Protein AF-0000000080437660 (afdb_homodimer)

Nearest PDB structures (foldseek):
  7qcd-assembly1_A  TM=1.091E-01  e=3.210E-01  Saccharomyces cerevisiae S288C
  8i4x-assembly1_A  TM=1.256E-01  e=1.198E+00  Saccharomyces cerevisiae S288C
  7qcd-assembly1_A  TM=1.373E-01  e=2.715E-01  Saccharomyces cerevisiae S288C
  8i4x-assembly1_A  TM=1.259E-01  e=1.337E+00  Saccharomyces cerevisiae S288C

pLDDT: mean 79.2, std 18.72, range [26.02, 98.19]

Foldseek 3Di:
DQCVLQQEAELPDPVVCVVDDPVVSVVVQVVVLPPFAFFDDDDPVLVVLLVVQLVVCVVVVANVVSLVSLVVVLVVVVVDLLSNLLSVLSSLLRVLQRPVLLLLCCLVDNDPVSLVVDDQVCLCPSHPCSQLVSLCVSVVFKDKDFDQDADVLQQVLVCLQVVPDDDTTGHGFGIFIFGDDPPDTQTQETEHTEAADCPDPVNVVNVSSQVQVQQSSQLLLCLQLDLDPPQPTWGWYWYYHRQKIWIWIWHLDFQSHIYIHTDAIFGRQSHSNRSVSVVRVSRVSSRNSVVSSVSSVSSNVSNVVCVVPDVDPVCVSSVSDPLLPPPPPDDDPGVNQRHDRGFDQDDPVCRPDGGRRPQSPTDPDDPDDPPPPPPPPPPDPPPQDQDPQQWGDDPCWIAGNSGRPDTHNDDPPDDD/DQCVLQQEAELPDPVVPVVDDPVVSVVVQVVVLPPFADFDDDDPVLVVLLVVQLVVCVVVVANVVSLVSLVVVLVVVVVDLLSNLLSVLSSLLRVLQRPVLLLLCCLVDNDPVSLVVDDQVCQCPSHPCSQLVSLCVSVVFKDKDFDQDADVLQQVLVCLQVVPDDDTTGHGFGIFIFGDDPPDTQTQETEHTEAADCPDPVNVVNVSSRVQVQQSSQLLLCLQLDLPPPQPTWGWYWYYHRQKIWIWIWHLDFQSHIYIHTDAIFGRQSHSNRSVSVVRVSRVSSRNSVVSSVSSVSSNVSNVVVVVPDVDDVVVSSPSDQPLPPPPPDDDPGPNQRHDRGFDQDDPVCRPDGGRRPQSPTDPDDPDDPPPPPPPPPPDPPPQDQDPQQWGDDPCWIAGNSGRPDTHNDDPPDDD

Structure (mmCIF, N/CA/C/O backbone):
data_AF-0000000080437660-model_v1
#
loop_
_entity.id
_entity.type
_entity.pdbx_description
1 polymer 'Uncharacterized protein'
#
loop_
_atom_site.group_PDB
_atom_site.id
_atom_site.type_symbol
_atom_site.label_atom_id
_atom_site.label_alt_id
_atom_site.label_comp_id
_atom_site.label_asym_id
_atom_site.label_entity_id
_atom_site.label_seq_id
_atom_site.pdbx_PDB_ins_code
_atom_site.Cartn_x
_atom_site.Cartn_y
_atom_site.Cartn_z
_atom_site.occupancy
_atom_site.B_iso_or_equiv
_atom_site.auth_seq_id
_atom_site.auth_comp_id
_atom_site.auth_asym_id
_atom_site.auth_atom_id
_atom_site.pdbx_PDB_model_num
ATOM 1 N N . MET A 1 1 ? -11.328 -9.641 -28.578 1 69.69 1 MET A N 1
ATOM 2 C CA . MET A 1 1 ? -10.375 -9.617 -29.672 1 69.69 1 MET A CA 1
ATOM 3 C C . MET A 1 1 ? -8.969 -9.969 -29.203 1 69.69 1 MET A C 1
ATOM 5 O O . MET A 1 1 ? -8.383 -10.953 -29.641 1 69.69 1 MET A O 1
ATOM 9 N N . ALA A 1 2 ? -8.508 -9.359 -28.094 1 75.25 2 ALA A N 1
ATOM 10 C CA . ALA A 1 2 ? -7.125 -9.539 -27.656 1 75.25 2 ALA A CA 1
ATOM 11 C C . ALA A 1 2 ? -6.875 -10.977 -27.203 1 75.25 2 ALA A C 1
ATOM 13 O O . ALA A 1 2 ? -5.832 -11.555 -27.516 1 75.25 2 ALA A O 1
ATOM 14 N N . CYS A 1 3 ? -7.848 -11.578 -26.594 1 84.62 3 CYS A N 1
ATOM 15 C CA . CYS A 1 3 ? -7.707 -12.961 -26.141 1 84.62 3 CYS A CA 1
ATOM 16 C C . CYS A 1 3 ? -7.707 -13.922 -27.328 1 84.62 3 CYS A C 1
ATOM 18 O O . CYS A 1 3 ? -6.934 -14.883 -27.344 1 84.62 3 CYS A O 1
ATOM 20 N N . GLY A 1 4 ? -8.531 -13.555 -28.281 1 79.62 4 GLY A N 1
ATOM 21 C CA . GLY A 1 4 ? -8.562 -14.367 -29.484 1 79.62 4 GLY A CA 1
ATOM 22 C C . GLY A 1 4 ? -7.262 -14.344 -30.25 1 79.62 4 GLY A C 1
ATOM 23 O O . GLY A 1 4 ? -6.758 -15.391 -30.672 1 79.62 4 GLY A O 1
ATOM 24 N N . LEU A 1 5 ? -6.742 -13.234 -30.312 1 79.5 5 LEU A N 1
ATOM 25 C CA . LEU A 1 5 ? -5.48 -13.07 -31.031 1 79.5 5 LEU A CA 1
ATOM 26 C C . LEU A 1 5 ? -4.328 -13.695 -30.25 1 79.5 5 LEU A C 1
ATOM 28 O O . LEU A 1 5 ? -3.215 -13.812 -30.766 1 79.5 5 LEU A O 1
ATOM 32 N N . SER A 1 6 ? -4.602 -14.156 -29.109 1 88 6 SER A N 1
ATOM 33 C CA . SER A 1 6 ? -3.586 -14.766 -28.266 1 88 6 SER A CA 1
ATOM 34 C C . SER A 1 6 ? -3.92 -16.219 -27.953 1 88 6 SER A C 1
ATOM 36 O O . SER A 1 6 ? -3.354 -16.812 -27.031 1 88 6 SER A O 1
ATOM 38 N N . SER A 1 7 ? -4.895 -16.766 -28.672 1 88.5 7 SER A N 1
ATOM 39 C CA . SER A 1 7 ? -5.281 -18.172 -28.578 1 88.5 7 SER A CA 1
ATOM 40 C C . SER A 1 7 ? -5.797 -18.516 -27.172 1 88.5 7 SER A C 1
ATOM 42 O O . SER A 1 7 ? -5.484 -19.578 -26.641 1 88.5 7 SER A O 1
ATOM 44 N N . ILE A 1 8 ? -6.531 -17.562 -26.594 1 91.56 8 ILE A N 1
ATOM 45 C CA . ILE A 1 8 ? -7 -17.766 -25.234 1 91.56 8 ILE A CA 1
ATOM 46 C C . ILE A 1 8 ? -8.523 -17.828 -25.219 1 91.56 8 ILE A C 1
ATOM 48 O O . ILE A 1 8 ? -9.195 -16.906 -25.703 1 91.56 8 ILE A O 1
ATOM 52 N N . LEU A 1 9 ? -9.023 -18.891 -24.703 1 90.12 9 LEU A N 1
ATOM 53 C CA . LEU A 1 9 ? -10.43 -18.938 -24.312 1 90.12 9 LEU A CA 1
ATOM 54 C C . LEU A 1 9 ? -10.609 -18.5 -22.859 1 90.12 9 LEU A C 1
ATOM 56 O O . LEU A 1 9 ? -10.133 -19.172 -21.938 1 90.12 9 LEU A O 1
ATOM 60 N N . ASN A 1 10 ? -11.195 -17.422 -22.688 1 90.94 10 ASN A N 1
ATOM 61 C CA . ASN A 1 10 ? -11.492 -16.891 -21.359 1 90.94 10 ASN A CA 1
ATOM 62 C C . ASN A 1 10 ? -12.93 -17.188 -20.953 1 90.94 10 ASN A C 1
ATOM 64 O O . ASN A 1 10 ? -13.867 -16.562 -21.453 1 90.94 10 ASN A O 1
ATOM 68 N N . LEU A 1 11 ? -13.062 -17.969 -20 1 88.94 11 LEU A N 1
ATOM 69 C CA . LEU A 1 11 ? -14.383 -18.469 -19.641 1 88.94 11 LEU A CA 1
ATOM 70 C C . LEU A 1 11 ? -15.203 -17.406 -18.922 1 88.94 11 LEU A C 1
ATOM 72 O O . LEU A 1 11 ? -16.406 -17.562 -18.734 1 88.94 11 LEU A O 1
ATOM 76 N N . THR A 1 12 ? -14.586 -16.281 -18.578 1 80.88 12 THR A N 1
ATOM 77 C CA . THR A 1 12 ? -15.32 -15.195 -17.938 1 80.88 12 THR A CA 1
ATOM 78 C C . THR A 1 12 ? -15.648 -14.094 -18.922 1 80.88 12 THR A C 1
ATOM 80 O O . THR A 1 12 ? -16.312 -13.109 -18.578 1 80.88 12 THR A O 1
ATOM 83 N N . CYS A 1 13 ? -15.195 -14.25 -20.078 1 80.56 13 CYS A N 1
ATOM 84 C CA . CYS A 1 13 ? -15.344 -13.195 -21.078 1 80.56 13 CYS A CA 1
ATOM 85 C C . CYS A 1 13 ? -16.703 -13.281 -21.766 1 80.56 13 CYS A C 1
ATOM 87 O O . CYS A 1 13 ? -17 -14.258 -22.438 1 80.56 13 CYS A O 1
ATOM 89 N N . THR A 1 14 ? -17.391 -12.203 -21.734 1 75.19 14 THR A N 1
ATOM 90 C CA . THR A 1 14 ? -18.719 -12.172 -22.312 1 75.19 14 THR A CA 1
ATOM 91 C C . THR A 1 14 ? -18.656 -12.094 -23.844 1 75.19 14 THR A C 1
ATOM 93 O O . THR A 1 14 ? -19.5 -12.664 -24.531 1 75.19 14 THR A O 1
ATOM 96 N N . SER A 1 15 ? -17.703 -11.398 -24.312 1 76.62 15 SER A N 1
ATOM 97 C CA . SER A 1 15 ? -17.594 -11.234 -25.766 1 76.62 15 SER A CA 1
ATOM 98 C C . SER A 1 15 ? -17.297 -12.57 -26.438 1 76.62 15 SER A C 1
ATOM 100 O O . SER A 1 15 ? -17.812 -12.844 -27.531 1 76.62 15 SER A O 1
ATOM 102 N N . GLN A 1 16 ? -16.531 -13.398 -25.828 1 84.88 16 GLN A N 1
ATOM 103 C CA . GLN A 1 16 ? -16.234 -14.703 -26.406 1 84.88 16 GLN A CA 1
ATOM 104 C C . GLN A 1 16 ? -17.422 -15.648 -26.297 1 84.88 16 GLN A C 1
ATOM 106 O O . GLN A 1 16 ? -17.656 -16.469 -27.188 1 84.88 16 GLN A O 1
ATOM 111 N N . LYS A 1 17 ? -18.141 -15.445 -25.25 1 84.88 17 LYS A N 1
ATOM 112 C CA . LYS A 1 17 ? -19.328 -16.266 -25.062 1 84.88 17 LYS A CA 1
ATOM 113 C C . LYS A 1 17 ? -20.312 -16.109 -26.219 1 84.88 17 LYS A C 1
ATOM 115 O O . LYS A 1 17 ? -20.969 -17.078 -26.609 1 84.88 17 LYS A O 1
ATOM 120 N N . GLN A 1 18 ? -20.328 -14.961 -26.75 1 85.06 18 GLN A N 1
ATOM 121 C CA . GLN A 1 18 ? -21.297 -14.641 -27.797 1 85.06 18 GLN A CA 1
ATOM 122 C C . GLN A 1 18 ? -20.969 -15.375 -29.094 1 85.06 18 GLN A C 1
ATOM 124 O O . GLN A 1 18 ? -21.812 -15.469 -29.984 1 85.06 18 GLN A O 1
ATOM 129 N N . LEU A 1 19 ? -19.812 -15.898 -29.219 1 87.19 19 LEU A N 1
ATOM 130 C CA . LEU A 1 19 ? -19.406 -16.625 -30.406 1 87.19 19 LEU A CA 1
ATOM 131 C C . LEU A 1 19 ? -19.953 -18.047 -30.391 1 87.19 19 LEU A C 1
ATOM 133 O O . LEU A 1 19 ? -19.906 -18.75 -31.406 1 87.19 19 LEU A O 1
ATOM 137 N N . PHE A 1 20 ? -20.484 -18.422 -29.219 1 89 20 PHE A N 1
ATOM 138 C CA . PHE A 1 20 ? -21 -19.766 -29.016 1 89 20 PHE A CA 1
ATOM 139 C C . PHE A 1 20 ? -22.484 -19.734 -28.656 1 89 20 PHE A C 1
ATOM 141 O O . PHE A 1 20 ? -22.984 -18.703 -28.188 1 89 20 PHE A O 1
ATOM 148 N N . THR A 1 21 ? -23.141 -20.859 -28.938 1 89.62 21 THR A N 1
ATOM 149 C CA . THR A 1 21 ? -24.469 -21.016 -28.359 1 89.62 21 THR A CA 1
ATOM 150 C C . THR A 1 21 ? -24.375 -21.234 -26.859 1 89.62 21 THR A C 1
ATOM 152 O O . THR A 1 21 ? -23.312 -21.578 -26.328 1 89.62 21 THR A O 1
ATOM 155 N N . ASP A 1 22 ? -25.5 -21.016 -26.234 1 90.56 22 ASP A N 1
ATOM 156 C CA . ASP A 1 22 ? -25.531 -21.219 -24.797 1 90.56 22 ASP A CA 1
ATOM 157 C C . ASP A 1 22 ? -25.156 -22.656 -24.438 1 90.56 22 ASP A C 1
ATOM 159 O O . ASP A 1 22 ? -24.438 -22.891 -23.469 1 90.56 22 ASP A O 1
ATOM 163 N N . GLU A 1 23 ? -25.625 -23.5 -25.266 1 90.06 23 GLU A N 1
ATOM 164 C CA . GLU A 1 23 ? -25.344 -24.922 -25.031 1 90.06 23 GLU A CA 1
ATOM 165 C C . GLU A 1 23 ? -23.859 -25.219 -25.219 1 90.06 23 GLU A C 1
ATOM 167 O O . GLU A 1 23 ? -23.25 -25.906 -24.391 1 90.06 23 GLU A O 1
ATOM 172 N N . GLU A 1 24 ? -23.297 -24.719 -26.203 1 89.56 24 GLU A N 1
ATOM 173 C CA . GLU A 1 24 ? -21.875 -24.922 -26.5 1 89.56 24 GLU A CA 1
ATOM 174 C C . GLU A 1 24 ? -21 -24.297 -25.406 1 89.56 24 GLU A C 1
ATOM 176 O O . GLU A 1 24 ? -20.031 -24.906 -24.969 1 89.56 24 GLU A O 1
ATOM 181 N N . TRP A 1 25 ? -21.391 -23.203 -25 1 90.69 25 TRP A N 1
ATOM 182 C CA . TRP A 1 25 ? -20.625 -22.484 -23.969 1 90.69 25 TRP A CA 1
ATOM 183 C C . TRP A 1 25 ? -20.672 -23.234 -22.641 1 90.69 25 TRP A C 1
ATOM 185 O O . TRP A 1 25 ? -19.656 -23.359 -21.953 1 90.69 25 TRP A O 1
ATOM 195 N N . ASN A 1 26 ? -21.797 -23.719 -22.406 1 90.25 26 ASN A N 1
ATOM 196 C CA . ASN A 1 26 ? -21.953 -24.469 -21.172 1 90.25 26 ASN A CA 1
ATOM 197 C C . ASN A 1 26 ? -21.125 -25.75 -21.188 1 90.25 26 ASN A C 1
ATOM 199 O O . ASN A 1 26 ? -20.578 -26.156 -20.156 1 90.25 26 ASN A O 1
ATOM 203 N N . GLN A 1 27 ? -21.016 -26.359 -22.297 1 89.69 27 GLN A N 1
ATOM 204 C CA . GLN A 1 27 ? -20.188 -27.562 -22.438 1 89.69 27 GLN A CA 1
ATOM 205 C C . GLN A 1 27 ? -18.719 -27.234 -22.25 1 89.69 27 GLN A C 1
ATOM 207 O O . GLN A 1 27 ? -18 -27.969 -21.562 1 89.69 27 GLN A O 1
ATOM 212 N N . LEU A 1 28 ? -18.328 -26.156 -22.812 1 88.38 28 LEU A N 1
ATOM 213 C CA . LEU A 1 28 ? -16.938 -25.719 -22.656 1 88.38 28 LEU A CA 1
ATOM 214 C C . LEU A 1 28 ? -16.641 -25.375 -21.203 1 88.38 28 LEU A C 1
ATOM 216 O O . LEU A 1 28 ? -15.617 -25.812 -20.672 1 88.38 28 LEU A O 1
ATOM 220 N N . ALA A 1 29 ? -17.547 -24.641 -20.625 1 88.88 29 ALA A N 1
ATOM 221 C CA . ALA A 1 29 ? -17.375 -24.219 -19.25 1 88.88 29 ALA A CA 1
ATOM 222 C C . ALA A 1 29 ? -17.281 -25.422 -18.312 1 88.88 29 ALA A C 1
ATOM 224 O O . ALA A 1 29 ? -16.406 -25.469 -17.438 1 88.88 29 ALA A O 1
ATOM 225 N N . THR A 1 30 ? -18.125 -26.344 -18.547 1 88.88 30 THR A N 1
ATOM 226 C CA . THR A 1 30 ? -18.141 -27.531 -17.719 1 88.88 30 THR A CA 1
ATOM 227 C C . THR A 1 30 ? -16.859 -28.344 -17.906 1 88.88 30 THR A C 1
ATOM 229 O O . THR A 1 30 ? -16.266 -28.812 -16.938 1 88.88 30 THR A O 1
ATOM 232 N N . ARG A 1 31 ? -16.438 -28.453 -19.078 1 88.94 31 ARG A N 1
ATOM 233 C CA . ARG A 1 31 ? -15.25 -29.234 -19.406 1 88.94 31 ARG A CA 1
ATOM 234 C C . ARG A 1 31 ? -14.008 -28.656 -18.734 1 88.94 31 ARG A C 1
ATOM 236 O O . ARG A 1 31 ? -13.227 -29.391 -18.125 1 88.94 31 ARG A O 1
ATOM 243 N N . PHE A 1 32 ? -13.883 -27.422 -18.797 1 89 32 PHE A N 1
ATOM 244 C CA . PHE A 1 32 ? -12.609 -26.844 -18.391 1 89 32 PHE A CA 1
ATOM 245 C C . PHE A 1 32 ? -12.641 -26.469 -16.922 1 89 32 PHE A C 1
ATOM 247 O O . PHE A 1 32 ? -11.594 -26.438 -16.266 1 89 32 PHE A O 1
ATOM 254 N N . THR A 1 33 ? -13.773 -26.188 -16.391 1 88.25 33 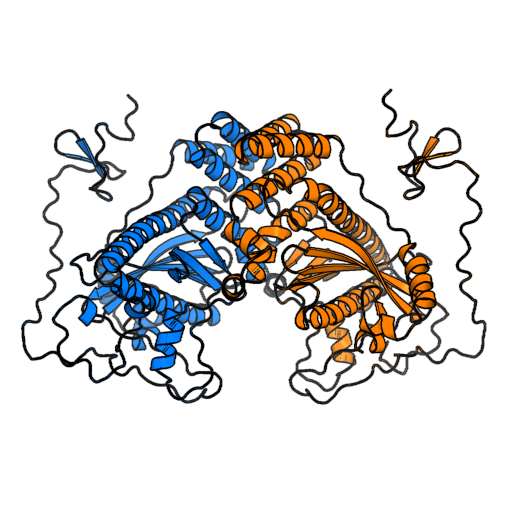THR A N 1
ATOM 255 C CA . THR A 1 33 ? -13.852 -25.906 -14.953 1 88.25 33 THR A CA 1
ATOM 256 C C . THR A 1 33 ? -13.617 -27.188 -14.148 1 88.25 33 THR A C 1
ATOM 258 O O . THR A 1 33 ? -13.359 -27.125 -12.938 1 88.25 33 THR A O 1
ATOM 261 N N . SER A 1 34 ? -13.664 -28.281 -14.852 1 85.75 34 SER A N 1
ATOM 262 C CA . SER A 1 34 ? -13.469 -29.578 -14.188 1 85.75 34 SER A CA 1
ATOM 263 C C . SER A 1 34 ? -11.992 -29.891 -14.031 1 85.75 34 SER A C 1
ATOM 265 O O . SER A 1 34 ? -11.625 -30.859 -13.352 1 85.75 34 SER A O 1
ATOM 267 N N . ILE A 1 35 ? -11.18 -29.062 -14.648 1 85.75 35 ILE A N 1
ATOM 268 C CA . ILE A 1 35 ? -9.75 -29.266 -14.438 1 85.75 35 ILE A CA 1
ATOM 269 C C . ILE A 1 35 ? -9.422 -29.156 -12.953 1 85.75 35 ILE A C 1
ATOM 271 O O . ILE A 1 35 ? -9.727 -28.141 -12.312 1 85.75 35 ILE A O 1
ATOM 275 N N . ALA A 1 36 ? -8.852 -30.156 -12.461 1 84.88 36 ALA A N 1
ATOM 276 C CA . ALA A 1 36 ? -8.648 -30.266 -11.016 1 84.88 36 ALA A CA 1
ATOM 277 C C . ALA A 1 36 ? -7.477 -29.391 -10.562 1 84.88 36 ALA A C 1
ATOM 279 O O . ALA A 1 36 ? -6.465 -29.281 -11.258 1 84.88 36 ALA A O 1
ATOM 280 N N . ILE A 1 37 ? -7.715 -28.719 -9.438 1 86.38 37 ILE A N 1
ATOM 281 C CA . ILE A 1 37 ? -6.625 -28.062 -8.711 1 86.38 37 ILE A CA 1
ATOM 282 C C . ILE A 1 37 ? -6.57 -28.594 -7.281 1 86.38 37 ILE A C 1
ATOM 284 O O . ILE A 1 37 ? -7.543 -29.172 -6.785 1 86.38 37 ILE A O 1
ATOM 288 N N . ARG A 1 38 ? -5.453 -28.484 -6.695 1 85.88 38 ARG A N 1
ATOM 289 C CA . ARG A 1 38 ? -5.305 -28.891 -5.305 1 85.88 38 ARG A CA 1
ATOM 290 C C . ARG A 1 38 ? -5.684 -27.766 -4.355 1 85.88 38 ARG A C 1
ATOM 292 O O . ARG A 1 38 ? -5.043 -26.719 -4.352 1 85.88 38 ARG A O 1
ATOM 299 N N . TYR A 1 39 ? -6.613 -28.094 -3.547 1 90.94 39 TYR A N 1
ATOM 300 C CA . TYR A 1 39 ? -7.066 -27.094 -2.582 1 90.94 39 TYR A CA 1
ATOM 301 C C . TYR A 1 39 ? -6.234 -27.156 -1.306 1 90.94 39 TYR A C 1
ATOM 303 O O . TYR A 1 39 ? -5.871 -28.25 -0.848 1 90.94 39 TYR A O 1
ATOM 311 N N . ALA A 1 40 ? -5.988 -26.031 -0.744 1 91.44 40 ALA A N 1
ATOM 312 C CA . ALA A 1 40 ? -5.25 -25.969 0.514 1 91.44 40 ALA A CA 1
ATOM 313 C C . ALA A 1 40 ? -6.117 -26.422 1.684 1 91.44 40 ALA A C 1
ATOM 315 O O . ALA A 1 40 ? -7.305 -26.094 1.751 1 91.44 40 ALA A O 1
ATOM 316 N N . PRO A 1 41 ? -5.461 -27.219 2.518 1 89 41 PRO A N 1
ATOM 317 C CA . PRO A 1 41 ? -6.195 -27.547 3.738 1 89 41 PRO A CA 1
ATOM 318 C C . PRO A 1 41 ? -6.379 -26.344 4.664 1 89 41 PRO A C 1
ATOM 320 O O . PRO A 1 41 ? -5.438 -25.578 4.867 1 89 41 PRO A O 1
ATOM 323 N N . VAL A 1 42 ? -7.555 -26.203 5.152 1 87.19 42 VAL A N 1
ATOM 324 C CA . VAL A 1 42 ? -7.809 -25.094 6.074 1 87.19 42 VAL A CA 1
ATOM 325 C C . VAL A 1 42 ? -7.703 -25.594 7.516 1 87.19 42 VAL A C 1
ATOM 327 O O . VAL A 1 42 ? -8.242 -26.656 7.855 1 87.19 42 VAL A O 1
ATOM 330 N N . ASP A 1 43 ? -6.977 -24.891 8.281 1 88.5 43 ASP A N 1
ATOM 331 C CA . ASP A 1 43 ? -6.793 -25.234 9.688 1 88.5 43 ASP A CA 1
ATOM 332 C C . ASP A 1 43 ? -8.102 -25.094 10.469 1 88.5 43 ASP A C 1
ATOM 334 O O . ASP A 1 43 ? -8.664 -24 10.547 1 88.5 43 ASP A O 1
ATOM 338 N N . LYS A 1 44 ? -8.531 -26.156 11.047 1 87.62 44 LYS A N 1
ATOM 339 C CA . LYS A 1 44 ? -9.812 -26.188 11.758 1 87.62 44 LYS A CA 1
ATOM 340 C C . LYS A 1 44 ? -9.789 -25.234 12.953 1 87.62 44 LYS A C 1
ATOM 342 O O . LYS A 1 44 ? -10.781 -24.562 13.234 1 87.62 44 LYS A O 1
ATOM 347 N N . LYS A 1 45 ? -8.688 -25.281 13.609 1 89.31 45 LYS A N 1
ATOM 348 C CA . LYS A 1 45 ? -8.562 -24.406 14.773 1 89.31 45 LYS A CA 1
ATOM 349 C C . LYS A 1 45 ? -8.664 -22.938 14.367 1 89.31 45 LYS A C 1
ATOM 351 O O . LYS A 1 45 ? -9.312 -22.141 15.055 1 89.31 45 LYS A O 1
ATOM 356 N N . LEU A 1 46 ? -8.055 -22.625 13.305 1 93.44 46 LEU A N 1
ATOM 357 C CA . LEU A 1 46 ? -8.117 -21.25 12.797 1 93.44 46 LEU A CA 1
ATOM 358 C C . LEU A 1 46 ? -9.547 -20.859 12.469 1 93.44 46 LEU A C 1
ATOM 360 O O . LEU A 1 46 ? -10.016 -19.797 12.898 1 93.44 46 LEU A O 1
ATOM 364 N N . MET A 1 47 ? -10.25 -21.719 11.805 1 90.5 47 MET A N 1
ATOM 365 C CA . MET A 1 47 ? -11.594 -21.391 11.328 1 90.5 47 MET A CA 1
ATOM 366 C C . MET A 1 47 ? -12.586 -21.344 12.484 1 90.5 47 MET A C 1
ATOM 368 O O . MET A 1 47 ? -13.508 -20.531 12.484 1 90.5 47 MET A O 1
ATOM 372 N N . THR A 1 48 ? -12.383 -22.172 13.438 1 89.88 48 THR A N 1
ATOM 373 C CA . THR A 1 48 ? -13.242 -22.156 14.609 1 89.88 48 THR A CA 1
ATOM 374 C C . THR A 1 48 ? -13.086 -20.859 15.398 1 89.88 48 THR A C 1
ATOM 376 O O . THR A 1 48 ? -14.078 -20.25 15.797 1 89.88 48 THR A O 1
ATOM 379 N N . ASN A 1 49 ? -11.883 -20.5 15.625 1 91.06 49 ASN A N 1
ATOM 380 C CA . ASN A 1 49 ? -11.633 -19.281 16.375 1 91.06 49 ASN A CA 1
ATOM 381 C C . ASN A 1 49 ? -12.078 -18.047 15.594 1 91.06 49 ASN A C 1
ATOM 383 O O . ASN A 1 49 ? -12.523 -17.062 16.188 1 91.06 49 ASN A O 1
ATOM 387 N N . TRP A 1 50 ? -11.969 -18.109 14.273 1 93.31 50 TRP A N 1
ATOM 388 C CA . TRP A 1 50 ? -12.477 -17.016 13.453 1 93.31 50 TRP A CA 1
ATOM 389 C C . TRP A 1 50 ? -13.992 -16.891 13.578 1 93.31 50 TRP A C 1
ATOM 391 O O . TRP A 1 50 ? -14.523 -15.789 13.734 1 93.31 50 TRP A O 1
ATOM 401 N N . ALA A 1 51 ? -14.648 -18.047 13.547 1 91.25 51 ALA A N 1
ATOM 402 C CA . ALA A 1 51 ? -16.109 -18.047 13.695 1 91.25 51 ALA A CA 1
ATOM 403 C C . ALA A 1 51 ? -16.516 -17.438 15.023 1 91.25 51 ALA A C 1
ATOM 405 O O . ALA A 1 51 ? -17.484 -16.656 15.086 1 91.25 51 ALA A O 1
ATOM 406 N N . LEU A 1 52 ? -15.852 -17.734 16.016 1 91.31 52 LEU A N 1
ATOM 407 C CA . LEU A 1 52 ? -16.125 -17.156 17.328 1 91.31 52 LEU A CA 1
ATOM 408 C C . LEU A 1 52 ? -15.891 -15.656 17.328 1 91.31 52 LEU A C 1
ATOM 410 O O . LEU A 1 52 ? -16.703 -14.891 17.859 1 91.31 52 LEU A O 1
ATOM 414 N N . ALA A 1 53 ? -14.758 -15.266 16.781 1 93.12 53 ALA A N 1
ATOM 415 C CA . ALA A 1 53 ? -14.438 -13.844 16.688 1 93.12 53 ALA A CA 1
ATOM 416 C C . ALA A 1 53 ? -15.539 -13.078 15.961 1 93.12 53 ALA A C 1
ATOM 418 O O . ALA A 1 53 ? -15.922 -11.984 16.375 1 93.12 53 ALA A O 1
ATOM 419 N N . CYS A 1 54 ? -16.031 -13.672 14.859 1 91.88 54 CYS A N 1
ATOM 420 C CA . CYS A 1 54 ? -17.125 -13.062 14.125 1 91.88 54 CYS A CA 1
ATOM 421 C C . CYS A 1 54 ? -18.359 -12.898 15.008 1 91.88 54 CYS A C 1
ATOM 423 O O . CYS A 1 54 ? -19.016 -11.852 14.977 1 91.88 54 CYS A O 1
ATOM 425 N N . GLY A 1 55 ? -18.641 -13.875 15.75 1 89.62 55 GLY A N 1
ATOM 426 C CA . GLY A 1 55 ? -19.75 -13.82 16.672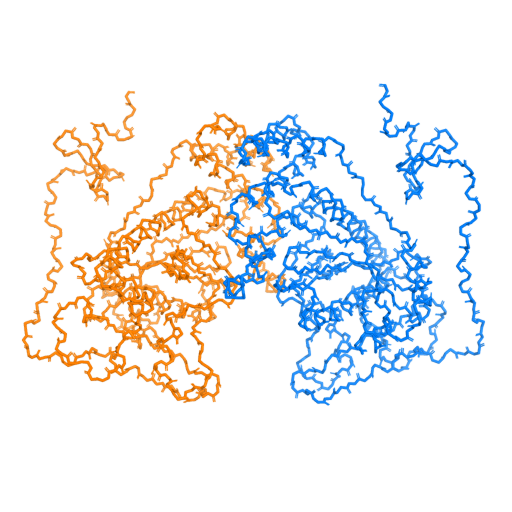 1 89.62 55 GLY A CA 1
ATOM 427 C C . GLY A 1 55 ? -19.625 -12.703 17.703 1 89.62 55 GLY A C 1
ATOM 428 O O . GLY A 1 55 ? -20.578 -11.969 17.953 1 89.62 55 GLY A O 1
ATOM 429 N N . PHE A 1 56 ? -18.422 -12.539 18.297 1 90.94 56 PHE A N 1
ATOM 430 C CA . PHE A 1 56 ? -18.172 -11.484 19.281 1 90.94 56 PHE A CA 1
ATOM 431 C C . PHE A 1 56 ? -18.344 -10.109 18.656 1 90.94 56 PHE A C 1
ATOM 433 O O . PHE A 1 56 ? -18.938 -9.219 19.266 1 90.94 56 PHE A O 1
ATOM 440 N N . SER A 1 57 ? -17.797 -9.984 17.438 1 91.62 57 SER A N 1
ATOM 441 C CA . SER A 1 57 ? -17.875 -8.703 16.75 1 91.62 57 SER A CA 1
ATOM 442 C C . SER A 1 57 ? -19.328 -8.305 16.484 1 91.62 57 SER A C 1
ATOM 444 O O . SER A 1 57 ? -19.688 -7.145 16.656 1 91.62 57 SER A O 1
ATOM 446 N N . ARG A 1 58 ? -20.094 -9.203 16.094 1 88.75 58 ARG A N 1
ATOM 447 C CA . ARG A 1 58 ? -21.516 -8.945 15.82 1 88.75 58 ARG A CA 1
ATOM 448 C C . ARG A 1 58 ? -22.266 -8.586 17.094 1 88.75 58 ARG A C 1
ATOM 450 O O . ARG A 1 58 ? -23.078 -7.664 17.109 1 88.75 58 ARG A O 1
ATOM 457 N N . SER A 1 59 ? -21.969 -9.234 18.109 1 89.88 59 SER A N 1
ATOM 458 C CA . SER A 1 59 ? -22.656 -9.008 19.375 1 89.88 59 SER A CA 1
ATOM 459 C C . SER A 1 59 ? -22.312 -7.641 19.953 1 89.88 59 SER A C 1
ATOM 461 O O . SER A 1 59 ? -23.188 -6.938 20.469 1 89.88 59 SER A O 1
ATOM 463 N N . ASP A 1 60 ? -21.047 -7.238 19.844 1 90.62 60 ASP A N 1
ATOM 464 C CA . ASP A 1 60 ? -20.578 -6.016 20.484 1 90.62 60 ASP A CA 1
ATOM 465 C C . ASP A 1 60 ? -20.719 -4.812 19.547 1 90.62 60 ASP A C 1
ATOM 467 O O . ASP A 1 60 ? -20.656 -3.664 20 1 90.62 60 ASP A O 1
ATOM 471 N N . GLY A 1 61 ? -20.797 -5.086 18.281 1 89.81 61 GLY A N 1
ATOM 472 C CA . GLY A 1 61 ? -20.859 -4.012 17.312 1 89.81 61 GLY A CA 1
ATOM 473 C C . GLY A 1 61 ? -19.516 -3.367 17.047 1 89.81 61 GLY A C 1
ATOM 474 O O . GLY A 1 61 ? -19.438 -2.262 16.5 1 89.81 61 GLY A O 1
ATOM 475 N N . ASN A 1 62 ? -18.453 -3.99 17.578 1 89.94 62 ASN A N 1
ATOM 476 C CA . ASN A 1 62 ? -17.078 -3.559 17.328 1 89.94 62 ASN A CA 1
ATOM 477 C C . ASN A 1 62 ? -16.109 -4.738 17.328 1 89.94 62 ASN A C 1
ATOM 479 O O . ASN A 1 62 ? -16.5 -5.855 17.688 1 89.94 62 ASN A O 1
ATOM 483 N N . ALA A 1 63 ? -14.867 -4.48 16.984 1 90.88 63 ALA A N 1
ATOM 484 C CA . ALA A 1 63 ? -13.945 -5.582 16.688 1 90.88 63 ALA A CA 1
ATOM 485 C C . ALA A 1 63 ? -13.055 -5.883 17.891 1 90.88 63 ALA A C 1
ATOM 487 O O . ALA A 1 63 ? -12.297 -6.855 17.875 1 90.88 63 ALA A O 1
ATOM 488 N N . PHE A 1 64 ? -13.125 -5.156 18.969 1 87.62 64 PHE A N 1
ATOM 489 C CA . PHE A 1 64 ? -12.07 -5.176 19.969 1 87.62 64 PHE A CA 1
ATOM 490 C C . PHE A 1 64 ? -12.062 -6.5 20.719 1 87.62 64 PHE A C 1
ATOM 492 O O . PHE A 1 64 ? -11.008 -7.109 20.922 1 87.62 64 PHE A O 1
ATOM 499 N N . ARG A 1 65 ? -13.289 -6.926 21.234 1 88.44 65 ARG A N 1
ATOM 500 C CA . ARG A 1 65 ? -13.352 -8.203 21.938 1 88.44 65 ARG A CA 1
ATOM 501 C C . ARG A 1 65 ? -12.945 -9.352 21.016 1 88.44 65 ARG A C 1
ATOM 503 O O . ARG A 1 65 ? -12.281 -10.297 21.453 1 88.44 65 ARG A O 1
ATOM 510 N N . ALA A 1 66 ? -13.328 -9.344 19.766 1 92.31 66 ALA A N 1
ATOM 511 C CA . ALA A 1 66 ? -12.961 -10.352 18.781 1 92.31 66 ALA A CA 1
ATOM 512 C C . ALA A 1 66 ? -11.445 -10.391 18.578 1 92.31 66 ALA A C 1
ATOM 514 O O . ALA A 1 66 ? -10.844 -11.469 18.562 1 92.31 66 ALA A O 1
ATOM 515 N N . MET A 1 67 ? -10.836 -9.266 18.453 1 92.38 67 MET A N 1
ATOM 516 C CA . MET A 1 67 ? -9.383 -9.172 18.297 1 92.38 67 MET A CA 1
ATOM 517 C C . MET A 1 67 ? -8.656 -9.734 19.5 1 92.38 67 MET A C 1
ATOM 519 O O . MET A 1 67 ? -7.664 -10.453 19.359 1 92.38 67 MET A O 1
ATOM 523 N N . ASN A 1 68 ? -9.164 -9.352 20.641 1 90.38 68 ASN A N 1
ATOM 524 C CA . ASN A 1 68 ? -8.547 -9.859 21.859 1 90.38 68 ASN A CA 1
ATOM 525 C C . ASN A 1 68 ? -8.625 -11.383 21.938 1 90.38 68 ASN A C 1
ATOM 527 O O . ASN A 1 68 ? -7.684 -12.039 22.391 1 90.38 68 ASN A O 1
ATOM 531 N N . HIS A 1 69 ? -9.711 -11.961 21.547 1 90.81 69 HIS A N 1
ATOM 532 C CA . HIS A 1 69 ? -9.875 -13.406 21.5 1 90.81 69 HIS A CA 1
ATOM 533 C C . HIS A 1 69 ? -8.82 -14.047 20.609 1 90.81 69 HIS A C 1
ATOM 535 O O . HIS A 1 69 ? -8.18 -15.031 20.984 1 90.81 69 HIS A O 1
ATOM 541 N N . LEU A 1 70 ? -8.641 -13.516 19.438 1 93.31 70 LEU A N 1
ATOM 542 C CA . LEU A 1 70 ? -7.66 -14.047 18.5 1 93.31 70 LEU A CA 1
ATOM 543 C C . LEU A 1 70 ? -6.246 -13.883 19.047 1 93.31 70 LEU A C 1
ATOM 545 O O . LEU A 1 70 ? -5.402 -14.766 18.859 1 93.31 70 LEU A O 1
ATOM 549 N N . THR A 1 71 ? -6.062 -12.75 19.703 1 91.44 71 THR A N 1
ATOM 550 C CA . THR A 1 71 ? -4.758 -12.484 20.297 1 91.44 71 THR A CA 1
ATOM 551 C C . THR A 1 71 ? -4.434 -13.508 21.375 1 91.44 71 THR A C 1
ATOM 553 O O . THR A 1 71 ? -3.318 -14.023 21.438 1 91.44 71 THR A O 1
ATOM 556 N N . LEU A 1 72 ? -5.367 -13.773 22.188 1 89.31 72 LEU A N 1
ATOM 557 C CA . LEU A 1 72 ? -5.188 -14.766 23.25 1 89.31 72 LEU A CA 1
ATOM 558 C C . LEU A 1 72 ? -4.934 -16.141 22.656 1 89.31 72 LEU A C 1
ATOM 560 O O . LEU A 1 72 ? -4.074 -16.891 23.141 1 89.31 72 LEU A O 1
ATOM 564 N N . THR A 1 73 ? -5.66 -16.469 21.594 1 90.44 73 THR A N 1
ATOM 565 C CA . THR A 1 73 ? -5.465 -17.75 20.922 1 90.44 73 THR A CA 1
ATOM 566 C C . THR A 1 73 ? -4.066 -17.828 20.312 1 90.44 73 THR A C 1
ATOM 568 O O . THR A 1 73 ? -3.43 -18.891 20.359 1 90.44 73 THR A O 1
ATOM 571 N N . ARG A 1 74 ? -3.633 -16.766 19.766 1 91.31 74 ARG A N 1
ATOM 572 C CA . ARG A 1 74 ? -2.305 -16.688 19.172 1 91.31 74 ARG A CA 1
ATOM 573 C C . ARG A 1 74 ? -1.219 -16.953 20.203 1 91.31 74 ARG A C 1
ATOM 575 O O . ARG A 1 74 ? -0.313 -17.766 19.969 1 91.31 74 ARG A O 1
ATOM 582 N N . THR A 1 75 ? -1.335 -16.312 21.391 1 88.38 75 THR A N 1
ATOM 583 C CA . THR A 1 75 ? -0.334 -16.469 22.438 1 88.38 75 THR A CA 1
ATOM 584 C C . THR A 1 75 ? -0.341 -17.906 22.969 1 88.38 75 THR A C 1
ATOM 586 O O . THR A 1 75 ? 0.71 -18.438 23.312 1 88.38 75 THR A O 1
ATOM 589 N N . ALA A 1 76 ? -1.479 -18.516 23 1 87.44 76 ALA A N 1
ATOM 590 C CA . ALA A 1 76 ? -1.608 -19.891 23.484 1 87.44 76 ALA A CA 1
ATOM 591 C C . ALA A 1 76 ? -0.959 -20.875 22.5 1 87.44 76 ALA A C 1
ATOM 593 O O . ALA A 1 76 ? -0.587 -21.984 22.891 1 87.44 76 ALA A O 1
ATOM 594 N N . ASN A 1 77 ? -0.796 -20.484 21.281 1 86.12 77 ASN A N 1
ATOM 595 C CA . ASN A 1 77 ? -0.224 -21.344 20.25 1 86.12 77 ASN A CA 1
ATOM 596 C C . ASN A 1 77 ? 1.126 -20.828 19.766 1 86.12 77 ASN A C 1
ATOM 598 O O . ASN A 1 77 ? 1.453 -20.938 18.578 1 86.12 77 ASN A O 1
ATOM 602 N N . PHE A 1 78 ? 1.843 -20.234 20.609 1 86.06 78 PHE A N 1
ATOM 603 C CA . PHE A 1 78 ? 3.115 -19.578 20.312 1 86.06 78 PHE A CA 1
ATOM 604 C C . PHE A 1 78 ? 4.086 -20.578 19.672 1 86.06 78 PHE A C 1
ATOM 606 O O . PHE A 1 78 ? 4.898 -20.203 18.828 1 86.06 78 PHE A O 1
ATOM 613 N N . GLY A 1 79 ? 3.969 -21.844 19.891 1 84.31 79 GLY A N 1
ATOM 614 C CA . GLY A 1 79 ? 4.852 -22.859 19.344 1 84.31 79 GLY A CA 1
ATOM 615 C C . GLY A 1 79 ? 4.566 -23.172 17.891 1 84.31 79 GLY A C 1
ATOM 616 O O . GLY A 1 79 ? 5.422 -23.703 17.172 1 84.31 79 GLY A O 1
ATOM 617 N N . ASN A 1 80 ? 3.422 -22.875 17.438 1 89.25 80 ASN A N 1
ATOM 618 C CA . ASN A 1 80 ? 3.025 -23.047 16.047 1 89.25 80 ASN A CA 1
ATOM 619 C C . ASN A 1 80 ? 3.082 -21.734 15.273 1 89.25 80 ASN A C 1
ATOM 621 O O . ASN A 1 80 ? 2.07 -21.047 15.141 1 89.25 80 ASN A O 1
ATOM 625 N N . THR A 1 81 ? 4.172 -21.516 14.625 1 86.44 81 THR A N 1
ATOM 626 C CA . THR A 1 81 ? 4.457 -20.234 13.992 1 86.44 81 THR A CA 1
ATOM 627 C C . THR A 1 81 ? 3.48 -19.969 12.852 1 86.44 81 THR A C 1
ATOM 629 O O . THR A 1 81 ? 3.059 -18.828 12.648 1 86.44 81 THR A O 1
ATOM 632 N N . SER A 1 82 ? 3.152 -21 12.117 1 89.69 82 SER A N 1
ATOM 633 C CA . SER A 1 82 ? 2.225 -20.859 11 1 89.69 82 SER A CA 1
ATOM 634 C C . SER A 1 82 ? 0.853 -20.391 11.484 1 89.69 82 SER A C 1
ATOM 636 O O . SER A 1 82 ? 0.306 -19.406 10.961 1 89.69 82 SER A O 1
ATOM 638 N N . LEU A 1 83 ? 0.398 -21.094 12.492 1 91.25 83 LEU A N 1
ATOM 639 C CA . LEU A 1 83 ? -0.906 -20.719 13.031 1 91.25 83 LEU A CA 1
ATOM 640 C C . LEU A 1 83 ? -0.862 -19.344 13.664 1 91.25 83 LEU A C 1
ATOM 642 O O . LEU A 1 83 ? -1.806 -18.562 13.523 1 91.25 83 LEU A O 1
ATOM 646 N N . TYR A 1 84 ? 0.214 -19.062 14.352 1 90.19 84 TYR A N 1
ATOM 647 C CA . TYR A 1 84 ? 0.418 -17.766 14.984 1 90.19 84 TYR A CA 1
ATOM 648 C C . TYR A 1 84 ? 0.284 -16.641 13.961 1 90.19 84 TYR A C 1
ATOM 650 O O . TYR A 1 84 ? -0.459 -15.68 14.18 1 90.19 84 TYR A O 1
ATOM 658 N N . GLN A 1 85 ? 0.906 -16.75 12.852 1 90.5 85 GLN A N 1
ATOM 659 C CA . GLN A 1 85 ? 0.898 -15.719 11.812 1 90.5 85 GLN A CA 1
ATOM 660 C C . GLN A 1 85 ? -0.472 -15.625 11.141 1 90.5 85 GLN A C 1
ATOM 662 O O . GLN A 1 85 ? -0.944 -14.523 10.844 1 90.5 85 GLN A O 1
ATOM 667 N N . LYS A 1 86 ? -1.066 -16.734 10.93 1 93.56 86 LYS A N 1
ATOM 668 C CA . LYS A 1 86 ? -2.373 -16.734 10.281 1 93.56 86 LYS A CA 1
ATOM 669 C C . LYS A 1 86 ? -3.428 -16.078 11.164 1 93.56 86 LYS A C 1
ATOM 671 O O . LYS A 1 86 ? -4.301 -15.359 10.664 1 93.56 86 LYS A O 1
ATOM 676 N N . LEU A 1 87 ? -3.336 -16.359 12.445 1 93.06 87 LEU A N 1
ATOM 677 C CA . LEU A 1 87 ? -4.242 -15.688 13.375 1 93.06 87 LEU A CA 1
ATOM 678 C C . LEU A 1 87 ? -4 -14.18 13.391 1 93.06 87 LEU A C 1
ATOM 680 O O . LEU A 1 87 ? -4.945 -13.398 13.516 1 93.06 87 LEU A O 1
ATOM 684 N N . MET A 1 88 ? -2.775 -13.82 13.258 1 92.19 88 MET A N 1
ATOM 685 C CA . MET A 1 88 ? -2.447 -12.406 13.18 1 92.19 88 MET A CA 1
ATOM 686 C C . MET A 1 88 ? -3.072 -11.773 11.938 1 92.19 88 MET A C 1
ATOM 688 O O . MET A 1 88 ? -3.533 -10.633 11.984 1 92.19 88 MET A O 1
ATOM 692 N N . ILE A 1 89 ? -3.066 -12.438 10.844 1 93.06 89 ILE A N 1
ATOM 693 C CA . ILE A 1 89 ? -3.691 -11.953 9.617 1 93.06 89 ILE A CA 1
ATOM 694 C C . ILE A 1 89 ? -5.184 -11.727 9.852 1 93.06 89 ILE A C 1
ATOM 696 O O . ILE A 1 89 ? -5.727 -10.688 9.461 1 93.06 89 ILE A O 1
ATOM 700 N N . MET A 1 90 ? -5.801 -12.672 10.547 1 93.5 90 MET A N 1
ATOM 701 C CA . MET A 1 90 ? -7.227 -12.562 10.836 1 93.5 90 MET A CA 1
ATOM 702 C C . MET A 1 90 ? -7.512 -11.352 11.727 1 93.5 90 MET A C 1
ATOM 704 O O . MET A 1 90 ? -8.5 -10.641 11.516 1 93.5 90 MET A O 1
ATOM 708 N N . GLU A 1 91 ? -6.688 -11.18 12.68 1 92.38 91 GLU A N 1
ATOM 709 C CA . GLU A 1 91 ? -6.812 -10.016 13.555 1 92.38 91 GLU A CA 1
ATOM 710 C C . GLU A 1 91 ? -6.727 -8.719 12.758 1 92.38 91 GLU A C 1
ATOM 712 O O . GLU A 1 91 ? -7.5 -7.785 13 1 92.38 91 GLU A O 1
ATOM 717 N N . ASN A 1 92 ? -5.816 -8.68 11.883 1 89.19 92 ASN A N 1
ATOM 718 C CA . ASN A 1 92 ? -5.617 -7.492 11.062 1 89.19 92 ASN A CA 1
ATOM 719 C C . ASN A 1 92 ? -6.824 -7.227 10.164 1 89.19 92 ASN A C 1
ATOM 721 O O . ASN A 1 92 ? -7.148 -6.07 9.875 1 89.19 92 ASN A O 1
ATOM 725 N N . ILE A 1 93 ? -7.426 -8.242 9.711 1 92 93 ILE A N 1
ATOM 726 C CA . ILE A 1 93 ? -8.625 -8.078 8.891 1 92 93 ILE A CA 1
ATOM 727 C C . ILE A 1 93 ? -9.727 -7.41 9.711 1 92 93 ILE A C 1
ATOM 729 O O . ILE A 1 93 ? -10.391 -6.492 9.234 1 92 93 ILE A O 1
ATOM 733 N N . LEU A 1 94 ? -9.898 -7.863 10.938 1 92.88 94 LEU A N 1
ATOM 734 C CA . LEU A 1 94 ? -10.891 -7.258 11.828 1 92.88 94 LEU A CA 1
ATOM 735 C C . LEU A 1 94 ? -10.609 -5.77 12.016 1 92.88 94 LEU A C 1
ATOM 737 O O . LEU A 1 94 ? -11.523 -4.945 11.922 1 92.88 94 LEU A O 1
ATOM 741 N N . LEU A 1 95 ? -9.375 -5.551 12.266 1 90.12 95 LEU A N 1
ATOM 742 C CA . LEU A 1 95 ? -8.969 -4.164 12.469 1 90.12 95 LEU A CA 1
ATOM 743 C C . LEU A 1 95 ? -9.234 -3.328 11.219 1 90.12 95 LEU A C 1
ATOM 745 O O . LEU A 1 95 ? -9.695 -2.188 11.32 1 90.12 95 LEU A O 1
ATOM 749 N N . THR A 1 96 ? -8.945 -3.844 10.07 1 91.75 96 THR A N 1
ATOM 750 C CA . THR A 1 96 ? -9.156 -3.152 8.805 1 91.75 96 THR A CA 1
ATOM 751 C C . THR A 1 96 ? -10.641 -2.854 8.586 1 91.75 96 THR A C 1
ATOM 753 O O . THR A 1 96 ? -11 -1.737 8.219 1 91.75 96 THR A O 1
ATOM 756 N N . VAL A 1 97 ? -11.453 -3.803 8.844 1 93.06 97 VAL A N 1
ATOM 757 C CA . VAL A 1 97 ? -12.891 -3.635 8.641 1 93.06 97 VAL A CA 1
ATOM 758 C C . VAL A 1 97 ? -13.422 -2.561 9.586 1 93.06 97 VAL A C 1
ATOM 760 O O . VAL A 1 97 ? -14.297 -1.775 9.211 1 93.06 97 VAL A O 1
ATOM 763 N N . GLN A 1 98 ? -12.898 -2.527 10.711 1 90.56 98 GLN A N 1
ATOM 764 C CA . GLN A 1 98 ? -13.328 -1.543 11.703 1 90.56 98 GLN A CA 1
ATOM 765 C C . GLN A 1 98 ? -12.828 -0.147 11.336 1 90.56 98 GLN A C 1
ATOM 767 O O . GLN A 1 98 ? -13.562 0.834 11.477 1 90.56 98 GLN A O 1
ATOM 772 N N . ASN A 1 99 ? -11.586 -0.057 10.883 1 89.25 99 ASN A N 1
ATOM 773 C CA . ASN A 1 99 ? -10.922 1.233 10.734 1 89.25 99 ASN A CA 1
ATOM 774 C C . ASN A 1 99 ? -11.18 1.843 9.359 1 89.25 99 ASN A C 1
ATOM 776 O O . ASN A 1 99 ? -11.141 3.064 9.195 1 89.25 99 ASN A O 1
ATOM 780 N N . GLU A 1 100 ? -11.297 1.033 8.336 1 92.75 100 GLU A N 1
ATOM 781 C CA . GLU A 1 100 ? -11.422 1.532 6.969 1 92.75 100 GLU A CA 1
ATOM 782 C C . GLU A 1 100 ? -12.883 1.616 6.539 1 92.75 100 GLU A C 1
ATOM 784 O O . GLU A 1 100 ? -13.227 1.202 5.43 1 92.75 100 GLU A O 1
ATOM 789 N N . SER A 1 101 ? -13.703 2.127 7.445 1 89.12 101 SER A N 1
ATOM 790 C CA . SER A 1 101 ? -15.133 2.18 7.191 1 89.12 101 SER A CA 1
ATOM 791 C C . SER A 1 101 ? -15.453 3.082 6.004 1 89.12 101 SER A C 1
ATOM 793 O O . SER A 1 101 ? -16.344 2.783 5.211 1 89.12 101 SER A O 1
ATOM 795 N N . PHE A 1 102 ? -14.758 4.223 5.844 1 89.12 102 PHE A N 1
ATOM 796 C CA . PHE A 1 102 ? -14.984 5.125 4.719 1 89.12 102 PHE A CA 1
ATOM 797 C C . PHE A 1 102 ? -14.703 4.418 3.398 1 89.12 102 PHE A C 1
ATOM 799 O O . PHE A 1 102 ? -15.5 4.512 2.459 1 89.12 102 PHE A O 1
ATOM 806 N N . LEU A 1 103 ? -13.578 3.764 3.361 1 92.75 103 LEU A N 1
ATOM 807 C CA . LEU A 1 103 ? -13.18 3.049 2.152 1 92.75 103 LEU A CA 1
ATOM 808 C C . LEU A 1 103 ? -14.195 1.961 1.81 1 92.75 103 LEU A C 1
ATOM 810 O O . LEU A 1 103 ? -14.648 1.868 0.667 1 92.75 103 LEU A O 1
ATOM 814 N N . LEU A 1 104 ? -14.57 1.211 2.805 1 94.12 104 LEU A N 1
ATOM 815 C CA . LEU A 1 104 ? -15.453 0.068 2.611 1 94.12 104 LEU A CA 1
ATOM 816 C C . LEU A 1 104 ? -16.859 0.525 2.213 1 94.12 104 LEU A C 1
ATOM 818 O O . LEU A 1 104 ? -17.453 -0.02 1.279 1 94.12 104 LEU A O 1
ATOM 822 N N . SER A 1 105 ? -17.312 1.546 2.855 1 93.12 105 SER A N 1
ATOM 823 C CA . SER A 1 105 ? -18.656 2.045 2.535 1 93.12 105 SER A CA 1
ATOM 824 C C . SER A 1 105 ? -18.688 2.686 1.15 1 93.12 105 SER A C 1
ATOM 826 O O . SER A 1 105 ? -19.656 2.535 0.414 1 93.12 105 SER A O 1
ATOM 828 N N . THR A 1 106 ? -17.641 3.365 0.854 1 91.38 106 THR A N 1
ATOM 829 C CA . THR A 1 106 ? -17.547 4.016 -0.449 1 91.38 106 THR A CA 1
ATOM 830 C C . THR A 1 106 ? -17.516 2.979 -1.569 1 91.38 106 THR A C 1
ATOM 832 O O . THR A 1 106 ? -18.188 3.15 -2.594 1 91.38 106 THR A O 1
ATOM 835 N N . LEU A 1 107 ? -16.828 1.935 -1.392 1 92.25 107 LEU A N 1
ATOM 836 C CA . LEU A 1 107 ? -16.703 0.899 -2.412 1 92.25 107 LEU A CA 1
ATOM 837 C C . LEU A 1 107 ? -18 0.099 -2.533 1 92.25 107 LEU A C 1
ATOM 839 O O . LEU A 1 107 ? -18.297 -0.427 -3.605 1 92.25 107 LEU A O 1
ATOM 843 N N . ASN A 1 108 ? -18.688 0.028 -1.483 1 89.31 108 ASN A N 1
ATOM 844 C CA . ASN A 1 108 ? -19.906 -0.771 -1.459 1 89.31 108 ASN A CA 1
ATOM 845 C C . ASN A 1 108 ? -21.094 -0.002 -2.033 1 89.31 108 ASN A C 1
ATOM 847 O O . ASN A 1 108 ? -21.844 -0.539 -2.842 1 89.31 108 ASN A O 1
ATOM 851 N N . GLU A 1 109 ? -21.266 1.283 -1.638 1 87.69 109 GLU A N 1
ATOM 852 C CA . GLU A 1 109 ? -22.484 2.01 -2.002 1 87.69 109 GLU A CA 1
ATOM 853 C C . GLU A 1 109 ? -22.188 3.479 -2.281 1 87.69 109 GLU A C 1
ATOM 855 O O . GLU A 1 109 ? -23.094 4.312 -2.295 1 87.69 109 GLU A O 1
ATOM 860 N N . GLY A 1 110 ? -20.984 3.752 -2.451 1 83.94 110 GLY A N 1
ATOM 861 C CA . GLY A 1 110 ? -20.641 5.16 -2.588 1 83.94 110 GLY A CA 1
ATOM 862 C C . GLY A 1 110 ? -21.031 5.738 -3.934 1 83.94 110 GLY A C 1
ATOM 863 O O . GLY A 1 110 ? -21.125 5.016 -4.926 1 83.94 110 GLY A O 1
ATOM 864 N N . THR A 1 111 ? -21.281 6.996 -3.891 1 83.5 111 THR A N 1
ATOM 865 C CA . THR A 1 111 ? -21.547 7.73 -5.121 1 83.5 111 THR A CA 1
ATOM 866 C C . THR A 1 111 ? -20.297 7.828 -5.98 1 83.5 111 THR A C 1
ATOM 868 O O . THR A 1 111 ? -19.188 7.547 -5.512 1 83.5 111 THR A O 1
ATOM 871 N N . LEU A 1 112 ? -20.484 8.242 -7.168 1 81.75 112 LEU A N 1
ATOM 872 C CA . LEU A 1 112 ? -19.344 8.438 -8.07 1 81.75 112 LEU A CA 1
ATOM 873 C C . LEU A 1 112 ? -18.391 9.484 -7.516 1 81.75 112 LEU A C 1
ATOM 875 O O . LEU A 1 112 ? -17.172 9.344 -7.656 1 81.75 112 LEU A O 1
ATOM 879 N N . SER A 1 113 ? -18.922 10.477 -6.926 1 80.88 113 SER A N 1
ATOM 880 C CA . SER A 1 113 ? -18.109 11.539 -6.348 1 80.88 113 SER A CA 1
ATOM 881 C C . SER A 1 113 ? -17.266 11.016 -5.191 1 80.88 113 SER A C 1
ATOM 883 O O . SER A 1 113 ? -16.109 11.422 -5.023 1 80.88 113 SER A O 1
ATOM 885 N N . GLN A 1 114 ? -17.797 10.086 -4.496 1 84.44 114 GLN A N 1
ATOM 886 C CA . GLN A 1 114 ? -17.078 9.484 -3.383 1 84.44 114 GLN A CA 1
ATOM 887 C C . GLN A 1 114 ? -15.992 8.531 -3.885 1 84.44 114 GLN A C 1
ATOM 889 O O . GLN A 1 114 ? -14.891 8.484 -3.326 1 84.44 114 GLN A O 1
ATOM 894 N N . LEU A 1 115 ? -16.312 7.832 -4.902 1 85.38 115 LEU A N 1
ATOM 895 C CA . LEU A 1 115 ? -15.375 6.871 -5.465 1 85.38 115 LEU A CA 1
ATOM 896 C C . LEU A 1 115 ? -14.125 7.574 -5.984 1 85.38 115 LEU A C 1
ATOM 898 O O . LEU A 1 115 ? -13.039 7 -5.977 1 85.38 115 LEU A O 1
ATOM 902 N N . LYS A 1 116 ? -14.297 8.789 -6.352 1 79.38 116 LYS A N 1
ATOM 903 C CA . LYS A 1 116 ? -13.164 9.57 -6.848 1 79.38 116 LYS A CA 1
ATOM 904 C C . LYS A 1 116 ? -12.172 9.875 -5.727 1 79.38 116 LYS A C 1
ATOM 906 O O . LYS A 1 116 ? -11.008 10.18 -5.988 1 79.38 116 LYS A O 1
ATOM 911 N N . LYS A 1 117 ? -12.641 9.711 -4.535 1 83.25 117 LYS A N 1
ATOM 912 C CA . LYS A 1 117 ? -11.797 10.039 -3.387 1 83.25 117 LYS A CA 1
ATOM 913 C C . LYS A 1 117 ? -10.906 8.859 -3.004 1 83.25 117 LYS A C 1
ATOM 915 O O . LYS A 1 117 ? -10 9 -2.182 1 83.25 117 LYS A O 1
ATOM 920 N N . ILE A 1 118 ? -11.211 7.746 -3.648 1 87.5 118 ILE A N 1
ATOM 921 C CA . ILE A 1 118 ? -10.477 6.523 -3.342 1 87.5 118 ILE A CA 1
ATOM 922 C C . ILE A 1 118 ? -9.523 6.188 -4.488 1 87.5 118 ILE A C 1
ATOM 924 O O . ILE A 1 118 ? -9.883 6.336 -5.66 1 87.5 118 ILE A O 1
ATOM 928 N N . SER A 1 119 ? -8.344 5.789 -4.113 1 86.31 119 SER A N 1
ATOM 929 C CA . SER A 1 119 ? -7.391 5.363 -5.133 1 86.31 119 SER A CA 1
ATOM 930 C C . SER A 1 119 ? -7.32 3.844 -5.223 1 86.31 119 SER A C 1
ATOM 932 O O . SER A 1 119 ? -7.598 3.145 -4.25 1 86.31 119 SER A O 1
ATOM 934 N N . GLU A 1 120 ? -6.852 3.32 -6.379 1 87.75 120 GLU A N 1
ATOM 935 C CA . GLU A 1 120 ? -6.645 1.888 -6.57 1 87.75 120 GLU A CA 1
ATOM 936 C C . GLU A 1 120 ? -5.59 1.348 -5.613 1 87.75 120 GLU A C 1
ATOM 938 O O . GLU A 1 120 ? -5.707 0.225 -5.117 1 87.75 120 GLU A O 1
ATOM 943 N N . VAL A 1 121 ? -4.699 2.168 -5.363 1 87.19 121 VAL A N 1
ATOM 944 C CA . VAL A 1 121 ? -3.604 1.777 -4.484 1 87.19 121 VAL A CA 1
ATOM 945 C C . VAL A 1 121 ? -4.121 1.603 -3.057 1 87.19 121 VAL A C 1
ATOM 947 O O . VAL A 1 121 ? -3.703 0.687 -2.346 1 87.19 121 VAL A O 1
ATOM 950 N N . ASP A 1 122 ? -5.055 2.461 -2.66 1 89.62 122 ASP A N 1
ATOM 951 C CA . ASP A 1 122 ? -5.648 2.334 -1.334 1 89.62 122 ASP A CA 1
ATOM 952 C C . ASP A 1 122 ? -6.414 1.018 -1.199 1 89.62 122 ASP A C 1
ATOM 954 O O . ASP A 1 122 ? -6.34 0.355 -0.162 1 89.62 122 ASP A O 1
ATOM 958 N N . ILE A 1 123 ? -7.059 0.685 -2.287 1 92.69 123 ILE A N 1
ATOM 959 C CA . ILE A 1 123 ? -7.844 -0.543 -2.275 1 92.69 123 ILE A CA 1
ATOM 960 C C . ILE A 1 123 ? -6.926 -1.743 -2.061 1 92.69 123 ILE A C 1
ATOM 962 O O . ILE A 1 123 ? -7.172 -2.572 -1.18 1 92.69 123 ILE A O 1
ATOM 966 N N . PHE A 1 124 ? -5.949 -1.795 -2.771 1 94.25 124 PHE A N 1
ATOM 967 C CA . PHE A 1 124 ? -5.074 -2.963 -2.725 1 94.25 124 PHE A CA 1
ATOM 968 C C . PHE A 1 124 ? -4.309 -3.012 -1.408 1 94.25 124 PHE A C 1
ATOM 970 O O . PHE A 1 124 ? -4.273 -4.051 -0.742 1 94.25 124 PHE A O 1
ATOM 977 N N . PHE A 1 125 ? -3.777 -1.97 -0.961 1 92.62 125 PHE A N 1
ATOM 978 C CA . PHE A 1 125 ? -2.807 -2.018 0.125 1 92.62 125 PHE A CA 1
ATOM 979 C C . PHE A 1 125 ? -3.502 -1.938 1.478 1 92.62 125 PHE A C 1
ATOM 981 O O . PHE A 1 125 ? -2.971 -2.41 2.484 1 92.62 125 PHE A O 1
ATOM 988 N N . LYS A 1 126 ? -4.637 -1.363 1.489 1 92.56 126 LYS A N 1
ATOM 989 C CA . LYS A 1 126 ? -5.34 -1.316 2.768 1 92.56 126 LYS A CA 1
ATOM 990 C C . LYS A 1 126 ? -6.156 -2.586 2.99 1 92.56 126 LYS A C 1
ATOM 992 O O . LYS A 1 126 ? -6.285 -3.055 4.125 1 92.56 126 LYS A O 1
ATOM 997 N N . LEU A 1 127 ? -6.633 -3.123 1.89 1 94.12 127 LEU A N 1
ATOM 998 C CA . LEU A 1 127 ? -7.578 -4.219 2.061 1 94.12 127 LEU A CA 1
ATOM 999 C C . LEU A 1 127 ? -6.934 -5.555 1.708 1 94.12 127 LEU A C 1
ATOM 1001 O O . LEU A 1 127 ? -6.953 -6.492 2.512 1 94.12 127 LEU A O 1
ATOM 1005 N N . TRP A 1 128 ? -6.336 -5.668 0.592 1 95.75 128 TRP A N 1
ATOM 1006 C CA . TRP A 1 128 ? -6.027 -6.977 0.022 1 95.75 128 TRP A CA 1
ATOM 1007 C C . TRP A 1 128 ? -4.582 -7.367 0.305 1 95.75 128 TRP A C 1
ATOM 1009 O O . TRP A 1 128 ? -4.301 -8.508 0.679 1 95.75 128 TRP A O 1
ATOM 1019 N N . SER A 1 129 ? -3.65 -6.484 0.152 1 94.12 129 SER A N 1
ATOM 1020 C CA . SER A 1 129 ? -2.225 -6.77 0.262 1 94.12 129 SER A CA 1
ATOM 1021 C C . SER A 1 129 ? -1.876 -7.328 1.639 1 94.12 129 SER A C 1
ATOM 1023 O O . SER A 1 129 ? -1.072 -8.258 1.753 1 94.12 129 SER A O 1
ATOM 1025 N N . PRO A 1 130 ? -2.467 -6.777 2.705 1 92.25 130 PRO A N 1
ATOM 1026 C CA . PRO A 1 130 ? -2.117 -7.336 4.012 1 92.25 130 PRO A CA 1
ATOM 1027 C C . PRO A 1 130 ? -2.445 -8.82 4.129 1 92.25 130 PRO A C 1
ATOM 1029 O O . PRO A 1 130 ? -1.751 -9.555 4.836 1 92.25 130 PRO A O 1
ATOM 1032 N N . ILE A 1 131 ? -3.438 -9.25 3.451 1 94.06 131 ILE A N 1
ATOM 1033 C CA . ILE A 1 131 ? -3.838 -10.648 3.51 1 94.06 131 ILE A CA 1
ATOM 1034 C C . ILE A 1 131 ? -2.934 -11.484 2.604 1 94.06 131 ILE A C 1
ATOM 1036 O O . ILE A 1 131 ? -2.342 -12.469 3.045 1 94.06 131 ILE A O 1
ATOM 1040 N N . ILE A 1 132 ? -2.799 -11.062 1.382 1 96.19 132 ILE A N 1
ATOM 1041 C CA . ILE A 1 132 ? -2.014 -11.797 0.393 1 96.19 132 ILE A CA 1
ATOM 1042 C C . ILE A 1 132 ? -0.556 -11.867 0.84 1 96.19 132 ILE A C 1
ATOM 1044 O O . ILE A 1 132 ? 0.036 -12.945 0.885 1 96.19 132 ILE A O 1
ATOM 1048 N N . ASN A 1 133 ? -0.034 -10.719 1.192 1 95.06 133 ASN A N 1
ATOM 1049 C CA . ASN A 1 133 ? 1.353 -10.664 1.642 1 95.06 133 ASN A CA 1
ATOM 1050 C C . ASN A 1 133 ? 1.548 -11.43 2.949 1 95.06 133 ASN A C 1
ATOM 1052 O O . ASN A 1 133 ? 2.602 -12.031 3.172 1 95.06 133 ASN A O 1
ATOM 1056 N N . GLY A 1 134 ? 0.587 -11.305 3.84 1 94.12 134 GLY A N 1
ATOM 1057 C CA . GLY A 1 134 ? 0.647 -12.086 5.066 1 94.12 134 GLY A CA 1
ATOM 1058 C C . GLY A 1 134 ? 0.761 -13.578 4.816 1 94.12 134 GLY A C 1
ATOM 1059 O O . GLY A 1 134 ? 1.572 -14.258 5.453 1 94.12 134 GLY A O 1
ATOM 1060 N N . LEU A 1 135 ? -0.017 -14.062 3.898 1 95.5 135 LEU A N 1
ATOM 1061 C CA . LEU A 1 135 ? -0.009 -15.484 3.584 1 95.5 135 LEU A CA 1
ATOM 1062 C C . LEU A 1 135 ? 1.304 -15.891 2.92 1 95.5 135 LEU A C 1
ATOM 1064 O O . LEU A 1 135 ? 1.849 -16.953 3.209 1 95.5 135 LEU A O 1
ATOM 1068 N N . ILE A 1 136 ? 1.781 -15.062 2.053 1 96 136 ILE A N 1
ATOM 1069 C CA . ILE A 1 136 ? 3.049 -15.305 1.371 1 96 136 ILE A CA 1
ATOM 1070 C C . ILE A 1 136 ? 4.176 -15.398 2.396 1 96 136 ILE A C 1
ATOM 1072 O O . ILE A 1 136 ? 5.07 -16.234 2.273 1 96 136 ILE A O 1
ATOM 1076 N N . ASN A 1 137 ? 4.062 -14.586 3.422 1 93.12 137 ASN A N 1
ATOM 1077 C CA . ASN A 1 137 ? 5.152 -14.453 4.383 1 93.12 137 ASN A CA 1
ATOM 1078 C C . ASN A 1 137 ? 5.145 -15.594 5.402 1 93.12 137 ASN A C 1
ATOM 1080 O O . ASN A 1 137 ? 6.102 -15.758 6.156 1 93.12 137 ASN A O 1
ATOM 1084 N N . VAL A 1 138 ? 4.09 -16.328 5.41 1 91.25 138 VAL A N 1
ATOM 1085 C CA . VAL A 1 138 ? 4.035 -17.453 6.336 1 91.25 138 VAL A CA 1
ATOM 1086 C C . VAL A 1 138 ? 5.188 -18.422 6.051 1 91.25 138 VAL A C 1
ATOM 1088 O O . VAL A 1 138 ? 5.883 -18.844 6.973 1 91.25 138 VAL A O 1
ATOM 1091 N N . ASN A 1 139 ? 5.422 -18.703 4.754 1 90.56 139 ASN A N 1
ATOM 1092 C CA . ASN A 1 139 ? 6.488 -19.625 4.391 1 90.56 139 ASN A CA 1
ATOM 1093 C C . ASN A 1 139 ? 7.68 -18.891 3.777 1 90.56 139 ASN A C 1
ATOM 1095 O O . ASN A 1 139 ? 8.734 -19.484 3.559 1 90.56 139 ASN A O 1
ATOM 1099 N N . LYS A 1 140 ? 7.574 -17.656 3.467 1 90.25 140 LYS A N 1
ATOM 1100 C CA . LYS A 1 140 ? 8.633 -16.781 2.977 1 90.25 140 LYS A CA 1
ATOM 1101 C C . LYS A 1 140 ? 9.273 -17.344 1.714 1 90.25 140 LYS A C 1
ATOM 1103 O O . LYS A 1 140 ? 10.5 -17.328 1.576 1 90.25 140 LYS A O 1
ATOM 1108 N N . ARG A 1 141 ? 8.453 -17.953 0.898 1 93.31 141 ARG A N 1
ATOM 1109 C CA . ARG A 1 141 ? 8.961 -18.562 -0.328 1 93.31 141 ARG A CA 1
ATOM 1110 C C . ARG A 1 141 ? 8.75 -17.641 -1.523 1 93.31 141 ARG A C 1
ATOM 1112 O O . ARG A 1 141 ? 9.5 -17.703 -2.5 1 93.31 141 ARG A O 1
ATOM 1119 N N . LEU A 1 142 ? 7.746 -16.938 -1.444 1 97 142 LEU A N 1
ATOM 1120 C CA . LEU A 1 142 ? 7.336 -16.047 -2.535 1 97 142 LEU A CA 1
ATOM 1121 C C . LEU A 1 142 ? 7.469 -14.586 -2.131 1 97 142 LEU A C 1
ATOM 1123 O O . LEU A 1 142 ? 7.652 -14.281 -0.952 1 97 142 LEU A O 1
ATOM 1127 N N . ARG A 1 143 ? 7.465 -13.75 -3.105 1 94.81 143 ARG A N 1
ATOM 1128 C CA . ARG A 1 143 ? 7.504 -12.312 -2.873 1 94.81 143 ARG A CA 1
ATOM 1129 C C . ARG A 1 143 ? 6.406 -11.602 -3.66 1 94.81 143 ARG A C 1
ATOM 1131 O O . ARG A 1 143 ? 6.184 -11.898 -4.836 1 94.81 143 ARG A O 1
ATOM 1138 N N . LEU A 1 144 ? 5.727 -10.727 -2.977 1 95.75 144 LEU A N 1
ATOM 1139 C CA . LEU A 1 144 ? 4.711 -9.891 -3.609 1 95.75 144 LEU A CA 1
ATOM 1140 C C . LEU A 1 144 ? 5.324 -8.586 -4.113 1 95.75 144 LEU A C 1
ATOM 1142 O O . LEU A 1 144 ? 5.961 -7.859 -3.352 1 95.75 144 LEU A O 1
ATOM 1146 N N . LYS A 1 145 ? 5.156 -8.375 -5.363 1 92.38 145 LYS A N 1
ATOM 1147 C CA . LYS A 1 145 ? 5.566 -7.121 -5.988 1 92.38 145 LYS A CA 1
ATOM 1148 C C . LYS A 1 145 ? 4.355 -6.336 -6.496 1 92.38 145 LYS A C 1
ATOM 1150 O O . LYS A 1 145 ? 3.445 -6.91 -7.098 1 92.38 145 LYS A O 1
ATOM 1155 N N . SER A 1 146 ? 4.352 -5.117 -6.09 1 88.75 146 SER A N 1
ATOM 1156 C CA . SER A 1 146 ? 3.219 -4.305 -6.52 1 88.75 146 SER A CA 1
ATOM 1157 C C . SER A 1 146 ? 3.686 -2.988 -7.133 1 88.75 146 SER A C 1
ATOM 1159 O O . SER A 1 146 ? 4.863 -2.637 -7.039 1 88.75 146 SER A O 1
ATOM 1161 N N . GLY A 1 147 ? 2.744 -2.416 -7.73 1 79.31 147 GLY A N 1
ATOM 1162 C CA . GLY A 1 147 ? 3.023 -1.195 -8.469 1 79.31 147 GLY A CA 1
ATOM 1163 C C . GLY A 1 147 ? 3.16 -1.422 -9.961 1 79.31 147 GLY A C 1
ATOM 1164 O O . GLY A 1 147 ? 2.887 -2.518 -10.461 1 79.31 147 GLY A O 1
ATOM 1165 N N . ASP A 1 148 ? 3.361 -0.473 -10.859 1 81.5 148 ASP A N 1
ATOM 1166 C CA . ASP A 1 148 ? 3.514 -0.566 -12.312 1 81.5 148 ASP A CA 1
ATOM 1167 C C . ASP A 1 148 ? 4.773 -1.344 -12.68 1 81.5 148 ASP A C 1
ATOM 1169 O O . ASP A 1 148 ? 5.734 -0.769 -13.195 1 81.5 148 ASP A O 1
ATOM 1173 N N . THR A 1 149 ? 4.594 -2.748 -12.461 1 85.62 149 THR A N 1
ATOM 1174 C CA . THR A 1 149 ? 5.762 -3.598 -12.672 1 85.62 149 THR A CA 1
ATOM 1175 C C . THR A 1 149 ? 5.629 -4.387 -13.977 1 85.62 149 THR A C 1
ATOM 1177 O O . THR A 1 149 ? 4.531 -4.512 -14.523 1 85.62 149 THR A O 1
ATOM 1180 N N . VAL A 1 150 ? 6.805 -4.836 -14.398 1 89.12 150 VAL A N 1
ATOM 1181 C CA . VAL A 1 150 ? 6.828 -5.512 -15.695 1 89.12 150 VAL A CA 1
ATOM 1182 C C . VAL A 1 150 ? 7.52 -6.867 -15.555 1 89.12 150 VAL A C 1
ATOM 1184 O O . VAL A 1 150 ? 8.508 -6.996 -14.828 1 89.12 150 VAL A O 1
ATOM 1187 N N . ASN A 1 151 ? 6.887 -7.777 -16.172 1 88.88 151 ASN A N 1
ATOM 1188 C CA . ASN A 1 151 ? 7.5 -9.094 -16.312 1 88.88 151 ASN A CA 1
ATOM 1189 C C . ASN A 1 151 ? 8.508 -9.125 -17.453 1 88.88 151 ASN A C 1
ATOM 1191 O O . ASN A 1 151 ? 8.188 -8.75 -18.578 1 88.88 151 ASN A O 1
ATOM 1195 N N . LEU A 1 152 ? 9.664 -9.578 -17.188 1 83.5 152 LEU A N 1
ATOM 1196 C CA . LEU A 1 152 ? 10.734 -9.539 -18.172 1 83.5 152 LEU A CA 1
ATOM 1197 C C . LEU A 1 152 ? 10.422 -10.461 -19.344 1 83.5 152 LEU A C 1
ATOM 1199 O O . LEU A 1 152 ? 10.82 -10.18 -20.484 1 83.5 152 LEU A O 1
ATOM 1203 N N . VAL A 1 153 ? 9.727 -11.5 -19.094 1 84.25 153 VAL A N 1
ATOM 1204 C CA . VAL A 1 153 ? 9.383 -12.461 -20.141 1 84.25 153 VAL A CA 1
ATOM 1205 C C . VAL A 1 153 ? 8.406 -11.812 -21.125 1 84.25 153 VAL A C 1
ATOM 1207 O O . VAL A 1 153 ? 8.562 -11.945 -22.344 1 84.25 153 VAL A O 1
ATOM 1210 N N . SER A 1 154 ? 7.453 -11.203 -20.594 1 87.38 154 SER A N 1
ATOM 1211 C CA . SER A 1 154 ? 6.508 -10.508 -21.469 1 87.38 154 SER A CA 1
ATOM 1212 C C . SER A 1 154 ? 7.199 -9.406 -22.25 1 87.38 154 SER A C 1
ATOM 1214 O O . SER A 1 154 ? 6.836 -9.141 -23.406 1 87.38 154 SER A O 1
ATOM 1216 N N . THR A 1 155 ? 8.109 -8.742 -21.672 1 87.62 155 THR A N 1
ATOM 1217 C CA . THR A 1 155 ? 8.867 -7.699 -22.359 1 87.62 155 THR A CA 1
ATOM 1218 C C . THR A 1 155 ? 9.688 -8.289 -23.5 1 87.62 155 THR A C 1
ATOM 1220 O O . THR A 1 155 ? 9.727 -7.723 -24.609 1 87.62 155 THR A O 1
ATOM 1223 N N . ALA A 1 156 ? 10.336 -9.344 -23.234 1 85.31 156 ALA A N 1
ATOM 1224 C CA . ALA A 1 156 ? 11.125 -10.008 -24.266 1 85.31 156 ALA A CA 1
ATOM 1225 C C . ALA A 1 156 ? 10.25 -10.469 -25.422 1 85.31 156 ALA A C 1
ATOM 1227 O O . ALA A 1 156 ? 10.617 -10.32 -26.594 1 85.31 156 ALA A O 1
ATOM 1228 N N . ALA A 1 157 ? 9.141 -11.07 -25.109 1 84.81 157 ALA A N 1
ATOM 1229 C CA . ALA A 1 157 ? 8.211 -11.531 -26.125 1 84.81 157 ALA A CA 1
ATOM 1230 C C . ALA A 1 157 ? 7.707 -10.375 -26.984 1 84.81 157 ALA A C 1
ATOM 1232 O O . ALA A 1 157 ? 7.598 -10.5 -28.203 1 84.81 157 ALA A O 1
ATOM 1233 N N . LYS A 1 158 ? 7.383 -9.352 -26.328 1 86.94 158 LYS A N 1
ATOM 1234 C CA . LYS A 1 158 ? 6.914 -8.172 -27.062 1 86.94 158 LYS A CA 1
ATOM 1235 C C . LYS A 1 158 ? 8.023 -7.594 -27.938 1 86.94 158 LYS A C 1
ATOM 1237 O O . LYS A 1 158 ? 7.758 -7.125 -29.047 1 86.94 158 LYS A O 1
ATOM 1242 N N . LYS A 1 159 ? 9.188 -7.555 -27.453 1 86.06 159 LYS A N 1
ATOM 1243 C CA . LYS A 1 159 ? 10.328 -7.059 -28.219 1 86.06 159 LYS A CA 1
ATOM 1244 C C . LYS A 1 159 ? 10.539 -7.883 -29.484 1 86.06 159 LYS A C 1
ATOM 1246 O O . LYS A 1 159 ? 10.93 -7.348 -30.516 1 86.06 159 LYS A O 1
ATOM 1251 N N . GLN A 1 160 ? 10.336 -9.125 -29.375 1 82.81 160 GLN A N 1
ATOM 1252 C CA . GLN A 1 160 ? 10.445 -10.008 -30.531 1 82.81 160 GLN A CA 1
ATOM 1253 C C . GLN A 1 160 ? 9.398 -9.656 -31.594 1 82.81 160 GLN A C 1
ATOM 1255 O O . GLN A 1 160 ? 9.664 -9.719 -32.781 1 82.81 160 GLN A O 1
ATOM 1260 N N . LEU A 1 161 ? 8.273 -9.367 -31.062 1 83 161 LEU A N 1
ATOM 1261 C CA . LEU A 1 161 ? 7.18 -9.008 -31.953 1 83 161 LEU A CA 1
ATOM 1262 C C . LEU A 1 161 ? 7.43 -7.656 -32.625 1 83 161 LEU A C 1
ATOM 1264 O O . LEU A 1 161 ? 7.07 -7.445 -33.781 1 83 161 LEU A O 1
ATOM 1268 N N . TYR A 1 162 ? 7.996 -6.809 -31.859 1 85.12 162 TYR A N 1
ATOM 1269 C CA . TYR A 1 162 ? 8.305 -5.465 -32.344 1 85.12 162 TYR A CA 1
ATOM 1270 C C . TYR A 1 162 ? 9.805 -5.207 -32.312 1 85.12 162 TYR A C 1
ATOM 1272 O O . TYR A 1 162 ? 10.281 -4.316 -31.609 1 85.12 162 TYR A O 1
ATOM 1280 N N . SER A 1 163 ? 10.523 -5.793 -33.219 1 82.62 163 SER A N 1
ATOM 1281 C CA . SER A 1 163 ? 11.984 -5.836 -33.156 1 82.62 163 SER A CA 1
ATOM 1282 C C . SER A 1 163 ? 12.586 -4.5 -33.594 1 82.62 163 SER A C 1
ATOM 1284 O O . SER A 1 163 ? 13.703 -4.164 -33.188 1 82.62 163 SER A O 1
ATOM 1286 N N . GLU A 1 164 ? 11.898 -3.701 -34.25 1 79.94 164 GLU A N 1
ATOM 1287 C CA . GLU A 1 164 ? 12.438 -2.447 -34.75 1 79.94 164 GLU A CA 1
ATOM 1288 C C . GLU A 1 164 ? 12.211 -1.299 -33.781 1 79.94 164 GLU A C 1
ATOM 1290 O O . GLU A 1 164 ? 12.805 -0.228 -33.938 1 79.94 164 GLU A O 1
ATOM 1295 N N . ALA A 1 165 ? 11.406 -1.62 -32.844 1 82.44 165 ALA A N 1
ATOM 1296 C CA . ALA A 1 165 ? 11.094 -0.554 -31.875 1 82.44 165 ALA A CA 1
ATOM 1297 C C . ALA A 1 165 ? 12.211 -0.381 -30.859 1 82.44 165 ALA A C 1
ATOM 1299 O O . ALA A 1 165 ? 12.836 -1.359 -30.438 1 82.44 165 ALA A O 1
ATOM 1300 N N . GLN A 1 166 ? 12.531 0.859 -30.469 1 79.25 166 GLN A N 1
ATOM 1301 C CA . GLN A 1 166 ? 13.648 1.161 -29.578 1 79.25 166 GLN A CA 1
ATOM 1302 C C . GLN A 1 166 ? 13.273 0.938 -28.109 1 79.25 166 GLN A C 1
ATOM 1304 O O . GLN A 1 166 ? 14.078 0.431 -27.328 1 79.25 166 GLN A O 1
ATOM 1309 N N . GLN A 1 167 ? 12.117 1.406 -27.688 1 82.31 167 GLN A N 1
ATOM 1310 C CA . GLN A 1 167 ? 11.703 1.282 -26.297 1 82.31 167 GLN A CA 1
ATOM 1311 C C . GLN A 1 167 ? 10.445 0.436 -26.172 1 82.31 167 GLN A C 1
ATOM 1313 O O . GLN A 1 167 ? 9.328 0.943 -26.344 1 82.31 167 GLN A O 1
ATOM 1318 N N . VAL A 1 168 ? 10.742 -0.921 -25.938 1 84.94 168 VAL A N 1
ATOM 1319 C CA . VAL A 1 168 ? 9.617 -1.839 -25.812 1 84.94 168 VAL A CA 1
ATOM 1320 C C . VAL A 1 168 ? 9.523 -2.344 -24.375 1 84.94 168 VAL A C 1
ATOM 1322 O O . VAL A 1 168 ? 10.516 -2.781 -23.797 1 84.94 168 VAL A O 1
ATOM 1325 N N . ILE A 1 169 ? 8.352 -2.123 -23.844 1 86 169 ILE A N 1
ATOM 1326 C CA . ILE A 1 169 ? 8.07 -2.621 -22.5 1 86 169 ILE A CA 1
ATOM 1327 C C . ILE A 1 169 ? 6.824 -3.504 -22.531 1 86 169 ILE A C 1
ATOM 1329 O O . ILE A 1 169 ? 5.848 -3.189 -23.219 1 86 169 ILE A O 1
ATOM 1333 N N . GLY A 1 170 ? 7.004 -4.656 -21.859 1 86.56 170 GLY A N 1
ATOM 1334 C CA . GLY A 1 170 ? 5.844 -5.531 -21.75 1 86.56 170 GLY A CA 1
ATOM 1335 C C . GLY A 1 170 ? 4.676 -4.891 -21.031 1 86.56 170 GLY A C 1
ATOM 1336 O O . GLY A 1 170 ? 4.637 -3.67 -20.859 1 86.56 170 GLY A O 1
ATOM 1337 N N . PHE A 1 171 ? 3.666 -5.66 -20.719 1 86.44 171 PHE A N 1
ATOM 1338 C CA . PHE A 1 171 ? 2.506 -5.168 -19.984 1 86.44 171 PHE A CA 1
ATOM 1339 C C . PHE A 1 171 ? 2.908 -4.699 -18.594 1 86.44 171 PHE A C 1
ATOM 1341 O O . PHE A 1 171 ? 3.58 -5.422 -17.859 1 86.44 171 PHE A O 1
ATOM 1348 N N . LYS A 1 172 ? 2.525 -3.461 -18.297 1 87.62 172 LYS A N 1
ATOM 1349 C CA . LYS A 1 172 ? 2.617 -3.043 -16.891 1 87.62 172 LYS A CA 1
ATOM 1350 C C . LYS A 1 172 ? 1.464 -3.613 -16.078 1 87.62 172 LYS A C 1
ATOM 1352 O O . LYS A 1 172 ? 0.296 -3.414 -16.422 1 87.62 172 LYS A O 1
ATOM 1357 N N . ILE A 1 173 ? 1.845 -4.344 -15.094 1 91.38 173 ILE A N 1
ATOM 1358 C CA . ILE A 1 173 ? 0.833 -5.012 -14.281 1 91.38 173 ILE A CA 1
ATOM 1359 C C . ILE A 1 173 ? 0.921 -4.52 -12.836 1 91.38 173 ILE A C 1
ATOM 1361 O O . ILE A 1 173 ? 1.993 -4.125 -12.375 1 91.38 173 ILE A O 1
ATOM 1365 N N . ASP A 1 174 ? -0.15 -4.629 -12.086 1 91.94 174 ASP A N 1
ATOM 1366 C CA . ASP A 1 174 ? -0.256 -4.012 -10.766 1 91.94 174 ASP A CA 1
ATOM 1367 C C . ASP A 1 174 ? 0.308 -4.93 -9.688 1 91.94 174 ASP A C 1
ATOM 1369 O O . ASP A 1 174 ? 0.785 -4.457 -8.648 1 91.94 174 ASP A O 1
ATOM 1373 N N . ILE A 1 175 ? 0.162 -6.227 -9.922 1 95.25 175 ILE A N 1
ATOM 1374 C CA . ILE A 1 175 ? 0.587 -7.203 -8.93 1 95.25 175 ILE A CA 1
ATOM 1375 C C . ILE A 1 175 ? 1.393 -8.312 -9.609 1 95.25 175 ILE A C 1
ATOM 1377 O O . ILE A 1 175 ? 1.008 -8.805 -10.672 1 95.25 175 ILE A O 1
ATOM 1381 N N . ARG A 1 176 ? 2.504 -8.609 -9.047 1 96.31 176 ARG A N 1
ATOM 1382 C CA . ARG A 1 176 ? 3.268 -9.797 -9.398 1 96.31 176 ARG A CA 1
ATOM 1383 C C . ARG A 1 176 ? 3.641 -10.602 -8.164 1 96.31 176 ARG A C 1
ATOM 1385 O O . ARG A 1 176 ? 4.094 -10.039 -7.16 1 96.31 176 ARG A O 1
ATOM 1392 N N . ILE A 1 177 ? 3.334 -11.836 -8.18 1 97.44 177 ILE A N 1
ATOM 1393 C CA . ILE A 1 177 ? 3.879 -12.742 -7.172 1 97.44 177 ILE A CA 1
ATOM 1394 C C . ILE A 1 177 ? 5 -13.578 -7.785 1 97.44 177 ILE A C 1
ATOM 1396 O O . ILE A 1 177 ? 4.781 -14.297 -8.758 1 97.44 177 ILE A O 1
ATOM 1400 N N . VAL A 1 178 ? 6.184 -13.477 -7.203 1 96.69 178 VAL A N 1
ATOM 1401 C CA . VAL A 1 178 ? 7.363 -14.023 -7.871 1 96.69 178 VAL A CA 1
ATOM 1402 C C . VAL A 1 178 ? 8.117 -14.945 -6.918 1 96.69 178 VAL A C 1
ATOM 1404 O O . VAL A 1 178 ? 7.973 -14.844 -5.699 1 96.69 178 VAL A O 1
ATOM 1407 N N . TYR A 1 179 ? 8.781 -15.898 -7.473 1 96 179 TYR A N 1
ATOM 1408 C CA . TYR A 1 179 ? 9.805 -16.703 -6.812 1 96 179 TYR A CA 1
ATOM 1409 C C . TYR A 1 179 ? 11.203 -16.234 -7.207 1 96 179 TYR A C 1
ATOM 1411 O O . TYR A 1 179 ? 11.523 -16.156 -8.398 1 96 179 TYR A O 1
ATOM 1419 N N . ASP A 1 180 ? 11.922 -15.828 -6.137 1 91.88 180 ASP A N 1
ATOM 1420 C CA . ASP A 1 180 ? 13.289 -15.391 -6.395 1 91.88 180 ASP A CA 1
ATOM 1421 C C . ASP A 1 180 ? 14.25 -16.578 -6.469 1 91.88 180 ASP A C 1
ATOM 1423 O O . ASP A 1 180 ? 14.398 -17.312 -5.5 1 91.88 180 ASP A O 1
ATOM 1427 N N . PHE A 1 181 ? 14.812 -16.781 -7.582 1 90.62 181 PHE A N 1
ATOM 1428 C CA . PHE A 1 181 ? 15.867 -17.766 -7.762 1 90.62 181 PHE A CA 1
ATOM 1429 C C . PHE A 1 181 ? 17.156 -17.125 -8.234 1 90.62 181 PHE A C 1
ATOM 1431 O O . PHE A 1 181 ? 17.234 -16.641 -9.367 1 90.62 181 PHE A O 1
ATOM 1438 N N . GLU A 1 182 ? 18.141 -17.078 -7.312 1 83.44 182 GLU A N 1
ATOM 1439 C CA . GLU A 1 182 ? 19.375 -16.344 -7.574 1 83.44 182 GLU A CA 1
ATOM 1440 C C . GLU A 1 182 ? 19.094 -14.898 -7.953 1 83.44 182 GLU A C 1
ATOM 1442 O O . GLU A 1 182 ? 18.406 -14.18 -7.223 1 83.44 182 GLU A O 1
ATOM 1447 N N . ASP A 1 183 ? 19.375 -14.484 -9.148 1 80 183 ASP A N 1
ATOM 1448 C CA . ASP A 1 183 ? 19.172 -13.086 -9.523 1 80 183 ASP A CA 1
ATOM 1449 C C . ASP A 1 183 ? 17.969 -12.938 -10.461 1 80 183 ASP A C 1
ATOM 1451 O O . ASP A 1 183 ? 17.734 -11.859 -11 1 80 183 ASP A O 1
ATOM 1455 N N . GLU A 1 184 ? 17.25 -14 -10.516 1 85.44 184 GLU A N 1
ATOM 1456 C CA . GLU A 1 184 ? 16.125 -13.953 -11.438 1 85.44 184 GLU A CA 1
ATOM 1457 C C . GLU A 1 184 ? 14.789 -14 -10.688 1 85.44 184 GLU A C 1
ATOM 1459 O O . GLU A 1 184 ? 14.672 -14.672 -9.656 1 85.44 184 GLU A O 1
ATOM 1464 N N . GLU A 1 185 ? 13.859 -13.258 -11.227 1 91.75 185 GLU A N 1
ATOM 1465 C CA . GLU A 1 185 ? 12.484 -13.297 -10.742 1 91.75 185 GLU A CA 1
ATOM 1466 C C . GLU A 1 185 ? 11.609 -14.172 -11.641 1 91.75 185 GLU A C 1
ATOM 1468 O O . GLU A 1 185 ? 11.445 -13.883 -12.828 1 91.75 185 GLU A O 1
ATOM 1473 N N . ILE A 1 186 ? 11.078 -15.164 -11.062 1 94 186 ILE A N 1
ATOM 1474 C CA . ILE A 1 186 ? 10.172 -16.031 -11.805 1 94 186 ILE A CA 1
ATOM 1475 C C . ILE A 1 186 ? 8.727 -15.727 -11.414 1 94 186 ILE A C 1
ATOM 1477 O O . ILE A 1 186 ? 8.32 -15.961 -10.273 1 94 186 ILE A O 1
ATOM 1481 N N . ASP A 1 187 ? 7.992 -15.32 -12.328 1 96.62 187 ASP A N 1
ATOM 1482 C CA . ASP A 1 187 ? 6.602 -14.961 -12.07 1 96.62 187 ASP A CA 1
ATOM 1483 C C . ASP A 1 187 ? 5.723 -16.203 -11.969 1 96.62 187 ASP A C 1
ATOM 1485 O O . ASP A 1 187 ? 5.836 -17.125 -12.789 1 96.62 187 ASP A O 1
ATOM 1489 N N . LEU A 1 188 ? 4.836 -16.172 -11 1 97.38 188 LEU A N 1
ATOM 1490 C CA . LEU A 1 188 ? 3.885 -17.266 -10.828 1 97.38 188 LEU A CA 1
ATOM 1491 C C . LEU A 1 188 ? 2.449 -16.766 -10.922 1 97.38 188 LEU A C 1
ATOM 1493 O O . LEU A 1 188 ? 1.521 -17.547 -11.133 1 97.38 188 LEU A O 1
ATOM 1497 N N . CYS A 1 189 ? 2.289 -15.484 -10.703 1 98.19 189 CYS A N 1
ATOM 1498 C CA . CYS A 1 189 ? 0.96 -14.883 -10.688 1 98.19 189 CYS A CA 1
ATOM 1499 C C . CYS A 1 189 ? 1.019 -13.422 -11.133 1 98.19 189 CYS A C 1
ATOM 1501 O O . CYS A 1 189 ? 1.959 -12.703 -10.797 1 98.19 189 CYS A O 1
ATOM 1503 N N . ALA A 1 190 ? 0.09 -13.039 -11.93 1 97.38 190 ALA A N 1
ATOM 1504 C CA . ALA A 1 190 ? -0.133 -11.641 -12.281 1 97.38 190 ALA A CA 1
ATOM 1505 C C . ALA A 1 190 ? -1.473 -11.148 -11.734 1 97.38 190 ALA A C 1
ATOM 1507 O O . ALA A 1 190 ? -2.418 -11.93 -11.602 1 97.38 190 ALA A O 1
ATOM 1508 N N . GLY A 1 191 ? -1.527 -9.875 -11.414 1 96.12 191 GLY A N 1
ATOM 1509 C CA . GLY A 1 191 ? -2.775 -9.32 -10.914 1 96.12 191 GLY A CA 1
ATOM 1510 C C . GLY A 1 191 ? -3.025 -7.895 -11.383 1 96.12 191 GLY A C 1
ATOM 1511 O O . GLY A 1 191 ? -2.082 -7.152 -11.656 1 96.12 191 GLY A O 1
ATOM 1512 N N . GLU A 1 192 ? -4.277 -7.535 -11.477 1 94.44 192 GLU A N 1
ATOM 1513 C CA . GLU A 1 192 ? -4.742 -6.191 -11.82 1 94.44 192 GLU A CA 1
ATOM 1514 C C . GLU A 1 192 ? -5.75 -5.684 -10.797 1 94.44 192 GLU A C 1
ATOM 1516 O O . GLU A 1 192 ? -6.488 -6.469 -10.195 1 94.44 192 GLU A O 1
ATOM 1521 N N . ILE A 1 193 ? -5.73 -4.383 -10.609 1 92.31 193 ILE A N 1
ATOM 1522 C CA . ILE A 1 193 ? -6.605 -3.742 -9.633 1 92.31 193 ILE A CA 1
ATOM 1523 C C . ILE A 1 193 ? -7.438 -2.658 -10.312 1 92.31 193 ILE A C 1
ATOM 1525 O O . ILE A 1 193 ? -6.922 -1.899 -11.141 1 92.31 193 ILE A O 1
ATOM 1529 N N . SER A 1 194 ? -8.695 -2.586 -10.031 1 89.06 194 SER A N 1
ATOM 1530 C CA . SER A 1 194 ? -9.578 -1.517 -10.5 1 89.06 194 SER A CA 1
ATOM 1531 C C . SER A 1 194 ? -10.523 -1.063 -9.391 1 89.06 194 SER A C 1
ATOM 1533 O O . SER A 1 194 ? -10.766 -1.802 -8.43 1 89.06 194 SER A O 1
ATOM 1535 N N . LYS A 1 195 ? -11 0.24 -9.484 1 81.5 195 LYS A N 1
ATOM 1536 C CA . LYS A 1 195 ? -11.938 0.789 -8.508 1 81.5 195 LYS A CA 1
ATOM 1537 C C . LYS A 1 195 ? -13.352 0.276 -8.758 1 81.5 195 LYS A C 1
ATOM 1539 O O . LYS A 1 195 ? -14.164 0.201 -7.832 1 81.5 195 LYS A O 1
ATOM 1544 N N . GLY A 1 196 ? -13.672 0.222 -10.078 1 68.56 196 GLY A N 1
ATOM 1545 C CA . GLY A 1 196 ? -15.055 0.022 -10.477 1 68.56 196 GLY A CA 1
ATOM 1546 C C . GLY A 1 196 ? -15.492 -1.427 -10.391 1 68.56 196 GLY A C 1
ATOM 1547 O O . GLY A 1 196 ? -14.766 -2.275 -9.875 1 68.56 196 GLY A O 1
ATOM 1548 N N . THR A 1 197 ? -16.734 -1.434 -10.648 1 60.5 197 THR A N 1
ATOM 1549 C CA . THR A 1 197 ? -17.359 -2.748 -10.742 1 60.5 197 THR A CA 1
ATOM 1550 C C . THR A 1 197 ? -16.859 -3.492 -11.977 1 60.5 197 THR A C 1
ATOM 1552 O O . THR A 1 197 ? -16.406 -2.873 -12.945 1 60.5 197 THR A O 1
ATOM 1555 N N . LEU A 1 198 ? -16.75 -4.676 -11.898 1 52.47 198 LEU A N 1
ATOM 1556 C CA . LEU A 1 198 ? -16.281 -5.605 -12.922 1 52.47 198 LEU A CA 1
ATOM 1557 C C . LEU A 1 198 ? -16.859 -5.242 -14.281 1 52.47 198 LEU A C 1
ATOM 1559 O O . LEU A 1 198 ? -16.266 -5.562 -15.32 1 52.47 198 LEU A O 1
ATOM 1563 N N . ASN A 1 199 ? -17.75 -4.355 -14.273 1 49.84 199 ASN A N 1
ATOM 1564 C CA . ASN A 1 199 ? -18.422 -4.152 -15.547 1 49.84 199 ASN A CA 1
ATOM 1565 C C . ASN A 1 199 ? -17.922 -2.9 -16.266 1 49.84 199 ASN A C 1
ATOM 1567 O O . ASN A 1 199 ? -18.484 -2.49 -17.281 1 49.84 199 ASN A O 1
ATOM 1571 N N . ASN A 1 200 ? -16.891 -2.361 -15.906 1 59.19 200 ASN A N 1
ATOM 1572 C CA . ASN A 1 200 ? -16.391 -1.141 -16.547 1 59.19 200 ASN A CA 1
ATOM 1573 C C . ASN A 1 200 ? -15.359 -1.445 -17.625 1 59.19 200 ASN A C 1
ATOM 1575 O O . ASN A 1 200 ? -14.625 -2.428 -17.531 1 59.19 200 ASN A O 1
ATOM 1579 N N . ALA A 1 201 ? -15.453 -0.714 -18.766 1 59.69 201 ALA A N 1
ATOM 1580 C CA . ALA A 1 201 ? -14.578 -0.866 -19.922 1 59.69 201 ALA A CA 1
ATOM 1581 C C . ALA A 1 201 ? -13.117 -0.967 -19.484 1 59.69 201 ALA A C 1
ATOM 1583 O O . ALA A 1 201 ? -12.344 -1.745 -20.062 1 59.69 201 ALA A O 1
ATOM 1584 N N . LYS A 1 202 ? -12.773 -0.278 -18.547 1 66.62 202 LYS A N 1
ATOM 1585 C CA . LYS A 1 202 ? -11.398 -0.332 -18.047 1 66.62 202 LYS A CA 1
ATOM 1586 C C . LYS A 1 202 ? -11.07 -1.709 -17.484 1 66.62 202 LYS A C 1
ATOM 1588 O O . LYS A 1 202 ? -9.984 -2.244 -17.719 1 66.62 202 LYS A O 1
ATOM 1593 N N . VAL A 1 203 ? -12.039 -2.26 -16.875 1 68.56 203 VAL A N 1
ATOM 1594 C CA . VAL A 1 203 ? -11.844 -3.57 -16.266 1 68.56 203 VAL A CA 1
ATOM 1595 C C . VAL A 1 203 ? -11.617 -4.621 -17.344 1 68.56 203 VAL A C 1
ATOM 1597 O O . VAL A 1 203 ? -10.75 -5.484 -17.219 1 68.56 203 VAL A O 1
ATOM 1600 N N . TRP A 1 204 ? -12.297 -4.43 -18.359 1 68 204 TRP A N 1
ATOM 1601 C CA . TRP A 1 204 ? -12.188 -5.383 -19.469 1 68 204 TRP A CA 1
ATOM 1602 C C . TRP A 1 204 ? -10.812 -5.285 -20.125 1 68 204 TRP A C 1
ATOM 1604 O O . TRP A 1 204 ? -10.219 -6.305 -20.484 1 68 204 TRP A O 1
ATOM 1614 N N . HIS A 1 205 ? -10.438 -4.105 -20.344 1 73 205 HIS A N 1
ATOM 1615 C CA . HIS A 1 205 ? -9.109 -3.914 -20.938 1 73 205 HIS A CA 1
ATOM 1616 C C . HIS A 1 205 ? -8.023 -4.465 -20.016 1 73 205 HIS A C 1
ATOM 1618 O O . HIS A 1 205 ? -7.086 -5.117 -20.484 1 73 205 HIS A O 1
ATOM 1624 N N . ASP A 1 206 ? -8.242 -4.262 -18.797 1 82.06 206 ASP A N 1
ATOM 1625 C CA . ASP A 1 206 ? -7.266 -4.742 -17.828 1 82.06 206 ASP A CA 1
ATOM 1626 C C . ASP A 1 206 ? -7.309 -6.262 -17.719 1 82.06 206 ASP A C 1
ATOM 1628 O O . ASP A 1 206 ? -6.27 -6.906 -17.531 1 82.06 206 ASP A O 1
ATOM 1632 N N . ASP A 1 207 ? -8.477 -6.715 -17.938 1 82.81 207 ASP A N 1
ATOM 1633 C CA . ASP A 1 207 ? -8.633 -8.164 -17.875 1 82.81 207 ASP A CA 1
ATOM 1634 C C . ASP A 1 207 ? -7.918 -8.852 -19.031 1 82.81 207 ASP A C 1
ATOM 1636 O O . ASP A 1 207 ? -7.258 -9.875 -18.844 1 82.81 207 ASP A O 1
ATOM 1640 N N . SER A 1 208 ? -8.094 -8.25 -20.172 1 84.69 208 SER A N 1
ATOM 1641 C CA . SER A 1 208 ? -7.438 -8.828 -21.344 1 84.69 208 SER A CA 1
ATOM 1642 C C . SER A 1 208 ? -5.918 -8.797 -21.188 1 84.69 208 SER A C 1
ATOM 1644 O O . SER A 1 208 ? -5.23 -9.734 -21.594 1 84.69 208 SER A O 1
ATOM 1646 N N . LYS A 1 209 ? -5.48 -7.766 -20.656 1 88.62 209 LYS A N 1
ATOM 1647 C CA . LYS A 1 209 ? -4.059 -7.641 -20.359 1 88.62 209 LYS A CA 1
ATOM 1648 C C . LYS A 1 209 ? -3.619 -8.68 -19.344 1 88.62 209 LYS A C 1
ATOM 1650 O O . LYS A 1 209 ? -2.594 -9.344 -19.516 1 88.62 209 LYS A O 1
ATOM 1655 N N . LEU A 1 210 ? -4.414 -8.82 -18.375 1 93.19 210 LEU A N 1
ATOM 1656 C CA . LEU A 1 210 ? -4.125 -9.742 -17.281 1 93.19 210 LEU A CA 1
ATOM 1657 C C . LEU A 1 210 ? -4.059 -11.18 -17.766 1 93.19 210 LEU A C 1
ATOM 1659 O O . LEU A 1 210 ? -3.131 -11.914 -17.438 1 93.19 210 LEU A O 1
ATOM 1663 N N . ILE A 1 211 ? -4.949 -11.539 -18.578 1 93 211 ILE A N 1
ATOM 1664 C CA . ILE A 1 211 ? -5.055 -12.914 -19.062 1 93 211 ILE A CA 1
ATOM 1665 C C . ILE A 1 211 ? -3.871 -13.227 -19.969 1 93 211 ILE A C 1
ATOM 1667 O O . ILE A 1 211 ? -3.326 -14.336 -19.938 1 93 211 ILE A O 1
ATOM 1671 N N . ARG A 1 212 ? -3.48 -12.297 -20.734 1 92.75 212 ARG A N 1
ATOM 1672 C CA . ARG A 1 212 ? -2.326 -12.5 -21.609 1 92.75 212 ARG A CA 1
ATOM 1673 C C . ARG A 1 212 ? -1.04 -12.602 -20.797 1 92.75 212 ARG A C 1
ATOM 1675 O O . ARG A 1 212 ? -0.147 -13.383 -21.125 1 92.75 212 ARG A O 1
ATOM 1682 N N . GLU A 1 213 ? -1.018 -11.781 -19.766 1 95.19 213 GLU A N 1
ATOM 1683 C CA . GLU A 1 213 ? 0.125 -11.906 -18.859 1 95.19 213 GLU A CA 1
ATOM 1684 C C . GLU A 1 213 ? 0.161 -13.281 -18.203 1 95.19 213 GLU A C 1
ATOM 1686 O O . GLU A 1 213 ? 1.232 -13.867 -18.047 1 95.19 213 GLU A O 1
ATOM 1691 N N . GLY A 1 214 ? -1.024 -13.719 -17.766 1 95 214 GLY A N 1
ATOM 1692 C CA . GLY A 1 214 ? -1.114 -15.07 -17.234 1 95 214 GLY A CA 1
ATOM 1693 C C . GLY A 1 214 ? -0.603 -16.125 -18.188 1 95 214 GLY A C 1
ATOM 1694 O O . GLY A 1 214 ? 0.078 -17.062 -17.766 1 95 214 GLY A O 1
ATOM 1695 N N . LYS A 1 215 ? -0.884 -15.992 -19.406 1 92.81 215 LYS A N 1
ATOM 1696 C CA . LYS A 1 215 ? -0.404 -16.906 -20.438 1 92.81 215 LYS A CA 1
ATOM 1697 C C . LYS A 1 215 ? 1.117 -16.844 -20.547 1 92.81 215 LYS A C 1
ATOM 1699 O O . LYS A 1 215 ? 1.771 -17.891 -20.672 1 92.81 215 LYS A O 1
ATOM 1704 N N . ASP A 1 216 ? 1.683 -15.688 -20.609 1 93.62 216 ASP A N 1
ATOM 1705 C CA . ASP A 1 216 ? 3.131 -15.531 -20.719 1 93.62 216 ASP A CA 1
ATOM 1706 C C . ASP A 1 216 ? 3.848 -16.188 -19.547 1 93.62 216 ASP A C 1
ATOM 1708 O O . ASP A 1 216 ? 4.918 -16.781 -19.719 1 93.62 216 ASP A O 1
ATOM 1712 N N . ILE A 1 217 ? 3.248 -16.062 -18.391 1 94.88 217 ILE A N 1
ATOM 1713 C CA . ILE A 1 217 ? 3.805 -16.719 -17.219 1 94.88 217 ILE A CA 1
ATOM 1714 C C . ILE A 1 217 ? 3.77 -18.234 -17.422 1 94.88 217 ILE A C 1
ATOM 1716 O O . ILE A 1 217 ? 4.75 -18.938 -17.125 1 94.88 217 ILE A O 1
ATOM 1720 N N . LEU A 1 218 ? 2.643 -18.719 -17.891 1 92.81 218 LEU A N 1
ATOM 1721 C CA . LEU A 1 218 ? 2.496 -20.141 -18.156 1 92.81 218 LEU A CA 1
ATOM 1722 C C . LEU A 1 218 ? 3.545 -20.625 -19.156 1 92.81 218 LEU A C 1
ATOM 1724 O O . LEU A 1 218 ? 4.176 -21.656 -18.938 1 92.81 218 LEU A O 1
ATOM 1728 N N . ASN A 1 219 ? 3.717 -19.906 -20.203 1 89.81 219 ASN A N 1
ATOM 1729 C CA . ASN A 1 219 ? 4.723 -20.266 -21.203 1 89.81 219 ASN A CA 1
ATOM 1730 C C . ASN A 1 219 ? 6.121 -20.312 -20.594 1 89.81 219 ASN A C 1
ATOM 1732 O O . ASN A 1 219 ? 6.906 -21.219 -20.906 1 89.81 219 ASN A O 1
ATOM 1736 N N . GLN A 1 220 ? 6.375 -19.375 -19.766 1 90.06 220 GLN A N 1
ATOM 1737 C CA . GLN A 1 220 ? 7.664 -19.375 -19.094 1 90.06 220 GLN A CA 1
ATOM 1738 C C . GLN A 1 220 ? 7.836 -20.609 -18.219 1 90.06 220 GLN A C 1
ATOM 1740 O O . GLN A 1 220 ? 8.922 -21.188 -18.172 1 90.06 220 GLN A O 1
ATOM 1745 N N . LEU A 1 221 ? 6.832 -20.938 -17.5 1 90 221 LEU A N 1
ATOM 1746 C CA . LEU A 1 221 ? 6.891 -22.125 -16.641 1 90 221 LEU A CA 1
ATOM 1747 C C . LEU A 1 221 ? 7.172 -23.375 -17.469 1 90 221 LEU A C 1
ATOM 1749 O O . LEU A 1 221 ? 7.949 -24.234 -17.047 1 90 221 LEU A O 1
ATOM 1753 N N . TYR A 1 222 ? 6.555 -23.469 -18.562 1 86.56 222 TYR A N 1
ATOM 1754 C CA . TYR A 1 222 ? 6.82 -24.594 -19.453 1 86.56 222 TYR A CA 1
ATOM 1755 C C . TYR A 1 222 ? 8.266 -24.578 -19.938 1 86.56 222 TYR A C 1
ATOM 1757 O O . TYR A 1 222 ? 8.898 -25.625 -20.062 1 86.56 222 TYR A O 1
ATOM 1765 N N . ASP A 1 223 ? 8.742 -23.422 -20.234 1 83.75 223 ASP A N 1
ATOM 1766 C CA . ASP A 1 223 ? 10.109 -23.281 -20.719 1 83.75 223 ASP A CA 1
ATOM 1767 C C . ASP A 1 223 ? 11.109 -23.719 -19.641 1 83.75 223 ASP A C 1
ATOM 1769 O O . ASP A 1 223 ? 12.148 -24.297 -19.953 1 83.75 223 ASP A O 1
ATOM 1773 N N . LEU A 1 224 ? 10.828 -23.359 -18.5 1 83.62 224 LEU A N 1
ATOM 1774 C CA . LEU A 1 224 ? 11.734 -23.641 -17.391 1 83.62 224 LEU A CA 1
ATOM 1775 C C . LEU A 1 224 ? 11.672 -25.109 -16.984 1 83.62 224 LEU A C 1
ATOM 1777 O O . LEU A 1 224 ? 12.695 -25.703 -16.625 1 83.62 224 LEU A O 1
ATOM 1781 N N . CYS A 1 225 ? 10.539 -25.578 -16.891 1 80.44 225 CYS A N 1
ATOM 1782 C CA . CYS A 1 225 ? 10.352 -26.922 -16.328 1 80.44 225 CYS A CA 1
ATOM 1783 C C . CYS A 1 225 ? 10.43 -27.984 -17.406 1 80.44 225 CYS A C 1
ATOM 1785 O O . CYS A 1 225 ? 10.594 -29.172 -17.109 1 80.44 225 CYS A O 1
ATOM 1787 N N . GLY A 1 226 ? 10.828 -27.609 -18.625 1 63 226 GLY A N 1
ATOM 1788 C CA . GLY A 1 226 ? 10.969 -28.562 -19.719 1 63 226 GLY A CA 1
ATOM 1789 C C . GLY A 1 226 ? 9.727 -29.406 -19.953 1 63 226 GLY A C 1
ATOM 1790 O O . GLY A 1 226 ? 8.797 -29.375 -19.141 1 63 226 GLY A O 1
ATOM 1791 N N . ASN A 1 227 ? 9.531 -29.891 -21.234 1 53.69 227 ASN A N 1
ATOM 1792 C CA . ASN A 1 227 ? 8.461 -30.672 -21.828 1 53.69 227 ASN A CA 1
ATOM 1793 C C . ASN A 1 227 ? 8.125 -31.891 -20.969 1 53.69 227 ASN A C 1
ATOM 1795 O O . ASN A 1 227 ? 7.805 -32.969 -21.5 1 53.69 227 ASN A O 1
ATOM 1799 N N . ARG A 1 228 ? 8.562 -31.812 -19.828 1 50.88 228 ARG A N 1
ATOM 1800 C CA . ARG A 1 228 ? 8.305 -33.156 -19.344 1 50.88 228 ARG A CA 1
ATOM 1801 C C . ARG A 1 228 ? 6.801 -33.438 -19.234 1 50.88 228 ARG A C 1
ATOM 1803 O O . ARG A 1 228 ? 6.008 -32.469 -19.141 1 50.88 228 ARG A O 1
ATOM 1810 N N . GLU A 1 229 ? 6.359 -34.531 -19.547 1 46.47 229 GLU A N 1
ATOM 1811 C CA . GLU A 1 229 ? 5.047 -35.125 -19.391 1 46.47 229 GLU A CA 1
ATOM 1812 C C . GLU A 1 229 ? 4.238 -34.438 -18.297 1 46.47 229 GLU A C 1
ATOM 1814 O O . GLU A 1 229 ? 3.105 -34.844 -18.016 1 46.47 229 GLU A O 1
ATOM 1819 N N . ASN A 1 230 ? 4.816 -33.375 -17.734 1 48.53 230 ASN A N 1
ATOM 1820 C CA . ASN A 1 230 ? 4.199 -32.969 -16.484 1 48.53 230 ASN A CA 1
ATOM 1821 C C . ASN A 1 230 ? 3.059 -31.969 -16.734 1 48.53 230 ASN A C 1
ATOM 1823 O O . ASN A 1 230 ? 3.291 -30.781 -16.922 1 48.53 230 ASN A O 1
ATOM 1827 N N . ASN A 1 231 ? 1.862 -32.406 -17.359 1 52.47 231 ASN A N 1
ATOM 1828 C CA . ASN A 1 231 ? 0.535 -31.875 -17.641 1 52.47 231 ASN A CA 1
ATOM 1829 C C . ASN A 1 231 ? 0.034 -30.953 -16.531 1 52.47 231 ASN A C 1
ATOM 1831 O O . ASN A 1 231 ? -1.102 -30.484 -16.578 1 52.47 231 ASN A O 1
ATOM 1835 N N . GLU A 1 232 ? 0.772 -30.562 -15.539 1 69.44 232 GLU A N 1
ATOM 1836 C CA . GLU A 1 232 ? 0.073 -29.984 -14.391 1 69.44 232 GLU A CA 1
ATOM 1837 C C . GLU A 1 232 ? 0.517 -28.547 -14.141 1 69.44 232 GLU A C 1
ATOM 1839 O O . GLU A 1 232 ? 0.307 -28.016 -13.047 1 69.44 232 GLU A O 1
ATOM 1844 N N . LEU A 1 233 ? 1.009 -27.953 -15.336 1 85.75 233 LEU A N 1
ATOM 1845 C CA . LEU A 1 233 ? 1.461 -26.578 -15.078 1 85.75 233 LEU A CA 1
ATOM 1846 C C . LEU A 1 233 ? 0.359 -25.578 -15.391 1 85.75 233 LEU A C 1
ATOM 1848 O O . LEU A 1 233 ? -0.362 -25.719 -16.375 1 85.75 233 LEU A O 1
ATOM 1852 N N . TYR A 1 234 ? 0.167 -24.734 -14.57 1 92.12 234 TYR A N 1
ATOM 1853 C CA . TYR A 1 234 ? -0.723 -23.609 -14.812 1 92.12 234 TYR A CA 1
ATOM 1854 C C . TYR A 1 234 ? -0.253 -22.375 -14.047 1 92.12 234 TYR A C 1
ATOM 1856 O O . TYR A 1 234 ? 0.555 -22.484 -13.117 1 92.12 234 TYR A O 1
ATOM 1864 N N . SER A 1 235 ? -0.591 -21.25 -14.508 1 95.38 235 SER A N 1
ATOM 1865 C CA . SER A 1 235 ? -0.303 -19.984 -13.844 1 95.38 235 SER A CA 1
ATOM 1866 C C . SER A 1 235 ? -1.548 -19.422 -13.172 1 95.38 235 SER A C 1
ATOM 1868 O O . SER A 1 235 ? -2.662 -19.891 -13.414 1 95.38 235 SER A O 1
ATOM 1870 N N . TRP A 1 236 ? -1.316 -18.484 -12.273 1 97.5 236 TRP A N 1
ATOM 1871 C CA . TRP A 1 236 ? -2.412 -17.859 -11.547 1 97.5 236 TRP A CA 1
ATOM 1872 C C . TRP A 1 236 ? -2.59 -16.406 -11.984 1 97.5 236 TRP A C 1
ATOM 1874 O O . TRP A 1 236 ? -1.631 -15.75 -12.398 1 97.5 236 TRP A O 1
ATOM 1884 N N . SER A 1 237 ? -3.779 -15.93 -11.938 1 96.62 237 SER A N 1
ATOM 1885 C CA . SER A 1 237 ? -4.113 -14.516 -12.117 1 96.62 237 SER A CA 1
ATOM 1886 C C . SER A 1 237 ? -5.098 -14.047 -11.055 1 96.62 237 SER A C 1
ATOM 1888 O O . SER A 1 237 ? -5.977 -14.797 -10.633 1 96.62 237 SER A O 1
ATOM 1890 N N . ILE A 1 238 ? -4.941 -12.789 -10.641 1 96.44 238 ILE A N 1
ATOM 1891 C CA . ILE A 1 238 ? -5.809 -12.172 -9.641 1 96.44 238 ILE A CA 1
ATOM 1892 C C . ILE A 1 238 ? -6.387 -10.875 -10.195 1 96.44 238 ILE A C 1
ATOM 1894 O O . ILE A 1 238 ? -5.645 -9.977 -10.609 1 96.44 238 ILE A O 1
ATOM 1898 N N . GLN A 1 239 ? -7.648 -10.797 -10.227 1 93.69 239 GLN A N 1
ATOM 1899 C CA . GLN A 1 239 ? -8.336 -9.57 -10.609 1 93.69 239 GLN A CA 1
ATOM 1900 C C . GLN A 1 239 ? -9.125 -8.984 -9.445 1 93.69 239 GLN A C 1
ATOM 1902 O O . GLN A 1 239 ? -10.055 -9.625 -8.938 1 93.69 239 GLN A O 1
ATOM 1907 N N . ILE A 1 240 ? -8.719 -7.812 -9.031 1 94 240 ILE A N 1
ATOM 1908 C CA . ILE A 1 240 ? -9.406 -7.121 -7.945 1 94 240 ILE A CA 1
ATOM 1909 C C . ILE A 1 240 ? -10.211 -5.949 -8.5 1 94 240 ILE A C 1
ATOM 1911 O O . ILE A 1 240 ? -9.672 -5.105 -9.219 1 94 240 ILE A O 1
ATOM 1915 N N . SER A 1 241 ? -11.469 -5.938 -8.234 1 91.38 241 SER A N 1
ATOM 1916 C CA . SER A 1 241 ? -12.367 -4.832 -8.547 1 91.38 241 SER A CA 1
ATOM 1917 C C . SER A 1 241 ? -13.094 -4.34 -7.305 1 91.38 241 SER A C 1
ATOM 1919 O O . SER A 1 241 ? -14.188 -4.812 -6.992 1 91.38 241 SER A O 1
ATOM 1921 N N . GLY A 1 242 ? -12.508 -3.303 -6.699 1 92.38 242 GLY A N 1
ATOM 1922 C CA . GLY A 1 242 ? -13.062 -2.863 -5.43 1 92.38 242 GLY A CA 1
ATOM 1923 C C . GLY A 1 242 ? -13.008 -3.932 -4.355 1 92.38 242 GLY A C 1
ATOM 1924 O O . GLY A 1 242 ? -11.93 -4.395 -3.986 1 92.38 242 GLY A O 1
ATOM 1925 N N . LEU A 1 243 ? -14.234 -4.375 -3.998 1 93.56 243 LEU A N 1
ATOM 1926 C CA . LEU A 1 243 ? -14.312 -5.367 -2.936 1 93.56 243 LEU A CA 1
ATOM 1927 C C . LEU A 1 243 ? -14.328 -6.781 -3.512 1 93.56 243 LEU A C 1
ATOM 1929 O O . LEU A 1 243 ? -14.172 -7.758 -2.777 1 93.56 243 LEU A O 1
ATOM 1933 N N . GLN A 1 244 ? -14.367 -6.871 -4.785 1 92.5 244 GLN A N 1
ATOM 1934 C CA . GLN A 1 244 ? -14.445 -8.172 -5.434 1 92.5 244 GLN A CA 1
ATOM 1935 C C . GLN A 1 244 ? -13.07 -8.633 -5.902 1 92.5 244 GLN A C 1
ATOM 1937 O O . GLN A 1 244 ? -12.266 -7.828 -6.387 1 92.5 244 GLN A O 1
ATOM 1942 N N . CYS A 1 245 ? -12.82 -9.906 -5.762 1 94.31 245 CYS A N 1
ATOM 1943 C CA . CYS A 1 245 ? -11.562 -10.5 -6.207 1 94.31 245 CYS A CA 1
ATOM 1944 C C . CYS A 1 245 ? -11.812 -11.828 -6.914 1 94.31 245 CYS A C 1
ATOM 1946 O O . CYS A 1 245 ? -12.461 -12.727 -6.359 1 94.31 245 CYS A O 1
ATOM 1948 N N . VAL A 1 246 ? -11.352 -11.906 -8.117 1 93.38 246 VAL A N 1
ATOM 1949 C CA . VAL A 1 246 ? -11.438 -13.148 -8.875 1 93.38 246 VAL A CA 1
ATOM 1950 C C . VAL A 1 246 ? -10.047 -13.75 -9.055 1 93.38 246 VAL A C 1
ATOM 1952 O O . VAL A 1 246 ? -9.117 -13.062 -9.484 1 93.38 246 VAL A O 1
ATOM 1955 N N . VAL A 1 247 ? -9.945 -14.984 -8.68 1 95.94 247 VAL A N 1
ATOM 1956 C CA . VAL A 1 247 ? -8.695 -15.719 -8.844 1 95.94 247 VAL A CA 1
ATOM 1957 C C . VAL A 1 247 ? -8.875 -16.812 -9.898 1 95.94 247 VAL A C 1
ATOM 1959 O O . VAL A 1 247 ? -9.797 -17.625 -9.812 1 95.94 247 VAL A O 1
ATOM 1962 N N . SER A 1 248 ? -7.98 -16.766 -10.883 1 95.62 248 SER A N 1
ATOM 1963 C CA . SER A 1 248 ? -8.117 -17.703 -12 1 95.62 248 SER A CA 1
ATOM 1964 C C . SER A 1 248 ? -6.805 -18.422 -12.281 1 95.62 248 SER A C 1
ATOM 1966 O O . SER A 1 248 ? -5.746 -18 -11.812 1 95.62 248 SER A O 1
ATOM 1968 N N . THR A 1 249 ? -6.949 -19.484 -12.961 1 96.06 249 THR A N 1
ATOM 1969 C CA . THR A 1 249 ? -5.793 -20.219 -13.461 1 96.06 249 THR A CA 1
ATOM 1970 C C . THR A 1 249 ? -5.781 -20.25 -14.984 1 96.06 249 THR A C 1
ATOM 1972 O O . THR A 1 249 ? -6.836 -20.172 -15.617 1 96.06 249 THR A O 1
ATOM 1975 N N . GLN A 1 250 ? -4.609 -20.281 -15.523 1 94.75 250 GLN A N 1
ATOM 1976 C CA . GLN A 1 250 ? -4.441 -20.438 -16.969 1 94.75 250 GLN A CA 1
ATOM 1977 C C . GLN A 1 250 ? -3.848 -21.797 -17.312 1 94.75 250 GLN A C 1
ATOM 1979 O O . GLN A 1 250 ? -2.875 -22.234 -16.688 1 94.75 250 GLN A O 1
ATOM 1984 N N . HIS A 1 251 ? -4.426 -22.391 -18.328 1 91.44 251 HIS A N 1
ATOM 1985 C CA . HIS A 1 251 ? -4.035 -23.75 -18.719 1 91.44 251 HIS A CA 1
ATOM 1986 C C . HIS A 1 251 ? -3.744 -23.812 -20.203 1 91.44 251 HIS A C 1
ATOM 1988 O O . HIS A 1 251 ? -4.414 -23.156 -21.016 1 91.44 251 HIS A O 1
ATOM 1994 N N . LEU A 1 252 ? -2.752 -24.516 -20.5 1 89.75 252 LEU A N 1
ATOM 1995 C CA . LEU A 1 252 ? -2.557 -24.969 -21.875 1 89.75 252 LEU A CA 1
ATOM 1996 C C . LEU A 1 252 ? -3.188 -26.344 -22.094 1 89.75 252 LEU A C 1
ATOM 1998 O O . LEU A 1 252 ? -2.568 -27.375 -21.797 1 89.75 252 LEU A O 1
ATOM 2002 N N . CYS A 1 253 ? -4.371 -26.344 -22.656 1 86 253 CYS A N 1
ATOM 2003 C CA . CYS A 1 253 ? -5.223 -27.531 -22.625 1 86 253 CYS A CA 1
ATOM 2004 C C . CYS A 1 253 ? -5.031 -28.391 -23.875 1 86 253 CYS A C 1
ATOM 2006 O O . CYS A 1 253 ? -5.312 -29.594 -23.859 1 86 253 CYS A O 1
ATOM 2008 N N . SER A 1 254 ? -4.723 -27.766 -24.938 1 83.19 254 SER A N 1
ATOM 2009 C CA . SER A 1 254 ? -4.465 -28.422 -26.203 1 83.19 254 SER A CA 1
ATOM 2010 C C . SER A 1 254 ? -3.484 -27.625 -27.062 1 83.19 254 SER A C 1
ATOM 2012 O O . SER A 1 254 ? -2.906 -26.641 -26.578 1 83.19 254 SER A O 1
ATOM 2014 N N . ASN A 1 255 ? -3.381 -28.188 -28.281 1 82.44 255 ASN A N 1
ATOM 2015 C CA . ASN A 1 255 ? -2.48 -27.484 -29.203 1 82.44 255 ASN A CA 1
ATOM 2016 C C . ASN A 1 255 ? -2.949 -26.062 -29.484 1 82.44 255 ASN A C 1
ATOM 2018 O O . ASN A 1 255 ? -3.908 -25.859 -30.234 1 82.44 255 ASN A O 1
ATOM 2022 N N . GLY A 1 256 ? -2.254 -25.172 -28.812 1 83.06 256 GLY A N 1
ATOM 2023 C CA . GLY A 1 256 ? -2.508 -23.75 -29.047 1 83.06 256 GLY A CA 1
ATOM 2024 C C . GLY A 1 256 ? -3.719 -23.234 -28.297 1 83.06 256 GLY A C 1
ATOM 2025 O O . GLY A 1 256 ? -4.098 -22.078 -28.438 1 83.06 256 GLY A O 1
ATOM 2026 N N . LEU A 1 257 ? -4.332 -24.062 -27.5 1 87.19 257 LEU A N 1
ATOM 2027 C CA . LEU A 1 257 ? -5.535 -23.625 -26.797 1 87.19 257 LEU A CA 1
ATOM 2028 C C . LEU A 1 257 ? -5.23 -23.328 -25.328 1 87.19 257 LEU A C 1
ATOM 2030 O O . LEU A 1 257 ? -5.086 -24.234 -24.516 1 87.19 257 LEU A O 1
ATOM 2034 N N . TYR A 1 258 ? -5.18 -22.094 -25.094 1 91.88 258 TYR A N 1
ATOM 2035 C CA . TYR A 1 258 ? -5.078 -21.641 -23.719 1 91.88 258 TYR A CA 1
ATOM 2036 C C . TYR A 1 258 ? -6.457 -21.344 -23.141 1 91.88 258 TYR A C 1
ATOM 2038 O O . TYR A 1 258 ? -7.32 -20.781 -23.812 1 91.88 258 TYR A O 1
ATOM 2046 N N . VAL A 1 259 ? -6.684 -21.766 -21.891 1 92.56 259 VAL A N 1
ATOM 2047 C CA . VAL A 1 259 ? -7.977 -21.547 -21.25 1 92.56 259 VAL A CA 1
ATOM 2048 C C . VAL A 1 259 ? -7.77 -20.875 -19.906 1 92.56 259 VAL A C 1
ATOM 2050 O O . VAL A 1 259 ? -6.969 -21.328 -19.078 1 92.56 259 VAL A O 1
ATOM 2053 N N . SER A 1 260 ? -8.391 -19.781 -19.734 1 94.75 260 SER A N 1
ATOM 2054 C CA . SER A 1 260 ? -8.469 -19.141 -18.422 1 94.75 260 SER A CA 1
ATOM 2055 C C . SER A 1 260 ? -9.688 -19.609 -17.641 1 94.75 260 SER A C 1
ATOM 2057 O O . SER A 1 260 ? -10.828 -19.391 -18.078 1 94.75 260 SER A O 1
ATOM 2059 N N . VAL A 1 261 ? -9.453 -20.188 -16.5 1 94.44 261 VAL A N 1
ATOM 2060 C CA . VAL A 1 261 ? -10.523 -20.797 -15.703 1 94.44 261 VAL A CA 1
ATOM 2061 C C . VAL A 1 261 ? -10.695 -20.031 -14.391 1 94.44 261 VAL A C 1
ATOM 2063 O O . VAL A 1 261 ? -9.789 -20.016 -13.555 1 94.44 261 VAL A O 1
ATOM 2066 N N . PRO A 1 262 ? -11.82 -19.422 -14.188 1 93.31 262 PRO A N 1
ATOM 2067 C CA . PRO A 1 262 ? -12.062 -18.828 -12.867 1 93.31 262 PRO A CA 1
ATOM 2068 C C . PRO A 1 262 ? -12.164 -19.891 -11.766 1 93.31 262 PRO A C 1
ATOM 2070 O O . PRO A 1 262 ? -12.898 -20.859 -11.906 1 93.31 262 PRO A O 1
ATOM 2073 N N . ARG A 1 263 ? -11.453 -19.734 -10.711 1 94.69 263 ARG A N 1
ATOM 2074 C CA . ARG A 1 263 ? -11.43 -20.703 -9.633 1 94.69 263 ARG A CA 1
ATOM 2075 C C . ARG A 1 263 ? -12.203 -20.203 -8.422 1 94.69 263 ARG A C 1
ATOM 2077 O O . ARG A 1 263 ? -12.938 -20.969 -7.785 1 94.69 263 ARG A O 1
ATOM 2084 N N . PHE A 1 264 ? -11.961 -18.984 -8.078 1 93.69 264 PHE A N 1
ATOM 2085 C CA . PHE A 1 264 ? -12.578 -18.391 -6.902 1 93.69 264 PHE A CA 1
ATOM 2086 C C . PHE A 1 264 ? -13.094 -16.984 -7.219 1 93.69 264 PHE A C 1
ATOM 2088 O O . PHE A 1 264 ? -12.477 -16.25 -7.988 1 93.69 264 PHE A O 1
ATOM 2095 N N . ASP A 1 265 ? -14.18 -16.719 -6.691 1 92.56 265 ASP A N 1
ATOM 2096 C CA . ASP A 1 265 ? -14.797 -15.391 -6.715 1 92.56 265 ASP A CA 1
ATOM 2097 C C . ASP A 1 265 ? -15.32 -15.008 -5.332 1 92.56 265 ASP A C 1
ATOM 2099 O O . ASP A 1 265 ? -16.281 -15.602 -4.836 1 92.56 265 ASP A O 1
ATOM 2103 N N . PHE A 1 266 ? -14.648 -14.039 -4.77 1 92.44 266 PHE A N 1
ATOM 2104 C CA . PHE A 1 266 ? -15.062 -13.695 -3.414 1 92.44 266 PHE A CA 1
ATOM 2105 C C . PHE A 1 266 ? -15.07 -12.188 -3.215 1 92.44 266 PHE A C 1
ATOM 2107 O O . PHE A 1 266 ? -14.57 -11.438 -4.062 1 92.44 266 PHE A O 1
ATOM 2114 N N . VAL A 1 267 ? -15.75 -11.82 -2.121 1 93.12 267 VAL A N 1
ATOM 2115 C CA . VAL A 1 267 ? -15.945 -10.414 -1.798 1 93.12 267 VAL A CA 1
ATOM 2116 C C . VAL A 1 267 ? -15.344 -10.109 -0.428 1 93.12 267 VAL A C 1
ATOM 2118 O O . VAL A 1 267 ? -15.531 -10.875 0.522 1 93.12 267 VAL A O 1
ATOM 2121 N N . PHE A 1 268 ? -14.555 -9.07 -0.369 1 95.25 268 PHE A N 1
ATOM 2122 C CA . PHE A 1 268 ? -14.039 -8.586 0.909 1 95.25 268 PHE A CA 1
ATOM 2123 C C . PHE A 1 268 ? -15.18 -8.172 1.827 1 95.25 268 PHE A C 1
ATOM 2125 O O . PHE A 1 268 ? -16.156 -7.559 1.379 1 95.25 268 PHE A O 1
ATOM 2132 N N . PRO A 1 269 ? -15.117 -8.492 3.117 1 93.81 269 PRO A N 1
ATOM 2133 C CA . PRO A 1 269 ? -16.188 -8.086 4.027 1 93.81 269 PRO A CA 1
ATOM 2134 C C . PRO A 1 269 ? -16.438 -6.582 4.027 1 93.81 269 PRO A C 1
ATOM 2136 O O . PRO A 1 269 ? -15.492 -5.801 4.223 1 93.81 269 PRO A O 1
ATOM 2139 N N . LYS A 1 270 ? -17.641 -6.172 3.912 1 92.06 270 LYS A N 1
ATOM 2140 C CA . LYS A 1 270 ? -18 -4.758 3.805 1 92.06 270 LYS A CA 1
ATOM 2141 C C . LYS A 1 270 ? -18.094 -4.109 5.184 1 92.06 270 LYS A C 1
ATOM 2143 O O . LYS A 1 270 ? -17.969 -2.887 5.309 1 92.06 270 LYS A O 1
ATOM 2148 N N . ASN A 1 271 ? -18.422 -4.879 6.094 1 92.31 271 ASN A N 1
ATOM 2149 C CA . ASN A 1 271 ? -18.562 -4.449 7.48 1 92.31 271 ASN A CA 1
ATOM 2150 C C . ASN A 1 271 ? -18.453 -5.629 8.445 1 92.31 271 ASN A C 1
ATOM 2152 O O . ASN A 1 271 ? -18.188 -6.758 8.023 1 92.31 271 ASN A O 1
ATOM 2156 N N . LEU A 1 272 ? -18.672 -5.359 9.688 1 90.81 272 LEU A N 1
ATOM 2157 C CA . LEU A 1 272 ? -18.5 -6.375 10.719 1 90.81 272 LEU A CA 1
ATOM 2158 C C . LEU A 1 272 ? -19.578 -7.457 10.602 1 90.81 272 LEU A C 1
ATOM 2160 O O . LEU A 1 272 ? -19.344 -8.602 10.984 1 90.81 272 LEU A O 1
ATOM 2164 N N . SER A 1 273 ? -20.672 -7.152 9.977 1 90.06 273 SER A N 1
ATOM 2165 C CA . SER A 1 273 ? -21.766 -8.109 9.844 1 90.06 273 SER A CA 1
ATOM 2166 C C . SER A 1 273 ? -21.516 -9.078 8.695 1 90.06 273 SER A C 1
ATOM 2168 O O . SER A 1 273 ? -22.125 -10.148 8.625 1 90.06 273 SER A O 1
ATOM 2170 N N . SER A 1 274 ? -20.594 -8.773 7.828 1 91.69 274 SER A N 1
ATOM 2171 C CA . SER A 1 274 ? -20.344 -9.602 6.652 1 91.69 274 SER A CA 1
ATOM 2172 C C . SER A 1 274 ? -19.016 -10.344 6.773 1 91.69 274 SER A C 1
ATOM 2174 O O . SER A 1 274 ? -18.438 -10.766 5.77 1 91.69 274 SER A O 1
ATOM 2176 N N . LEU A 1 275 ? -18.5 -10.523 7.941 1 91.88 275 LEU A N 1
ATOM 2177 C CA . LEU A 1 275 ? -17.188 -11.117 8.172 1 91.88 275 LEU A CA 1
ATOM 2178 C C . LEU A 1 275 ? -17.188 -12.586 7.762 1 91.88 275 LEU A C 1
ATOM 2180 O O . LEU A 1 275 ? -16.125 -13.148 7.453 1 91.88 275 LEU A O 1
ATOM 2184 N N . ASP A 1 276 ? -18.312 -13.172 7.719 1 82.38 276 ASP A N 1
ATOM 2185 C CA . ASP A 1 276 ? -18.406 -14.586 7.367 1 82.38 276 ASP A CA 1
ATOM 2186 C C . ASP A 1 276 ? -18 -14.82 5.918 1 82.38 276 ASP A C 1
ATOM 2188 O O . ASP A 1 276 ? -17.625 -15.938 5.547 1 82.38 276 ASP A O 1
ATOM 2192 N N . GLU A 1 277 ? -18 -13.812 5.094 1 81.62 277 GLU A N 1
ATOM 2193 C CA . GLU A 1 277 ? -17.562 -13.898 3.699 1 81.62 277 GLU A CA 1
ATOM 2194 C C . GLU A 1 277 ? -16.078 -14.227 3.602 1 81.62 277 GLU A C 1
ATOM 2196 O O . GLU A 1 277 ? -15.602 -14.672 2.557 1 81.62 277 GLU A O 1
ATOM 2201 N N . LEU A 1 278 ? -15.422 -14.062 4.664 1 85.25 278 LEU A N 1
ATOM 2202 C CA . LEU A 1 278 ? -13.969 -14.203 4.664 1 85.25 278 LEU A CA 1
ATOM 2203 C C . LEU A 1 278 ? -13.562 -15.664 4.516 1 85.25 278 LEU A C 1
ATOM 2205 O O . LEU A 1 278 ? -12.461 -15.961 4.055 1 85.25 278 LEU A O 1
ATOM 2209 N N . ASP A 1 279 ? -14.43 -16.547 4.871 1 83.81 279 ASP A N 1
ATOM 2210 C CA . ASP A 1 279 ? -14.078 -17.969 4.824 1 83.81 279 ASP A CA 1
ATOM 2211 C C . ASP A 1 279 ? -13.688 -18.391 3.408 1 83.81 279 ASP A C 1
ATOM 2213 O O . ASP A 1 279 ? -12.617 -18.953 3.197 1 83.81 279 ASP A O 1
ATOM 2217 N N . ASN A 1 280 ? -14.555 -18 2.553 1 85.94 280 ASN A N 1
ATOM 2218 C CA . ASN A 1 280 ? -14.297 -18.344 1.158 1 85.94 280 ASN A CA 1
ATOM 2219 C C . ASN A 1 280 ? -13.086 -17.609 0.613 1 85.94 280 ASN A C 1
ATOM 2221 O O . ASN A 1 280 ? -12.289 -18.172 -0.14 1 85.94 280 ASN A O 1
ATOM 2225 N N . MET A 1 281 ? -12.953 -16.422 1.045 1 89.81 281 MET A N 1
ATOM 2226 C CA . MET A 1 281 ? -11.852 -15.578 0.585 1 89.81 281 MET A CA 1
ATOM 2227 C C . MET A 1 281 ? -10.516 -16.125 1.074 1 89.81 281 MET A C 1
ATOM 2229 O O . MET A 1 281 ? -9.578 -16.281 0.288 1 89.81 281 MET A O 1
ATOM 2233 N N . TYR A 1 282 ? -10.516 -16.438 2.322 1 91 282 TYR A N 1
ATOM 2234 C CA . TYR A 1 282 ? -9.289 -16.953 2.918 1 91 282 TYR A CA 1
ATOM 2235 C C . TYR A 1 282 ? -8.883 -18.281 2.281 1 91 282 TYR A C 1
ATOM 2237 O O . TYR A 1 282 ? -7.723 -18.469 1.917 1 91 282 TYR A O 1
ATOM 2245 N N . LYS A 1 283 ? -9.797 -19.141 2.07 1 90.88 283 LYS A N 1
ATOM 2246 C CA . LYS A 1 283 ? -9.531 -20.453 1.479 1 90.88 283 LYS A CA 1
ATOM 2247 C C . LYS A 1 283 ? -9.023 -20.312 0.048 1 90.88 283 LYS A C 1
ATOM 2249 O O . LYS A 1 283 ? -8.086 -21.016 -0.353 1 90.88 283 LYS A O 1
ATOM 2254 N N . GLY A 1 284 ? -9.695 -19.5 -0.667 1 94.75 284 GLY A N 1
ATOM 2255 C CA . GLY A 1 284 ? -9.289 -19.297 -2.049 1 94.75 284 GLY A CA 1
ATOM 2256 C C . GLY A 1 284 ? -7.883 -18.734 -2.18 1 94.75 284 GLY A C 1
ATOM 2257 O O . GLY A 1 284 ? -7.074 -19.25 -2.951 1 94.75 284 GLY A O 1
ATOM 2258 N N . LEU A 1 285 ? -7.574 -17.75 -1.382 1 96.5 285 LEU A N 1
ATOM 2259 C CA . LEU A 1 285 ? -6.258 -17.109 -1.439 1 96.5 285 LEU A CA 1
ATOM 2260 C C . LEU A 1 285 ? -5.18 -18.062 -0.921 1 96.5 285 LEU A C 1
ATOM 2262 O O . LEU A 1 285 ? -4.094 -18.156 -1.497 1 96.5 285 LEU A O 1
ATOM 2266 N N . LEU A 1 286 ? -5.492 -18.766 0.134 1 96.06 286 LEU A N 1
ATOM 2267 C CA . LEU A 1 286 ? -4.559 -19.734 0.676 1 96.06 286 LEU A CA 1
ATOM 2268 C C . LEU A 1 286 ? -4.234 -20.812 -0.357 1 96.06 286 LEU A C 1
ATOM 2270 O O . LEU A 1 286 ? -3.07 -21.188 -0.531 1 96.06 286 LEU A O 1
ATOM 2274 N N . THR A 1 287 ? -5.242 -21.266 -1.023 1 96.56 287 THR A N 1
ATOM 2275 C CA . THR A 1 287 ? -5.078 -22.281 -2.049 1 96.56 287 THR A CA 1
ATOM 2276 C C . THR A 1 287 ? -4.152 -21.797 -3.16 1 96.56 287 THR A C 1
ATOM 2278 O O . THR A 1 287 ? -3.223 -22.5 -3.555 1 96.56 287 THR A O 1
ATOM 2281 N N . ALA A 1 288 ? -4.422 -20.672 -3.609 1 97.69 288 ALA A N 1
ATOM 2282 C CA . ALA A 1 288 ? -3.611 -20.109 -4.691 1 97.69 288 ALA A CA 1
ATOM 2283 C C . ALA A 1 288 ? -2.156 -19.953 -4.262 1 97.69 288 ALA A C 1
ATOM 2285 O O . ALA A 1 288 ? -1.243 -20.375 -4.973 1 97.69 288 ALA A O 1
ATOM 2286 N N . ILE A 1 289 ? -1.947 -19.406 -3.088 1 97.31 289 ILE A N 1
ATOM 2287 C CA . ILE A 1 289 ? -0.603 -19.094 -2.617 1 97.31 289 ILE A CA 1
ATOM 2288 C C . ILE A 1 289 ? 0.167 -20.375 -2.344 1 97.31 289 ILE A C 1
ATOM 2290 O O . ILE A 1 289 ? 1.327 -20.516 -2.738 1 97.31 289 ILE A O 1
ATOM 2294 N N . GLU A 1 290 ? -0.443 -21.328 -1.72 1 95.56 290 GLU A N 1
ATOM 2295 C CA . GLU A 1 290 ? 0.234 -22.594 -1.435 1 95.56 290 GLU A CA 1
ATOM 2296 C C . GLU A 1 290 ? 0.566 -23.344 -2.721 1 95.56 290 GLU A C 1
ATOM 2298 O O . GLU A 1 290 ? 1.602 -24 -2.807 1 95.56 290 GLU A O 1
ATOM 2303 N N . ASP A 1 291 ? -0.344 -23.266 -3.602 1 95.88 291 ASP A N 1
ATOM 2304 C CA . ASP A 1 291 ? -0.061 -23.906 -4.883 1 95.88 291 ASP A CA 1
ATOM 2305 C C . ASP A 1 291 ? 1.128 -23.234 -5.574 1 95.88 291 ASP A C 1
ATOM 2307 O O . ASP A 1 291 ? 1.968 -23.922 -6.168 1 95.88 291 ASP A O 1
ATOM 2311 N N . MET A 1 292 ? 1.186 -21.953 -5.559 1 96.75 292 MET A N 1
ATOM 2312 C CA . MET A 1 292 ? 2.311 -21.234 -6.141 1 96.75 292 MET A CA 1
ATOM 2313 C C . MET A 1 292 ? 3.615 -21.594 -5.441 1 96.75 292 MET A C 1
ATOM 2315 O O . MET A 1 292 ? 4.66 -21.703 -6.086 1 96.75 292 MET A O 1
ATOM 2319 N N . GLU A 1 293 ? 3.525 -21.766 -4.16 1 95.69 293 GLU A N 1
ATOM 2320 C CA . GLU A 1 293 ? 4.707 -22.203 -3.426 1 95.69 293 GLU A CA 1
ATOM 2321 C C . GLU A 1 293 ? 5.164 -23.578 -3.896 1 95.69 293 GLU A C 1
ATOM 2323 O O . GLU A 1 293 ? 6.359 -23.812 -4.105 1 95.69 293 GLU A O 1
ATOM 2328 N N . ARG A 1 294 ? 4.246 -24.438 -4.059 1 92.44 294 ARG A N 1
ATOM 2329 C CA . ARG A 1 294 ? 4.574 -25.766 -4.555 1 92.44 294 ARG A CA 1
ATOM 2330 C C . ARG A 1 294 ? 5.223 -25.688 -5.934 1 92.44 294 ARG A C 1
ATOM 2332 O O . ARG A 1 294 ? 6.199 -26.391 -6.207 1 92.44 294 ARG A O 1
ATOM 2339 N N . ARG A 1 295 ? 4.73 -24.906 -6.695 1 91.38 295 ARG A N 1
ATOM 2340 C CA . ARG A 1 295 ? 5.258 -24.734 -8.047 1 91.38 295 ARG A CA 1
ATOM 2341 C C . ARG A 1 295 ? 6.66 -24.141 -8.016 1 91.38 295 ARG A C 1
ATOM 2343 O O . ARG A 1 295 ? 7.5 -24.469 -8.852 1 91.38 295 ARG A O 1
ATOM 2350 N N . SER A 1 296 ? 6.828 -23.203 -7.094 1 93.31 296 SER A N 1
ATOM 2351 C CA . SER A 1 296 ? 8.164 -22.625 -6.973 1 93.31 296 SER A CA 1
ATOM 2352 C C . SER A 1 296 ? 9.203 -23.703 -6.656 1 93.31 296 SER A C 1
ATOM 2354 O O . SER A 1 296 ? 10.336 -23.625 -7.125 1 93.31 296 SER A O 1
ATOM 2356 N N . TYR A 1 297 ? 8.828 -24.719 -5.906 1 90.81 297 TYR A N 1
ATOM 2357 C CA . TYR A 1 297 ? 9.734 -25.828 -5.629 1 90.81 297 TYR A CA 1
ATOM 2358 C C . TYR A 1 297 ? 10.008 -26.641 -6.891 1 90.81 297 TYR A C 1
ATOM 2360 O O . TYR A 1 297 ? 11.141 -27.062 -7.129 1 90.81 297 TYR A O 1
ATOM 2368 N N . LEU A 1 298 ? 8.977 -26.828 -7.605 1 86.56 298 LEU A N 1
ATOM 2369 C CA . LEU A 1 298 ? 9.125 -27.562 -8.859 1 86.56 298 LEU A CA 1
ATOM 2370 C C . LEU A 1 298 ? 10.086 -26.844 -9.805 1 86.56 298 LEU A C 1
ATOM 2372 O O . LEU A 1 298 ? 10.984 -27.469 -10.367 1 86.56 298 LEU A O 1
ATOM 2376 N N . VAL A 1 299 ? 9.883 -25.594 -9.961 1 88.25 299 VAL A N 1
ATOM 2377 C CA . VAL A 1 299 ? 10.727 -24.766 -10.828 1 88.25 299 VAL A CA 1
ATOM 2378 C C . VAL A 1 299 ? 12.172 -24.797 -10.328 1 88.25 299 VAL A C 1
ATOM 2380 O O . VAL A 1 299 ? 13.102 -24.938 -11.117 1 88.25 299 VAL A O 1
ATOM 2383 N N . GLU A 1 300 ? 12.32 -24.656 -9.062 1 89.12 300 GLU A N 1
ATOM 2384 C CA . GLU A 1 300 ? 13.648 -24.656 -8.461 1 89.12 300 GLU A CA 1
ATOM 2385 C C . GLU A 1 300 ? 14.391 -25.969 -8.75 1 89.12 300 GLU A C 1
ATOM 2387 O O . GLU A 1 300 ? 15.57 -25.953 -9.086 1 89.12 300 GLU A O 1
ATOM 2392 N N . ASN A 1 301 ? 13.703 -27.047 -8.57 1 85.62 301 ASN A N 1
ATOM 2393 C CA . ASN A 1 301 ? 14.289 -28.359 -8.812 1 85.62 301 ASN A CA 1
ATOM 2394 C C . ASN A 1 301 ? 14.758 -28.5 -10.258 1 85.62 301 ASN A C 1
ATOM 2396 O O . ASN A 1 301 ? 15.844 -29.031 -10.523 1 85.62 301 ASN A O 1
ATOM 2400 N N . PHE A 1 302 ? 14.016 -28.031 -11.117 1 83.25 302 PHE A N 1
ATOM 2401 C CA . PHE A 1 302 ? 14.359 -28.125 -12.531 1 83.25 302 PHE A CA 1
ATOM 2402 C C . PHE A 1 302 ? 15.539 -27.219 -12.859 1 83.25 302 PHE A C 1
ATOM 2404 O O . PHE A 1 302 ? 16.422 -27.594 -13.633 1 83.25 302 PHE A O 1
ATOM 2411 N N . LEU A 1 303 ? 15.5 -26.078 -12.32 1 83.81 303 LEU A N 1
ATOM 2412 C CA . LEU A 1 303 ? 16.594 -25.141 -12.562 1 83.81 303 LEU A CA 1
ATOM 2413 C C . LEU A 1 303 ? 17.906 -25.672 -12.008 1 83.81 303 LEU A C 1
ATOM 2415 O O . LEU A 1 303 ? 18.953 -25.547 -12.648 1 83.81 303 LEU A O 1
ATOM 2419 N N . LYS A 1 304 ? 17.859 -26.25 -10.906 1 85.12 304 LYS A N 1
ATOM 2420 C CA . LYS A 1 304 ? 19.062 -26.812 -10.297 1 85.12 304 LYS A CA 1
ATOM 2421 C C . LYS A 1 304 ? 19.578 -28 -11.086 1 85.12 304 LYS A C 1
ATOM 2423 O O . LYS A 1 304 ? 20.797 -28.172 -11.25 1 85.12 304 LYS A O 1
ATOM 2428 N N . GLN A 1 305 ? 18.75 -28.828 -11.531 1 81.12 305 GLN A N 1
ATOM 2429 C CA . GLN A 1 305 ? 19.125 -29.969 -12.344 1 81.12 305 GLN A CA 1
ATOM 2430 C C . GLN A 1 305 ? 19.797 -29.516 -13.641 1 81.12 305 GLN A C 1
ATOM 2432 O O . GLN A 1 305 ? 20.766 -30.125 -14.094 1 81.12 305 GLN A O 1
ATOM 2437 N N . ASN A 1 306 ? 19.25 -28.562 -14.234 1 76.69 306 ASN A N 1
ATOM 2438 C CA . ASN A 1 306 ? 19.797 -28.031 -15.477 1 76.69 306 ASN A CA 1
ATOM 2439 C C . ASN A 1 306 ? 21.156 -27.375 -15.242 1 76.69 306 ASN A C 1
ATOM 2441 O O . ASN A 1 306 ? 22.016 -27.391 -16.125 1 76.69 306 ASN A O 1
ATOM 2445 N N . GLN A 1 307 ? 21.312 -26.656 -14.18 1 73.69 307 GLN A N 1
ATOM 2446 C CA . GLN A 1 307 ? 22.609 -26.062 -13.844 1 73.69 307 GLN A CA 1
ATOM 2447 C C . GLN A 1 307 ? 23.672 -27.125 -13.68 1 73.69 307 GLN A C 1
ATOM 2449 O O . GLN A 1 307 ? 24.828 -26.922 -14.055 1 73.69 307 GLN A O 1
ATOM 2454 N N . GLU A 1 308 ? 23.344 -28.188 -13.125 1 67.38 308 GLU A N 1
ATOM 2455 C CA . GLU A 1 308 ? 24.297 -29.281 -12.93 1 67.38 308 GLU A CA 1
ATOM 2456 C C . GLU A 1 308 ? 24.688 -29.922 -14.266 1 67.38 308 GLU A C 1
ATOM 2458 O O . GLU A 1 308 ? 25.812 -30.375 -14.43 1 67.38 308 GLU A O 1
ATOM 2463 N N . GLN A 1 309 ? 23.703 -30.031 -15.062 1 61.09 309 GLN A N 1
ATOM 2464 C CA . GLN A 1 309 ? 24.016 -30.641 -16.344 1 61.09 309 GLN A CA 1
ATOM 2465 C C . GLN A 1 309 ? 24.766 -29.672 -17.25 1 61.09 309 GLN A C 1
ATOM 2467 O O . GLN A 1 309 ? 25.672 -30.062 -17.969 1 61.09 309 GLN A O 1
ATOM 2472 N N . GLU A 1 310 ? 24.016 -28.641 -17.781 1 53.81 310 GLU A N 1
ATOM 2473 C CA . GLU A 1 310 ? 24.625 -27.719 -18.75 1 53.81 310 GLU A CA 1
ATOM 2474 C C . GLU A 1 310 ? 25.188 -26.484 -18.062 1 53.81 310 GLU A C 1
ATOM 2476 O O . GLU A 1 310 ? 24.578 -25.969 -17.125 1 53.81 310 GLU A O 1
ATOM 2481 N N . GLN A 1 311 ? 26.516 -26.172 -17.969 1 44.69 311 GLN A N 1
ATOM 2482 C CA . GLN A 1 311 ? 27.094 -24.875 -17.688 1 44.69 311 GLN A CA 1
ATOM 2483 C C . GLN A 1 311 ? 26.203 -23.75 -18.219 1 44.69 311 GLN A C 1
ATOM 2485 O O . GLN A 1 311 ? 26.703 -22.688 -18.594 1 44.69 311 GLN A O 1
ATOM 2490 N N . SER A 1 312 ? 25.125 -23.938 -18.797 1 40.84 312 SER A N 1
ATOM 2491 C CA . SER A 1 312 ? 24.438 -22.938 -19.578 1 40.84 312 SER A CA 1
ATOM 2492 C C . SER A 1 312 ? 23.719 -21.922 -18.688 1 40.84 312 SER A C 1
ATOM 2494 O O . SER A 1 312 ? 23.188 -22.281 -17.641 1 40.84 312 SER A O 1
ATOM 2496 N N . ASN A 1 313 ? 24.047 -20.719 -18.703 1 43.28 313 ASN A N 1
ATOM 2497 C CA . ASN A 1 313 ? 23.562 -19.5 -18.078 1 43.28 313 ASN A CA 1
ATOM 2498 C C . ASN A 1 313 ? 22.031 -19.438 -18.078 1 43.28 313 ASN A C 1
ATOM 2500 O O . ASN A 1 313 ? 21.406 -19.656 -19.109 1 43.28 313 ASN A O 1
ATOM 2504 N N . LEU A 1 314 ? 21.438 -19.594 -16.969 1 45.41 314 LEU A N 1
ATOM 2505 C CA . LEU A 1 314 ? 20.031 -19.359 -16.719 1 45.41 314 LEU A CA 1
ATOM 2506 C C . LEU A 1 314 ? 19.453 -18.375 -17.75 1 45.41 314 LEU A C 1
ATOM 2508 O O . LEU A 1 314 ? 18.297 -18.5 -18.141 1 45.41 314 LEU A O 1
ATOM 2512 N N . THR A 1 315 ? 20.281 -17.469 -18.016 1 45.03 315 THR A N 1
ATOM 2513 C CA . THR A 1 315 ? 19.828 -16.5 -19.016 1 45.03 315 THR A CA 1
ATOM 2514 C C . THR A 1 315 ? 19.453 -17.188 -20.312 1 45.03 315 THR A C 1
ATOM 2516 O O . THR A 1 315 ? 18.516 -16.766 -21.016 1 45.03 315 THR A O 1
ATOM 2519 N N . ASN A 1 316 ? 20.266 -18.172 -20.656 1 43.56 316 ASN A N 1
ATOM 2520 C CA . ASN A 1 316 ? 19.984 -18.922 -21.875 1 43.56 316 ASN A CA 1
ATOM 2521 C C . ASN A 1 316 ? 18.719 -19.766 -21.75 1 43.56 316 ASN A C 1
ATOM 2523 O O . ASN A 1 316 ? 17.984 -19.938 -22.719 1 43.56 316 ASN A O 1
ATOM 2527 N N . VAL A 1 317 ? 18.641 -20.406 -20.703 1 41.28 317 VAL A N 1
ATOM 2528 C CA . VAL A 1 317 ? 17.453 -21.219 -20.438 1 41.28 317 VAL A CA 1
ATOM 2529 C C . VAL A 1 317 ? 16.219 -20.328 -20.344 1 41.28 317 VAL A C 1
ATOM 2531 O O . VAL A 1 317 ? 15.125 -20.719 -20.75 1 41.28 317 VAL A O 1
ATOM 2534 N N . LEU A 1 318 ? 16.5 -19.297 -19.609 1 41.03 318 LEU A N 1
ATOM 2535 C CA . LEU A 1 318 ? 15.461 -18.266 -19.609 1 41.03 318 LEU A CA 1
ATOM 2536 C C . LEU A 1 318 ? 15.32 -17.641 -21 1 41.03 318 LEU A C 1
ATOM 2538 O O . LEU A 1 318 ? 14.508 -16.734 -21.188 1 41.03 318 LEU A O 1
ATOM 2542 N N . GLY A 1 319 ? 16.453 -17.812 -21.797 1 36.47 319 GLY A N 1
ATOM 2543 C CA . GLY A 1 319 ? 16.438 -17.344 -23.172 1 36.47 319 GLY A CA 1
ATOM 2544 C C . GLY A 1 319 ? 15.117 -17.625 -23.875 1 36.47 319 GLY A C 1
ATOM 2545 O O . GLY A 1 319 ? 14.586 -18.734 -23.797 1 36.47 319 GLY A O 1
ATOM 2546 N N . PHE A 1 320 ? 14.367 -16.656 -23.953 1 36.72 320 PHE A N 1
ATOM 2547 C CA . PHE A 1 320 ? 13.148 -16.375 -24.703 1 36.72 320 PHE A CA 1
ATOM 2548 C C . PHE A 1 320 ? 13.164 -17.078 -26.062 1 36.72 320 PHE A C 1
ATOM 2550 O O . PHE A 1 320 ? 13.82 -16.625 -27 1 36.72 320 PHE A O 1
ATOM 2557 N N . ASN A 1 321 ? 13.523 -18.219 -26.141 1 35.69 321 ASN A N 1
ATOM 2558 C CA . ASN A 1 321 ? 13.5 -18.922 -27.422 1 35.69 321 ASN A CA 1
ATOM 2559 C C . ASN A 1 321 ? 12.445 -18.328 -28.359 1 35.69 321 ASN A C 1
ATOM 2561 O O . ASN A 1 321 ? 11.508 -17.672 -27.906 1 35.69 321 ASN A O 1
ATOM 2565 N N . GLN A 1 322 ? 12.469 -18.703 -29.75 1 36.75 322 GLN A N 1
ATOM 2566 C CA . GLN A 1 322 ? 12.188 -18.422 -31.156 1 36.75 322 GLN A CA 1
ATOM 2567 C C . GLN A 1 322 ? 10.688 -18.531 -31.438 1 36.75 322 GLN A C 1
ATOM 2569 O O . GLN A 1 322 ? 10.242 -19.453 -32.125 1 36.75 322 GLN A O 1
ATOM 2574 N N . PHE A 1 323 ? 9.969 -18.453 -30.391 1 36.22 323 PHE A N 1
ATOM 2575 C CA . PHE A 1 323 ? 8.648 -18.719 -30.953 1 36.22 323 PHE A CA 1
ATOM 2576 C C . PHE A 1 323 ? 8.422 -17.891 -32.219 1 36.22 323 PHE A C 1
ATOM 2578 O O . PHE A 1 323 ? 7.688 -18.328 -33.125 1 36.22 323 PHE A O 1
ATOM 2585 N N . ASN A 1 324 ? 8.82 -16.516 -32.062 1 35.41 324 ASN A N 1
ATOM 2586 C CA . ASN A 1 324 ? 8.578 -15.766 -33.281 1 35.41 324 ASN A CA 1
ATOM 2587 C C . ASN A 1 324 ? 9.734 -15.914 -34.25 1 35.41 324 ASN A C 1
ATOM 2589 O O . ASN A 1 324 ? 9.906 -15.086 -35.156 1 35.41 324 ASN A O 1
ATOM 2593 N N . ASP A 1 325 ? 10.672 -16.766 -33.875 1 33.75 325 ASP A N 1
ATOM 2594 C CA . ASP A 1 325 ? 11.68 -17 -34.906 1 33.75 325 ASP A CA 1
ATOM 2595 C C . ASP A 1 325 ? 11.188 -18.016 -35.938 1 33.75 325 ASP A C 1
ATOM 2597 O O . ASP A 1 325 ? 10.594 -19.031 -35.562 1 33.75 325 ASP A O 1
ATOM 2601 N N . GLU A 1 326 ? 11.039 -17.625 -37.125 1 35.38 326 GLU A N 1
ATOM 2602 C CA . GLU A 1 326 ? 10.625 -18.422 -38.281 1 35.38 326 GLU A CA 1
ATOM 2603 C C . GLU A 1 326 ? 11.367 -19.766 -38.312 1 35.38 326 GLU A C 1
ATOM 2605 O O . GLU A 1 326 ? 10.852 -20.75 -38.844 1 35.38 326 GLU A O 1
ATOM 2610 N N . ASP A 1 327 ? 12.602 -19.781 -38.062 1 34.03 327 ASP A N 1
ATOM 2611 C CA . ASP A 1 327 ? 13.438 -20.875 -38.562 1 34.03 327 ASP A CA 1
ATOM 2612 C C . ASP A 1 327 ? 13.344 -22.094 -37.625 1 34.03 327 ASP A C 1
ATOM 2614 O O . ASP A 1 327 ? 14.234 -22.953 -37.625 1 34.03 327 ASP A O 1
ATOM 2618 N N . THR A 1 328 ? 12.703 -21.984 -36.562 1 37.72 328 THR A N 1
ATOM 2619 C CA . THR A 1 328 ? 12.945 -23.156 -35.719 1 37.72 328 THR A CA 1
ATOM 2620 C C . THR A 1 328 ? 12.203 -24.375 -36.281 1 37.72 328 THR A C 1
ATOM 2622 O O . THR A 1 328 ? 10.977 -24.453 -36.219 1 37.72 328 THR A O 1
ATOM 2625 N N . SER A 1 329 ? 12.68 -25.109 -37.25 1 34.56 329 SER A N 1
ATOM 2626 C CA . SER A 1 329 ? 12.211 -26.312 -37.938 1 34.56 329 SER A CA 1
ATOM 2627 C C . SER A 1 329 ? 11.672 -27.344 -36.969 1 34.56 329 SER A C 1
ATOM 2629 O O . SER A 1 329 ? 10.586 -27.891 -37.156 1 34.56 329 SER A O 1
ATOM 2631 N N . LYS A 1 330 ? 12.555 -28.406 -36.375 1 39 330 LYS A N 1
ATOM 2632 C CA . LYS A 1 330 ? 12.305 -29.797 -36.031 1 39 330 LYS A CA 1
ATOM 2633 C C . LYS A 1 330 ? 11.734 -29.953 -34.625 1 39 330 LYS A C 1
ATOM 2635 O O . LYS A 1 330 ? 12.359 -30.562 -33.781 1 39 330 LYS A O 1
ATOM 2640 N N . VAL A 1 331 ? 11.102 -28.969 -34.062 1 40.03 331 VAL A N 1
ATOM 2641 C CA . VAL A 1 331 ? 10.875 -29.406 -32.688 1 40.03 331 VAL A CA 1
ATOM 2642 C C . VAL A 1 331 ? 9.859 -30.547 -32.688 1 40.03 331 VAL A C 1
ATOM 2644 O O . VAL A 1 331 ? 8.789 -30.438 -33.281 1 40.03 331 VAL A O 1
ATOM 2647 N N . GLU A 1 332 ? 10.18 -31.719 -32.344 1 41.31 332 GLU A N 1
ATOM 2648 C CA . GLU A 1 332 ? 9.398 -32.875 -31.953 1 41.31 332 GLU A CA 1
ATOM 2649 C C . GLU A 1 332 ? 8.188 -32.469 -31.125 1 41.31 332 GLU A C 1
ATOM 2651 O O . GLU A 1 332 ? 8.18 -31.422 -30.5 1 41.31 332 GLU A O 1
ATOM 2656 N N . GLU A 1 333 ? 6.934 -33.156 -31.219 1 46.12 333 GLU A N 1
ATOM 2657 C CA . GLU A 1 333 ? 5.57 -33.125 -30.703 1 46.12 333 GLU A CA 1
ATOM 2658 C C . GLU A 1 333 ? 5.562 -32.875 -29.203 1 46.12 333 GLU A C 1
ATOM 2660 O O . GLU A 1 333 ? 4.906 -33.594 -28.453 1 46.12 333 GLU A O 1
ATOM 2665 N N . ASP A 1 334 ? 6.492 -32.156 -28.594 1 53.62 334 ASP A N 1
ATOM 2666 C CA . ASP A 1 334 ? 6.516 -31.906 -27.156 1 53.62 334 ASP A CA 1
ATOM 2667 C C . ASP A 1 334 ? 5.648 -30.703 -26.797 1 53.62 334 ASP A C 1
ATOM 2669 O O . ASP A 1 334 ? 5.223 -29.953 -27.688 1 53.62 334 ASP A O 1
ATOM 2673 N N . VAL A 1 335 ? 4.941 -30.719 -25.609 1 59.53 335 VAL A N 1
ATOM 2674 C CA . VAL A 1 335 ? 4.102 -29.656 -25.047 1 59.53 335 VAL A CA 1
ATOM 2675 C C . VAL A 1 335 ? 4.625 -28.297 -25.484 1 59.53 335 VAL A C 1
ATOM 2677 O O . VAL A 1 335 ? 3.857 -27.344 -25.609 1 59.53 335 VAL A O 1
ATOM 2680 N N . TYR A 1 336 ? 5.758 -28.25 -25.984 1 65.12 336 TYR A N 1
ATOM 2681 C CA . TYR A 1 336 ? 6.375 -27.016 -26.438 1 65.12 336 TYR A CA 1
ATOM 2682 C C . TYR A 1 336 ? 5.789 -26.578 -27.781 1 65.12 336 TYR A C 1
ATOM 2684 O O . TYR A 1 336 ? 5.668 -25.375 -28.047 1 65.12 336 TYR A O 1
ATOM 2692 N N . SER A 1 337 ? 5.457 -27.656 -28.375 1 71.12 337 SER A N 1
ATOM 2693 C CA . SER A 1 337 ? 4.934 -27.359 -29.703 1 71.12 337 SER A CA 1
ATOM 2694 C C . SER A 1 337 ? 3.516 -26.797 -29.625 1 71.12 337 SER A C 1
ATOM 2696 O O . SER A 1 337 ? 3.014 -26.234 -30.594 1 71.12 337 SER A O 1
ATOM 2698 N N . TYR A 1 338 ? 2.98 -26.938 -28.375 1 77.19 338 TYR A N 1
ATOM 2699 C CA . TYR A 1 338 ? 1.612 -26.453 -28.203 1 77.19 338 TYR A CA 1
ATOM 2700 C C . TYR A 1 338 ? 1.587 -24.953 -27.938 1 77.19 338 TYR A C 1
ATOM 2702 O O . TYR A 1 338 ? 0.562 -24.297 -28.141 1 77.19 338 TYR A O 1
ATOM 2710 N N . LYS A 1 339 ? 2.664 -24.422 -27.578 1 84.62 339 LYS A N 1
ATOM 2711 C CA . LYS A 1 339 ? 2.693 -23.031 -27.156 1 84.62 339 LYS A CA 1
ATOM 2712 C C . LYS A 1 339 ? 2.496 -22.078 -28.328 1 84.62 339 LYS A C 1
ATOM 2714 O O . LYS A 1 339 ? 2.904 -22.391 -29.453 1 84.62 339 LYS A O 1
ATOM 2719 N N . ARG A 1 340 ? 1.787 -21.031 -28.031 1 84.31 340 ARG A N 1
ATOM 2720 C CA . ARG A 1 340 ? 1.576 -19.938 -28.969 1 84.31 340 ARG A CA 1
ATOM 2721 C C . ARG A 1 340 ? 1.996 -18.594 -28.359 1 84.31 340 ARG A C 1
ATOM 2723 O O . ARG A 1 340 ? 1.941 -18.422 -27.141 1 84.31 340 ARG A O 1
ATOM 2730 N N . PRO A 1 341 ? 2.408 -17.703 -29.219 1 83.69 341 PRO A N 1
ATOM 2731 C CA . PRO A 1 341 ? 2.758 -16.375 -28.703 1 83.69 341 PRO A CA 1
ATOM 2732 C C . PRO A 1 341 ? 1.533 -15.539 -28.328 1 83.69 341 PRO A C 1
ATOM 2734 O O . PRO A 1 341 ? 0.417 -15.859 -28.75 1 83.69 341 PRO A O 1
ATOM 2737 N N . SER A 1 342 ? 1.733 -14.586 -27.516 1 88.31 342 SER A N 1
ATOM 2738 C CA . SER A 1 342 ? 0.697 -13.633 -27.156 1 88.31 342 SER A CA 1
ATOM 2739 C C . SER A 1 342 ? 0.733 -12.398 -28.062 1 88.31 342 SER A C 1
ATOM 2741 O O . SER A 1 342 ? 1.805 -11.984 -28.5 1 88.31 342 SER A O 1
ATOM 2743 N N . TRP A 1 343 ? -0.418 -11.914 -28.297 1 85.88 343 TRP A N 1
ATOM 2744 C CA . TRP A 1 343 ? -0.523 -10.641 -29 1 85.88 343 TRP A CA 1
ATOM 2745 C C . TRP A 1 343 ? -0.302 -9.477 -28.031 1 85.88 343 TRP A C 1
ATOM 2747 O O . TRP A 1 343 ? -0.82 -9.484 -26.922 1 85.88 343 TRP A O 1
ATOM 2757 N N . TYR A 1 344 ? 0.521 -8.453 -28.531 1 84.56 344 TYR A N 1
ATOM 2758 C CA . TYR A 1 344 ? 0.795 -7.266 -27.719 1 84.56 344 TYR A CA 1
ATOM 2759 C C . TYR A 1 344 ? 0.339 -6.004 -28.438 1 84.56 344 TYR A C 1
ATOM 2761 O O . TYR A 1 344 ? 0.413 -5.918 -29.672 1 84.56 344 TYR A O 1
ATOM 2769 N N . THR A 1 345 ? -0.119 -5.102 -27.609 1 80.94 345 THR A N 1
ATOM 2770 C CA . THR A 1 345 ? -0.383 -3.777 -28.156 1 80.94 345 THR A CA 1
ATOM 2771 C C . THR A 1 345 ? 0.907 -3.133 -28.656 1 80.94 345 THR A C 1
ATOM 2773 O O . THR A 1 345 ? 1.974 -3.334 -28.078 1 80.94 345 THR A O 1
ATOM 2776 N N . PRO A 1 346 ? 0.762 -2.32 -29.688 1 81.81 346 PRO A N 1
ATOM 2777 C CA . PRO A 1 346 ? 1.962 -1.675 -30.219 1 81.81 346 PRO A CA 1
ATOM 2778 C C . PRO A 1 346 ? 2.66 -0.783 -29.188 1 81.81 346 PRO A C 1
ATOM 2780 O O . PRO A 1 346 ? 2.014 -0.269 -28.281 1 81.81 346 PRO A O 1
ATOM 2783 N N . PRO A 1 347 ? 4 -0.632 -29.375 1 78.94 347 PRO A N 1
ATOM 2784 C CA . PRO A 1 347 ? 4.703 0.326 -28.531 1 78.94 347 PRO A CA 1
ATOM 2785 C C . PRO A 1 347 ? 4.219 1.76 -28.719 1 78.94 347 PRO A C 1
ATOM 2787 O O . PRO A 1 347 ? 3.578 2.066 -29.734 1 78.94 347 PRO A O 1
ATOM 2790 N N . ARG A 1 348 ? 4.598 2.605 -27.781 1 75.81 348 ARG A N 1
ATOM 2791 C CA . ARG A 1 348 ? 4.09 3.975 -27.734 1 75.81 348 ARG A CA 1
ATOM 2792 C C . ARG A 1 348 ? 4.555 4.766 -28.953 1 75.81 348 ARG A C 1
ATOM 2794 O O . ARG A 1 348 ? 3.811 5.586 -29.5 1 75.81 348 ARG A O 1
ATOM 2801 N N . GLU A 1 349 ? 5.734 4.535 -29.375 1 73.5 349 GLU A N 1
ATOM 2802 C CA . GLU A 1 349 ? 6.336 5.273 -30.469 1 73.5 349 GLU A CA 1
ATOM 2803 C C . GLU A 1 349 ? 5.738 4.852 -31.812 1 73.5 349 GLU A C 1
ATOM 2805 O O . GLU A 1 349 ? 5.816 5.594 -32.781 1 73.5 349 GLU A O 1
ATOM 2810 N N . GLU A 1 350 ? 5.223 3.613 -31.891 1 74.12 350 GLU A N 1
ATOM 2811 C CA . GLU A 1 350 ? 4.633 3.088 -33.125 1 74.12 350 GLU A CA 1
ATOM 2812 C C . GLU A 1 350 ? 3.178 2.676 -32.906 1 74.12 350 GLU A C 1
ATOM 2814 O O . GLU A 1 350 ? 2.787 1.557 -33.219 1 74.12 350 GLU A O 1
ATOM 2819 N N . ARG A 1 351 ? 2.377 3.531 -32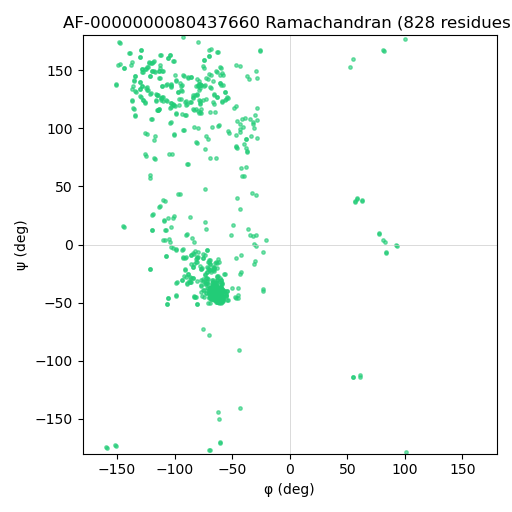.531 1 75.31 351 ARG A N 1
ATOM 2820 C CA . ARG A 1 351 ? 1.035 3.26 -32 1 75.31 351 ARG A CA 1
ATOM 2821 C C . ARG A 1 351 ? 0.148 2.664 -33.094 1 75.31 351 ARG A C 1
ATOM 2823 O O . ARG A 1 351 ? -0.83 1.975 -32.812 1 75.31 351 ARG A O 1
ATOM 2830 N N . TYR A 1 352 ? 0.488 2.82 -34.25 1 73 352 TYR A N 1
ATOM 2831 C CA . TYR A 1 352 ? -0.405 2.391 -35.344 1 73 352 TYR A CA 1
ATOM 2832 C C . TYR A 1 352 ? 0.094 1.102 -35.969 1 73 352 TYR A C 1
ATOM 2834 O O . TYR A 1 352 ? -0.549 0.562 -36.875 1 73 352 TYR A O 1
ATOM 2842 N N . LYS A 1 353 ? 1.127 0.525 -35.5 1 76.75 353 LYS A N 1
ATOM 2843 C CA . LYS A 1 353 ? 1.695 -0.689 -36.062 1 76.75 353 LYS A CA 1
ATOM 2844 C C . LYS A 1 353 ? 1.343 -1.915 -35.25 1 76.75 353 LYS A C 1
ATOM 2846 O O . LYS A 1 353 ? 2.17 -2.404 -34.469 1 76.75 353 LYS A O 1
ATOM 2851 N N . SER A 1 354 ? 0.151 -2.361 -35.438 1 81.12 354 SER A N 1
ATOM 2852 C CA . SER A 1 354 ? -0.205 -3.611 -34.75 1 81.12 354 SER A CA 1
ATOM 2853 C C . SER A 1 354 ? 0.264 -4.816 -35.562 1 81.12 354 SER A C 1
ATOM 2855 O O . SER A 1 354 ? 0.037 -4.887 -36.781 1 81.12 354 SER A O 1
ATOM 2857 N N . VAL A 1 355 ? 1.004 -5.742 -34.906 1 77.25 355 VAL A N 1
ATOM 2858 C CA . VAL A 1 355 ? 1.578 -6.902 -35.594 1 77.25 355 VAL A CA 1
ATOM 2859 C C . VAL A 1 355 ? 0.953 -8.18 -35.031 1 77.25 355 VAL A C 1
ATOM 2861 O O . VAL A 1 355 ? 0.824 -8.352 -33.812 1 77.25 355 VAL A O 1
ATOM 2864 N N . ILE A 1 356 ? 0.494 -9.008 -35.906 1 76.44 356 ILE A N 1
ATOM 2865 C CA . ILE A 1 356 ? 0.011 -10.328 -35.531 1 76.44 356 ILE A CA 1
ATOM 2866 C C . ILE A 1 356 ? 1.195 -11.266 -35.312 1 76.44 356 ILE A C 1
ATOM 2868 O O . ILE A 1 356 ? 2.131 -11.297 -36.125 1 76.44 356 ILE A O 1
ATOM 2872 N N . PRO A 1 357 ? 1.13 -11.977 -34.219 1 78.06 357 PRO A N 1
ATOM 2873 C CA . PRO A 1 357 ? 2.24 -12.898 -34 1 78.06 357 PRO A CA 1
ATOM 2874 C C . PRO A 1 357 ? 2.426 -13.914 -35.125 1 78.06 357 PRO A C 1
ATOM 2876 O O . PRO A 1 357 ? 1.446 -14.461 -35.625 1 78.06 357 PRO A O 1
ATOM 2879 N N . VAL A 1 358 ? 3.67 -14.18 -35.562 1 69.62 358 VAL A N 1
ATOM 2880 C CA . VAL A 1 358 ? 4.023 -14.992 -36.719 1 69.62 358 VAL A CA 1
ATOM 2881 C C . VAL A 1 358 ? 3.535 -16.422 -36.5 1 69.62 358 VAL A C 1
ATOM 2883 O O . VAL A 1 358 ? 3.031 -17.062 -37.438 1 69.62 358 VAL A O 1
ATOM 2886 N N . HIS A 1 359 ? 3.576 -17 -35.344 1 69.06 359 HIS A N 1
ATOM 2887 C CA . HIS A 1 359 ? 3.211 -18.391 -35.062 1 69.06 359 HIS A CA 1
ATOM 2888 C C . HIS A 1 359 ? 1.902 -18.484 -34.281 1 69.06 359 HIS A C 1
ATOM 2890 O O . HIS A 1 359 ? 1.76 -19.328 -33.406 1 69.06 359 HIS A O 1
ATOM 2896 N N . LEU A 1 360 ? 1.013 -17.578 -34.656 1 73.25 360 LEU A N 1
ATOM 2897 C CA . LEU A 1 360 ? -0.289 -17.562 -34 1 73.25 360 LEU A CA 1
ATOM 2898 C C . LEU A 1 360 ? -1.001 -18.906 -34.156 1 73.25 360 LEU A C 1
ATOM 2900 O O . LEU A 1 360 ? -1.666 -19.375 -33.219 1 73.25 360 LEU A O 1
ATOM 2904 N N . PHE A 1 361 ? -0.86 -19.484 -35.406 1 66.12 361 PHE A N 1
ATOM 2905 C CA . PHE A 1 361 ? -1.593 -20.703 -35.719 1 66.12 361 PHE A CA 1
ATOM 2906 C C . PHE A 1 361 ? -0.689 -21.922 -35.594 1 66.12 361 PHE A C 1
ATOM 2908 O O . PHE A 1 361 ? -1.022 -23 -36.094 1 66.12 361 PHE A O 1
ATOM 2915 N N . GLY A 1 362 ? 0.232 -21.859 -34.906 1 64.81 362 GLY A N 1
ATOM 2916 C CA . GLY A 1 362 ? 1.14 -22.984 -34.688 1 64.81 362 GLY A CA 1
ATOM 2917 C C . GLY A 1 362 ? 2.156 -23.125 -35.812 1 64.81 362 GLY A C 1
ATOM 2918 O O . GLY A 1 362 ? 2.129 -22.375 -36.781 1 64.81 362 GLY A O 1
ATOM 2919 N N . ARG A 1 363 ? 3.205 -23.969 -35.562 1 55 363 ARG A N 1
ATOM 2920 C CA . ARG A 1 363 ? 4.211 -24.297 -36.562 1 55 363 ARG A CA 1
ATOM 2921 C C . ARG A 1 363 ? 3.689 -25.344 -37.531 1 55 363 ARG A C 1
ATOM 2923 O O . ARG A 1 363 ? 2.848 -26.172 -37.188 1 55 363 ARG A O 1
ATOM 2930 N N . LYS A 1 364 ? 3.676 -25.125 -38.938 1 47.94 364 LYS A N 1
ATOM 2931 C CA . LYS A 1 364 ? 3.252 -26.078 -39.969 1 47.94 364 LYS A CA 1
ATOM 2932 C C . LYS A 1 364 ? 3.689 -27.5 -39.594 1 47.94 364 LYS A C 1
ATOM 2934 O O . LYS A 1 364 ? 4.875 -27.75 -39.375 1 47.94 364 LYS A O 1
ATOM 2939 N N . ARG A 1 365 ? 2.803 -28.312 -38.844 1 46.16 365 ARG A N 1
ATOM 2940 C CA . ARG A 1 365 ? 3.037 -29.734 -38.594 1 46.16 365 ARG A CA 1
ATOM 2941 C C . ARG A 1 365 ? 3.199 -30.5 -39.906 1 46.16 365 ARG A C 1
ATOM 2943 O O . ARG A 1 365 ? 2.631 -30.109 -40.938 1 46.16 365 ARG A O 1
ATOM 2950 N N . SER A 1 366 ? 4.27 -31.234 -40.156 1 34.78 366 SER A N 1
ATOM 2951 C CA . SER A 1 366 ? 4.102 -32.344 -41.094 1 34.78 366 SER A CA 1
ATOM 2952 C C . SER A 1 366 ? 2.812 -33.094 -40.812 1 34.78 366 SER A C 1
ATOM 2954 O O . SER A 1 366 ? 2.289 -33.094 -39.719 1 34.78 366 SER A O 1
ATOM 2956 N N . ALA A 1 367 ? 2.105 -33.844 -41.844 1 33.06 367 ALA A N 1
ATOM 2957 C CA . ALA A 1 367 ? 0.839 -34.594 -41.938 1 33.06 367 ALA A CA 1
ATOM 2958 C C . ALA A 1 367 ? 0.625 -35.438 -40.688 1 33.06 367 ALA A C 1
ATOM 2960 O O . ALA A 1 367 ? -0.305 -36.25 -40.656 1 33.06 367 ALA A O 1
ATOM 2961 N N . THR A 1 368 ? 1.661 -35.812 -39.938 1 30.84 368 THR A N 1
ATOM 2962 C CA . THR A 1 368 ? 1.29 -37.062 -39.219 1 30.84 368 THR A CA 1
ATOM 2963 C C . THR A 1 368 ? 0.101 -36.812 -38.312 1 30.84 368 THR A C 1
ATOM 2965 O O . THR A 1 368 ? -0.281 -35.656 -38.062 1 30.84 368 THR A O 1
ATOM 2968 N N . THR A 1 369 ? 0.085 -37.719 -37.031 1 29.22 369 THR A N 1
ATOM 2969 C CA . THR A 1 369 ? -0.946 -38.312 -36.188 1 29.22 369 THR A CA 1
ATOM 2970 C C . THR A 1 369 ? -1.504 -37.281 -35.188 1 29.22 369 THR A C 1
ATOM 2972 O O . THR A 1 369 ? -0.754 -36.656 -34.438 1 29.22 369 THR A O 1
ATOM 2975 N N . ILE A 1 370 ? -2.475 -36.531 -35.531 1 31.61 370 ILE A N 1
ATOM 2976 C CA . ILE A 1 370 ? -3.309 -35.812 -34.594 1 31.61 370 ILE A CA 1
ATOM 2977 C C . ILE A 1 370 ? -3.605 -36.688 -33.375 1 31.61 370 ILE A C 1
ATOM 2979 O O . ILE A 1 370 ? -4.359 -37.656 -33.469 1 31.61 370 ILE A O 1
ATOM 2983 N N . SER A 1 371 ? -2.619 -37.188 -32.594 1 29.42 371 SER A N 1
ATOM 2984 C CA . SER A 1 371 ? -3.098 -37.938 -31.438 1 29.42 371 SER A CA 1
ATOM 2985 C C . SER A 1 371 ? -4.09 -37.125 -30.625 1 29.42 371 SER A C 1
ATOM 2987 O O . SER A 1 371 ? -3.814 -36 -30.266 1 29.42 371 SER A O 1
ATOM 2989 N N . SER A 1 372 ? -5.371 -37.312 -30.844 1 28.11 372 SER A N 1
ATOM 2990 C CA . SER A 1 372 ? -6.453 -36.844 -29.984 1 28.11 372 SER A CA 1
ATOM 2991 C C . SER A 1 372 ? -6.094 -37 -28.5 1 28.11 372 SER A C 1
ATOM 2993 O O . SER A 1 372 ? -5.672 -38.062 -28.078 1 28.11 372 SER A O 1
ATOM 2995 N N . ILE A 1 373 ? -5.457 -36.094 -27.938 1 31.14 373 ILE A N 1
ATOM 2996 C CA . ILE A 1 373 ? -5.363 -36.188 -26.484 1 31.14 373 ILE A CA 1
ATOM 2997 C C . ILE A 1 373 ? -6.676 -36.719 -25.922 1 31.14 373 ILE A C 1
ATOM 2999 O O . ILE A 1 373 ? -7.727 -36.094 -26.078 1 31.14 373 ILE A O 1
ATOM 3003 N N . SER A 1 374 ? -6.855 -38.094 -25.984 1 28.31 374 SER A N 1
ATOM 3004 C CA . SER A 1 374 ? -7.977 -38.688 -25.266 1 28.31 374 SER A CA 1
ATOM 3005 C C . SER A 1 374 ? -8.086 -38.156 -23.844 1 28.31 374 SER A C 1
ATOM 3007 O O . SER A 1 374 ? -7.141 -38.281 -23.062 1 28.31 374 SER A O 1
ATOM 3009 N N . LEU A 1 375 ? -8.688 -37.125 -23.719 1 30.36 375 LEU A N 1
ATOM 3010 C CA . LEU A 1 375 ? -9.102 -36.75 -22.359 1 30.36 375 LEU A CA 1
ATOM 3011 C C . LEU A 1 375 ? -9.641 -37.969 -21.625 1 30.36 375 LEU A C 1
ATOM 3013 O O . LEU A 1 375 ? -10.664 -38.531 -22 1 30.36 375 LEU A O 1
ATOM 3017 N N . SER A 1 376 ? -8.773 -39.031 -21.328 1 28.03 376 SER A N 1
ATOM 3018 C CA . SER A 1 376 ? -9.242 -40.188 -20.594 1 28.03 376 SER A CA 1
ATOM 3019 C C . SER A 1 376 ? -10.297 -39.781 -19.562 1 28.03 376 SER A C 1
ATOM 3021 O O . SER A 1 376 ? -10.125 -38.812 -18.844 1 28.03 376 SER A O 1
ATOM 3023 N N . ASN A 1 377 ? -11.531 -40.156 -19.859 1 26.02 377 ASN A N 1
ATOM 3024 C CA . ASN A 1 377 ? -12.602 -40.125 -18.859 1 26.02 377 ASN A CA 1
ATOM 3025 C C . ASN A 1 377 ? -12.141 -40.719 -17.531 1 26.02 377 ASN A C 1
ATOM 3027 O O . ASN A 1 377 ? -11.539 -41.812 -17.516 1 26.02 377 ASN A O 1
ATOM 3031 N N . PRO A 1 378 ? -11.891 -39.906 -16.484 1 30.11 378 PRO A N 1
ATOM 3032 C CA . PRO A 1 378 ? -11.516 -40.594 -15.234 1 30.11 378 PRO A CA 1
ATOM 3033 C C . PRO A 1 378 ? -12.188 -41.969 -15.086 1 30.11 378 PRO A C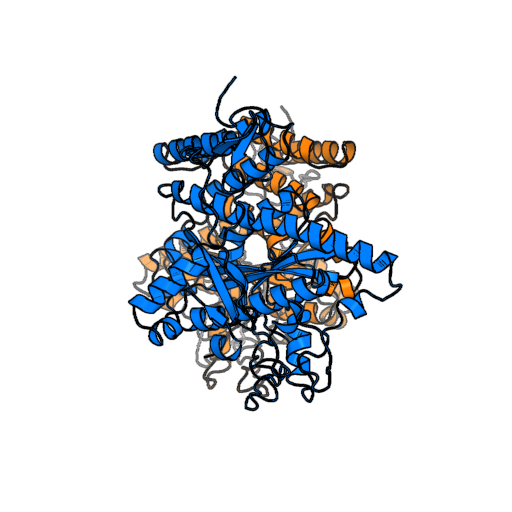 1
ATOM 3035 O O . PRO A 1 378 ? -13.336 -42.125 -15.492 1 30.11 378 PRO A O 1
ATOM 3038 N N . THR A 1 379 ? -11.523 -43.094 -15.305 1 29.09 379 THR A N 1
ATOM 3039 C CA . THR A 1 379 ? -12.023 -44.406 -14.93 1 29.09 379 THR A CA 1
ATOM 3040 C C . THR A 1 379 ? -12.93 -44.312 -13.711 1 29.09 379 THR A C 1
ATOM 3042 O O . THR A 1 379 ? -12.781 -43.406 -12.891 1 29.09 379 THR A O 1
ATOM 3045 N N . THR A 1 380 ? -13.914 -45.281 -13.703 1 29.27 380 THR A N 1
ATOM 3046 C CA . THR A 1 380 ? -14.914 -45.531 -12.68 1 29.27 380 THR A CA 1
ATOM 3047 C C . THR A 1 380 ? -14.281 -45.531 -11.289 1 29.27 380 THR A C 1
ATOM 3049 O O . THR A 1 380 ? -13.328 -46.281 -11.047 1 29.27 380 THR A O 1
ATOM 3052 N N . ALA A 1 381 ? -14.312 -44.438 -10.641 1 32.34 381 ALA A N 1
ATOM 3053 C CA . ALA A 1 381 ? -14.039 -44.344 -9.211 1 32.34 381 ALA A CA 1
ATOM 3054 C C . ALA A 1 381 ? -14.414 -45.656 -8.5 1 32.34 381 ALA A C 1
ATOM 3056 O O . ALA A 1 381 ? -15.484 -46.188 -8.734 1 32.34 381 ALA A O 1
ATOM 3057 N N . ASN A 1 382 ? -13.547 -46.531 -8.367 1 33.94 382 ASN A N 1
ATOM 3058 C CA . ASN A 1 382 ? -13.93 -47.406 -7.273 1 33.94 382 ASN A CA 1
ATOM 3059 C C . ASN A 1 382 ? -14.75 -46.656 -6.219 1 33.94 382 ASN A C 1
ATOM 3061 O O . ASN A 1 382 ? -14.469 -45.5 -5.902 1 33.94 382 ASN A O 1
ATOM 3065 N N . ASN A 1 383 ? -16.094 -47 -6.105 1 39.28 383 ASN A N 1
ATOM 3066 C CA . ASN A 1 383 ? -17.25 -46.562 -5.34 1 39.28 383 ASN A CA 1
ATOM 3067 C C . ASN A 1 383 ? -16.875 -46.156 -3.928 1 39.28 383 ASN A C 1
ATOM 3069 O O . ASN A 1 383 ? -17.609 -46.406 -2.973 1 39.28 383 ASN A O 1
ATOM 3073 N N . THR A 1 384 ? -15.57 -45.969 -3.635 1 46.5 384 THR A N 1
ATOM 3074 C CA . THR A 1 384 ? -15.5 -45.562 -2.24 1 46.5 384 THR A CA 1
ATOM 3075 C C . THR A 1 384 ? -15.992 -44.125 -2.086 1 46.5 384 THR A C 1
ATOM 3077 O O . THR A 1 384 ? -15.531 -43.219 -2.795 1 46.5 384 THR A O 1
ATOM 3080 N N . VAL A 1 385 ? -17.156 -43.875 -1.81 1 51.12 385 VAL A N 1
ATOM 3081 C CA . VAL A 1 385 ? -17.922 -42.656 -1.553 1 51.12 385 VAL A CA 1
ATOM 3082 C C . VAL A 1 385 ? -17.109 -41.719 -0.651 1 51.12 385 VAL A C 1
ATOM 3084 O O . VAL A 1 385 ? -16.797 -42.094 0.486 1 51.12 385 VAL A O 1
ATOM 3087 N N . PRO A 1 386 ? -16.469 -40.812 -1.379 1 52.94 386 PRO A N 1
ATOM 3088 C CA . PRO A 1 386 ? -15.836 -39.875 -0.46 1 52.94 386 PRO A CA 1
ATOM 3089 C C . PRO A 1 386 ? -16.828 -39.188 0.465 1 52.94 386 PRO A C 1
ATOM 3091 O O . PRO A 1 386 ? -18.031 -39.125 0.156 1 52.94 386 PRO A O 1
ATOM 3094 N N . ASP A 1 387 ? -16.328 -38.938 1.597 1 57.97 387 ASP A N 1
ATOM 3095 C CA . ASP A 1 387 ? -17.25 -38.219 2.461 1 57.97 387 ASP A CA 1
ATOM 3096 C C . ASP A 1 387 ? -17.453 -36.781 1.954 1 57.97 387 ASP A C 1
ATOM 3098 O O . ASP A 1 387 ? -16.953 -36.438 0.886 1 57.97 387 ASP A O 1
ATOM 3102 N N . GLU A 1 388 ? -18.156 -35.969 2.574 1 56.34 388 GLU A N 1
ATOM 3103 C CA . GLU A 1 388 ? -18.547 -34.625 2.152 1 56.34 388 GLU A CA 1
ATOM 3104 C C . GLU A 1 388 ? -17.328 -33.75 1.96 1 56.34 388 GLU A C 1
ATOM 3106 O O . GLU A 1 388 ? -17.391 -32.719 1.245 1 56.34 388 GLU A O 1
ATOM 3111 N N . TYR A 1 389 ? -16.297 -34.25 2.479 1 54.12 389 TYR A N 1
ATOM 3112 C CA . TYR A 1 389 ? -15.086 -33.438 2.414 1 54.12 389 TYR A CA 1
ATOM 3113 C C . TYR A 1 389 ? -14.078 -34.031 1.425 1 54.12 389 TYR A C 1
ATOM 3115 O O . TYR A 1 389 ? -12.93 -33.594 1.374 1 54.12 389 TYR A O 1
ATOM 3123 N N . GLY A 1 390 ? -14.492 -35.031 0.807 1 60.44 390 GLY A N 1
ATOM 3124 C CA . GLY A 1 390 ? -13.727 -35.594 -0.29 1 60.44 390 GLY A CA 1
ATOM 3125 C C . GLY A 1 390 ? -12.797 -36.719 0.151 1 60.44 390 GLY A C 1
ATOM 3126 O O . GLY A 1 390 ? -12.016 -37.219 -0.65 1 60.44 390 GLY A O 1
ATOM 3127 N N . PHE A 1 391 ? -12.812 -36.969 1.377 1 64.69 391 PHE A N 1
ATOM 3128 C CA . PHE A 1 391 ? -11.922 -38.031 1.819 1 64.69 391 PHE A CA 1
ATOM 3129 C C . PHE A 1 391 ? -12.531 -39.406 1.54 1 64.69 391 PHE A C 1
ATOM 3131 O O . PHE A 1 391 ? -13.742 -39.594 1.689 1 64.69 391 PHE A O 1
ATOM 3138 N N . TYR A 1 392 ? -11.766 -40.344 1.052 1 69.75 392 TYR A N 1
ATOM 3139 C CA . TYR A 1 392 ? -12.18 -41.719 0.835 1 69.75 392 TYR A CA 1
ATOM 3140 C C . TYR A 1 392 ? -11.102 -42.688 1.288 1 69.75 392 TYR A C 1
ATOM 3142 O O . TYR A 1 392 ? -9.914 -42.344 1.301 1 69.75 392 TYR A O 1
ATOM 3150 N N . GLU A 1 393 ? -11.5 -43.719 2.014 1 70.88 393 GLU A N 1
ATOM 3151 C CA . GLU A 1 393 ? -10.578 -44.75 2.471 1 70.88 393 GLU A CA 1
ATOM 3152 C C . GLU A 1 393 ? -10.148 -45.656 1.322 1 70.88 393 GLU A C 1
ATOM 3154 O O . GLU A 1 393 ? -10.984 -46.094 0.537 1 70.88 393 GLU A O 1
ATOM 3159 N N . CYS A 1 394 ? -8.797 -45.781 1.136 1 71.25 394 CYS A N 1
ATOM 3160 C CA . CYS A 1 394 ? -8.195 -46.688 0.162 1 71.25 394 CYS A CA 1
ATOM 3161 C C . CYS A 1 394 ? -7 -47.438 0.761 1 71.25 394 CYS A C 1
ATOM 3163 O O . CYS A 1 394 ? -6.02 -46.812 1.161 1 71.25 394 CYS A O 1
ATOM 3165 N N . ASP A 1 395 ? -7.043 -48.781 0.87 1 71.88 395 ASP A N 1
ATOM 3166 C CA . ASP A 1 395 ? -6.023 -49.688 1.387 1 71.88 395 ASP A CA 1
ATOM 3167 C C . ASP A 1 395 ? -5.652 -49.344 2.824 1 71.88 395 ASP A C 1
ATOM 3169 O O . ASP A 1 395 ? -4.469 -49.312 3.18 1 71.88 395 ASP A O 1
ATOM 3173 N N . GLY A 1 396 ? -6.777 -48.938 3.678 1 73.31 396 GLY A N 1
ATOM 3174 C CA . GLY A 1 396 ? -6.582 -48.719 5.098 1 73.31 396 GLY A CA 1
ATOM 3175 C C . GLY A 1 396 ? -6.059 -47.312 5.398 1 73.31 396 GLY A C 1
ATOM 3176 O O . GLY A 1 396 ? -5.703 -47 6.543 1 73.31 396 GLY A O 1
ATOM 3177 N N . LYS A 1 397 ? -5.789 -46.719 4.371 1 74.81 397 LYS A N 1
ATOM 3178 C CA . LYS A 1 397 ? -5.371 -45.344 4.527 1 74.81 397 LYS A CA 1
ATOM 3179 C C . LYS A 1 397 ? -6.398 -44.375 3.932 1 74.81 397 LYS A C 1
ATOM 3181 O O . LYS A 1 397 ? -7.246 -44.781 3.135 1 74.81 397 LYS A O 1
ATOM 3186 N N . TYR A 1 398 ? -6.477 -43.156 4.453 1 68.75 398 TYR A N 1
ATOM 3187 C CA . TYR A 1 398 ? -7.418 -42.156 3.949 1 68.75 398 TYR A CA 1
ATOM 3188 C C . TYR A 1 398 ? -6.754 -41.25 2.918 1 68.75 398 TYR A C 1
ATOM 3190 O O . TYR A 1 398 ? -5.645 -40.75 3.139 1 68.75 398 TYR A O 1
ATOM 3198 N N . LYS A 1 399 ? -7.406 -41.25 1.86 1 67.75 399 LYS A N 1
ATOM 3199 C CA . LYS A 1 399 ? -6.996 -40.406 0.736 1 67.75 399 LYS A CA 1
ATOM 3200 C C . LYS A 1 399 ? -8.078 -39.406 0.375 1 67.75 399 LYS A C 1
ATOM 3202 O O . LYS A 1 399 ? -9.234 -39.562 0.778 1 67.75 399 LYS A O 1
ATOM 3207 N N . ASN A 1 400 ? -7.781 -38.25 -0.125 1 63.38 400 ASN A N 1
ATOM 3208 C CA . ASN A 1 400 ? -8.75 -37.25 -0.56 1 63.38 400 ASN A CA 1
ATOM 3209 C C . ASN A 1 400 ? -8.867 -37.219 -2.08 1 63.38 400 ASN A C 1
ATOM 3211 O O . ASN A 1 400 ? -7.867 -37.312 -2.789 1 63.38 400 ASN A O 1
ATOM 3215 N N . ILE A 1 401 ? -9.953 -37.156 -2.57 1 63.91 401 ILE A N 1
ATOM 3216 C CA . ILE A 1 401 ? -10.234 -37.281 -3.998 1 63.91 401 ILE A CA 1
ATOM 3217 C C . ILE A 1 401 ? -9.555 -36.125 -4.75 1 63.91 401 ILE A C 1
ATOM 3219 O O . ILE A 1 401 ? -9.117 -36.281 -5.891 1 63.91 401 ILE A O 1
ATOM 3223 N N . GLU A 1 402 ? -9.484 -35.125 -4.035 1 54.16 402 GLU A N 1
ATOM 3224 C CA . GLU A 1 402 ? -8.922 -33.938 -4.668 1 54.16 402 GLU A CA 1
ATOM 3225 C C . GLU A 1 402 ? -7.395 -33.906 -4.562 1 54.16 402 GLU A C 1
ATOM 3227 O O . GLU A 1 402 ? -6.711 -33.375 -5.434 1 54.16 402 GLU A O 1
ATOM 3232 N N . PHE A 1 403 ? -6.871 -34.531 -3.523 1 52.66 403 PHE A N 1
ATOM 3233 C CA . PHE A 1 403 ? -5.449 -34.656 -3.234 1 52.66 403 PHE A CA 1
ATOM 3234 C C . PHE A 1 403 ? -5.051 -36.125 -3.051 1 52.66 403 PHE A C 1
ATOM 3236 O O . PHE A 1 403 ? -4.789 -36.562 -1.93 1 52.66 403 PHE A O 1
ATOM 3243 N N . PRO A 1 404 ? -4.91 -36.844 -4.031 1 59.12 404 PRO A N 1
ATOM 3244 C CA . PRO A 1 404 ? -4.738 -38.281 -3.896 1 59.12 404 PRO A CA 1
ATOM 3245 C C . PRO A 1 404 ? -3.371 -38.656 -3.33 1 59.12 404 PRO A C 1
ATOM 3247 O O . PRO A 1 404 ? -3.211 -39.75 -2.775 1 59.12 404 PRO A O 1
ATOM 3250 N N . ASP A 1 405 ? -2.473 -37.812 -3.398 1 62.59 405 ASP A N 1
ATOM 3251 C CA . ASP A 1 405 ? -1.129 -38.125 -2.92 1 62.59 405 ASP A CA 1
ATOM 3252 C C . ASP A 1 405 ? -1.015 -37.906 -1.414 1 62.59 405 ASP A C 1
ATOM 3254 O O . ASP A 1 405 ? -0.028 -38.281 -0.793 1 62.59 405 ASP A O 1
ATOM 3258 N N . LEU A 1 406 ? -1.874 -37.188 -0.937 1 59.25 406 LEU A N 1
ATOM 3259 C CA . LEU A 1 406 ? -1.918 -37.094 0.518 1 59.25 406 LEU A CA 1
ATOM 3260 C C . LEU A 1 406 ? -2.57 -38.312 1.135 1 59.25 406 LEU A C 1
ATOM 3262 O O . LEU A 1 406 ? -3.732 -38.625 0.85 1 59.25 406 LEU A O 1
ATOM 3266 N N . ILE A 1 407 ? -1.748 -39.062 1.866 1 66.5 407 ILE A N 1
ATOM 3267 C CA . ILE A 1 407 ? -2.193 -40.312 2.482 1 66.5 407 ILE A CA 1
ATOM 3268 C C . ILE A 1 407 ? -2.17 -40.156 4.004 1 66.5 407 ILE A C 1
ATOM 3270 O O . ILE A 1 407 ? -1.182 -39.688 4.574 1 66.5 407 ILE A O 1
ATOM 3274 N N . PHE A 1 408 ? -3.342 -40.25 4.555 1 63.06 408 PHE A N 1
ATOM 3275 C CA . PHE A 1 408 ? -3.496 -40.219 6.004 1 63.06 408 PHE A CA 1
ATOM 3276 C C . PHE A 1 408 ? -3.734 -41.625 6.555 1 63.06 408 PHE A C 1
ATOM 3278 O O . PHE A 1 408 ? -4.406 -42.438 5.922 1 63.06 408 PHE A O 1
ATOM 3285 N N . ASP A 1 409 ? -3.084 -41.938 7.656 1 73.38 409 ASP A N 1
ATOM 3286 C CA . ASP A 1 409 ? -3.262 -43.219 8.305 1 73.38 409 ASP A CA 1
ATOM 3287 C C . ASP A 1 409 ? -4.633 -43.344 8.969 1 73.38 409 ASP A C 1
ATOM 3289 O O . ASP A 1 409 ? -5.199 -44.406 9.078 1 73.38 409 ASP A O 1
ATOM 3293 N N . THR A 1 410 ? -5.195 -42.125 9.531 1 65.75 410 THR A N 1
ATOM 3294 C CA . THR A 1 410 ? -6.527 -42.031 10.125 1 65.75 410 THR A CA 1
ATOM 3295 C C . THR A 1 410 ? -7.344 -40.938 9.422 1 65.75 410 THR A C 1
ATOM 3297 O O . THR A 1 410 ? -6.789 -40.062 8.742 1 65.75 410 THR A O 1
ATOM 3300 N N . HIS A 1 411 ? -8.734 -41.031 9.383 1 61.81 411 HIS A N 1
ATOM 3301 C CA . HIS A 1 411 ? -9.562 -40 8.797 1 61.81 411 HIS A CA 1
ATOM 3302 C C . HIS A 1 411 ? -9.25 -38.625 9.406 1 61.81 411 HIS A C 1
ATOM 3304 O O . HIS A 1 411 ? -9.281 -38.469 10.633 1 61.81 411 HIS A O 1
ATOM 3310 N N . PRO A 1 412 ? -8.969 -37.719 8.617 1 55.5 412 PRO A N 1
ATOM 3311 C CA . PRO A 1 412 ? -8.445 -36.469 9.18 1 55.5 412 PRO A CA 1
ATOM 3312 C C . PRO A 1 412 ? -9.438 -35.812 10.125 1 55.5 412 PRO A C 1
ATOM 3314 O O . PRO A 1 412 ? -9.047 -34.969 10.945 1 55.5 412 PRO A O 1
ATOM 3317 N N . HIS A 1 413 ? -10.648 -35.969 9.969 1 46.56 413 HIS A N 1
ATOM 3318 C CA . HIS A 1 413 ? -11.656 -35.406 10.852 1 46.56 413 HIS A CA 1
ATOM 3319 C C . HIS A 1 413 ? -12 -36.344 11.992 1 46.56 413 HIS A C 1
ATOM 3321 O O . HIS A 1 413 ? -12.859 -36.062 12.828 1 46.56 413 HIS A O 1
ATOM 3327 N N . GLN A 1 414 ? -11.609 -37.469 11.969 1 43.72 414 GLN A N 1
ATOM 3328 C CA . GLN A 1 414 ? -11.938 -38.375 13.078 1 43.72 414 GLN A CA 1
ATOM 3329 C C . GLN A 1 414 ? -10.969 -38.188 14.242 1 43.72 414 GLN A C 1
ATOM 3331 O O . GLN A 1 414 ? -9.75 -38.188 14.055 1 43.72 414 GLN A O 1
ATOM 3336 N N . HIS A 1 415 ? -11.414 -37.469 15.266 1 38.69 415 HIS A N 1
ATOM 3337 C CA . HIS A 1 415 ? -10.773 -37.438 16.578 1 38.69 415 HIS A CA 1
ATOM 3338 C C . HIS A 1 415 ? -10.469 -38.844 17.078 1 38.69 415 HIS A C 1
ATOM 3340 O O . HIS A 1 415 ? -11.234 -39.781 16.828 1 38.69 415 HIS A O 1
ATOM 3346 N N . GLU A 1 416 ? -9.234 -39.188 17.281 1 37.16 416 GLU A N 1
ATOM 3347 C CA . GLU A 1 416 ? -9.086 -40.375 18.125 1 37.16 416 GLU A CA 1
ATOM 3348 C C . GLU A 1 416 ? -9.977 -40.281 19.359 1 37.16 416 GLU A C 1
ATOM 3350 O O . GLU A 1 416 ? -10.156 -39.188 19.922 1 37.16 416 GLU A O 1
ATOM 3355 N N . MET B 1 1 ? 15.414 26.906 -7.793 1 69.69 1 MET B N 1
ATOM 3356 C CA . MET B 1 1 ? 14.664 27.828 -8.625 1 69.69 1 MET B CA 1
ATOM 3357 C C . MET B 1 1 ? 13.172 27.781 -8.281 1 69.69 1 MET B C 1
ATOM 3359 O O . MET B 1 1 ? 12.594 28.797 -7.867 1 69.69 1 MET B O 1
ATOM 3363 N N . ALA B 1 2 ? 12.586 26.594 -8.18 1 75.69 2 ALA B N 1
ATOM 3364 C CA . ALA B 1 2 ? 11.141 26.484 -8 1 75.69 2 ALA B CA 1
ATOM 3365 C C . ALA B 1 2 ? 10.711 27.016 -6.637 1 75.69 2 ALA B C 1
ATOM 3367 O O . ALA B 1 2 ? 9.688 27.703 -6.527 1 75.69 2 ALA B O 1
ATOM 3368 N N . CYS B 1 3 ? 11.508 26.812 -5.652 1 84.69 3 CYS B N 1
ATOM 3369 C CA . CYS B 1 3 ? 11.188 27.312 -4.32 1 84.69 3 CYS B CA 1
ATOM 3370 C C . CYS B 1 3 ? 11.305 28.828 -4.266 1 84.69 3 CYS B C 1
ATOM 3372 O O . CYS B 1 3 ? 10.469 29.5 -3.65 1 84.69 3 CYS B O 1
ATOM 3374 N N . GLY B 1 4 ? 12.305 29.297 -4.988 1 79.19 4 GLY B N 1
ATOM 3375 C CA . GLY B 1 4 ? 12.477 30.734 -5.051 1 79.19 4 GLY B CA 1
ATOM 3376 C C . GLY B 1 4 ? 11.32 31.438 -5.738 1 79.19 4 GLY B C 1
ATOM 3377 O O . GLY B 1 4 ? 10.812 32.438 -5.238 1 79.19 4 GLY B O 1
ATOM 3378 N N . LEU B 1 5 ? 10.906 30.859 -6.734 1 79.25 5 LEU B N 1
ATOM 3379 C CA . LEU B 1 5 ? 9.797 31.422 -7.492 1 79.25 5 LEU B CA 1
ATOM 3380 C C . LEU B 1 5 ? 8.484 31.281 -6.719 1 79.25 5 LEU B C 1
ATOM 3382 O O . LEU B 1 5 ? 7.465 31.859 -7.113 1 79.25 5 LEU B O 1
ATOM 3386 N N . SER B 1 6 ? 8.539 30.641 -5.633 1 87.56 6 SER B N 1
ATOM 3387 C CA . SER B 1 6 ? 7.355 30.422 -4.812 1 87.56 6 SER B CA 1
ATOM 3388 C C . SER B 1 6 ? 7.516 31.031 -3.428 1 87.56 6 SER B C 1
ATOM 3390 O O . SER B 1 6 ? 6.766 30.719 -2.506 1 87.56 6 SER B O 1
ATOM 3392 N N . SER B 1 7 ? 8.547 31.859 -3.254 1 88 7 SER B N 1
ATOM 3393 C CA . SER B 1 7 ? 8.789 32.594 -2.029 1 88 7 SER B CA 1
ATOM 3394 C C . SER B 1 7 ? 9.047 31.672 -0.85 1 88 7 SER B C 1
ATOM 3396 O O . SER B 1 7 ? 8.562 31.922 0.258 1 88 7 SER B O 1
ATOM 3398 N N . ILE B 1 8 ? 9.75 30.578 -1.133 1 91.25 8 ILE B N 1
ATOM 3399 C CA . ILE B 1 8 ? 9.977 29.594 -0.085 1 91.25 8 ILE B CA 1
ATOM 3400 C C . ILE B 1 8 ? 11.469 29.5 0.214 1 91.25 8 ILE B C 1
ATOM 3402 O O . ILE B 1 8 ? 12.281 29.281 -0.693 1 91.25 8 ILE B O 1
ATOM 3406 N N . LEU B 1 9 ? 11.789 29.703 1.431 1 90.25 9 LEU B N 1
ATOM 3407 C CA . LEU B 1 9 ? 13.102 29.312 1.935 1 90.25 9 LEU B CA 1
ATOM 3408 C C . LEU B 1 9 ? 13.078 27.891 2.471 1 90.25 9 LEU B C 1
ATOM 3410 O O . LEU B 1 9 ? 12.406 27.594 3.463 1 90.25 9 LEU B O 1
ATOM 3414 N N . ASN B 1 10 ? 13.719 27.047 1.808 1 91 10 ASN B N 1
ATOM 3415 C CA . ASN B 1 10 ? 13.844 25.656 2.225 1 91 10 ASN B CA 1
ATOM 3416 C C . ASN B 1 10 ? 15.172 25.391 2.928 1 91 10 ASN B C 1
ATOM 3418 O O . ASN B 1 10 ? 16.219 25.328 2.283 1 91 10 ASN B O 1
ATOM 3422 N N . LEU B 1 11 ? 15.102 25.125 4.125 1 89.19 11 LEU B N 1
ATOM 3423 C CA . LEU B 1 11 ? 16.297 25.047 4.953 1 89.19 11 LEU B CA 1
ATOM 3424 C C . LEU B 1 11 ? 17.078 23.781 4.664 1 89.19 11 LEU B C 1
ATOM 3426 O O . LEU B 1 11 ? 18.234 23.641 5.102 1 89.19 11 LEU B O 1
ATOM 3430 N N . THR B 1 12 ? 16.516 22.875 3.881 1 80.69 12 THR B N 1
ATOM 3431 C CA . THR B 1 12 ? 17.234 21.641 3.539 1 80.69 12 THR B CA 1
ATOM 3432 C C . THR B 1 12 ? 17.797 21.719 2.125 1 80.69 12 THR B C 1
ATOM 3434 O O . THR B 1 12 ? 18.469 20.797 1.665 1 80.69 12 THR B O 1
ATOM 3437 N N . CYS B 1 13 ? 17.516 22.781 1.503 1 80.5 13 CYS B N 1
ATOM 3438 C CA . CYS B 1 13 ? 17.906 22.906 0.102 1 80.5 13 CYS B CA 1
ATOM 3439 C C . CYS B 1 13 ? 19.344 23.375 -0.023 1 80.5 13 CYS B C 1
ATOM 3441 O O . CYS B 1 13 ? 19.672 24.5 0.394 1 80.5 13 CYS B O 1
ATOM 3443 N N . THR B 1 14 ? 20.094 22.641 -0.758 1 75.25 14 THR B N 1
ATOM 3444 C CA . THR B 1 14 ? 21.5 22.969 -0.923 1 75.25 14 THR B CA 1
ATOM 3445 C C . THR B 1 14 ? 21.672 24.125 -1.903 1 75.25 14 THR B C 1
ATOM 3447 O O . THR B 1 14 ? 22.578 24.953 -1.745 1 75.25 14 THR B O 1
ATOM 3450 N N . SER B 1 15 ? 20.859 24.172 -2.867 1 76.75 15 SER B N 1
ATOM 3451 C CA . SER B 1 15 ? 20.984 25.219 -3.875 1 76.75 15 SER B CA 1
ATOM 3452 C C . SER B 1 15 ? 20.688 26.594 -3.283 1 76.75 15 SER B C 1
ATOM 3454 O O . SER B 1 15 ? 21.344 27.578 -3.641 1 76.75 15 SER B O 1
ATOM 3456 N N . GLN B 1 16 ? 19.781 26.672 -2.389 1 85 16 GLN B N 1
ATOM 3457 C CA . GLN B 1 16 ? 19.469 27.953 -1.758 1 85 16 GLN B CA 1
ATOM 3458 C C . GLN B 1 16 ? 20.547 28.344 -0.757 1 85 16 GLN B C 1
ATOM 3460 O O . GLN B 1 16 ? 20.859 29.531 -0.603 1 85 16 GLN B O 1
ATOM 3465 N N . LYS B 1 17 ? 21.109 27.359 -0.186 1 84.88 17 LYS B N 1
ATOM 3466 C CA . LYS B 1 17 ? 22.188 27.609 0.767 1 84.88 17 LYS B CA 1
ATOM 3467 C C . LYS B 1 17 ? 23.344 28.359 0.103 1 84.88 17 LYS B C 1
ATOM 3469 O O . LYS B 1 17 ? 23.984 29.203 0.724 1 84.88 17 LYS B O 1
ATOM 3474 N N . GLN B 1 18 ? 23.547 28.078 -1.112 1 84.88 18 GLN B N 1
ATOM 3475 C CA . GLN B 1 18 ? 24.688 28.625 -1.839 1 84.88 18 GLN B CA 1
ATOM 3476 C C . GLN B 1 18 ? 24.5 30.125 -2.086 1 84.88 18 GLN B C 1
ATOM 3478 O O . GLN B 1 18 ? 25.469 30.828 -2.408 1 84.88 18 GLN B O 1
ATOM 3483 N N . LEU B 1 19 ? 23.328 30.625 -1.921 1 86.88 19 LEU B N 1
ATOM 3484 C CA . LEU B 1 19 ? 23.062 32.031 -2.125 1 86.88 19 LEU B CA 1
ATOM 3485 C C . LEU B 1 19 ? 23.484 32.844 -0.905 1 86.88 19 LEU B C 1
ATOM 3487 O O . LEU B 1 19 ? 23.547 34.094 -0.965 1 86.88 19 LEU B O 1
ATOM 3491 N N . PHE B 1 20 ? 23.797 32.125 0.167 1 88.88 20 PHE B N 1
ATOM 3492 C CA . PHE B 1 20 ? 24.156 32.75 1.435 1 88.88 20 PHE B CA 1
ATOM 3493 C C . PHE B 1 20 ? 25.562 32.344 1.858 1 88.88 20 PHE B C 1
ATOM 3495 O O . PHE B 1 20 ? 26.062 31.297 1.416 1 88.88 20 PHE B O 1
ATOM 3502 N N . THR B 1 21 ? 26.172 33.188 2.688 1 90 21 THR B N 1
ATOM 3503 C CA . THR B 1 21 ? 27.375 32.75 3.369 1 90 21 THR B CA 1
ATOM 3504 C C . THR B 1 21 ? 27.031 31.688 4.418 1 90 21 THR B C 1
ATOM 3506 O O . THR B 1 21 ? 25.875 31.562 4.828 1 90 21 THR B O 1
ATOM 3509 N N . ASP B 1 22 ? 28.078 30.984 4.801 1 90.62 22 ASP B N 1
ATOM 3510 C CA . ASP B 1 22 ? 27.859 29.969 5.824 1 90.62 22 ASP B CA 1
ATOM 3511 C C . ASP B 1 22 ? 27.312 30.594 7.105 1 90.62 22 ASP B C 1
ATOM 3513 O O . ASP B 1 22 ? 26.422 30.031 7.75 1 90.62 22 ASP B O 1
ATOM 3517 N N . GLU B 1 23 ? 27.812 31.734 7.348 1 90 23 GLU B N 1
ATOM 3518 C CA . GLU B 1 23 ? 27.391 32.438 8.555 1 90 23 GLU B CA 1
ATOM 3519 C C . GLU B 1 23 ? 25.922 32.875 8.438 1 90 23 GLU B C 1
ATOM 3521 O O . GLU B 1 23 ? 25.141 32.688 9.367 1 90 23 GLU B O 1
ATOM 3526 N N . GLU B 1 24 ? 25.562 33.375 7.367 1 89.44 24 GLU B N 1
ATOM 3527 C CA . GLU B 1 24 ? 24.188 33.844 7.125 1 89.44 24 GLU B CA 1
ATOM 3528 C C . GLU B 1 24 ? 23.219 32.656 7.145 1 89.44 24 GLU B C 1
ATOM 3530 O O . GLU B 1 24 ? 22.141 32.75 7.738 1 89.44 24 GLU B O 1
ATOM 3535 N N . TRP B 1 25 ? 23.625 31.625 6.594 1 90.69 25 TRP B N 1
ATOM 3536 C CA . TRP B 1 25 ? 22.766 30.438 6.523 1 90.69 25 TRP B CA 1
ATOM 3537 C C . TRP B 1 25 ? 22.547 29.844 7.91 1 90.69 25 TRP B C 1
ATOM 3539 O O . TRP B 1 25 ? 21.438 29.453 8.25 1 90.69 25 TRP B O 1
ATOM 3549 N N . ASN B 1 26 ? 23.594 29.875 8.609 1 90.12 26 ASN B N 1
ATOM 3550 C CA . ASN B 1 26 ? 23.484 29.359 9.969 1 90.12 26 ASN B CA 1
ATOM 3551 C C . ASN B 1 26 ? 22.562 30.203 10.836 1 90.12 26 ASN B C 1
ATOM 3553 O O . ASN B 1 26 ? 21.844 29.672 11.68 1 90.12 26 ASN B O 1
ATOM 3557 N N . GLN B 1 27 ? 22.578 31.469 10.617 1 89.44 27 GLN B N 1
ATOM 3558 C CA . GLN B 1 27 ? 21.703 32.375 11.344 1 89.44 27 GLN B CA 1
ATOM 3559 C C . GLN B 1 27 ? 20.234 32.125 10.969 1 89.44 27 GLN B C 1
ATOM 3561 O O . GLN B 1 27 ? 19.359 32.094 11.844 1 89.44 27 GLN B O 1
ATOM 3566 N N . LEU B 1 28 ? 20.031 31.953 9.719 1 88.12 28 LEU B N 1
ATOM 3567 C CA . LEU B 1 28 ? 18.688 31.656 9.242 1 88.12 28 LEU B CA 1
ATOM 3568 C C . LEU B 1 28 ? 18.188 30.328 9.789 1 88.12 28 LEU B C 1
ATOM 3570 O O . LEU B 1 28 ? 17.062 30.234 10.281 1 88.12 28 LEU B O 1
ATOM 3574 N N . ALA B 1 29 ? 19.047 29.344 9.695 1 88.75 29 ALA B N 1
ATOM 3575 C CA . ALA B 1 29 ? 18.703 28.016 10.164 1 88.75 29 ALA B CA 1
ATOM 3576 C C . ALA B 1 29 ? 18.359 28.016 11.648 1 88.75 29 ALA B C 1
ATOM 3578 O O . ALA B 1 29 ? 17.375 27.406 12.07 1 88.75 29 ALA B O 1
ATOM 3579 N N . THR B 1 30 ? 19.172 28.703 12.367 1 88.69 30 THR B N 1
ATOM 3580 C CA . THR B 1 30 ? 18.953 28.766 13.805 1 88.69 30 THR B CA 1
ATOM 3581 C C . THR B 1 30 ? 17.656 29.516 14.133 1 88.69 30 THR B C 1
ATOM 3583 O O . THR B 1 30 ? 16.891 29.062 14.992 1 88.69 30 THR B O 1
ATOM 3586 N N . ARG B 1 31 ? 17.422 30.516 13.461 1 88.81 31 ARG B N 1
ATOM 3587 C CA . ARG B 1 31 ? 16.234 31.344 13.703 1 88.81 31 ARG B CA 1
ATOM 3588 C C . ARG B 1 31 ? 14.961 30.562 13.445 1 88.81 31 ARG B C 1
ATOM 3590 O O . ARG B 1 31 ? 14.039 30.578 14.273 1 88.81 31 ARG B O 1
ATOM 3597 N N . PHE B 1 32 ? 14.945 29.891 12.406 1 88.94 32 PHE B N 1
ATOM 3598 C CA . PHE B 1 32 ? 13.68 29.297 11.992 1 88.94 32 PHE B CA 1
ATOM 3599 C C . PHE B 1 32 ? 13.5 27.906 12.578 1 88.94 32 PHE B C 1
ATOM 3601 O O . PHE B 1 32 ? 12.375 27.453 12.773 1 88.94 32 PHE B O 1
ATOM 3608 N N . THR B 1 33 ? 14.539 27.219 12.852 1 88.06 33 THR B N 1
ATOM 3609 C CA . THR B 1 33 ? 14.422 25.922 13.492 1 88.06 33 THR B CA 1
ATOM 3610 C C . THR B 1 33 ? 13.953 26.078 14.945 1 88.06 33 THR B C 1
ATOM 3612 O O . THR B 1 33 ? 13.531 25.109 15.57 1 88.06 33 THR B O 1
ATOM 3615 N N . SER B 1 34 ? 14.023 27.297 15.391 1 85.56 34 SER B N 1
ATOM 3616 C CA . SER B 1 34 ? 13.617 27.562 16.766 1 85.56 34 SER B CA 1
ATOM 3617 C C . SER B 1 34 ? 12.109 27.75 16.875 1 85.56 34 SER B C 1
ATOM 3619 O O . SER B 1 34 ? 11.57 27.828 17.984 1 85.56 34 SER B O 1
ATOM 3621 N N . ILE B 1 35 ? 11.492 27.797 15.734 1 85.5 35 ILE B N 1
ATOM 3622 C CA . ILE B 1 35 ? 10.031 27.859 15.773 1 85.5 35 ILE B CA 1
ATOM 3623 C C . ILE B 1 35 ? 9.484 26.641 16.516 1 85.5 35 ILE B C 1
ATOM 3625 O O . ILE B 1 35 ? 9.773 25.5 16.141 1 85.5 35 ILE B O 1
ATOM 3629 N N . ALA B 1 36 ? 8.758 26.891 17.516 1 84.5 36 ALA B N 1
ATOM 3630 C CA . ALA B 1 36 ? 8.32 25.844 18.422 1 84.5 36 ALA B CA 1
ATOM 3631 C C . ALA B 1 36 ? 7.172 25.047 17.812 1 84.5 36 ALA B C 1
ATOM 3633 O O . ALA B 1 36 ? 6.297 25.609 17.141 1 84.5 36 ALA B O 1
ATOM 3634 N N . ILE B 1 37 ? 7.277 23.719 17.984 1 86.25 37 ILE B N 1
ATOM 3635 C CA . ILE B 1 37 ? 6.145 22.844 17.734 1 86.25 37 ILE B CA 1
ATOM 3636 C C . ILE B 1 37 ? 5.816 22.047 19 1 86.25 37 ILE B C 1
ATOM 3638 O O . ILE B 1 37 ? 6.645 21.938 19.891 1 86.25 37 ILE B O 1
ATOM 3642 N N . ARG B 1 38 ? 4.633 21.625 19.078 1 85.94 38 ARG B N 1
ATOM 3643 C CA . ARG B 1 38 ? 4.23 20.781 20.203 1 85.94 38 ARG B CA 1
ATOM 3644 C C . ARG B 1 38 ? 4.539 19.312 19.938 1 85.94 38 ARG B C 1
ATOM 3646 O O . ARG B 1 38 ? 3.992 18.719 19 1 85.94 38 ARG B O 1
ATOM 3653 N N . TYR B 1 39 ? 5.297 18.812 20.828 1 91.06 39 TYR B N 1
ATOM 3654 C CA . TYR B 1 39 ? 5.664 17.406 20.672 1 91.06 39 TYR B CA 1
ATOM 3655 C C . TYR B 1 39 ? 4.641 16.5 21.344 1 91.06 39 TYR B C 1
ATOM 3657 O O . TYR B 1 39 ? 4.121 16.828 22.422 1 91.06 39 TYR B O 1
ATOM 3665 N N . ALA B 1 40 ? 4.406 15.398 20.75 1 91.5 40 ALA B N 1
ATOM 3666 C CA . ALA B 1 40 ? 3.492 14.414 21.328 1 91.5 40 ALA B CA 1
ATOM 3667 C C . ALA B 1 40 ? 4.129 13.711 22.516 1 91.5 40 ALA B C 1
ATOM 3669 O O . ALA B 1 40 ? 5.312 13.367 22.484 1 91.5 40 ALA B O 1
ATOM 3670 N N . PRO B 1 41 ? 3.297 13.57 23.547 1 89.12 41 PRO B N 1
ATOM 3671 C CA . PRO B 1 41 ? 3.811 12.758 24.641 1 89.12 41 PRO B CA 1
ATOM 3672 C C . PRO B 1 41 ? 3.932 11.281 24.281 1 89.12 41 PRO B C 1
ATOM 3674 O O . PRO B 1 41 ? 3.025 10.719 23.656 1 89.12 41 PRO B O 1
ATOM 3677 N N . VAL B 1 42 ? 5.02 10.711 24.641 1 87.19 42 VAL B N 1
ATOM 3678 C CA . VAL B 1 42 ? 5.207 9.289 24.359 1 87.19 42 VAL B CA 1
ATOM 3679 C C . VAL B 1 42 ? 4.84 8.477 25.594 1 87.19 42 VAL B C 1
ATOM 3681 O O . VAL B 1 42 ? 5.238 8.812 26.719 1 87.19 42 VAL B O 1
ATOM 3684 N N . ASP B 1 43 ? 4.066 7.5 25.375 1 88.56 43 ASP B N 1
ATOM 3685 C CA . ASP B 1 43 ? 3.643 6.621 26.469 1 88.56 43 ASP B CA 1
ATOM 3686 C C . ASP B 1 43 ? 4.82 5.824 27.016 1 88.56 43 ASP B C 1
ATOM 3688 O O . ASP B 1 43 ? 5.449 5.051 26.297 1 88.56 43 ASP B O 1
ATOM 3692 N N . LYS B 1 44 ? 5.07 5.965 28.281 1 87.5 44 LYS B N 1
ATOM 3693 C CA . LYS B 1 44 ? 6.215 5.316 28.906 1 87.5 44 LYS B CA 1
ATOM 3694 C C . LYS B 1 44 ? 6.078 3.797 28.875 1 87.5 44 LYS B C 1
ATOM 3696 O O . LYS B 1 44 ? 7.059 3.082 28.672 1 87.5 44 LYS B O 1
ATOM 3701 N N . LYS B 1 45 ? 4.898 3.387 29.141 1 89.19 45 LYS B N 1
ATOM 3702 C CA . LYS B 1 45 ? 4.656 1.946 29.125 1 89.19 45 LYS B CA 1
ATOM 3703 C C . LYS B 1 45 ? 4.934 1.36 27.734 1 89.19 45 LYS B C 1
ATOM 3705 O O . LYS B 1 45 ? 5.516 0.28 27.625 1 89.19 45 LYS B O 1
ATOM 3710 N N . LEU B 1 46 ? 4.523 2.062 26.766 1 93.5 46 LEU B N 1
ATOM 3711 C CA . LEU B 1 46 ? 4.758 1.626 25.391 1 93.5 46 LEU B CA 1
ATOM 3712 C C . LEU B 1 46 ? 6.254 1.522 25.094 1 93.5 46 LEU B C 1
ATOM 3714 O O . LEU B 1 46 ? 6.723 0.498 24.594 1 93.5 46 LEU B O 1
ATOM 3718 N N . MET B 1 47 ? 6.98 2.516 25.5 1 90.75 47 MET B N 1
ATOM 3719 C CA . MET B 1 47 ? 8.398 2.586 25.156 1 90.75 47 MET B CA 1
ATOM 3720 C C . MET B 1 47 ? 9.203 1.572 25.969 1 90.75 47 MET B C 1
ATOM 3722 O O . MET B 1 47 ? 10.172 1.005 25.469 1 90.75 47 MET B O 1
ATOM 3726 N N . THR B 1 48 ? 8.789 1.341 27.156 1 90.06 48 THR B N 1
ATOM 3727 C CA . THR B 1 48 ? 9.461 0.344 27.984 1 90.06 48 THR B CA 1
ATOM 3728 C C . THR B 1 48 ? 9.273 -1.055 27.406 1 90.06 48 THR B C 1
ATOM 3730 O O . THR B 1 48 ? 10.234 -1.822 27.312 1 90.06 48 THR B O 1
ATOM 3733 N N . ASN B 1 49 ? 8.086 -1.352 27.047 1 91.44 49 ASN B N 1
ATOM 3734 C CA . ASN B 1 49 ? 7.816 -2.67 26.484 1 91.44 49 ASN B CA 1
ATOM 3735 C C . ASN B 1 49 ? 8.477 -2.842 25.125 1 91.44 49 ASN B C 1
ATOM 3737 O O . ASN B 1 49 ? 8.891 -3.943 24.766 1 91.44 49 ASN B O 1
ATOM 3741 N N . TRP B 1 50 ? 8.562 -1.755 24.375 1 93.38 50 TRP B N 1
ATOM 3742 C CA . TRP B 1 50 ? 9.281 -1.802 23.109 1 93.38 50 TRP B CA 1
ATOM 3743 C C . TRP B 1 50 ? 10.766 -2.1 23.328 1 93.38 50 TRP B C 1
ATOM 3745 O O . TRP B 1 50 ? 11.344 -2.934 22.641 1 93.38 50 TRP B O 1
ATOM 3755 N N . ALA B 1 51 ? 11.32 -1.426 24.328 1 91.38 51 ALA B N 1
ATOM 3756 C CA . ALA B 1 51 ? 12.727 -1.657 24.641 1 91.38 51 ALA B CA 1
ATOM 3757 C C . ALA B 1 51 ? 12.969 -3.117 25.016 1 91.38 51 ALA B C 1
ATOM 3759 O O . ALA B 1 51 ? 13.969 -3.711 24.594 1 91.38 51 ALA B O 1
ATOM 3760 N N . LEU B 1 52 ? 12.125 -3.668 25.734 1 91.19 52 LEU B N 1
ATOM 3761 C CA . LEU B 1 52 ? 12.227 -5.074 26.109 1 91.19 52 LEU B CA 1
ATOM 3762 C C . LEU B 1 52 ? 12.109 -5.973 24.875 1 91.19 52 LEU B C 1
ATOM 3764 O O . LEU B 1 52 ? 12.883 -6.914 24.719 1 91.19 52 LEU B O 1
ATOM 3768 N N . ALA B 1 53 ? 11.102 -5.676 24.062 1 93.31 53 ALA B N 1
ATOM 3769 C CA . ALA B 1 53 ? 10.914 -6.441 22.828 1 93.31 53 ALA B CA 1
ATOM 3770 C C . ALA B 1 53 ? 12.172 -6.422 21.969 1 93.31 53 ALA B C 1
ATOM 3772 O O . ALA B 1 53 ? 12.57 -7.449 21.422 1 93.31 53 ALA B O 1
ATOM 3773 N N . CYS B 1 54 ? 12.789 -5.23 21.875 1 91.94 54 CYS B N 1
ATOM 3774 C CA . CYS B 1 54 ? 14.031 -5.109 21.125 1 91.94 54 CYS B CA 1
ATOM 3775 C C . CYS B 1 54 ? 15.109 -6.008 21.703 1 91.94 54 CYS B C 1
ATOM 3777 O O . CYS B 1 54 ? 15.836 -6.676 20.969 1 91.94 54 CYS B O 1
ATOM 3779 N N . GLY B 1 55 ? 15.195 -6.02 22.969 1 89.75 55 GLY B N 1
ATOM 3780 C CA . GLY B 1 55 ? 16.156 -6.879 23.656 1 89.75 55 GLY B CA 1
ATOM 3781 C C . GLY B 1 55 ? 15.938 -8.352 23.359 1 89.75 55 GLY B C 1
ATOM 3782 O O . GLY B 1 55 ? 16.891 -9.078 23.094 1 89.75 55 GLY B O 1
ATOM 3783 N N . PHE B 1 56 ? 14.688 -8.82 23.406 1 91 56 PHE B N 1
ATOM 3784 C CA . PHE B 1 56 ? 14.359 -10.211 23.109 1 91 56 PHE B CA 1
ATOM 3785 C C . PHE B 1 56 ? 14.75 -10.57 21.688 1 91 56 PHE B C 1
ATOM 3787 O O . PHE B 1 56 ? 15.297 -11.648 21.438 1 91 56 PHE B O 1
ATOM 3794 N N . SER B 1 57 ? 14.406 -9.648 20.766 1 91.62 57 SER B N 1
ATOM 3795 C CA . SER B 1 57 ? 14.695 -9.898 19.359 1 91.62 57 SER B CA 1
ATOM 3796 C C . SER B 1 57 ? 16.188 -10.047 19.125 1 91.62 57 SER B C 1
ATOM 3798 O O . SER B 1 57 ? 16.625 -10.922 18.359 1 91.62 57 SER B O 1
ATOM 3800 N N . ARG B 1 58 ? 16.953 -9.25 19.719 1 88.75 58 ARG B N 1
ATOM 3801 C CA . ARG B 1 58 ? 18.406 -9.305 19.578 1 88.75 58 ARG B CA 1
ATOM 3802 C C . ARG B 1 58 ? 18.969 -10.594 20.172 1 88.75 58 ARG B C 1
ATOM 3804 O O . ARG B 1 58 ? 19.844 -11.227 19.578 1 88.75 58 ARG B O 1
ATOM 3811 N N . SER B 1 59 ? 18.469 -10.961 21.25 1 89.81 59 SER B N 1
ATOM 3812 C CA . SER B 1 59 ? 18.953 -12.148 21.938 1 89.81 59 SER B CA 1
ATOM 3813 C C . SER B 1 59 ? 18.625 -13.414 21.156 1 89.81 59 SER B C 1
ATOM 3815 O O . SER B 1 59 ? 19.453 -14.32 21.047 1 89.81 59 SER B O 1
ATOM 3817 N N . ASP B 1 60 ? 17.453 -13.484 20.562 1 90.44 60 ASP B N 1
ATOM 3818 C CA . ASP B 1 60 ? 16.969 -14.703 19.906 1 90.44 60 ASP B CA 1
ATOM 3819 C C . ASP B 1 60 ? 17.359 -14.719 18.422 1 90.44 60 ASP B C 1
ATOM 3821 O O . ASP B 1 60 ? 17.328 -15.766 17.781 1 90.44 60 ASP B O 1
ATOM 3825 N N . GLY B 1 61 ? 17.609 -13.555 17.906 1 89.75 61 GLY B N 1
ATOM 3826 C CA . GLY B 1 61 ? 17.906 -13.445 16.484 1 89.75 61 GLY B CA 1
ATOM 3827 C C . GLY B 1 61 ? 16.672 -13.523 15.617 1 89.75 61 GLY B C 1
ATOM 3828 O O . GLY B 1 61 ? 16.781 -13.758 14.406 1 89.75 61 GLY B O 1
ATOM 3829 N N . ASN B 1 62 ? 15.508 -13.477 16.266 1 89.88 62 ASN B N 1
ATOM 3830 C CA . ASN B 1 62 ? 14.234 -13.422 15.547 1 89.88 62 ASN B CA 1
ATOM 3831 C C . ASN B 1 62 ? 13.188 -12.633 16.328 1 89.88 62 ASN B C 1
ATOM 3833 O O . ASN B 1 62 ? 13.422 -12.258 17.484 1 89.88 62 ASN B O 1
ATOM 3837 N N . ALA B 1 63 ? 12.031 -12.422 15.727 1 90.81 63 ALA B N 1
ATOM 3838 C CA . ALA B 1 63 ? 11.094 -11.453 16.266 1 90.81 63 ALA B CA 1
ATOM 3839 C C . ALA B 1 63 ? 10 -12.148 17.094 1 90.81 63 ALA B C 1
ATOM 3841 O O . ALA B 1 63 ? 9.18 -11.484 17.734 1 90.81 63 ALA B O 1
ATOM 3842 N N . PHE B 1 64 ? 9.953 -13.453 17.156 1 87.56 64 PHE B N 1
ATOM 3843 C CA . PHE B 1 64 ? 8.758 -14.148 17.609 1 87.56 64 PHE B CA 1
ATOM 3844 C C . PHE B 1 64 ? 8.523 -13.93 19.094 1 87.56 64 PHE B C 1
ATOM 3846 O O . PHE B 1 64 ? 7.406 -13.625 19.516 1 87.56 64 PHE B O 1
ATOM 3853 N N . ARG B 1 65 ? 9.609 -14.164 19.922 1 88.56 65 ARG B N 1
ATOM 3854 C CA . ARG B 1 65 ? 9.461 -13.938 21.359 1 88.56 65 ARG B CA 1
ATOM 3855 C C . ARG B 1 65 ? 9.117 -12.477 21.656 1 88.56 65 ARG B C 1
ATOM 3857 O O . ARG B 1 65 ? 8.312 -12.188 22.547 1 88.56 65 ARG B O 1
ATOM 3864 N N . ALA B 1 66 ? 9.695 -11.539 20.969 1 92.31 66 ALA B N 1
ATOM 3865 C CA . ALA B 1 66 ? 9.406 -10.109 21.109 1 92.31 66 ALA B CA 1
ATOM 3866 C C . ALA B 1 66 ? 7.945 -9.812 20.781 1 92.31 66 ALA B C 1
ATOM 3868 O O . ALA B 1 66 ? 7.273 -9.094 21.516 1 92.31 66 ALA B O 1
ATOM 3869 N N . MET B 1 67 ? 7.461 -10.359 19.734 1 92.44 67 MET B N 1
ATOM 3870 C CA . MET B 1 67 ? 6.07 -10.172 19.312 1 92.44 67 MET B CA 1
ATOM 3871 C C . MET B 1 67 ? 5.113 -10.727 20.375 1 92.44 67 MET B C 1
ATOM 3873 O O . MET B 1 67 ? 4.105 -10.094 20.688 1 92.44 67 MET B O 1
ATOM 3877 N N . ASN B 1 68 ? 5.469 -11.891 20.828 1 90.44 68 ASN B N 1
ATOM 3878 C CA . ASN B 1 68 ? 4.625 -12.484 21.844 1 90.44 68 ASN B CA 1
ATOM 3879 C C . ASN B 1 68 ? 4.57 -11.625 23.109 1 90.44 68 ASN B C 1
ATOM 3881 O O . ASN B 1 68 ? 3.521 -11.508 23.734 1 90.44 68 ASN B O 1
ATOM 3885 N N . HIS B 1 69 ? 5.652 -11.055 23.516 1 91.06 69 HIS B N 1
ATOM 3886 C CA . HIS B 1 69 ? 5.707 -10.148 24.656 1 91.06 69 HIS B CA 1
ATOM 3887 C C . HIS B 1 69 ? 4.77 -8.961 24.453 1 91.06 69 HIS B C 1
ATOM 3889 O O . HIS B 1 69 ? 4.004 -8.617 25.359 1 91.06 69 HIS B O 1
ATOM 3895 N N . LEU B 1 70 ? 4.824 -8.367 23.312 1 93.31 70 LEU B N 1
ATOM 3896 C CA . LEU B 1 70 ? 3.971 -7.223 23.016 1 93.31 70 LEU B CA 1
ATOM 3897 C C . LEU B 1 70 ? 2.502 -7.629 22.984 1 93.31 70 LEU B C 1
ATOM 3899 O O . LEU B 1 70 ? 1.636 -6.879 23.453 1 93.31 70 LEU B O 1
ATOM 3903 N N . THR B 1 71 ? 2.299 -8.828 22.469 1 91.56 71 THR B N 1
ATOM 3904 C CA . THR B 1 71 ? 0.939 -9.344 22.391 1 91.56 71 THR B CA 1
ATOM 3905 C C . THR B 1 71 ? 0.372 -9.555 23.797 1 91.56 71 THR B C 1
ATOM 3907 O O . THR B 1 71 ? -0.778 -9.203 24.062 1 91.56 71 THR B O 1
ATOM 3910 N N . LEU B 1 72 ? 1.144 -10.102 24.641 1 89.31 72 LEU B N 1
ATOM 3911 C CA . LEU B 1 72 ? 0.725 -10.312 26.016 1 89.31 72 LEU B CA 1
ATOM 3912 C C . LEU B 1 72 ? 0.455 -8.984 26.719 1 89.31 72 LEU B C 1
ATOM 3914 O O . LEU B 1 72 ? -0.529 -8.852 27.438 1 89.31 72 LEU B O 1
ATOM 3918 N N . THR B 1 73 ? 1.309 -8.031 26.469 1 90.56 73 THR B N 1
ATOM 3919 C CA . THR B 1 73 ? 1.123 -6.699 27.047 1 90.56 73 THR B CA 1
ATOM 3920 C C . THR B 1 73 ? -0.164 -6.062 26.516 1 90.56 73 THR B C 1
ATOM 3922 O O . THR B 1 73 ? -0.883 -5.402 27.281 1 90.56 73 THR B O 1
ATOM 3925 N N . ARG B 1 74 ? -0.407 -6.242 25.281 1 91.31 74 ARG B N 1
ATOM 3926 C CA . ARG B 1 74 ? -1.611 -5.719 24.641 1 91.31 74 ARG B CA 1
ATOM 3927 C C . ARG B 1 74 ? -2.867 -6.285 25.297 1 91.31 74 ARG B C 1
ATOM 3929 O O . ARG B 1 74 ? -3.783 -5.535 25.641 1 91.31 74 ARG B O 1
ATOM 3936 N N . THR B 1 75 ? -2.902 -7.617 25.516 1 88.38 75 THR B N 1
ATOM 3937 C CA . THR B 1 75 ? -4.07 -8.258 26.094 1 88.38 75 THR B CA 1
ATOM 3938 C C . THR B 1 75 ? -4.266 -7.812 27.547 1 88.38 75 THR B C 1
ATOM 3940 O O . THR B 1 75 ? -5.398 -7.668 28.016 1 88.38 75 THR B O 1
ATOM 3943 N N . ALA B 1 76 ? -3.205 -7.547 28.234 1 87.69 76 ALA B N 1
ATOM 3944 C CA . ALA B 1 76 ? -3.264 -7.09 29.609 1 87.69 76 ALA B CA 1
ATOM 3945 C C . ALA B 1 76 ? -3.824 -5.676 29.703 1 87.69 76 ALA B C 1
ATOM 3947 O O . ALA B 1 76 ? -4.336 -5.266 30.75 1 87.69 76 ALA B O 1
ATOM 3948 N N . ASN B 1 77 ? -3.75 -4.945 28.656 1 86.25 77 ASN B N 1
ATOM 3949 C CA . ASN B 1 77 ? -4.215 -3.561 28.625 1 86.25 77 ASN B CA 1
ATOM 3950 C C . ASN B 1 77 ? -5.422 -3.393 27.719 1 86.25 77 ASN B C 1
ATOM 3952 O O . ASN B 1 77 ? -5.559 -2.367 27.047 1 86.25 77 ASN B O 1
ATOM 3956 N N . PHE B 1 78 ? -6.23 -4.355 27.641 1 85.75 78 PHE B N 1
ATOM 3957 C CA . PHE B 1 78 ? -7.383 -4.41 26.75 1 85.75 78 PHE B CA 1
ATOM 3958 C C . PHE B 1 78 ? -8.312 -3.229 27 1 85.75 78 PHE B C 1
ATOM 3960 O O . PHE B 1 78 ? -8.945 -2.725 26.062 1 85.75 78 PHE B O 1
ATOM 3967 N N . GLY B 1 79 ? -8.336 -2.629 28.156 1 84.25 79 GLY B N 1
ATOM 3968 C CA . GLY B 1 79 ? -9.195 -1.504 28.484 1 84.25 79 GLY B CA 1
ATOM 3969 C C . GLY B 1 79 ? -8.703 -0.189 27.906 1 84.25 79 GLY B C 1
ATOM 3970 O O . GLY B 1 79 ? -9.477 0.758 27.75 1 84.25 79 GLY B O 1
ATOM 3971 N N . ASN B 1 80 ? -7.48 -0.109 27.594 1 89.25 80 ASN B N 1
ATOM 3972 C CA . ASN B 1 80 ? -6.875 1.064 26.969 1 89.25 80 ASN B CA 1
ATOM 3973 C C . ASN B 1 80 ? -6.703 0.873 25.469 1 89.25 80 ASN B C 1
ATOM 3975 O O . ASN B 1 80 ? -5.629 0.482 25 1 89.25 80 ASN B O 1
ATOM 3979 N N . THR B 1 81 ? -7.664 1.334 24.719 1 86.38 81 THR B N 1
ATOM 3980 C CA . THR B 1 81 ? -7.738 1.062 23.297 1 86.38 81 THR B CA 1
ATOM 3981 C C . THR B 1 81 ? -6.578 1.727 22.562 1 86.38 81 THR B C 1
ATOM 3983 O O . THR B 1 81 ? -6.039 1.164 21.609 1 86.38 81 THR B O 1
ATOM 3986 N N . SER B 1 82 ? -6.219 2.912 22.984 1 89.81 82 SER B N 1
ATOM 3987 C CA . SER B 1 82 ? -5.117 3.631 22.359 1 89.81 82 SER B CA 1
ATOM 3988 C C . SER B 1 82 ? -3.807 2.865 22.484 1 89.81 82 SER B C 1
ATOM 3990 O O . SER B 1 82 ? -3.111 2.633 21.5 1 89.81 82 SER B O 1
ATOM 3992 N N . LEU B 1 83 ? -3.566 2.475 23.719 1 91.38 83 LEU B N 1
ATOM 3993 C CA . LEU B 1 83 ? -2.34 1.722 23.953 1 91.38 83 LEU B CA 1
ATOM 3994 C C . LEU B 1 83 ? -2.377 0.379 23.234 1 91.38 83 LEU B C 1
ATOM 3996 O O . LEU B 1 83 ? -1.364 -0.064 22.688 1 91.38 83 LEU B O 1
ATOM 4000 N N . TYR B 1 84 ? -3.523 -0.251 23.266 1 90.19 84 TYR B N 1
ATOM 4001 C CA . TYR B 1 84 ? -3.725 -1.524 22.578 1 90.19 84 TYR B CA 1
ATOM 4002 C C . TYR B 1 84 ? -3.346 -1.42 21.109 1 90.19 84 TYR B C 1
ATOM 4004 O O . TYR B 1 84 ? -2.572 -2.236 20.594 1 90.19 84 TYR B O 1
ATOM 4012 N N . GLN B 1 85 ? -3.791 -0.429 20.438 1 90.5 85 GLN B N 1
ATOM 4013 C CA . GLN B 1 85 ? -3.537 -0.237 19 1 90.5 85 GLN B CA 1
ATOM 4014 C C . GLN B 1 85 ? -2.074 0.119 18.75 1 90.5 85 GLN B C 1
ATOM 4016 O O . GLN B 1 85 ? -1.476 -0.352 17.781 1 90.5 85 GLN B O 1
ATOM 4021 N N . LYS B 1 86 ? -1.54 0.927 19.594 1 93.44 86 LYS B N 1
ATOM 4022 C CA . LYS B 1 86 ? -0.151 1.336 19.422 1 93.44 86 LYS B CA 1
ATOM 4023 C C . LYS B 1 86 ? 0.798 0.153 19.594 1 93.44 86 LYS B C 1
ATOM 4025 O O . LYS B 1 86 ? 1.79 0.037 18.875 1 93.44 86 LYS B O 1
ATOM 4030 N N . LEU B 1 87 ? 0.49 -0.695 20.547 1 93.06 87 LEU B N 1
ATOM 4031 C CA . LEU B 1 87 ? 1.281 -1.908 20.719 1 93.06 87 LEU B CA 1
ATOM 4032 C C . LEU B 1 87 ? 1.161 -2.812 19.5 1 93.06 87 LEU B C 1
ATOM 4034 O O . LEU B 1 87 ? 2.131 -3.465 19.109 1 93.06 87 LEU B O 1
ATOM 4038 N N . MET B 1 88 ? -0.003 -2.832 18.938 1 92.12 88 MET B N 1
ATOM 4039 C CA . MET B 1 88 ? -0.203 -3.605 17.719 1 92.12 88 MET B CA 1
ATOM 4040 C C . MET B 1 88 ? 0.658 -3.061 16.578 1 92.12 88 MET B C 1
ATOM 4042 O O . MET B 1 88 ? 1.193 -3.828 15.781 1 92.12 88 MET B O 1
ATOM 4046 N N . ILE B 1 89 ? 0.775 -1.795 16.469 1 93 89 ILE B N 1
ATOM 4047 C CA . ILE B 1 89 ? 1.622 -1.171 15.453 1 93 89 ILE B CA 1
ATOM 4048 C C . ILE B 1 89 ? 3.068 -1.619 15.648 1 93 89 ILE B C 1
ATOM 4050 O O . ILE B 1 89 ? 3.744 -1.987 14.68 1 93 89 ILE B O 1
ATOM 4054 N N . MET B 1 90 ? 3.5 -1.645 16.922 1 93.31 90 MET B N 1
ATOM 4055 C CA . MET B 1 90 ? 4.867 -2.055 17.219 1 93.31 90 MET B CA 1
ATOM 4056 C C . MET B 1 90 ? 5.098 -3.512 16.844 1 93.31 90 MET B C 1
ATOM 4058 O O . MET B 1 90 ? 6.152 -3.857 16.312 1 93.31 90 MET B O 1
ATOM 4062 N N . GLU B 1 91 ? 4.137 -4.305 17.141 1 92.25 91 GLU B N 1
ATOM 4063 C CA . GLU B 1 91 ? 4.207 -5.711 16.766 1 92.25 91 GLU B CA 1
ATOM 4064 C C . GLU B 1 91 ? 4.348 -5.867 15.25 1 92.25 91 GLU B C 1
ATOM 4066 O O . GLU B 1 91 ? 5.141 -6.684 14.773 1 92.25 91 GLU B O 1
ATOM 4071 N N . ASN B 1 92 ? 3.604 -5.133 14.555 1 89.06 92 ASN B N 1
ATOM 4072 C CA . ASN B 1 92 ? 3.633 -5.184 13.094 1 89.06 92 ASN B CA 1
ATOM 4073 C C . ASN B 1 92 ? 4.984 -4.734 12.547 1 89.06 92 ASN B C 1
ATOM 4075 O O . ASN B 1 92 ? 5.438 -5.238 11.523 1 89.06 92 ASN B O 1
ATOM 4079 N N . ILE B 1 93 ? 5.566 -3.793 13.188 1 91.94 93 ILE B N 1
ATOM 4080 C CA . ILE B 1 93 ? 6.891 -3.342 12.766 1 91.94 93 ILE B CA 1
ATOM 4081 C C . ILE B 1 93 ? 7.891 -4.488 12.898 1 91.94 93 ILE B C 1
ATOM 4083 O O . ILE B 1 93 ? 8.695 -4.723 11.992 1 91.94 93 ILE B O 1
ATOM 4087 N N . LEU B 1 94 ? 7.836 -5.211 14 1 92.88 94 LEU B N 1
ATOM 4088 C CA . LEU B 1 94 ? 8.711 -6.359 14.203 1 92.88 94 LEU B CA 1
ATOM 4089 C C . LEU B 1 94 ? 8.523 -7.387 13.094 1 92.88 94 LEU B C 1
ATOM 4091 O O . LEU B 1 94 ? 9.5 -7.887 12.531 1 92.88 94 LEU B O 1
ATOM 4095 N N . LEU B 1 95 ? 7.281 -7.605 12.867 1 90.19 95 LEU B N 1
ATOM 4096 C CA . LEU B 1 95 ? 6.957 -8.578 11.828 1 90.19 95 LEU B CA 1
ATOM 4097 C C . LEU B 1 95 ? 7.484 -8.117 10.469 1 90.19 95 LEU B C 1
ATOM 4099 O O . LEU B 1 95 ? 8 -8.93 9.703 1 90.19 95 LEU B O 1
ATOM 4103 N N . THR B 1 96 ? 7.336 -6.879 10.156 1 91.88 96 THR B N 1
ATOM 4104 C CA . THR B 1 96 ? 7.797 -6.316 8.891 1 91.88 96 THR B CA 1
ATOM 4105 C C . THR B 1 96 ? 9.312 -6.449 8.766 1 91.88 96 THR B C 1
ATOM 4107 O O . THR B 1 96 ? 9.82 -6.867 7.719 1 91.88 96 THR B O 1
ATOM 4110 N N . VAL B 1 97 ? 10.008 -6.141 9.797 1 93.06 97 VAL B N 1
ATOM 4111 C CA . VAL B 1 97 ? 11.469 -6.199 9.766 1 93.06 97 VAL B CA 1
ATOM 4112 C C . VAL B 1 97 ? 11.922 -7.645 9.562 1 93.06 97 VAL B C 1
ATOM 4114 O O . VAL B 1 97 ? 12.898 -7.902 8.859 1 93.06 97 VAL B O 1
ATOM 4117 N N . GLN B 1 98 ? 11.227 -8.508 10.133 1 90.5 98 GLN B N 1
ATOM 4118 C CA . GLN B 1 98 ? 11.562 -9.922 10.008 1 90.5 98 GLN B CA 1
ATOM 4119 C C . GLN B 1 98 ? 11.234 -10.445 8.609 1 90.5 98 GLN B C 1
ATOM 4121 O O . GLN B 1 98 ? 12.016 -11.211 8.031 1 90.5 98 GLN B O 1
ATOM 4126 N N . ASN B 1 99 ? 10.094 -10.031 8.078 1 89.38 99 ASN B N 1
ATOM 4127 C CA . ASN B 1 99 ? 9.562 -10.648 6.859 1 89.38 99 ASN B CA 1
ATOM 4128 C C . ASN B 1 99 ? 10.094 -9.953 5.609 1 89.38 99 ASN B C 1
ATOM 4130 O O . ASN B 1 99 ? 10.18 -10.57 4.543 1 89.38 99 ASN B O 1
ATOM 4134 N N . GLU B 1 100 ? 10.328 -8.672 5.66 1 92.81 100 GLU B N 1
ATOM 4135 C CA . GLU B 1 100 ? 10.703 -7.91 4.477 1 92.81 100 GLU B CA 1
ATOM 4136 C C . GLU B 1 100 ? 12.219 -7.734 4.391 1 92.81 100 GLU B C 1
ATOM 4138 O O . GLU B 1 100 ? 12.703 -6.633 4.117 1 92.81 100 GLU B O 1
ATOM 4143 N N . SER B 1 101 ? 12.914 -8.828 4.672 1 89.25 101 SER B N 1
ATOM 4144 C CA . SER B 1 101 ? 14.375 -8.773 4.707 1 89.25 101 SER B CA 1
ATOM 4145 C C . SER B 1 101 ? 14.945 -8.414 3.344 1 89.25 101 SER B C 1
ATOM 4147 O O . SER B 1 101 ? 15.93 -7.676 3.254 1 89.25 101 SER B O 1
ATOM 4149 N N . PHE B 1 102 ? 14.391 -8.922 2.232 1 89.44 102 PHE B N 1
ATOM 4150 C CA . PHE B 1 102 ? 14.859 -8.602 0.89 1 89.44 102 PHE B CA 1
ATOM 4151 C C . PHE B 1 102 ? 14.734 -7.105 0.616 1 89.44 102 PHE B C 1
ATOM 4153 O O . PHE B 1 102 ? 15.672 -6.48 0.113 1 89.44 102 PHE B O 1
ATOM 4160 N N . LEU B 1 103 ? 13.578 -6.594 0.927 1 92.94 103 LEU B N 1
ATOM 4161 C CA . LEU B 1 103 ? 13.32 -5.176 0.712 1 92.94 103 LEU B CA 1
ATOM 4162 C C . LEU B 1 103 ? 14.281 -4.316 1.527 1 92.94 103 LEU B C 1
ATOM 4164 O O . LEU B 1 103 ? 14.898 -3.391 0.996 1 92.94 103 LEU B O 1
ATOM 4168 N N . LEU B 1 104 ? 14.445 -4.672 2.76 1 94.31 104 LEU B N 1
ATOM 4169 C CA . LEU B 1 104 ? 15.258 -3.891 3.686 1 94.31 104 LEU B CA 1
ATOM 4170 C C . LEU B 1 104 ? 16.734 -3.963 3.311 1 94.31 104 LEU B C 1
ATOM 4172 O O . LEU B 1 104 ? 17.422 -2.941 3.279 1 94.31 104 LEU B O 1
ATOM 4176 N N . SER B 1 105 ? 17.172 -5.121 2.955 1 93.19 105 SER B N 1
ATOM 4177 C CA . SER B 1 105 ? 18.562 -5.277 2.58 1 93.19 105 SER B CA 1
ATOM 4178 C C . SER B 1 105 ? 18.859 -4.578 1.258 1 93.19 105 SER B C 1
ATOM 4180 O O . SER B 1 105 ? 19.938 -3.98 1.093 1 93.19 105 SER B O 1
ATOM 4182 N N . THR B 1 106 ? 17.938 -4.676 0.391 1 91.56 106 THR B N 1
ATOM 4183 C CA . THR B 1 106 ? 18.109 -4.039 -0.911 1 91.56 106 THR B CA 1
ATOM 4184 C C . THR B 1 106 ? 18.188 -2.521 -0.764 1 91.56 106 THR B C 1
ATOM 4186 O O . THR B 1 106 ? 19.016 -1.87 -1.401 1 91.56 106 THR B O 1
ATOM 4189 N N . LEU B 1 107 ? 17.375 -1.973 0.054 1 92.44 107 LEU B N 1
ATOM 4190 C CA . LEU B 1 107 ? 17.328 -0.527 0.247 1 92.44 107 LEU B CA 1
ATOM 4191 C C . LEU B 1 107 ? 18.562 -0.043 1.013 1 92.44 107 LEU B C 1
ATOM 4193 O O . LEU B 1 107 ? 18.984 1.1 0.844 1 92.44 107 LEU B O 1
ATOM 4197 N N . ASN B 1 108 ? 19.078 -0.882 1.805 1 89.31 108 ASN B N 1
ATOM 4198 C CA . ASN B 1 108 ? 20.203 -0.512 2.646 1 89.31 108 ASN B CA 1
ATOM 4199 C C . ASN B 1 108 ? 21.531 -0.611 1.885 1 89.31 108 ASN B C 1
ATOM 4201 O O . ASN B 1 108 ? 22.359 0.296 1.953 1 89.31 108 ASN B O 1
ATOM 4205 N N . GLU B 1 109 ? 21.75 -1.721 1.126 1 87.56 109 GLU B N 1
ATOM 4206 C CA . GLU B 1 109 ? 23.047 -1.96 0.525 1 87.56 109 GLU B CA 1
ATOM 4207 C C . GLU B 1 109 ? 22.922 -2.623 -0.843 1 87.56 109 GLU B C 1
ATOM 4209 O O . GLU B 1 109 ? 23.875 -3.201 -1.355 1 87.56 109 GLU B O 1
ATOM 4214 N N . GLY B 1 110 ? 21.781 -2.562 -1.36 1 84.19 110 GLY B N 1
ATOM 4215 C CA . GLY B 1 110 ? 21.594 -3.297 -2.6 1 84.19 110 GLY B CA 1
ATOM 4216 C C . GLY B 1 110 ? 22.234 -2.625 -3.801 1 84.19 110 GLY B C 1
ATOM 4217 O O . GLY B 1 110 ? 22.422 -1.407 -3.809 1 84.19 110 GLY B O 1
ATOM 4218 N N . THR B 1 111 ? 22.547 -3.439 -4.734 1 83.81 111 THR B N 1
ATOM 4219 C CA . THR B 1 111 ? 23.062 -2.947 -6.004 1 83.81 111 THR B CA 1
ATOM 4220 C C . THR B 1 111 ? 21.969 -2.232 -6.793 1 83.81 111 THR B C 1
ATOM 4222 O O . THR B 1 111 ? 20.781 -2.338 -6.461 1 83.81 111 THR B O 1
ATOM 4225 N N . LEU B 1 112 ? 22.375 -1.565 -7.785 1 81.94 112 LEU B N 1
ATOM 4226 C CA . LEU B 1 112 ? 21.422 -0.886 -8.656 1 81.94 112 LEU B CA 1
ATOM 4227 C C . LEU B 1 112 ? 20.453 -1.885 -9.297 1 81.94 112 LEU B C 1
ATOM 4229 O O . LEU B 1 112 ? 19.266 -1.591 -9.469 1 81.94 112 LEU B O 1
ATOM 4233 N N . SER B 1 113 ? 20.984 -2.996 -9.648 1 81.31 113 SER B N 1
ATOM 4234 C CA . SER B 1 113 ? 20.172 -4.035 -10.258 1 81.31 113 SER B CA 1
ATOM 4235 C C . SER B 1 113 ? 19.109 -4.555 -9.289 1 81.31 113 SER B C 1
ATOM 4237 O O . SER B 1 113 ? 17.984 -4.836 -9.68 1 81.31 113 SER B O 1
ATOM 4239 N N . GLN B 1 114 ? 19.453 -4.594 -8.062 1 84.75 114 GLN B N 1
ATOM 4240 C CA . GLN B 1 114 ? 18.516 -5.039 -7.039 1 84.75 114 GLN B CA 1
ATOM 4241 C C . GLN B 1 114 ? 17.453 -3.975 -6.762 1 84.75 114 GLN B C 1
ATOM 4243 O O . GLN B 1 114 ? 16.281 -4.293 -6.562 1 84.75 114 GLN B O 1
ATOM 4248 N N . LEU B 1 115 ? 17.891 -2.771 -6.77 1 85.44 115 LEU B N 1
ATOM 4249 C CA . LEU B 1 115 ? 16.984 -1.663 -6.504 1 85.44 115 LEU B CA 1
ATOM 4250 C C . LEU B 1 115 ? 15.891 -1.589 -7.562 1 85.44 115 LEU B C 1
ATOM 4252 O O . LEU B 1 115 ? 14.773 -1.15 -7.281 1 85.44 115 LEU B O 1
ATOM 4256 N N . LYS B 1 116 ? 16.203 -2.055 -8.703 1 80.06 116 LYS B N 1
ATOM 4257 C CA . LYS B 1 116 ? 15.234 -2.055 -9.789 1 80.06 116 LYS B CA 1
ATOM 4258 C C . LYS B 1 116 ? 14.109 -3.049 -9.523 1 80.06 116 LYS B C 1
ATOM 4260 O O . LYS B 1 116 ? 13.023 -2.941 -10.109 1 80.06 116 LYS B O 1
ATOM 4265 N N . LYS B 1 117 ? 14.367 -3.92 -8.625 1 83.94 117 LYS B N 1
ATOM 4266 C CA . LYS B 1 117 ? 13.383 -4.961 -8.336 1 83.94 117 LYS B CA 1
ATOM 4267 C C . LYS B 1 117 ? 12.352 -4.477 -7.316 1 83.94 117 LYS B C 1
ATOM 4269 O O . LYS B 1 117 ? 11.344 -5.145 -7.078 1 83.94 117 LYS B O 1
ATOM 4274 N N . ILE B 1 118 ? 12.656 -3.314 -6.77 1 87.69 118 ILE B N 1
ATOM 4275 C CA . ILE B 1 118 ? 11.797 -2.756 -5.738 1 87.69 118 ILE B CA 1
ATOM 4276 C C . ILE B 1 118 ? 11.008 -1.576 -6.305 1 87.69 118 ILE B C 1
ATOM 4278 O O . ILE B 1 118 ? 11.547 -0.77 -7.066 1 87.69 118 ILE B O 1
ATOM 4282 N N . SER B 1 119 ? 9.758 -1.533 -5.953 1 86.94 119 SER B N 1
ATOM 4283 C CA . SER B 1 119 ? 8.945 -0.396 -6.371 1 86.94 119 SER B CA 1
ATOM 4284 C C . SER B 1 119 ? 8.781 0.614 -5.238 1 86.94 119 SER B C 1
ATOM 4286 O O . SER B 1 119 ? 8.844 0.25 -4.062 1 86.94 119 SER B O 1
ATOM 4288 N N . GLU B 1 120 ? 8.477 1.88 -5.59 1 87.94 120 GLU B N 1
ATOM 4289 C CA . GLU B 1 120 ? 8.211 2.924 -4.605 1 87.94 120 GLU B CA 1
ATOM 4290 C C . GLU B 1 120 ? 6.969 2.598 -3.779 1 87.94 120 GLU B C 1
ATOM 4292 O O . GLU B 1 120 ? 6.918 2.893 -2.584 1 87.94 120 GLU B O 1
ATOM 4297 N N . VAL B 1 121 ? 6.125 1.966 -4.418 1 87.5 121 VAL B N 1
ATOM 4298 C CA . VAL B 1 121 ? 4.875 1.604 -3.764 1 87.5 121 VAL B CA 1
ATOM 4299 C C . VAL B 1 121 ? 5.137 0.549 -2.691 1 87.5 121 VAL B C 1
ATOM 4301 O O . VAL B 1 121 ? 4.539 0.588 -1.612 1 87.5 121 VAL B O 1
ATOM 4304 N N . ASP B 1 122 ? 6.055 -0.364 -2.969 1 89.81 122 ASP B N 1
ATOM 4305 C CA . ASP B 1 122 ? 6.414 -1.379 -1.983 1 89.81 122 ASP B CA 1
ATOM 4306 C C . ASP B 1 122 ? 7.047 -0.745 -0.748 1 89.81 122 ASP B C 1
ATOM 4308 O O . ASP B 1 122 ? 6.762 -1.154 0.381 1 89.81 122 ASP B O 1
ATOM 4312 N N . ILE B 1 123 ? 7.812 0.258 -1.026 1 92.81 123 ILE B N 1
ATOM 4313 C CA . ILE B 1 123 ? 8.5 0.93 0.074 1 92.81 123 ILE B CA 1
ATOM 4314 C C . ILE B 1 123 ? 7.469 1.565 1.008 1 92.81 123 ILE B C 1
ATOM 4316 O O . ILE B 1 123 ? 7.508 1.352 2.223 1 92.81 123 ILE B O 1
ATOM 4320 N N . PHE B 1 124 ? 6.621 2.248 0.468 1 94.38 124 PHE B N 1
ATOM 4321 C CA . PHE B 1 124 ? 5.664 2.988 1.282 1 94.38 124 PHE B CA 1
ATOM 4322 C C . PHE B 1 124 ? 4.695 2.039 1.978 1 94.38 124 PHE B C 1
ATOM 4324 O O . PHE B 1 124 ? 4.48 2.139 3.188 1 94.38 124 PHE B O 1
ATOM 4331 N N . PHE B 1 125 ? 4.176 1.098 1.333 1 92.69 125 PHE B N 1
ATOM 4332 C CA . PHE B 1 125 ? 3.041 0.346 1.856 1 92.69 125 PHE B CA 1
ATOM 4333 C C . PHE B 1 125 ? 3.514 -0.829 2.705 1 92.69 125 PHE B C 1
ATOM 4335 O O . PHE B 1 125 ? 2.793 -1.292 3.592 1 92.69 125 PHE B O 1
ATOM 4342 N N . LYS B 1 126 ? 4.668 -1.276 2.443 1 92.56 126 LYS B N 1
ATOM 4343 C CA . LYS B 1 126 ? 5.16 -2.371 3.275 1 92.56 126 LYS B CA 1
ATOM 4344 C C . LYS B 1 126 ? 5.836 -1.843 4.539 1 92.56 126 LYS B C 1
ATOM 4346 O O . LYS B 1 126 ? 5.758 -2.467 5.598 1 92.56 126 LYS B O 1
ATOM 4351 N N . LEU B 1 127 ? 6.438 -0.678 4.383 1 94.12 127 LEU B N 1
ATOM 4352 C CA . LEU B 1 127 ? 7.258 -0.223 5.5 1 94.12 127 LEU B CA 1
ATOM 4353 C C . LEU B 1 127 ? 6.574 0.919 6.242 1 94.12 127 LEU B C 1
ATOM 4355 O O . LEU B 1 127 ? 6.387 0.848 7.461 1 94.12 127 LEU B O 1
ATOM 4359 N N . TRP B 1 128 ? 6.148 1.918 5.578 1 95.69 128 TRP B N 1
ATOM 4360 C CA . TRP B 1 128 ? 5.836 3.188 6.223 1 95.69 128 TRP B CA 1
ATOM 4361 C C . TRP B 1 128 ? 4.336 3.316 6.469 1 95.69 128 TRP B C 1
ATOM 4363 O O . TRP B 1 128 ? 3.912 3.736 7.551 1 95.69 128 TRP B O 1
ATOM 4373 N N . SER B 1 129 ? 3.518 2.967 5.535 1 94.12 129 SER B N 1
ATOM 4374 C CA . SER B 1 129 ? 2.072 3.164 5.602 1 94.12 129 SER B CA 1
ATOM 4375 C C . SER B 1 129 ? 1.47 2.447 6.805 1 94.12 129 SER B C 1
ATOM 4377 O O . SER B 1 129 ? 0.59 2.988 7.48 1 94.12 129 SER B O 1
ATOM 4379 N N . PRO B 1 130 ? 1.927 1.222 7.102 1 92.19 130 PRO B N 1
ATOM 4380 C CA . PRO B 1 130 ? 1.332 0.556 8.266 1 92.19 130 PRO B CA 1
ATOM 4381 C C . PRO B 1 130 ? 1.52 1.348 9.555 1 92.19 130 PRO B C 1
ATOM 4383 O O . PRO B 1 130 ? 0.669 1.291 10.445 1 92.19 130 PRO B O 1
ATOM 4386 N N . ILE B 1 131 ? 2.57 2.068 9.641 1 94 131 ILE B N 1
ATOM 4387 C CA . ILE B 1 131 ? 2.844 2.846 10.844 1 94 131 ILE B CA 1
ATOM 4388 C C . ILE B 1 131 ? 2.033 4.141 10.82 1 94 131 ILE B C 1
ATOM 4390 O O . ILE B 1 131 ? 1.311 4.445 11.766 1 94 131 ILE B O 1
ATOM 4394 N N . ILE B 1 132 ? 2.125 4.855 9.734 1 96.06 132 ILE B N 1
ATOM 4395 C CA . ILE B 1 132 ? 1.451 6.145 9.602 1 96.06 132 ILE B CA 1
ATOM 4396 C C . ILE B 1 132 ? -0.06 5.945 9.688 1 96.06 132 ILE B C 1
ATOM 4398 O O . ILE B 1 132 ? -0.735 6.613 10.477 1 96.06 132 ILE B O 1
ATOM 4402 N N . ASN B 1 133 ? -0.543 5.012 8.914 1 94.94 133 ASN B N 1
ATOM 4403 C CA . ASN B 1 133 ? -1.976 4.73 8.914 1 94.94 133 ASN B CA 1
ATOM 4404 C C . ASN B 1 133 ? -2.432 4.172 10.266 1 94.94 133 ASN B C 1
ATOM 4406 O O . ASN B 1 133 ? -3.553 4.441 10.703 1 94.94 133 ASN B O 1
ATOM 4410 N N . GLY B 1 134 ? -1.617 3.322 10.844 1 94.06 134 GLY B N 1
ATOM 4411 C CA . GLY B 1 134 ? -1.929 2.836 12.18 1 94.06 134 GLY B CA 1
ATOM 4412 C C . GLY B 1 134 ? -2.123 3.947 13.195 1 94.06 134 GLY B C 1
ATOM 4413 O O . GLY B 1 134 ? -3.074 3.922 13.977 1 94.06 134 GLY B O 1
ATOM 4414 N N . LEU B 1 135 ? -1.249 4.914 13.148 1 95.44 135 LEU B N 1
ATOM 4415 C CA . LEU B 1 135 ? -1.32 6.031 14.086 1 95.44 135 LEU B CA 1
ATOM 4416 C C . LEU B 1 135 ? -2.539 6.902 13.797 1 95.44 135 LEU B C 1
ATOM 4418 O O . LEU B 1 135 ? -3.207 7.363 14.727 1 95.44 135 LEU B O 1
ATOM 4422 N N . ILE B 1 136 ? -2.812 7.121 12.555 1 96 136 ILE B N 1
ATOM 4423 C CA . ILE B 1 136 ? -3.971 7.902 12.133 1 96 136 ILE B CA 1
ATOM 4424 C C . ILE B 1 136 ? -5.25 7.238 12.641 1 96 136 ILE B C 1
ATOM 4426 O O . ILE B 1 136 ? -6.176 7.922 13.086 1 96 136 ILE B O 1
ATOM 4430 N N . ASN B 1 137 ? -5.234 5.93 12.633 1 93.06 137 ASN B N 1
ATOM 4431 C CA . ASN B 1 137 ? -6.449 5.176 12.922 1 93.06 137 ASN B CA 1
ATOM 4432 C C . ASN B 1 137 ? -6.695 5.066 14.43 1 93.06 137 ASN B C 1
ATOM 4434 O O . ASN B 1 137 ? -7.773 4.648 14.859 1 93.06 137 ASN B O 1
ATOM 4438 N N . VAL B 1 138 ? -5.703 5.422 15.172 1 91.19 138 VAL B N 1
ATOM 4439 C CA . VAL B 1 138 ? -5.887 5.371 16.625 1 91.19 138 VAL B CA 1
ATOM 4440 C C . VAL B 1 138 ? -7.055 6.27 17.031 1 91.19 138 VAL B C 1
ATOM 4442 O O . VAL B 1 138 ? -7.918 5.859 17.812 1 91.19 138 VAL B O 1
ATOM 4445 N N . ASN B 1 139 ? -7.113 7.488 16.453 1 90.62 139 ASN B N 1
ATOM 4446 C CA . ASN B 1 139 ? -8.18 8.422 16.797 1 90.62 139 ASN B CA 1
ATOM 4447 C C . ASN B 1 139 ? -9.195 8.555 15.664 1 90.62 139 ASN B C 1
ATOM 4449 O O . ASN B 1 139 ? -10.25 9.164 15.844 1 90.62 139 ASN B O 1
ATOM 4453 N N . LYS B 1 140 ? -8.938 8.039 14.523 1 90.38 140 LYS B N 1
ATOM 4454 C CA . LYS B 1 140 ? -9.828 7.977 13.375 1 90.38 140 LYS B CA 1
ATOM 4455 C C . LYS B 1 140 ? -10.312 9.367 12.969 1 90.38 140 LYS B C 1
ATOM 4457 O O . LYS B 1 140 ? -11.5 9.562 12.688 1 90.38 140 LYS B O 1
ATOM 4462 N N . ARG B 1 141 ? -9.422 10.305 13.086 1 93.31 141 ARG B N 1
ATOM 4463 C CA . ARG B 1 141 ? -9.773 11.68 12.766 1 93.31 141 ARG B CA 1
ATOM 4464 C C . ARG B 1 141 ? -9.312 12.047 11.359 1 93.31 141 ARG B C 1
ATOM 4466 O O . ARG B 1 141 ? -9.898 12.914 10.711 1 93.31 141 ARG B O 1
ATOM 4473 N N . LEU B 1 142 ? -8.273 11.492 11.008 1 97 142 LEU B N 1
ATOM 4474 C CA . LEU B 1 142 ? -7.625 11.781 9.734 1 97 142 LEU B CA 1
ATOM 4475 C C . LEU B 1 142 ? -7.707 10.578 8.797 1 97 142 LEU B C 1
ATOM 4477 O O . LEU B 1 142 ? -8.055 9.477 9.227 1 97 142 LEU B O 1
ATOM 4481 N N . ARG B 1 143 ? -7.473 10.844 7.559 1 94.81 143 ARG B N 1
ATOM 4482 C CA . ARG B 1 143 ? -7.43 9.781 6.559 1 94.81 143 ARG B CA 1
ATOM 4483 C C . ARG B 1 143 ? -6.172 9.883 5.703 1 94.81 143 ARG B C 1
ATOM 4485 O O . ARG B 1 143 ? -5.777 10.977 5.297 1 94.81 143 ARG B O 1
ATOM 4492 N N . LEU B 1 144 ? -5.555 8.758 5.531 1 95.69 144 LEU B N 1
ATOM 4493 C CA . LEU B 1 144 ? -4.395 8.664 4.652 1 95.69 144 LEU B CA 1
ATOM 4494 C C . LEU B 1 144 ? -4.816 8.32 3.229 1 95.69 144 LEU B C 1
ATOM 4496 O O . LEU B 1 144 ? -5.52 7.332 3.008 1 95.69 144 LEU B O 1
ATOM 4500 N N . LYS B 1 145 ? -4.434 9.156 2.334 1 92.69 145 LYS B N 1
ATOM 4501 C CA . LYS B 1 145 ? -4.645 8.914 0.909 1 92.69 145 LYS B CA 1
ATOM 4502 C C . LYS B 1 145 ? -3.314 8.75 0.179 1 92.69 145 LYS B C 1
ATOM 4504 O O . LYS B 1 145 ? -2.375 9.508 0.408 1 92.69 145 LYS B O 1
ATOM 4509 N N . SER B 1 146 ? -3.264 7.68 -0.534 1 88.69 146 SER B N 1
ATOM 4510 C CA . SER B 1 146 ? -2.014 7.438 -1.247 1 88.69 146 SER B CA 1
ATOM 4511 C C . SER B 1 146 ? -2.266 7.152 -2.723 1 88.69 146 SER B C 1
ATOM 4513 O O . SER B 1 146 ? -3.408 6.934 -3.133 1 88.69 146 SER B O 1
ATOM 4515 N N . GLY B 1 147 ? -1.176 7.195 -3.387 1 79.88 147 GLY B N 1
ATOM 4516 C CA . GLY B 1 147 ? -1.226 7.055 -4.836 1 79.88 147 GLY B CA 1
ATOM 4517 C C . GLY B 1 147 ? -1.111 8.383 -5.562 1 79.88 147 GLY B C 1
ATOM 4518 O O . GLY B 1 147 ? -0.786 9.406 -4.957 1 79.88 147 GLY B O 1
ATOM 4519 N N . ASP B 1 148 ? -1.164 8.523 -6.871 1 81.44 148 ASP B N 1
ATOM 4520 C CA . ASP B 1 148 ? -1.078 9.734 -7.676 1 81.44 148 ASP B CA 1
ATOM 4521 C C . ASP B 1 148 ? -2.316 10.609 -7.488 1 81.44 148 ASP B C 1
ATOM 4523 O O . ASP B 1 148 ? -3.129 10.75 -8.406 1 81.44 148 ASP B O 1
ATOM 4527 N N . THR B 1 149 ? -2.27 11.273 -6.215 1 85.38 149 THR B N 1
ATOM 4528 C CA . THR B 1 149 ? -3.451 12.047 -5.855 1 85.38 149 THR B CA 1
ATOM 4529 C C . THR B 1 149 ? -3.18 13.539 -5.984 1 85.38 149 THR B C 1
ATOM 4531 O O . THR B 1 149 ? -2.023 13.969 -6.031 1 85.38 149 THR B O 1
ATOM 4534 N N . VAL B 1 150 ? -4.301 14.258 -6.07 1 88.62 150 VAL B N 1
ATOM 4535 C CA . VAL B 1 150 ? -4.176 15.688 -6.305 1 88.62 150 VAL B CA 1
ATOM 4536 C C . VAL B 1 150 ? -4.988 16.453 -5.262 1 88.62 150 VAL B C 1
ATOM 4538 O O . VAL B 1 150 ? -6.078 16.031 -4.883 1 88.62 150 VAL B O 1
ATOM 4541 N N . ASN B 1 151 ? -4.355 17.453 -4.805 1 88.5 151 ASN B N 1
ATOM 4542 C CA . ASN B 1 151 ? -5.043 18.422 -3.951 1 88.5 151 ASN B CA 1
ATOM 4543 C C . ASN B 1 151 ? -5.863 19.406 -4.77 1 88.5 151 ASN B C 1
ATOM 4545 O O . ASN B 1 151 ? -5.344 20.047 -5.691 1 88.5 151 ASN B O 1
ATOM 4549 N N . LEU B 1 152 ? -7.074 19.578 -4.43 1 83.31 152 LEU B N 1
ATOM 4550 C CA . LEU B 1 152 ? -7.973 20.422 -5.219 1 83.31 152 LEU B CA 1
ATOM 4551 C C . LEU B 1 152 ? -7.551 21.875 -5.148 1 83.31 152 LEU B C 1
ATOM 4553 O O . LEU B 1 152 ? -7.742 22.625 -6.109 1 83.31 152 LEU B O 1
ATOM 4557 N N . VAL B 1 153 ? -6.992 22.25 -4.082 1 84.06 153 VAL B N 1
ATOM 4558 C CA . VAL B 1 153 ? -6.562 23.641 -3.896 1 84.06 153 VAL B CA 1
ATOM 4559 C C . VAL B 1 153 ? -5.395 23.953 -4.832 1 84.06 153 VAL B C 1
ATOM 4561 O O . VAL B 1 153 ? -5.371 25 -5.48 1 84.06 153 VAL B O 1
ATOM 4564 N N . SER B 1 154 ? -4.496 23.078 -4.84 1 86.94 154 SER B N 1
ATOM 4565 C CA . SER B 1 154 ? -3.371 23.281 -5.75 1 86.94 154 SER B CA 1
ATOM 4566 C C . SER B 1 154 ? -3.83 23.281 -7.203 1 86.94 154 SER B C 1
ATOM 4568 O O . SER B 1 154 ? -3.268 23.984 -8.039 1 86.94 154 SER B O 1
ATOM 4570 N N . THR B 1 155 ? -4.77 22.484 -7.52 1 87.44 155 THR B N 1
ATOM 4571 C CA . THR B 1 155 ? -5.324 22.438 -8.867 1 87.44 155 THR B CA 1
ATOM 4572 C C . THR B 1 155 ? -5.996 23.766 -9.219 1 87.44 155 THR B C 1
ATOM 4574 O O . THR B 1 155 ? -5.82 24.281 -10.32 1 87.44 155 THR B O 1
ATOM 4577 N N . ALA B 1 156 ? -6.758 24.25 -8.328 1 84.88 156 ALA B N 1
ATOM 4578 C CA . ALA B 1 156 ? -7.43 25.531 -8.555 1 84.88 156 ALA B CA 1
ATOM 4579 C C . ALA B 1 156 ? -6.418 26.656 -8.742 1 84.88 156 ALA B C 1
ATOM 4581 O O . ALA B 1 156 ? -6.586 27.516 -9.609 1 84.88 156 ALA B O 1
ATOM 4582 N N . ALA B 1 157 ? -5.43 26.672 -7.895 1 84.5 157 ALA B N 1
ATOM 4583 C CA . ALA B 1 157 ? -4.387 27.703 -7.984 1 84.5 157 ALA B CA 1
ATOM 4584 C C . ALA B 1 157 ? -3.66 27.625 -9.32 1 84.5 157 ALA B C 1
ATOM 4586 O O . ALA B 1 157 ? -3.369 28.656 -9.938 1 84.5 157 ALA B O 1
ATOM 4587 N N . LYS B 1 158 ? -3.369 26.453 -9.703 1 86.81 158 LYS B N 1
ATOM 4588 C CA . LYS B 1 158 ? -2.695 26.266 -10.984 1 86.81 158 LYS B CA 1
ATOM 4589 C C . LYS B 1 158 ? -3.594 26.688 -12.141 1 86.81 158 LYS B C 1
ATOM 4591 O O . LYS B 1 158 ? -3.119 27.266 -13.133 1 86.81 158 LYS B O 1
ATOM 4596 N N . LYS B 1 159 ? -4.812 26.391 -12.062 1 85.75 159 LYS B N 1
ATOM 4597 C CA . LYS B 1 159 ? -5.773 26.781 -13.094 1 85.75 159 LYS B CA 1
ATOM 4598 C C . LYS B 1 159 ? -5.848 28.297 -13.227 1 85.75 159 LYS B C 1
ATOM 4600 O O . LYS B 1 159 ? -6.02 28.812 -14.336 1 85.75 159 LYS B O 1
ATOM 4605 N N . GLN B 1 160 ? -5.762 28.953 -12.148 1 82.75 160 GLN B N 1
ATOM 4606 C CA . GLN B 1 160 ? -5.754 30.406 -12.172 1 82.75 160 GLN B CA 1
ATOM 4607 C C . GLN B 1 160 ? -4.523 30.938 -12.898 1 82.75 160 GLN B C 1
ATOM 4609 O O . GLN B 1 160 ? -4.605 31.938 -13.617 1 82.75 160 GLN B O 1
ATOM 4614 N N . LEU B 1 161 ? -3.473 30.266 -12.617 1 82.94 161 LEU B N 1
ATOM 4615 C CA . LEU B 1 161 ? -2.223 30.672 -13.25 1 82.94 161 LEU B CA 1
ATOM 4616 C C . LEU B 1 161 ? -2.252 30.391 -14.75 1 82.94 161 LEU B C 1
ATOM 4618 O O . LEU B 1 161 ? -1.694 31.156 -15.539 1 82.94 161 LEU B O 1
ATOM 4622 N N . TYR B 1 162 ? -2.846 29.328 -15.055 1 85.12 162 TYR B N 1
ATOM 4623 C CA . TYR B 1 162 ? -2.961 28.922 -16.453 1 85.12 162 TYR B CA 1
ATOM 4624 C C . TYR B 1 162 ? -4.418 28.875 -16.891 1 85.12 162 TYR B C 1
ATOM 4626 O O . TYR B 1 162 ? -4.934 27.812 -17.25 1 85.12 162 TYR B O 1
ATOM 4634 N N . SER B 1 163 ? -5.031 29.984 -17.078 1 82.38 163 SER B N 1
ATOM 4635 C CA . SER B 1 163 ? -6.477 30.109 -17.25 1 82.38 163 SER B CA 1
ATOM 4636 C C . SER B 1 163 ? -6.898 29.672 -18.641 1 82.38 163 SER B C 1
ATOM 4638 O O . SER B 1 163 ? -8.039 29.234 -18.859 1 82.38 163 SER B O 1
ATOM 4640 N N . GLU B 1 164 ? -6.066 29.641 -19.547 1 79.81 164 GLU B N 1
ATOM 4641 C CA . GLU B 1 164 ? -6.406 29.344 -20.938 1 79.81 164 GLU B CA 1
ATOM 4642 C C . GLU B 1 164 ? -6.246 27.844 -21.234 1 79.81 164 GLU B C 1
ATOM 4644 O O . GLU B 1 164 ? -6.723 27.359 -22.266 1 79.81 164 GLU B O 1
ATOM 4649 N N . ALA B 1 165 ? -5.633 27.234 -20.297 1 81.88 165 ALA B N 1
ATOM 4650 C CA . ALA B 1 165 ? -5.391 25.812 -20.531 1 81.88 165 ALA B CA 1
ATOM 4651 C C . ALA B 1 165 ? -6.633 24.984 -20.219 1 81.88 165 ALA B C 1
ATOM 4653 O O . ALA B 1 165 ? -7.383 25.297 -19.297 1 81.88 165 ALA B O 1
ATOM 4654 N N . GLN B 1 166 ? -6.922 23.938 -21 1 79.19 166 GLN B N 1
ATOM 4655 C CA . GLN B 1 166 ? -8.141 23.141 -20.875 1 79.19 166 GLN B CA 1
ATOM 4656 C C . GLN B 1 166 ? -8 22.078 -19.797 1 79.19 166 GLN B C 1
ATOM 4658 O O . GLN B 1 166 ? -8.945 21.828 -19.047 1 79.19 166 GLN B O 1
ATOM 4663 N N . GLN B 1 167 ? -6.895 21.359 -19.734 1 82.31 167 GLN B N 1
ATOM 4664 C CA . GLN B 1 167 ? -6.723 20.281 -18.766 1 82.31 167 GLN B CA 1
ATOM 4665 C C . GLN B 1 167 ? -5.57 20.578 -17.812 1 82.31 167 GLN B C 1
ATOM 4667 O O . GLN B 1 167 ? -4.418 20.266 -18.094 1 82.31 167 GLN B O 1
ATOM 4672 N N . VAL B 1 168 ? -6.02 21.297 -16.656 1 84.56 168 VAL B N 1
ATOM 4673 C CA . VAL B 1 168 ? -5.008 21.656 -15.68 1 84.56 168 VAL B CA 1
ATOM 4674 C C . VAL B 1 168 ? -5.199 20.844 -14.406 1 84.56 168 VAL B C 1
ATOM 4676 O O . VAL B 1 168 ? -6.309 20.75 -13.875 1 84.56 168 VAL B O 1
ATOM 4679 N N . ILE B 1 169 ? -4.129 20.156 -14.062 1 85.69 169 ILE B N 1
ATOM 4680 C CA . ILE B 1 169 ? -4.113 19.391 -12.828 1 85.69 169 ILE B CA 1
ATOM 4681 C C . ILE B 1 169 ? -2.947 19.844 -11.953 1 85.69 169 ILE B C 1
ATOM 4683 O O . ILE B 1 169 ? -1.852 20.109 -12.453 1 85.69 169 ILE B O 1
ATOM 4687 N N . GLY B 1 170 ? -3.318 20.047 -10.68 1 86.19 170 GLY B N 1
ATOM 4688 C CA . GLY B 1 170 ? -2.264 20.406 -9.742 1 86.19 170 GLY B CA 1
ATOM 4689 C C . GLY B 1 170 ? -1.181 19.344 -9.633 1 86.19 170 GLY B C 1
ATOM 4690 O O . GLY B 1 170 ? -1.071 18.469 -10.492 1 86.19 170 GLY B O 1
ATOM 4691 N N . PHE B 1 171 ? -0.295 19.484 -8.672 1 86.06 171 PHE B N 1
ATOM 4692 C CA . PHE B 1 171 ? 0.767 18.516 -8.438 1 86.06 171 PHE B CA 1
ATOM 4693 C C . PHE B 1 171 ? 0.185 17.172 -8.047 1 86.06 171 PHE B C 1
ATOM 4695 O O . PHE B 1 171 ? -0.654 17.078 -7.148 1 86.06 171 PHE B O 1
ATOM 4702 N N . LYS B 1 172 ? 0.616 16.156 -8.789 1 87.5 172 LYS B N 1
ATOM 4703 C CA . LYS B 1 172 ? 0.335 14.797 -8.305 1 87.5 172 LYS B CA 1
ATOM 4704 C C . LYS B 1 172 ? 1.3 14.406 -7.191 1 87.5 172 LYS B C 1
ATOM 4706 O O . LYS B 1 172 ? 2.518 14.453 -7.371 1 87.5 172 LYS B O 1
ATOM 4711 N N . ILE B 1 173 ? 0.716 14.109 -6.094 1 91.38 173 ILE B N 1
ATOM 4712 C CA . ILE B 1 173 ? 1.538 13.789 -4.93 1 91.38 173 ILE B CA 1
ATOM 4713 C C . ILE B 1 173 ? 1.261 12.352 -4.484 1 91.38 173 ILE B C 1
ATOM 4715 O O . ILE B 1 173 ? 0.168 11.828 -4.707 1 91.38 173 ILE B O 1
ATOM 4719 N N . ASP B 1 174 ? 2.18 11.742 -3.764 1 91.94 174 ASP B N 1
ATOM 4720 C CA . ASP B 1 174 ? 2.119 10.32 -3.451 1 91.94 174 ASP B CA 1
ATOM 4721 C C . ASP B 1 174 ? 1.311 10.07 -2.182 1 91.94 174 ASP B C 1
ATOM 4723 O O . ASP B 1 174 ? 0.713 9 -2.02 1 91.94 174 ASP B O 1
ATOM 4727 N N . ILE B 1 175 ? 1.384 11.047 -1.283 1 95.31 175 ILE B N 1
ATOM 4728 C CA . ILE B 1 175 ? 0.727 10.891 0.01 1 95.31 175 ILE B CA 1
ATOM 4729 C C . ILE B 1 175 ? -0.044 12.164 0.354 1 95.31 175 ILE B C 1
ATOM 4731 O O . ILE B 1 175 ? 0.465 13.273 0.175 1 95.31 175 ILE B O 1
ATOM 4735 N N . ARG B 1 176 ? -1.246 11.984 0.759 1 96.31 176 ARG B N 1
ATOM 4736 C CA . ARG B 1 176 ? -2.029 13.055 1.367 1 96.31 176 ARG B CA 1
ATOM 4737 C C . ARG B 1 176 ? -2.656 12.602 2.68 1 96.31 176 ARG B C 1
ATOM 4739 O O . ARG B 1 176 ? -3.203 11.5 2.764 1 96.31 176 ARG B O 1
ATOM 4746 N N . ILE B 1 177 ? -2.449 13.336 3.686 1 97.44 177 ILE B N 1
ATOM 4747 C CA . ILE B 1 177 ? -3.217 13.141 4.91 1 97.44 177 ILE B CA 1
ATOM 4748 C C . ILE B 1 177 ? -4.289 14.219 5.027 1 97.44 177 ILE B C 1
ATOM 4750 O O . ILE B 1 177 ? -3.979 15.414 5.043 1 97.44 177 ILE B O 1
ATOM 4754 N N . VAL B 1 178 ? -5.531 13.805 5.117 1 96.69 178 VAL B N 1
ATOM 4755 C CA . VAL B 1 178 ? -6.629 14.75 4.953 1 96.69 178 VAL B CA 1
ATOM 4756 C C . VAL B 1 178 ? -7.598 14.625 6.129 1 96.69 178 VAL B C 1
ATOM 4758 O O . VAL B 1 178 ? -7.645 13.586 6.797 1 96.69 178 VAL B O 1
ATOM 4761 N N . TYR B 1 179 ? -8.234 15.695 6.445 1 95.94 179 TYR B N 1
ATOM 4762 C CA . TYR B 1 179 ? -9.406 15.75 7.309 1 95.94 179 TYR B CA 1
ATOM 4763 C C . TYR B 1 179 ? -10.688 15.883 6.488 1 95.94 179 TYR B C 1
ATOM 4765 O O . TYR B 1 179 ? -10.812 16.797 5.672 1 95.94 179 TYR B O 1
ATOM 4773 N N . ASP B 1 180 ? -11.547 14.867 6.699 1 91.75 180 ASP B N 1
ATOM 4774 C CA . ASP B 1 180 ? -12.82 14.906 5.984 1 91.75 180 ASP B CA 1
ATOM 4775 C C . ASP B 1 180 ? -13.836 15.766 6.727 1 91.75 180 ASP B C 1
ATOM 4777 O O . ASP B 1 180 ? -14.18 15.477 7.875 1 91.75 180 ASP B O 1
ATOM 4781 N N . PHE B 1 181 ? -14.242 16.797 6.117 1 90.5 181 PHE B N 1
ATOM 4782 C CA . PHE B 1 181 ? -15.32 17.641 6.633 1 90.5 181 PHE B CA 1
ATOM 4783 C C . PHE B 1 181 ? -16.469 17.703 5.633 1 90.5 181 PHE B C 1
ATOM 4785 O O . PHE B 1 181 ? -16.344 18.312 4.57 1 90.5 181 PHE B O 1
ATOM 4792 N N . GLU B 1 182 ? -17.562 17.031 5.992 1 83 182 GLU B N 1
ATOM 4793 C CA . GLU B 1 182 ? -18.672 16.891 5.066 1 83 182 GLU B CA 1
ATOM 4794 C C . GLU B 1 182 ? -18.234 16.281 3.746 1 83 182 GLU B C 1
ATOM 4796 O O . GLU B 1 182 ? -17.609 15.219 3.73 1 83 182 GLU B O 1
ATOM 4801 N N . ASP B 1 183 ? -18.281 16.969 2.664 1 79.94 183 ASP B N 1
ATOM 4802 C CA . ASP B 1 183 ? -17.922 16.391 1.375 1 79.94 183 ASP B CA 1
ATOM 4803 C C . ASP B 1 183 ? -16.578 16.953 0.89 1 79.94 183 ASP B C 1
ATOM 4805 O O . ASP B 1 183 ? -16.172 16.703 -0.246 1 79.94 183 ASP B O 1
ATOM 4809 N N . GLU B 1 184 ? -15.953 17.594 1.805 1 85.25 184 GLU B N 1
ATOM 4810 C CA . GLU B 1 184 ? -14.695 18.219 1.401 1 85.25 184 GLU B CA 1
ATOM 4811 C C . GLU B 1 184 ? -13.508 17.547 2.092 1 85.25 184 GLU B C 1
ATOM 4813 O O . GLU B 1 184 ? -13.602 17.141 3.252 1 85.25 184 GLU B O 1
ATOM 4818 N N . GLU B 1 185 ? -12.445 17.453 1.332 1 91.69 185 GLU B N 1
ATOM 4819 C CA . GLU B 1 185 ? -11.172 16.984 1.869 1 91.69 185 GLU B CA 1
ATOM 4820 C C . GLU B 1 185 ? -10.234 18.156 2.16 1 91.69 185 GLU B C 1
ATOM 4822 O O . GLU B 1 185 ? -9.891 18.922 1.257 1 91.69 185 GLU B O 1
ATOM 4827 N N . ILE B 1 186 ? -9.867 18.25 3.371 1 93.81 186 ILE B N 1
ATOM 4828 C CA . ILE B 1 186 ? -8.922 19.297 3.762 1 93.81 186 ILE B CA 1
ATOM 4829 C C . ILE B 1 186 ? -7.543 18.688 3.982 1 93.81 186 ILE B C 1
ATOM 4831 O O . ILE B 1 186 ? -7.344 17.906 4.91 1 93.81 186 ILE B O 1
ATOM 4835 N N . ASP B 1 187 ? -6.641 19.094 3.223 1 96.5 187 ASP B N 1
ATOM 4836 C CA . ASP B 1 187 ? -5.285 18.562 3.318 1 96.5 187 ASP B CA 1
ATOM 4837 C C . ASP B 1 187 ? -4.535 19.172 4.496 1 96.5 187 ASP B C 1
ATOM 4839 O O . ASP B 1 187 ? -4.594 20.391 4.715 1 96.5 187 ASP B O 1
ATOM 4843 N N . LEU B 1 188 ? -3.812 18.328 5.195 1 97.38 188 LEU B N 1
ATOM 4844 C CA . LEU B 1 188 ? -2.99 18.797 6.309 1 97.38 188 LEU B CA 1
ATOM 4845 C C . LEU B 1 188 ? -1.522 18.453 6.078 1 97.38 188 LEU B C 1
ATOM 4847 O O . LEU B 1 188 ? -0.638 19.016 6.719 1 97.38 188 LEU B O 1
ATOM 4851 N N . CYS B 1 189 ? -1.306 17.469 5.219 1 98.12 189 CYS B N 1
ATOM 4852 C CA . CYS B 1 189 ? 0.047 17 4.957 1 98.12 189 CYS B CA 1
ATOM 4853 C C . CYS B 1 189 ? 0.172 16.453 3.537 1 98.12 189 CYS B C 1
ATOM 4855 O O . CYS B 1 189 ? -0.753 15.836 3.021 1 98.12 189 CYS B O 1
ATOM 4857 N N . ALA B 1 190 ? 1.245 16.781 2.908 1 97.31 190 ALA B N 1
ATOM 4858 C CA . ALA B 1 190 ? 1.631 16.188 1.635 1 97.31 190 ALA B CA 1
ATOM 4859 C C . ALA B 1 190 ? 2.9 15.352 1.783 1 97.31 190 ALA B C 1
ATOM 4861 O O . ALA B 1 190 ? 3.746 15.641 2.633 1 97.31 190 ALA B O 1
ATOM 4862 N N . GLY B 1 191 ? 3.006 14.312 0.974 1 96.25 191 GLY B N 1
ATOM 4863 C CA . GLY B 1 191 ? 4.199 13.484 1.035 1 96.25 191 GLY B CA 1
ATOM 4864 C C . GLY B 1 191 ? 4.633 12.961 -0.321 1 96.25 191 GLY B C 1
ATOM 4865 O O . GLY B 1 191 ? 3.807 12.789 -1.22 1 96.25 191 GLY B O 1
ATOM 4866 N N . GLU B 1 192 ? 5.914 12.719 -0.454 1 94.75 192 GLU B N 1
ATOM 4867 C CA . GLU B 1 192 ? 6.527 12.125 -1.64 1 94.75 192 GLU B CA 1
ATOM 4868 C C . GLU B 1 192 ? 7.395 10.922 -1.272 1 94.75 192 GLU B C 1
ATOM 4870 O O . GLU B 1 192 ? 7.965 10.875 -0.18 1 94.75 192 GLU B O 1
ATOM 4875 N N . ILE B 1 193 ? 7.453 9.992 -2.184 1 92.56 193 ILE B N 1
ATOM 4876 C CA . ILE B 1 193 ? 8.211 8.758 -1.97 1 92.56 193 ILE B CA 1
ATOM 4877 C C . ILE B 1 193 ? 9.219 8.57 -3.096 1 92.56 193 ILE B C 1
ATOM 4879 O O . ILE B 1 193 ? 8.906 8.805 -4.266 1 92.56 193 ILE B O 1
ATOM 4883 N N . SER B 1 194 ? 10.43 8.219 -2.77 1 89.81 194 SER B N 1
ATOM 4884 C CA . SER B 1 194 ? 11.453 7.855 -3.744 1 89.81 194 SER B CA 1
ATOM 4885 C C . SER B 1 194 ? 12.242 6.633 -3.287 1 89.81 194 SER B C 1
ATOM 4887 O O . SER B 1 194 ? 12.258 6.309 -2.098 1 89.81 194 SER B O 1
ATOM 4889 N N . LYS B 1 195 ? 12.875 5.914 -4.281 1 84.06 195 LYS B N 1
ATOM 4890 C CA . LYS B 1 195 ? 13.672 4.727 -3.984 1 84.06 195 LYS B CA 1
ATOM 4891 C C . LYS B 1 195 ? 15.062 5.113 -3.496 1 84.06 195 LYS B C 1
ATOM 4893 O O . LYS B 1 195 ? 15.734 4.324 -2.828 1 84.06 195 LYS B O 1
ATOM 4898 N N . GLY B 1 196 ? 15.508 6.227 -4.023 1 72.06 196 GLY B N 1
ATOM 4899 C CA . GLY B 1 196 ? 16.906 6.57 -3.865 1 72.06 196 GLY B CA 1
ATOM 4900 C C . GLY B 1 196 ? 17.172 7.438 -2.652 1 72.06 196 GLY B C 1
ATOM 4901 O O . GLY B 1 196 ? 16.281 7.684 -1.847 1 72.06 196 GLY B O 1
ATOM 4902 N N . THR B 1 197 ? 18.422 7.602 -2.666 1 64.25 197 THR B N 1
ATOM 4903 C CA . THR B 1 197 ? 18.891 8.43 -1.562 1 64.25 197 THR B CA 1
ATOM 4904 C C . THR B 1 197 ? 18.453 9.883 -1.747 1 64.25 197 THR B C 1
ATOM 4906 O O . THR B 1 197 ? 18.219 10.328 -2.871 1 64.25 197 THR B O 1
ATOM 4909 N N . LEU B 1 198 ? 18.234 10.445 -0.757 1 55.66 198 LEU B N 1
ATOM 4910 C CA . LEU B 1 198 ? 17.781 11.828 -0.677 1 55.66 198 LEU B CA 1
ATOM 4911 C C . LEU B 1 198 ? 18.609 12.727 -1.581 1 55.66 198 LEU B C 1
ATOM 4913 O O . LEU B 1 198 ? 18.125 13.758 -2.053 1 55.66 198 LEU B O 1
ATOM 4917 N N . ASN B 1 199 ? 19.625 12.172 -2.027 1 52.75 199 ASN B N 1
ATOM 4918 C CA . ASN B 1 199 ? 20.516 13.062 -2.777 1 52.75 199 ASN B CA 1
ATOM 4919 C C . ASN B 1 199 ? 20.422 12.805 -4.277 1 52.75 199 ASN B C 1
ATOM 4921 O O . ASN B 1 199 ? 21.281 13.242 -5.039 1 52.75 199 ASN B O 1
ATOM 4925 N N . ASN B 1 200 ? 19.422 12.281 -4.723 1 64 200 ASN B N 1
ATOM 4926 C CA . ASN B 1 200 ? 19.25 12.039 -6.152 1 64 200 ASN B CA 1
ATOM 4927 C C . ASN B 1 200 ? 18.375 13.102 -6.805 1 64 200 ASN B C 1
ATOM 4929 O O . ASN B 1 200 ? 17.516 13.695 -6.148 1 64 200 ASN B O 1
ATOM 4933 N N . ALA B 1 201 ? 18.703 13.406 -8.047 1 63.72 201 ALA B N 1
ATOM 4934 C CA . ALA B 1 201 ? 18.031 14.453 -8.805 1 63.72 201 ALA B CA 1
ATOM 4935 C C . ALA B 1 201 ? 16.516 14.289 -8.75 1 63.72 201 ALA B C 1
ATOM 4937 O O . ALA B 1 201 ? 15.781 15.273 -8.648 1 63.72 201 ALA B O 1
ATOM 4938 N N . LYS B 1 202 ? 16.094 13.148 -8.781 1 69.38 202 LYS B N 1
ATOM 4939 C CA . LYS B 1 202 ? 14.648 12.906 -8.703 1 69.38 202 LYS B CA 1
ATOM 4940 C C . LYS B 1 202 ? 14.086 13.344 -7.352 1 69.38 202 LYS B C 1
ATOM 4942 O O . LYS B 1 202 ? 13.023 13.953 -7.289 1 69.38 202 LYS B O 1
ATOM 4947 N N . VAL B 1 203 ? 14.867 13.109 -6.395 1 72.12 203 VAL B N 1
ATOM 4948 C CA . VAL B 1 203 ? 14.43 13.461 -5.047 1 72.12 203 VAL B CA 1
ATOM 4949 C C . VAL B 1 203 ? 14.32 14.977 -4.914 1 72.12 203 VAL B C 1
ATOM 4951 O O . VAL B 1 203 ? 13.359 15.484 -4.324 1 72.12 203 VAL B O 1
ATOM 4954 N N . TRP B 1 204 ? 15.188 15.586 -5.523 1 69.94 204 TRP B N 1
ATOM 4955 C CA . TRP B 1 204 ? 15.195 17.047 -5.445 1 69.94 204 TRP B CA 1
ATOM 4956 C C . TRP B 1 204 ? 13.992 17.641 -6.172 1 69.94 204 TRP B C 1
ATOM 4958 O O . TRP B 1 204 ? 13.375 18.594 -5.691 1 69.94 204 TRP B O 1
ATOM 4968 N N . HIS B 1 205 ? 13.766 17.094 -7.273 1 75.38 205 HIS B N 1
ATOM 4969 C CA . HIS B 1 205 ? 12.594 17.547 -8.016 1 75.38 205 HIS B CA 1
ATOM 4970 C C . HIS B 1 205 ? 11.312 17.281 -7.246 1 75.38 205 HIS B C 1
ATOM 4972 O O . HIS B 1 205 ? 10.414 18.125 -7.191 1 75.38 205 HIS B O 1
ATOM 4978 N N . ASP B 1 206 ? 11.312 16.172 -6.656 1 83.19 206 ASP B N 1
ATOM 4979 C CA . ASP B 1 206 ? 10.133 15.789 -5.887 1 83.19 206 ASP B CA 1
ATOM 4980 C C . ASP B 1 206 ? 10.016 16.625 -4.613 1 83.19 206 ASP B C 1
ATOM 4982 O O . ASP B 1 206 ? 8.906 16.953 -4.184 1 83.19 206 ASP B O 1
ATOM 4986 N N . ASP B 1 207 ? 11.148 16.984 -4.188 1 83.56 207 ASP B N 1
ATOM 4987 C CA . ASP B 1 207 ? 11.172 17.812 -2.982 1 83.56 207 ASP B CA 1
ATOM 4988 C C . ASP B 1 207 ? 10.602 19.203 -3.256 1 83.56 207 ASP B C 1
ATOM 49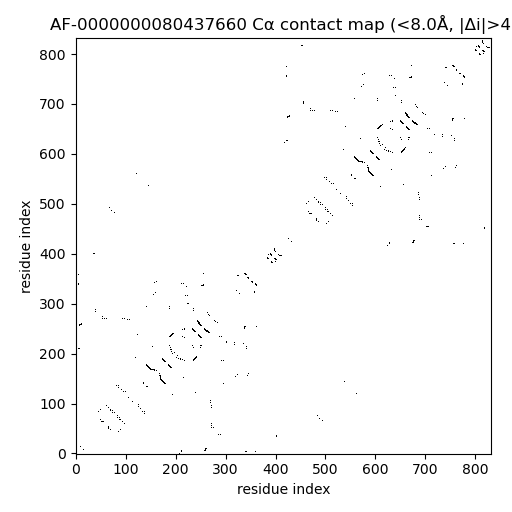90 O O . ASP B 1 207 ? 9.836 19.734 -2.451 1 83.56 207 ASP B O 1
ATOM 4994 N N . SER B 1 208 ? 11.016 19.719 -4.363 1 84.69 208 SER B N 1
ATOM 4995 C CA . SER B 1 208 ? 10.516 21.047 -4.723 1 84.69 208 SER B CA 1
ATOM 4996 C C . SER B 1 208 ? 9 21.031 -4.906 1 84.69 208 SER B C 1
ATOM 4998 O O . SER B 1 208 ? 8.312 21.969 -4.52 1 84.69 208 SER B O 1
ATOM 5000 N N . LYS B 1 209 ? 8.562 20.031 -5.492 1 88.69 209 LYS B N 1
ATOM 5001 C CA . LYS B 1 209 ? 7.121 19.828 -5.648 1 88.69 209 LYS B CA 1
ATOM 5002 C C . LYS B 1 209 ? 6.434 19.688 -4.297 1 88.69 209 LYS B C 1
ATOM 5004 O O . LYS B 1 209 ? 5.395 20.312 -4.051 1 88.69 209 LYS B O 1
ATOM 5009 N N . LEU B 1 210 ? 7.043 18.938 -3.48 1 93.19 210 LEU B N 1
ATOM 5010 C CA . LEU B 1 210 ? 6.504 18.656 -2.156 1 93.19 210 LEU B CA 1
ATOM 5011 C C . LEU B 1 210 ? 6.402 19.938 -1.325 1 93.19 210 LEU B C 1
ATOM 5013 O O . LEU B 1 210 ? 5.375 20.188 -0.694 1 93.19 210 LEU B O 1
ATOM 5017 N N . ILE B 1 211 ? 7.383 20.719 -1.371 1 92.88 211 ILE B N 1
ATOM 5018 C CA . ILE B 1 211 ? 7.453 21.922 -0.562 1 92.88 211 ILE B CA 1
ATOM 5019 C C . ILE B 1 211 ? 6.41 22.938 -1.048 1 92.88 211 ILE B C 1
ATOM 5021 O O . ILE B 1 211 ? 5.777 23.609 -0.243 1 92.88 211 ILE B O 1
ATOM 5025 N N . ARG B 1 212 ? 6.223 23 -2.303 1 92.56 212 ARG B N 1
ATOM 5026 C CA . ARG B 1 212 ? 5.211 23.891 -2.85 1 92.56 212 ARG B CA 1
ATOM 5027 C C . ARG B 1 212 ? 3.809 23.422 -2.494 1 92.56 212 ARG B C 1
ATOM 5029 O O . ARG B 1 212 ? 2.922 24.234 -2.225 1 92.56 212 ARG B O 1
ATOM 5036 N N . GLU B 1 213 ? 3.686 22.109 -2.525 1 95.12 213 GLU B N 1
ATOM 5037 C CA . GLU B 1 213 ? 2.406 21.562 -2.078 1 95.12 213 GLU B CA 1
ATOM 5038 C C . GLU B 1 213 ? 2.154 21.891 -0.607 1 95.12 213 GLU B C 1
ATOM 5040 O O . GLU B 1 213 ? 1.026 22.203 -0.219 1 95.12 213 GLU B O 1
ATOM 5045 N N . GLY B 1 214 ? 3.211 21.719 0.18 1 94.75 214 GLY B N 1
ATOM 5046 C CA . GLY B 1 214 ? 3.105 22.109 1.578 1 94.75 214 GLY B CA 1
ATOM 5047 C C . GLY B 1 214 ? 2.668 23.547 1.767 1 94.75 214 GLY B C 1
ATOM 5048 O O . GLY B 1 214 ? 1.858 23.844 2.646 1 94.75 214 GLY B O 1
ATOM 5049 N N . LYS B 1 215 ? 3.156 24.406 0.974 1 92.62 215 LYS B N 1
ATOM 5050 C CA . LYS B 1 215 ? 2.775 25.812 1.004 1 92.62 215 LYS B CA 1
ATOM 5051 C C . LYS B 1 215 ? 1.302 25.984 0.649 1 92.62 215 LYS B C 1
ATOM 5053 O O . LYS B 1 215 ? 0.595 26.781 1.285 1 92.62 215 LYS B O 1
ATOM 5058 N N . ASP B 1 216 ? 0.843 25.359 -0.396 1 93.25 216 ASP B N 1
ATOM 5059 C CA . ASP B 1 216 ? -0.551 25.469 -0.816 1 93.25 216 ASP B CA 1
ATOM 5060 C C . ASP B 1 216 ? -1.495 25.016 0.29 1 93.25 216 ASP B C 1
ATOM 5062 O O . ASP B 1 216 ? -2.566 25.594 0.484 1 93.25 216 ASP B O 1
ATOM 5066 N N . ILE B 1 217 ? -1.081 23.969 0.971 1 94.56 217 ILE B N 1
ATOM 5067 C CA . ILE B 1 217 ? -1.868 23.5 2.102 1 94.56 217 ILE B CA 1
ATOM 5068 C C . ILE B 1 217 ? -1.921 24.578 3.186 1 94.56 217 ILE B C 1
ATOM 5070 O O . ILE B 1 217 ? -2.984 24.844 3.744 1 94.56 217 ILE B O 1
ATOM 5074 N N . LEU B 1 218 ? -0.772 25.156 3.455 1 92.62 218 LEU B N 1
ATOM 5075 C CA . LEU B 1 218 ? -0.699 26.219 4.453 1 92.62 218 LEU B CA 1
ATOM 5076 C C . LEU B 1 218 ? -1.608 27.391 4.074 1 92.62 218 LEU B C 1
ATOM 5078 O O . LEU B 1 218 ? -2.342 27.906 4.918 1 92.62 218 LEU B O 1
ATOM 5082 N N . ASN B 1 219 ? -1.553 27.766 2.857 1 89.44 219 ASN B N 1
ATOM 5083 C CA . ASN B 1 219 ? -2.41 28.844 2.383 1 89.44 219 ASN B CA 1
ATOM 5084 C C . ASN B 1 219 ? -3.889 28.516 2.57 1 89.44 219 ASN B C 1
ATOM 5086 O O . ASN B 1 219 ? -4.68 29.375 2.961 1 89.44 219 ASN B O 1
ATOM 5090 N N . GLN B 1 220 ? -4.191 27.328 2.281 1 89.94 220 GLN B N 1
ATOM 5091 C CA . GLN B 1 220 ? -5.57 26.906 2.473 1 89.94 220 GLN B CA 1
ATOM 5092 C C . GLN B 1 220 ? -5.973 26.984 3.943 1 89.94 220 GLN B C 1
ATOM 5094 O O . GLN B 1 220 ? -7.094 27.375 4.262 1 89.94 220 GLN B O 1
ATOM 5099 N N . LEU B 1 221 ? -5.121 26.531 4.785 1 89.75 221 LEU B N 1
ATOM 5100 C CA . LEU B 1 221 ? -5.41 26.578 6.215 1 89.75 221 LEU B CA 1
ATOM 5101 C C . LEU B 1 221 ? -5.652 28 6.676 1 89.75 221 LEU B C 1
ATOM 5103 O O . LEU B 1 221 ? -6.551 28.25 7.484 1 89.75 221 LEU B O 1
ATOM 5107 N N . TYR B 1 222 ? -4.883 28.875 6.18 1 86.19 222 TYR B N 1
ATOM 5108 C CA . TYR B 1 222 ? -5.09 30.281 6.5 1 86.19 222 TYR B CA 1
ATOM 5109 C C . TYR B 1 222 ? -6.43 30.781 5.961 1 86.19 222 TYR B C 1
ATOM 5111 O O . TYR B 1 222 ? -7.121 31.562 6.621 1 86.19 222 TYR B O 1
ATOM 5119 N N . ASP B 1 223 ? -6.766 30.328 4.801 1 83.5 223 ASP B N 1
ATOM 5120 C CA . ASP B 1 223 ? -8.031 30.734 4.195 1 83.5 223 ASP B CA 1
ATOM 5121 C C . ASP B 1 223 ? -9.219 30.234 5.016 1 83.5 223 ASP B C 1
ATOM 5123 O O . ASP B 1 223 ? -10.234 30.922 5.121 1 83.5 223 ASP B O 1
ATOM 5127 N N . LEU B 1 224 ? -9.094 29.094 5.465 1 83.31 224 LEU B N 1
ATOM 5128 C CA . LEU B 1 224 ? -10.188 28.469 6.195 1 83.31 224 LEU B CA 1
ATOM 5129 C C . LEU B 1 224 ? -10.297 29.031 7.609 1 83.31 224 LEU B C 1
ATOM 5131 O O . LEU B 1 224 ? -11.398 29.203 8.125 1 83.31 224 LEU B O 1
ATOM 5135 N N . CYS B 1 225 ? -9.242 29.156 8.227 1 79.75 225 CYS B N 1
ATOM 5136 C CA . CYS B 1 225 ? -9.242 29.5 9.641 1 79.75 225 CYS B CA 1
ATOM 5137 C C . CYS B 1 225 ? -9.203 31.016 9.836 1 79.75 225 CYS B C 1
ATOM 5139 O O . CYS B 1 225 ? -9.516 31.516 10.914 1 79.75 225 CYS B O 1
ATOM 5141 N N . GLY B 1 226 ? -9.352 31.797 8.703 1 62.78 226 GLY B N 1
ATOM 5142 C CA . GLY B 1 226 ? -9.352 33.25 8.797 1 62.78 226 GLY B CA 1
ATOM 5143 C C . GLY B 1 226 ? -8.117 33.812 9.484 1 62.78 226 GLY B C 1
ATOM 5144 O O . GLY B 1 226 ? -7.262 33.062 9.945 1 62.78 226 GLY B O 1
ATOM 5145 N N . ASN B 1 227 ? -7.871 35.156 9.203 1 54 227 ASN B N 1
ATOM 5146 C CA . ASN B 1 227 ? -6.766 36 9.625 1 54 227 ASN B CA 1
ATOM 5147 C C . ASN B 1 227 ? -6.559 35.938 11.133 1 54 227 ASN B C 1
ATOM 5149 O O . ASN B 1 227 ? -6 36.875 11.719 1 54 227 ASN B O 1
ATOM 5153 N N . ARG B 1 228 ? -7.242 35.094 11.68 1 50.66 228 ARG B N 1
ATOM 5154 C CA . ARG B 1 228 ? -7.168 35.531 13.07 1 50.66 228 ARG B CA 1
ATOM 5155 C C . ARG B 1 228 ? -5.723 35.531 13.562 1 50.66 228 ARG B C 1
ATOM 5157 O O . ARG B 1 228 ? -4.867 34.844 13.008 1 50.66 228 ARG B O 1
ATOM 5164 N N . GLU B 1 229 ? -5.395 36.406 14.367 1 45.47 229 GLU B N 1
ATOM 5165 C CA . GLU B 1 229 ? -4.195 36.594 15.18 1 45.47 229 GLU B CA 1
ATOM 5166 C C . GLU B 1 229 ? -3.467 35.281 15.422 1 45.47 229 GLU B C 1
ATOM 5168 O O . GLU B 1 229 ? -2.387 35.281 16.016 1 45.47 229 GLU B O 1
ATOM 5173 N N . ASN B 1 230 ? -4.086 34.219 15 1 46.88 230 ASN B N 1
ATOM 5174 C CA . ASN B 1 230 ? -3.57 32.969 15.562 1 46.88 230 ASN B CA 1
ATOM 5175 C C . ASN B 1 230 ? -2.434 32.406 14.719 1 46.88 230 ASN B C 1
ATOM 5177 O O . ASN B 1 230 ? -2.676 31.766 13.68 1 46.88 230 ASN B O 1
ATOM 5181 N N . ASN B 1 231 ? -1.161 33.062 14.672 1 51.53 231 ASN B N 1
ATOM 5182 C CA . ASN B 1 231 ? 0.212 32.875 14.219 1 51.53 231 ASN B CA 1
ATOM 5183 C C . ASN B 1 231 ? 0.607 31.391 14.234 1 51.53 231 ASN B C 1
ATOM 5185 O O . ASN B 1 231 ? 1.764 31.062 13.977 1 51.53 231 ASN B O 1
ATOM 5189 N N . GLU B 1 232 ? -0.207 30.406 14.453 1 69.12 232 GLU B N 1
ATOM 5190 C CA . GLU B 1 232 ? 0.385 29.125 14.797 1 69.12 232 GLU B CA 1
ATOM 5191 C C . GLU B 1 232 ? 0.015 28.062 13.766 1 69.12 232 GLU B C 1
ATOM 5193 O O . GLU B 1 232 ? 0.097 26.859 14.039 1 69.12 232 GLU B O 1
ATOM 5198 N N . LEU B 1 233 ? -0.269 28.641 12.484 1 85.56 233 LEU B N 1
ATOM 5199 C CA . LEU B 1 233 ? -0.65 27.641 11.508 1 85.56 233 LEU B CA 1
ATOM 5200 C C . LEU B 1 233 ? 0.558 27.172 10.695 1 85.56 233 LEU B C 1
ATOM 5202 O O . LEU B 1 233 ? 1.397 28 10.312 1 85.56 233 LEU B O 1
ATOM 5206 N N . TYR B 1 234 ? 0.679 26 10.578 1 91.81 234 TYR B N 1
ATOM 5207 C CA . TYR B 1 234 ? 1.677 25.438 9.68 1 91.81 234 TYR B CA 1
ATOM 5208 C C . TYR B 1 234 ? 1.188 24.125 9.086 1 91.81 234 TYR B C 1
ATOM 5210 O O . TYR B 1 234 ? 0.242 23.516 9.594 1 91.81 234 TYR B O 1
ATOM 5218 N N . SER B 1 235 ? 1.68 23.766 7.969 1 95.19 235 SER B N 1
ATOM 5219 C CA . SER B 1 235 ? 1.391 22.5 7.312 1 95.19 235 SER B CA 1
ATOM 5220 C C . SER B 1 235 ? 2.553 21.516 7.465 1 95.19 235 SER B C 1
ATOM 5222 O O . SER B 1 235 ? 3.652 21.906 7.863 1 95.19 235 SER B O 1
ATOM 5224 N N . TRP B 1 236 ? 2.258 20.266 7.219 1 97.44 236 TRP B N 1
ATOM 5225 C CA . TRP B 1 236 ? 3.268 19.219 7.336 1 97.44 236 TRP B CA 1
ATOM 5226 C C . TRP B 1 236 ? 3.629 18.656 5.961 1 97.44 236 TRP B C 1
ATOM 5228 O O . TRP B 1 236 ? 2.805 18.656 5.047 1 97.44 236 TRP B O 1
ATOM 5238 N N . SER B 1 237 ? 4.82 18.234 5.812 1 96.69 237 SER B N 1
ATOM 5239 C CA . SER B 1 237 ? 5.293 17.484 4.652 1 96.69 237 SER B CA 1
ATOM 5240 C C . SER B 1 237 ? 6.129 16.281 5.07 1 96.69 237 SER B C 1
ATOM 5242 O O . SER B 1 237 ? 6.863 16.344 6.055 1 96.69 237 SER B O 1
ATOM 5244 N N . ILE B 1 238 ? 6.008 15.203 4.301 1 96.5 238 ILE B N 1
ATOM 5245 C CA . ILE B 1 238 ? 6.75 13.969 4.543 1 96.5 238 ILE B CA 1
ATOM 5246 C C . ILE B 1 238 ? 7.512 13.57 3.281 1 96.5 238 ILE B C 1
ATOM 5248 O O . ILE B 1 238 ? 6.914 13.398 2.217 1 96.5 238 ILE B O 1
ATOM 5252 N N . GLN B 1 239 ? 8.766 13.453 3.41 1 94.12 239 GLN B N 1
ATOM 5253 C CA . GLN B 1 239 ? 9.602 12.961 2.318 1 94.12 239 GLN B CA 1
ATOM 5254 C C . GLN B 1 239 ? 10.242 11.617 2.676 1 94.12 239 GLN B C 1
ATOM 5256 O O . GLN B 1 239 ? 11.023 11.531 3.625 1 94.12 239 GLN B O 1
ATOM 5261 N N . ILE B 1 240 ? 9.867 10.617 1.926 1 94.38 240 ILE B N 1
ATOM 5262 C CA . ILE B 1 240 ? 10.422 9.281 2.133 1 94.38 240 ILE B CA 1
ATOM 5263 C C . ILE B 1 240 ? 11.391 8.938 1.002 1 94.38 240 ILE B C 1
ATOM 5265 O O . ILE B 1 240 ? 11.039 9.047 -0.176 1 94.38 240 ILE B O 1
ATOM 5269 N N . SER B 1 241 ? 12.586 8.602 1.352 1 92.25 241 SER B N 1
ATOM 5270 C CA . SER B 1 241 ? 13.602 8.102 0.429 1 92.25 241 SER B CA 1
ATOM 5271 C C . SER B 1 241 ? 14.172 6.766 0.903 1 92.25 241 SER B C 1
ATOM 5273 O O . SER B 1 241 ? 15.156 6.73 1.642 1 92.25 241 SER B O 1
ATOM 5275 N N . GLY B 1 242 ? 13.586 5.719 0.337 1 92.88 242 GLY B N 1
ATOM 5276 C CA . GLY B 1 242 ? 13.969 4.41 0.844 1 92.88 242 GLY B CA 1
ATOM 5277 C C . GLY B 1 242 ? 13.656 4.227 2.316 1 92.88 242 GLY B C 1
ATOM 5278 O O . GLY B 1 242 ? 12.5 4.297 2.725 1 92.88 242 GLY B O 1
ATOM 5279 N N . LEU B 1 243 ? 14.766 4.105 3.078 1 93.81 243 LEU B N 1
ATOM 5280 C CA . LEU B 1 243 ? 14.594 3.873 4.508 1 93.81 243 LEU B CA 1
ATOM 5281 C C . LEU B 1 243 ? 14.594 5.191 5.277 1 93.81 243 LEU B C 1
ATOM 5283 O O . LEU B 1 243 ? 14.242 5.223 6.461 1 93.81 243 LEU B O 1
ATOM 5287 N N . GLN B 1 244 ? 14.82 6.242 4.605 1 92.75 244 GLN B N 1
ATOM 5288 C CA . GLN B 1 244 ? 14.898 7.551 5.25 1 92.75 244 GLN B CA 1
ATOM 5289 C C . GLN B 1 244 ? 13.586 8.305 5.113 1 92.75 244 GLN B C 1
ATOM 5291 O O . GLN B 1 244 ? 12.938 8.25 4.07 1 92.75 244 GLN B O 1
ATOM 5296 N N . CYS B 1 245 ? 13.227 8.984 6.164 1 94.56 245 CYS B N 1
ATOM 5297 C CA . CYS B 1 245 ? 12.016 9.797 6.168 1 94.56 245 CYS B CA 1
ATOM 5298 C C . CYS B 1 245 ? 12.266 11.148 6.836 1 94.56 245 CYS B C 1
ATOM 5300 O O . CYS B 1 245 ? 12.758 11.203 7.965 1 94.56 245 CYS B O 1
ATOM 5302 N N . VAL B 1 246 ? 11.984 12.188 6.113 1 93.56 246 VAL B N 1
ATOM 5303 C CA . VAL B 1 246 ? 12.102 13.539 6.652 1 93.56 246 VAL B CA 1
ATOM 5304 C C . VAL B 1 246 ? 10.711 14.148 6.801 1 93.56 246 VAL B C 1
ATOM 5306 O O . VAL B 1 246 ? 9.922 14.148 5.855 1 93.56 246 VAL B O 1
ATOM 5309 N N . VAL B 1 247 ? 10.453 14.617 7.977 1 96 247 VAL B N 1
ATOM 5310 C CA . VAL B 1 247 ? 9.195 15.297 8.266 1 96 247 VAL B CA 1
ATOM 5311 C C . VAL B 1 247 ? 9.453 16.781 8.531 1 96 247 VAL B C 1
ATOM 5313 O O . VAL B 1 247 ? 10.289 17.125 9.367 1 96 247 VAL B O 1
ATOM 5316 N N . SER B 1 248 ? 8.727 17.594 7.77 1 95.62 248 SER B N 1
ATOM 5317 C CA . SER B 1 248 ? 8.961 19.031 7.863 1 95.62 248 SER B CA 1
ATOM 5318 C C . SER B 1 248 ? 7.656 19.797 8.055 1 95.62 248 SER B C 1
ATOM 5320 O O . SER B 1 248 ? 6.574 19.25 7.836 1 95.62 248 SER B O 1
ATOM 5322 N N . THR B 1 249 ? 7.82 20.969 8.5 1 96.06 249 THR B N 1
ATOM 5323 C CA . THR B 1 249 ? 6.699 21.906 8.602 1 96.06 249 THR B CA 1
ATOM 5324 C C . THR B 1 249 ? 6.93 23.125 7.715 1 96.06 249 THR B C 1
ATOM 5326 O O . THR B 1 249 ? 8.07 23.5 7.449 1 96.06 249 THR B O 1
ATOM 5329 N N . GLN B 1 250 ? 5.859 23.672 7.234 1 94.62 250 GLN B N 1
ATOM 5330 C CA . GLN B 1 250 ? 5.918 24.922 6.48 1 94.62 250 GLN B CA 1
ATOM 5331 C C . GLN B 1 250 ? 5.281 26.062 7.262 1 94.62 250 GLN B C 1
ATOM 5333 O O . GLN B 1 250 ? 4.191 25.906 7.82 1 94.62 250 GLN B O 1
ATOM 5338 N N . HIS B 1 251 ? 5.965 27.172 7.223 1 91.19 251 HIS B N 1
ATOM 5339 C CA . HIS B 1 251 ? 5.539 28.328 7.992 1 91.19 251 HIS B CA 1
ATOM 5340 C C . HIS B 1 251 ? 5.484 29.578 7.121 1 91.19 251 HIS B C 1
ATOM 5342 O O . HIS B 1 251 ? 6.324 29.766 6.238 1 91.19 251 HIS B O 1
ATOM 5348 N N . LEU B 1 252 ? 4.5 30.312 7.348 1 89.44 252 LEU B N 1
ATOM 5349 C CA . LEU B 1 252 ? 4.488 31.688 6.855 1 89.44 252 LEU B CA 1
ATOM 5350 C C . LEU B 1 252 ? 5.035 32.656 7.91 1 89.44 252 LEU B C 1
ATOM 5352 O O . LEU B 1 252 ? 4.301 33.094 8.797 1 89.44 252 LEU B O 1
ATOM 5356 N N . CYS B 1 253 ? 6.293 33 7.75 1 85.88 253 CYS B N 1
ATOM 5357 C CA . CYS B 1 253 ? 7.039 33.625 8.836 1 85.88 253 CYS B CA 1
ATOM 5358 C C . CYS B 1 253 ? 6.98 35.156 8.742 1 85.88 253 CYS B C 1
ATOM 5360 O O . CYS B 1 253 ? 7.168 35.844 9.734 1 85.88 253 CYS B O 1
ATOM 5362 N N . SER B 1 254 ? 6.879 35.625 7.574 1 82.81 254 SER B N 1
ATOM 5363 C CA . SER B 1 254 ? 6.773 37.062 7.301 1 82.81 254 SER B CA 1
ATOM 5364 C C . SER B 1 254 ? 5.996 37.312 6.02 1 82.81 254 SER B C 1
ATOM 5366 O O . SER B 1 254 ? 5.43 36.406 5.43 1 82.81 254 SER B O 1
ATOM 5368 N N . ASN B 1 255 ? 6.059 38.656 5.707 1 82.06 255 ASN B N 1
ATOM 5369 C CA . ASN B 1 255 ? 5.367 39.031 4.477 1 82.06 255 ASN B CA 1
ATOM 5370 C C . ASN B 1 255 ? 5.988 38.344 3.258 1 82.06 255 ASN B C 1
ATOM 5372 O O . ASN B 1 255 ? 7.059 38.75 2.797 1 82.06 255 ASN B O 1
ATOM 5376 N N . GLY B 1 256 ? 5.285 37.312 2.84 1 82.88 256 GLY B N 1
ATOM 5377 C CA . GLY B 1 256 ? 5.684 36.625 1.63 1 82.88 256 GLY B CA 1
ATOM 5378 C C . GLY B 1 256 ? 6.797 35.594 1.861 1 82.88 256 GLY B C 1
ATOM 5379 O O . GLY B 1 256 ? 7.285 34.969 0.917 1 82.88 256 GLY B O 1
ATOM 5380 N N . LEU B 1 257 ? 7.203 35.438 3.07 1 86.88 257 LEU B N 1
ATOM 5381 C CA . LEU B 1 257 ? 8.305 34.531 3.334 1 86.88 257 LEU B CA 1
ATOM 5382 C C . LEU B 1 257 ? 7.797 33.219 3.918 1 86.88 257 LEU B C 1
ATOM 5384 O O . LEU B 1 257 ? 7.441 33.156 5.098 1 86.88 257 LEU B O 1
ATOM 5388 N N . TYR B 1 258 ? 7.824 32.281 3.084 1 91.62 258 TYR B N 1
ATOM 5389 C CA . TYR B 1 258 ? 7.543 30.922 3.531 1 91.62 258 TYR B CA 1
ATOM 5390 C C . TYR B 1 258 ? 8.828 30.172 3.871 1 91.62 258 TYR B C 1
ATOM 5392 O O . TYR B 1 258 ? 9.836 30.297 3.166 1 91.62 258 TYR B O 1
ATOM 5400 N N . VAL B 1 259 ? 8.812 29.438 4.988 1 92.44 259 VAL B N 1
ATOM 5401 C CA . VAL B 1 259 ? 10 28.688 5.391 1 92.44 259 VAL B CA 1
ATOM 5402 C C . VAL B 1 259 ? 9.633 27.234 5.633 1 92.44 259 VAL B C 1
ATOM 5404 O O . VAL B 1 259 ? 8.68 26.938 6.352 1 92.44 259 VAL B O 1
ATOM 5407 N N . SER B 1 260 ? 10.297 26.391 4.957 1 94.75 260 SER B N 1
ATOM 5408 C CA . SER B 1 260 ? 10.219 24.953 5.238 1 94.75 260 SER B CA 1
ATOM 5409 C C . SER B 1 260 ? 11.258 24.531 6.266 1 94.75 260 SER B C 1
ATOM 5411 O O . SER B 1 260 ? 12.461 24.672 6.027 1 94.75 260 SER B O 1
ATOM 5413 N N . VAL B 1 261 ? 10.805 23.984 7.355 1 94.38 261 VAL B N 1
ATOM 5414 C CA . VAL B 1 261 ? 11.68 23.656 8.477 1 94.38 261 VAL B CA 1
ATOM 5415 C C . VAL B 1 261 ? 11.703 22.141 8.68 1 94.38 261 VAL B C 1
ATOM 5417 O O . VAL B 1 261 ? 10.68 21.547 9.016 1 94.38 261 VAL B O 1
ATOM 5420 N N . PRO B 1 262 ? 12.828 21.516 8.5 1 93.31 262 PRO B N 1
ATOM 5421 C CA . PRO B 1 262 ? 12.906 20.109 8.859 1 93.31 262 PRO B CA 1
ATOM 5422 C C . PRO B 1 262 ? 12.75 19.859 10.359 1 93.31 262 PRO B C 1
ATOM 5424 O O . PRO B 1 262 ? 13.414 20.516 11.164 1 93.31 262 PRO B O 1
ATOM 5427 N N . ARG B 1 263 ? 11.891 19 10.742 1 94.75 263 ARG B N 1
ATOM 5428 C CA . ARG B 1 263 ? 11.617 18.75 12.148 1 94.75 263 ARG B CA 1
ATOM 5429 C C . ARG B 1 263 ? 12.227 17.422 12.602 1 94.75 263 ARG B C 1
ATOM 5431 O O . ARG B 1 263 ? 12.781 17.328 13.695 1 94.75 263 ARG B O 1
ATOM 5438 N N . PHE B 1 264 ? 12.023 16.422 11.805 1 93.81 264 PHE B N 1
ATOM 5439 C CA . PHE B 1 264 ? 12.492 15.086 12.133 1 93.81 264 PHE B CA 1
ATOM 5440 C C . PHE B 1 264 ? 13.156 14.438 10.922 1 93.81 264 PHE B C 1
ATOM 5442 O O . PHE B 1 264 ? 12.727 14.648 9.781 1 93.81 264 PHE B O 1
ATOM 5449 N N . ASP B 1 265 ? 14.156 13.766 11.195 1 92.5 265 ASP B N 1
ATOM 5450 C CA . ASP B 1 265 ? 14.875 12.922 10.234 1 92.5 265 ASP B CA 1
ATOM 5451 C C . ASP B 1 265 ? 15.195 11.555 10.836 1 92.5 265 ASP B C 1
ATOM 5453 O O . ASP B 1 265 ? 16 11.453 11.766 1 92.5 265 ASP B O 1
ATOM 5457 N N . PHE B 1 266 ? 14.547 10.57 10.297 1 92.31 266 PHE B N 1
ATOM 5458 C CA . PHE B 1 266 ? 14.766 9.258 10.891 1 92.31 266 PHE B CA 1
ATOM 5459 C C . PHE B 1 266 ? 14.867 8.188 9.812 1 92.31 266 PHE B C 1
ATOM 5461 O O . PHE B 1 266 ? 14.57 8.438 8.648 1 92.31 266 PHE B O 1
ATOM 5468 N N . VAL B 1 267 ? 15.375 7.055 10.297 1 93.06 267 VAL B N 1
ATOM 5469 C CA . VAL B 1 267 ? 15.633 5.922 9.414 1 93.06 267 VAL B CA 1
ATOM 5470 C C . VAL B 1 267 ? 14.844 4.707 9.891 1 93.06 267 VAL B C 1
ATOM 5472 O O . VAL B 1 267 ? 14.812 4.406 11.086 1 93.06 267 VAL B O 1
ATOM 5475 N N . PHE B 1 268 ? 14.133 4.094 8.977 1 95.25 268 PHE B N 1
ATOM 5476 C CA . PHE B 1 268 ? 13.461 2.838 9.281 1 95.25 268 PHE B CA 1
ATOM 5477 C C . PHE B 1 268 ? 14.461 1.765 9.68 1 95.25 268 PHE B C 1
ATOM 5479 O O . PHE B 1 268 ? 15.539 1.663 9.094 1 95.25 268 PHE B O 1
ATOM 5486 N N . PRO B 1 269 ? 14.164 0.95 10.695 1 94 269 PRO B N 1
ATOM 5487 C CA . PRO B 1 269 ? 15.102 -0.104 11.086 1 94 269 PRO B CA 1
ATOM 5488 C C . PRO B 1 269 ? 15.453 -1.043 9.938 1 94 269 PRO B C 1
ATOM 5490 O O . PRO B 1 269 ? 14.562 -1.604 9.297 1 94 269 PRO B O 1
ATOM 5493 N N . LYS B 1 270 ? 16.688 -1.295 9.742 1 91.81 270 LYS B N 1
ATOM 5494 C CA . LYS B 1 270 ? 17.172 -2.096 8.617 1 91.81 270 LYS B CA 1
ATOM 5495 C C . LYS B 1 270 ? 17.094 -3.586 8.93 1 91.81 270 LYS B C 1
ATOM 5497 O O . LYS B 1 270 ? 17.047 -4.414 8.016 1 91.81 270 LYS B O 1
ATOM 5502 N N . ASN B 1 271 ? 17.203 -3.855 10.141 1 92.25 271 ASN B N 1
ATOM 5503 C CA . ASN B 1 271 ? 17.156 -5.227 10.641 1 92.25 271 ASN B CA 1
ATOM 5504 C C . ASN B 1 271 ? 16.812 -5.266 12.125 1 92.25 271 ASN B C 1
ATOM 5506 O O . ASN B 1 271 ? 16.531 -4.23 12.727 1 92.25 271 ASN B O 1
ATOM 5510 N N . LEU B 1 272 ? 16.859 -6.434 12.664 1 90.94 272 LEU B N 1
ATOM 5511 C CA . LEU B 1 272 ? 16.453 -6.621 14.055 1 90.94 272 LEU B CA 1
ATOM 5512 C C . LEU B 1 272 ? 17.422 -5.949 15.008 1 90.94 272 LEU B C 1
ATOM 5514 O O . LEU B 1 272 ? 17.047 -5.531 16.109 1 90.94 272 LEU B O 1
ATOM 5518 N N . SER B 1 273 ? 18.641 -5.734 14.586 1 90 273 SER B N 1
ATOM 5519 C CA . SER B 1 273 ? 19.656 -5.125 15.438 1 90 273 SER B CA 1
ATOM 5520 C C . SER B 1 273 ? 19.516 -3.609 15.477 1 90 273 SER B C 1
ATOM 5522 O O . SER B 1 273 ? 20.047 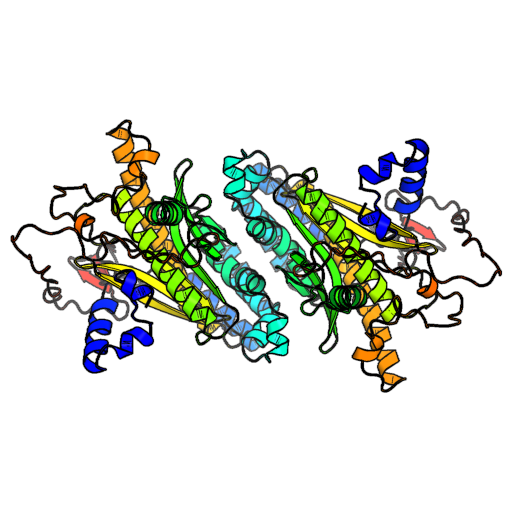-2.951 16.375 1 90 273 SER B O 1
ATOM 5524 N N . SER B 1 274 ? 18.766 -3.045 14.57 1 91.75 274 SER B N 1
ATOM 5525 C CA . SER B 1 274 ? 18.641 -1.593 14.477 1 91.75 274 SER B CA 1
ATOM 5526 C C . SER B 1 274 ? 17.25 -1.131 14.93 1 91.75 274 SER B C 1
ATOM 5528 O O . SER B 1 274 ? 16.828 -0.028 14.586 1 91.75 274 SER B O 1
ATOM 5530 N N . LEU B 1 275 ? 16.547 -1.917 15.672 1 91.88 275 LEU B N 1
ATOM 5531 C CA . LEU B 1 275 ? 15.172 -1.626 16.078 1 91.88 275 LEU B CA 1
ATOM 5532 C C . LEU B 1 275 ? 15.117 -0.409 16.984 1 91.88 275 LEU B C 1
ATOM 5534 O O . LEU B 1 275 ? 14.086 0.258 17.078 1 91.88 275 LEU B O 1
ATOM 5538 N N . ASP B 1 276 ? 16.188 -0.115 17.609 1 82.44 276 ASP B N 1
ATOM 5539 C CA . ASP B 1 276 ? 16.234 1.016 18.531 1 82.44 276 ASP B CA 1
ATOM 5540 C C . ASP B 1 276 ? 16.047 2.338 17.781 1 82.44 276 ASP B C 1
ATOM 5542 O O . ASP B 1 276 ? 15.656 3.34 18.391 1 82.44 276 ASP B O 1
ATOM 5546 N N . GLU B 1 277 ? 16.266 2.379 16.5 1 81.94 277 GLU B N 1
ATOM 5547 C CA . GLU B 1 277 ? 16.062 3.564 15.664 1 81.94 277 GLU B CA 1
ATOM 5548 C C . GLU B 1 277 ? 14.586 3.963 15.625 1 81.94 277 GLU B C 1
ATOM 5550 O O . GLU B 1 277 ? 14.258 5.098 15.273 1 81.94 277 GLU B O 1
ATOM 5555 N N . LEU B 1 278 ? 13.781 3.084 16.031 1 85.38 278 LEU B N 1
ATOM 5556 C CA . LEU B 1 278 ? 12.344 3.293 15.922 1 85.38 278 LEU B CA 1
ATOM 5557 C C . LEU B 1 278 ? 11.867 4.344 16.922 1 85.38 278 LEU B C 1
ATOM 5559 O O . LEU B 1 278 ? 10.828 4.98 16.703 1 85.38 278 LEU B O 1
ATOM 5563 N N . ASP B 1 279 ? 12.602 4.531 17.953 1 84.06 279 ASP B N 1
ATOM 5564 C CA . ASP B 1 279 ? 12.156 5.461 19 1 84.06 279 ASP B CA 1
ATOM 5565 C C . ASP B 1 279 ? 11.961 6.863 18.422 1 84.06 279 ASP B C 1
ATOM 5567 O O . ASP B 1 279 ? 10.898 7.465 18.594 1 84.06 279 ASP B O 1
ATOM 5571 N N . ASN B 1 280 ? 12.969 7.246 17.75 1 86.12 280 ASN B N 1
ATOM 5572 C CA . ASN B 1 280 ? 12.906 8.578 17.141 1 86.12 280 ASN B CA 1
ATOM 5573 C C . ASN B 1 280 ? 11.852 8.648 16.047 1 86.12 280 ASN B C 1
ATOM 5575 O O . ASN B 1 280 ? 11.141 9.648 15.922 1 86.12 280 ASN B O 1
ATOM 5579 N N . MET B 1 281 ? 11.75 7.598 15.352 1 89.94 281 MET B N 1
ATOM 5580 C CA . MET B 1 281 ? 10.797 7.535 14.242 1 89.94 281 MET B CA 1
ATOM 5581 C C . MET B 1 281 ? 9.367 7.582 14.75 1 89.94 281 MET B C 1
ATOM 5583 O O . MET B 1 281 ? 8.555 8.375 14.258 1 89.94 281 MET B O 1
ATOM 5587 N N . TYR B 1 282 ? 9.148 6.785 15.742 1 91 282 TYR B N 1
ATOM 5588 C CA . TYR B 1 282 ? 7.805 6.723 16.312 1 91 282 TYR B CA 1
ATOM 5589 C C . TYR B 1 282 ? 7.406 8.062 16.906 1 91 282 TYR B C 1
ATOM 5591 O O . TYR B 1 282 ? 6.305 8.562 16.672 1 91 282 TYR B O 1
ATOM 5599 N N . LYS B 1 283 ? 8.281 8.688 17.625 1 91 283 LYS B N 1
ATOM 5600 C CA . LYS B 1 283 ? 8.008 9.969 18.266 1 91 283 LYS B CA 1
ATOM 5601 C C . LYS B 1 283 ? 7.738 11.055 17.219 1 91 283 LYS B C 1
ATOM 5603 O O . LYS B 1 283 ? 6.824 11.867 17.391 1 91 283 LYS B O 1
ATOM 5608 N N . GLY B 1 284 ? 8.57 11.078 16.266 1 94.75 284 GLY B N 1
ATOM 5609 C CA . GLY B 1 284 ? 8.406 12.07 15.211 1 94.75 284 GLY B CA 1
ATOM 5610 C C . GLY B 1 284 ? 7.094 11.938 14.469 1 94.75 284 GLY B C 1
ATOM 5611 O O . GLY B 1 284 ? 6.375 12.922 14.289 1 94.75 284 GLY B O 1
ATOM 5612 N N . LEU B 1 285 ? 6.738 10.727 14.109 1 96.5 285 LEU B N 1
ATOM 5613 C CA . LEU B 1 285 ? 5.504 10.492 13.375 1 96.5 285 LEU B CA 1
ATOM 5614 C C . LEU B 1 285 ? 4.285 10.75 14.258 1 96.5 285 LEU B C 1
ATOM 5616 O O . LEU B 1 285 ? 3.299 11.336 13.805 1 96.5 285 LEU B O 1
ATOM 5620 N N . LEU B 1 286 ? 4.371 10.312 15.484 1 96 286 LEU B N 1
ATOM 5621 C CA . LEU B 1 286 ? 3.289 10.555 16.438 1 96 286 LEU B CA 1
ATOM 5622 C C . LEU B 1 286 ? 3.049 12.047 16.609 1 96 286 LEU B C 1
ATOM 5624 O O . LEU B 1 286 ? 1.901 12.5 16.625 1 96 286 LEU B O 1
ATOM 5628 N N . THR B 1 287 ? 4.098 12.773 16.719 1 96.69 287 THR B N 1
ATOM 5629 C CA . THR B 1 287 ? 4.02 14.219 16.906 1 96.69 287 THR B CA 1
ATOM 5630 C C . THR B 1 287 ? 3.322 14.867 15.703 1 96.69 287 THR B C 1
ATOM 5632 O O . THR B 1 287 ? 2.414 15.688 15.883 1 96.69 287 THR B O 1
ATOM 5635 N N . ALA B 1 288 ? 3.748 14.516 14.586 1 97.62 288 ALA B N 1
ATOM 5636 C CA . ALA B 1 288 ? 3.17 15.094 13.375 1 97.62 288 ALA B CA 1
ATOM 5637 C C . ALA B 1 288 ? 1.682 14.766 13.266 1 97.62 288 ALA B C 1
ATOM 5639 O O . ALA B 1 288 ? 0.862 15.656 13.031 1 97.62 288 ALA B O 1
ATOM 5640 N N . ILE B 1 289 ? 1.333 13.531 13.508 1 97.31 289 ILE B N 1
ATOM 5641 C CA . ILE B 1 289 ? -0.039 13.07 13.328 1 97.31 289 ILE B CA 1
ATOM 5642 C C . ILE B 1 289 ? -0.942 13.703 14.383 1 97.31 289 ILE B C 1
ATOM 5644 O O . ILE B 1 289 ? -2.031 14.195 14.07 1 97.31 289 ILE B O 1
ATOM 5648 N N . GLU B 1 290 ? -0.52 13.742 15.609 1 95.62 290 GLU B N 1
ATOM 5649 C CA . GLU B 1 290 ? -1.329 14.336 16.656 1 95.62 290 GLU B CA 1
ATOM 5650 C C . GLU B 1 290 ? -1.512 15.836 16.438 1 95.62 290 GLU B C 1
ATOM 5652 O O . GLU B 1 290 ? -2.57 16.391 16.734 1 95.62 290 GLU B O 1
ATOM 5657 N N . ASP B 1 291 ? -0.478 16.406 15.992 1 95.88 291 ASP B N 1
ATOM 5658 C CA . ASP B 1 291 ? -0.603 17.828 15.688 1 95.88 291 ASP B CA 1
ATOM 5659 C C . ASP B 1 291 ? -1.609 18.062 14.562 1 95.88 291 ASP B C 1
ATOM 5661 O O . ASP B 1 291 ? -2.395 19.016 14.609 1 95.88 291 ASP B O 1
ATOM 5665 N N . MET B 1 292 ? -1.554 17.281 13.562 1 96.75 292 MET B N 1
ATOM 5666 C CA . MET B 1 292 ? -2.51 17.391 12.461 1 96.75 292 MET B CA 1
ATOM 5667 C C . MET B 1 292 ? -3.936 17.172 12.961 1 96.75 292 MET B C 1
ATOM 5669 O O . MET B 1 292 ? -4.871 17.812 12.484 1 96.75 292 MET B O 1
ATOM 5673 N N . GLU B 1 293 ? -4.066 16.25 13.859 1 95.69 293 GLU B N 1
ATOM 5674 C CA . GLU B 1 293 ? -5.383 16.031 14.453 1 95.69 293 GLU B CA 1
ATOM 5675 C C . GLU B 1 293 ? -5.863 17.281 15.188 1 95.69 293 GLU B C 1
ATOM 5677 O O . GLU B 1 293 ? -7.023 17.672 15.055 1 95.69 293 GLU B O 1
ATOM 5682 N N . ARG B 1 294 ? -5.008 17.844 15.914 1 92.5 294 ARG B N 1
ATOM 5683 C CA . ARG B 1 294 ? -5.359 19.078 16.609 1 92.5 294 ARG B CA 1
ATOM 5684 C C . ARG B 1 294 ? -5.773 20.172 15.633 1 92.5 294 ARG B C 1
ATOM 5686 O O . ARG B 1 294 ? -6.742 20.891 15.867 1 92.5 294 ARG B O 1
ATOM 5693 N N . ARG B 1 295 ? -5.102 20.234 14.633 1 91.44 295 ARG B N 1
ATOM 5694 C CA . ARG B 1 295 ? -5.398 21.25 13.617 1 91.44 295 ARG B CA 1
ATOM 5695 C C . ARG B 1 295 ? -6.738 20.969 12.945 1 91.44 295 ARG B C 1
ATOM 5697 O O . ARG B 1 295 ? -7.461 21.891 12.57 1 91.44 295 ARG B O 1
ATOM 5704 N N . SER B 1 296 ? -6.977 19.688 12.734 1 93.06 296 SER B N 1
ATOM 5705 C CA . SER B 1 296 ? -8.266 19.344 12.148 1 93.06 296 SER B CA 1
ATOM 5706 C C . SER B 1 296 ? -9.422 19.828 13.016 1 93.06 296 SER B C 1
ATOM 5708 O O . SER B 1 296 ? -10.461 20.234 12.5 1 93.06 296 SER B O 1
ATOM 5710 N N . TYR B 1 297 ? -9.234 19.828 14.328 1 90.44 297 TYR B N 1
ATOM 5711 C CA . TYR B 1 297 ? -10.258 20.359 15.227 1 90.44 297 TYR B CA 1
ATOM 5712 C C . TYR B 1 297 ? -10.391 21.859 15.07 1 90.44 297 TYR B C 1
ATOM 5714 O O . TYR B 1 297 ? -11.5 22.406 15.078 1 90.44 297 TYR B O 1
ATOM 5722 N N . LEU B 1 298 ? -9.273 22.469 14.945 1 86.44 298 LEU B N 1
ATOM 5723 C CA . LEU B 1 298 ? -9.281 23.922 14.758 1 86.44 298 LEU B CA 1
ATOM 5724 C C . LEU B 1 298 ? -10.023 24.297 13.477 1 86.44 298 LEU B C 1
ATOM 5726 O O . LEU B 1 298 ? -10.867 25.203 13.492 1 86.44 298 LEU B O 1
ATOM 5730 N N . VAL B 1 299 ? -9.703 23.641 12.422 1 87.88 299 VAL B N 1
ATOM 5731 C CA . VAL B 1 299 ? -10.328 23.891 11.125 1 87.88 299 VAL B CA 1
ATOM 5732 C C . VAL B 1 299 ? -11.836 23.641 11.219 1 87.88 299 VAL B C 1
ATOM 5734 O O . VAL B 1 299 ? -12.633 24.422 10.711 1 87.88 299 VAL B O 1
ATOM 5737 N N . GLU B 1 300 ? -12.172 22.578 11.836 1 88.94 300 GLU B N 1
ATOM 5738 C CA . GLU B 1 300 ? -13.578 22.219 11.984 1 88.94 300 GLU B CA 1
ATOM 5739 C C . GLU B 1 300 ? -14.359 23.297 12.719 1 88.94 300 GLU B C 1
ATOM 5741 O O . GLU B 1 300 ? -15.477 23.641 12.328 1 88.94 300 GLU B O 1
ATOM 5746 N N . ASN B 1 301 ? -13.812 23.734 13.797 1 85.44 301 ASN B N 1
ATOM 5747 C CA . ASN B 1 301 ? -14.453 24.781 14.594 1 85.44 301 ASN B CA 1
ATOM 5748 C C . ASN B 1 301 ? -14.688 26.047 13.766 1 85.44 301 ASN B C 1
ATOM 5750 O O . ASN B 1 301 ? -15.758 26.656 13.852 1 85.44 301 ASN B O 1
ATOM 5754 N N . PHE B 1 302 ? -13.781 26.375 13 1 82.94 302 PHE B N 1
ATOM 5755 C CA . PHE B 1 302 ? -13.906 27.562 12.18 1 82.94 302 PHE B CA 1
ATOM 5756 C C . PHE B 1 302 ? -14.945 27.375 11.078 1 82.94 302 PHE B C 1
ATOM 5758 O O . PHE B 1 302 ? -15.719 28.281 10.781 1 82.94 302 PHE B O 1
ATOM 5765 N N . LEU B 1 303 ? -14.898 26.234 10.516 1 83.62 303 LEU B N 1
ATOM 5766 C CA . LEU B 1 303 ? -15.852 25.938 9.461 1 83.62 303 LEU B CA 1
ATOM 5767 C C . LEU B 1 303 ? -17.281 25.922 10 1 83.62 303 LEU B C 1
ATOM 5769 O O . LEU B 1 303 ? -18.203 26.422 9.352 1 83.62 303 LEU B O 1
ATOM 5773 N N . LYS B 1 304 ? -17.469 25.422 11.141 1 84.81 304 LYS B N 1
ATOM 5774 C CA . LYS B 1 304 ? -18.797 25.375 11.75 1 84.81 304 LYS B CA 1
ATOM 5775 C C . LYS B 1 304 ? -19.281 26.766 12.133 1 84.81 304 LYS B C 1
ATOM 5777 O O . LYS B 1 304 ? -20.453 27.094 11.977 1 84.81 304 LYS B O 1
ATOM 5782 N N . GLN B 1 305 ? -18.438 27.531 12.648 1 80.56 305 GLN B N 1
ATOM 5783 C CA . GLN B 1 305 ? -18.781 28.906 13 1 80.56 305 GLN B CA 1
ATOM 5784 C C . GLN B 1 305 ? -19.188 29.719 11.766 1 80.56 305 GLN B C 1
ATOM 5786 O O . GLN B 1 305 ? -20.125 30.516 11.828 1 80.56 305 GLN B O 1
ATOM 5791 N N . ASN B 1 306 ? -18.469 29.547 10.75 1 76.44 306 ASN B N 1
ATOM 5792 C CA . ASN B 1 306 ? -18.781 30.234 9.508 1 76.44 306 ASN B CA 1
ATOM 5793 C C . ASN B 1 306 ? -20.094 29.766 8.906 1 76.44 306 ASN B C 1
ATOM 5795 O O . ASN B 1 306 ? -20.812 30.531 8.258 1 76.44 306 ASN B O 1
ATOM 5799 N N . GLN B 1 307 ? -20.359 28.484 8.953 1 73.31 307 GLN B N 1
ATOM 5800 C CA . GLN B 1 307 ? -21.641 27.969 8.477 1 73.31 307 GLN B CA 1
ATOM 5801 C C . GLN B 1 307 ? -22.812 28.578 9.242 1 73.31 307 GLN B C 1
ATOM 5803 O O . GLN B 1 307 ? -23.875 28.828 8.672 1 73.31 307 GLN B O 1
ATOM 5808 N N . GLU B 1 308 ? -22.672 28.75 10.477 1 67.19 308 GLU B N 1
ATOM 5809 C CA . GLU B 1 308 ? -23.734 29.328 11.297 1 67.19 308 GLU B CA 1
ATOM 5810 C C . GLU B 1 308 ? -23.953 30.797 10.938 1 67.19 308 GLU B C 1
ATOM 5812 O O . GLU B 1 308 ? -25.078 31.297 11.016 1 67.19 308 GLU B O 1
ATOM 5817 N N . GLN B 1 309 ? -22.859 31.438 10.789 1 59.53 309 GLN B N 1
ATOM 5818 C CA . GLN B 1 309 ? -23.031 32.844 10.461 1 59.53 309 GLN B CA 1
ATOM 5819 C C . GLN B 1 309 ? -23.578 33.031 9.039 1 59.53 309 GLN B C 1
ATOM 5821 O O . GLN B 1 309 ? -24.422 33.906 8.797 1 59.53 309 GLN B O 1
ATOM 5826 N N . GLU B 1 310 ? -22.719 32.906 7.977 1 52.38 310 GLU B N 1
ATOM 5827 C CA . GLU B 1 310 ? -23.125 33.188 6.605 1 52.38 310 GLU B CA 1
ATOM 5828 C C . GLU B 1 310 ? -23.531 31.906 5.883 1 52.38 310 GLU B C 1
ATOM 5830 O O . GLU B 1 310 ? -22.953 30.844 6.125 1 52.38 310 GLU B O 1
ATOM 5835 N N . GLN B 1 311 ? -24.797 31.703 5.34 1 44.03 311 GLN B N 1
ATOM 5836 C CA . GLN B 1 311 ? -25.297 30.766 4.336 1 44.03 311 GLN B CA 1
ATOM 5837 C C . GLN B 1 311 ? -24.203 30.406 3.332 1 44.03 311 GLN B C 1
ATOM 5839 O O . GLN B 1 311 ? -24.484 30.094 2.18 1 44.03 311 GLN B O 1
ATOM 5844 N N . SER B 1 312 ? -23.047 30.875 3.355 1 40.72 312 SER B N 1
ATOM 5845 C CA . SER B 1 312 ? -22.125 30.812 2.23 1 40.72 312 SER B CA 1
ATOM 5846 C C . SER B 1 312 ? -21.516 29.422 2.094 1 40.72 312 SER B C 1
ATOM 5848 O O . SER B 1 312 ? -21.219 28.766 3.096 1 40.72 312 SER B O 1
ATOM 5850 N N . ASN B 1 313 ? -21.781 28.719 1.112 1 43.28 313 ASN B N 1
ATOM 5851 C CA . ASN B 1 313 ? -21.328 27.438 0.61 1 43.28 313 ASN B CA 1
ATOM 5852 C C . ASN B 1 313 ? -19.828 27.25 0.812 1 43.28 313 ASN B C 1
ATOM 5854 O O . ASN B 1 313 ? -19.031 28.141 0.5 1 43.28 313 ASN B O 1
ATOM 5858 N N . LEU B 1 314 ? -19.453 26.406 1.701 1 45.47 314 LEU B N 1
ATOM 5859 C CA . LEU B 1 314 ? -18.078 25.953 1.885 1 45.47 314 LEU B CA 1
ATOM 5860 C C . LEU B 1 314 ? -17.266 26.125 0.602 1 45.47 314 LEU B C 1
ATOM 5862 O O . LEU B 1 314 ? -16.078 26.422 0.65 1 45.47 314 LEU B O 1
ATOM 5866 N N . THR B 1 315 ? -17.953 25.828 -0.409 1 45.09 315 THR B N 1
ATOM 5867 C CA . THR B 1 315 ? -17.266 26 -1.687 1 45.09 315 THR B CA 1
ATOM 5868 C C . THR B 1 315 ? -16.75 27.422 -1.851 1 45.09 315 THR B C 1
ATOM 5870 O O . THR B 1 315 ? -15.695 27.656 -2.438 1 45.09 315 THR B O 1
ATOM 5873 N N . ASN B 1 316 ? -17.609 28.344 -1.407 1 43.62 316 ASN B N 1
ATOM 5874 C CA . ASN B 1 316 ? -17.203 29.75 -1.499 1 43.62 316 ASN B CA 1
ATOM 5875 C C . ASN B 1 316 ? -16.078 30.078 -0.524 1 43.62 316 ASN B C 1
ATOM 5877 O O . ASN B 1 316 ? -15.219 30.906 -0.82 1 43.62 316 ASN B O 1
ATOM 5881 N N . VAL B 1 317 ? -16.25 29.641 0.613 1 40.94 317 VAL B N 1
ATOM 5882 C CA . VAL B 1 317 ? -15.219 29.844 1.626 1 40.94 317 VAL B CA 1
ATOM 5883 C C . VAL B 1 317 ? -13.93 29.141 1.199 1 40.94 317 VAL B C 1
ATOM 5885 O O . VAL B 1 317 ? -12.828 29.625 1.499 1 40.94 317 VAL B O 1
ATOM 5888 N N . LEU B 1 318 ? -14.203 27.953 0.759 1 41.41 318 LEU B N 1
ATOM 5889 C CA . LEU B 1 318 ? -13.07 27.297 0.114 1 41.41 318 LEU B CA 1
ATOM 5890 C C . LEU B 1 318 ? -12.641 28.062 -1.134 1 41.41 318 LEU B C 1
ATOM 5892 O O . LEU B 1 318 ? -11.773 27.594 -1.877 1 41.41 318 LEU B O 1
ATOM 5896 N N . GLY B 1 319 ? -13.594 28.969 -1.577 1 36.47 319 GLY B N 1
ATOM 5897 C CA . GLY B 1 319 ? -13.328 29.875 -2.684 1 36.47 319 GLY B CA 1
ATOM 5898 C C . GLY B 1 319 ? -11.883 30.328 -2.74 1 36.47 319 GLY B C 1
ATOM 5899 O O . GLY B 1 319 ? -11.336 30.797 -1.742 1 36.47 319 GLY B O 1
ATOM 5900 N N . PHE B 1 320 ? -11.172 29.625 -3.471 1 37 320 PHE B N 1
ATOM 5901 C CA . PHE B 1 320 ? -9.859 29.906 -4.047 1 37 320 PHE B CA 1
ATOM 5902 C C . PHE B 1 320 ? -9.672 31.391 -4.281 1 37 320 PHE B C 1
ATOM 5904 O O . PHE B 1 320 ? -10.188 31.938 -5.262 1 37 320 PHE B O 1
ATOM 5911 N N . ASN B 1 321 ? -10.023 32.188 -3.459 1 35.81 321 ASN B N 1
ATOM 5912 C CA . ASN B 1 321 ? -9.836 33.625 -3.629 1 35.81 321 ASN B CA 1
ATOM 5913 C C . ASN B 1 321 ? -8.664 33.906 -4.555 1 35.81 321 ASN B C 1
ATOM 5915 O O . ASN B 1 321 ? -7.777 33.094 -4.738 1 35.81 321 ASN B O 1
ATOM 5919 N N . GLN B 1 322 ? -8.516 35.25 -5.066 1 36.66 322 GLN B N 1
ATOM 5920 C CA . GLN B 1 322 ? -8.078 36.25 -6.039 1 36.66 322 GLN B CA 1
ATOM 5921 C C . GLN B 1 322 ? -6.559 36.438 -6 1 36.66 322 GLN B C 1
ATOM 5923 O O . GLN B 1 322 ? -6.062 37.5 -5.609 1 36.66 322 GLN B O 1
ATOM 5928 N N . PHE B 1 323 ? -5.969 35.531 -5.352 1 35.81 323 PHE B N 1
ATOM 5929 C CA . PHE B 1 323 ? -4.605 36.062 -5.328 1 35.81 323 PHE B CA 1
ATOM 5930 C C . PHE B 1 323 ? -4.184 36.531 -6.715 1 35.81 323 PHE B C 1
ATOM 5932 O O . PHE B 1 323 ? -3.375 37.469 -6.84 1 35.81 323 PHE B O 1
ATOM 5939 N N . ASN B 1 324 ? -4.523 35.594 -7.738 1 33.41 324 ASN B N 1
ATOM 5940 C CA . ASN B 1 324 ? -4.094 36.062 -9.039 1 33.41 324 ASN B CA 1
ATOM 5941 C C . ASN B 1 324 ? -5.117 37.031 -9.641 1 33.41 324 ASN B C 1
ATOM 5943 O O . ASN B 1 324 ? -5.133 37.25 -10.859 1 33.41 324 ASN B O 1
ATOM 5947 N N . ASP B 1 325 ? -6.137 37.312 -8.906 1 32.12 325 ASP B N 1
ATOM 5948 C CA . ASP B 1 325 ? -7.004 38.344 -9.469 1 32.12 325 ASP B CA 1
ATOM 5949 C C . ASP B 1 325 ? -6.43 39.75 -9.234 1 32.12 325 ASP B C 1
ATOM 5951 O O . ASP B 1 325 ? -5.969 40.062 -8.133 1 32.12 325 ASP B O 1
ATOM 5955 N N . GLU B 1 326 ? -6.078 40.406 -10.242 1 33.47 326 GLU B N 1
ATOM 5956 C CA . GLU B 1 326 ? -5.57 41.781 -10.234 1 33.47 326 GLU B CA 1
ATOM 5957 C C . GLU B 1 326 ? -6.418 42.656 -9.344 1 33.47 326 GLU B C 1
ATOM 5959 O O . GLU B 1 326 ? -5.93 43.688 -8.836 1 33.47 326 GLU B O 1
ATOM 5964 N N . ASP B 1 327 ? -7.695 42.594 -9.43 1 32.94 327 ASP B N 1
ATOM 5965 C CA . ASP B 1 327 ? -8.547 43.688 -8.992 1 32.94 327 ASP B CA 1
ATOM 5966 C C . ASP B 1 327 ? -8.719 43.688 -7.473 1 32.94 327 ASP B C 1
ATOM 5968 O O . ASP B 1 327 ? -9.688 44.219 -6.949 1 32.94 327 ASP B O 1
ATOM 5972 N N . THR B 1 328 ? -8.234 42.719 -6.812 1 36.94 328 THR B N 1
ATOM 5973 C CA . THR B 1 328 ? -8.688 42.781 -5.426 1 36.94 328 THR B CA 1
ATOM 5974 C C . THR B 1 328 ? -8.078 44 -4.711 1 36.94 328 THR B C 1
ATOM 5976 O O . THR B 1 328 ? -6.859 44.094 -4.598 1 36.94 328 THR B O 1
ATOM 5979 N N . SER B 1 329 ? -8.766 45.125 -4.5 1 34.31 329 SER B N 1
ATOM 5980 C CA . SER B 1 329 ? -8.477 46.375 -3.801 1 34.31 329 SER B CA 1
ATOM 5981 C C . SER B 1 329 ? -7.781 46.094 -2.469 1 34.31 329 SER B C 1
ATOM 5983 O O . SER B 1 329 ? -7.641 44.938 -2.049 1 34.31 329 SER B O 1
ATOM 5985 N N . LYS B 1 330 ? -8.203 47 -1.216 1 39.34 330 LYS B N 1
ATOM 5986 C CA . LYS B 1 330 ? -7.656 47.469 0.051 1 39.34 330 LYS B CA 1
ATOM 5987 C C . LYS B 1 330 ? -7.625 46.344 1.088 1 39.34 330 LYS B C 1
ATOM 5989 O O . LYS B 1 330 ? -8.586 46.156 1.84 1 39.34 330 LYS B O 1
ATOM 5994 N N . VAL B 1 331 ? -7.176 45.219 0.807 1 40.59 331 VAL B N 1
ATOM 5995 C CA . VAL B 1 331 ? -7.289 44.375 1.992 1 40.59 331 VAL B CA 1
ATOM 5996 C C . VAL B 1 331 ? -6.395 44.906 3.104 1 40.59 331 VAL B C 1
ATOM 5998 O O . VAL B 1 331 ? -5.23 45.25 2.865 1 40.59 331 VAL B O 1
ATOM 6001 N N . GLU B 1 332 ? -6.871 45.375 4.176 1 41.22 332 GLU B N 1
ATOM 6002 C CA . GLU B 1 332 ? -6.223 45.656 5.453 1 41.22 332 GLU B CA 1
ATOM 6003 C C . GLU B 1 332 ? -5.152 44.625 5.77 1 41.22 332 GLU B C 1
ATOM 6005 O O . GLU B 1 332 ? -5.211 43.469 5.277 1 41.22 332 GLU B O 1
ATOM 6010 N N . GLU B 1 333 ? -3.926 44.969 6.395 1 46.03 333 GLU B N 1
ATOM 6011 C CA . GLU B 1 333 ? -2.672 44.312 6.793 1 46.03 333 GLU B CA 1
ATOM 6012 C C . GLU B 1 333 ? -2.922 43 7.488 1 46.03 333 GLU B C 1
ATOM 6014 O O . GLU B 1 333 ? -2.863 42.906 8.719 1 46.03 333 GLU B O 1
ATOM 6019 N N . ASP B 1 334 ? -3.877 42.156 7.082 1 53.5 334 ASP B N 1
ATOM 6020 C CA . ASP B 1 334 ? -4.16 40.844 7.691 1 53.5 334 ASP B CA 1
ATOM 6021 C C . ASP B 1 334 ? -3.275 39.75 7.098 1 53.5 334 ASP B C 1
ATOM 6023 O O . ASP B 1 334 ? -2.635 39.969 6.066 1 53.5 334 ASP B O 1
ATOM 6027 N N . VAL B 1 335 ? -2.832 38.75 7.934 1 58.78 335 VAL B N 1
ATOM 6028 C CA . VAL B 1 335 ? -2.025 37.594 7.574 1 58.78 335 VAL B CA 1
ATOM 6029 C C . VAL B 1 335 ? -2.338 37.188 6.141 1 58.78 335 VAL B C 1
ATOM 6031 O O . VAL B 1 335 ? -1.479 36.625 5.445 1 58.78 335 VAL B O 1
ATOM 6034 N N . TYR B 1 336 ? -3.359 37.625 5.633 1 64.56 336 TYR B N 1
ATOM 6035 C CA . TYR B 1 336 ? -3.77 37.281 4.273 1 64.56 336 TYR B CA 1
ATOM 6036 C C . TYR B 1 336 ? -2.918 38.031 3.252 1 64.56 336 TYR B C 1
ATOM 6038 O O . TYR B 1 336 ? -2.648 37.531 2.164 1 64.56 336 TYR B O 1
ATOM 6046 N N . SER B 1 337 ? -2.576 39.125 3.811 1 70.44 337 SER B N 1
ATOM 6047 C CA . SER B 1 337 ? -1.801 39.969 2.898 1 70.44 337 SER B CA 1
ATOM 6048 C C . SER B 1 337 ? -0.377 39.438 2.744 1 70.44 337 SER B C 1
ATOM 6050 O O . SER B 1 337 ? 0.331 39.812 1.81 1 70.44 337 SER B O 1
ATOM 6052 N N . TYR B 1 338 ? -0.07 38.469 3.664 1 77 338 TYR B N 1
ATOM 6053 C CA . TYR B 1 338 ? 1.285 37.938 3.625 1 77 338 TYR B CA 1
ATOM 6054 C C . TYR B 1 338 ? 1.392 36.812 2.611 1 77 338 TYR B C 1
ATOM 6056 O O . TYR B 1 338 ? 2.488 36.469 2.16 1 77 338 TYR B O 1
ATOM 6064 N N . LYS B 1 339 ? 0.314 36.281 2.203 1 84.19 339 LYS B N 1
ATOM 6065 C CA . LYS B 1 339 ? 0.329 35.094 1.356 1 84.19 339 LYS B CA 1
ATOM 6066 C C . LYS B 1 339 ? 0.789 35.438 -0.059 1 84.19 339 LYS B C 1
ATOM 6068 O O . LYS B 1 339 ? 0.549 36.531 -0.548 1 84.19 339 LYS B O 1
ATOM 6073 N N . ARG B 1 340 ? 1.521 34.5 -0.595 1 83.5 340 ARG B N 1
ATOM 6074 C CA . ARG B 1 340 ? 1.963 34.562 -1.984 1 83.5 340 ARG B CA 1
ATOM 6075 C C . ARG B 1 340 ? 1.561 33.281 -2.742 1 83.5 340 ARG B C 1
ATOM 6077 O O . ARG B 1 340 ? 1.434 32.219 -2.15 1 83.5 340 ARG B O 1
ATOM 6084 N N . PRO B 1 341 ? 1.366 33.438 -4.02 1 83.19 341 PRO B N 1
ATOM 6085 C CA . PRO B 1 341 ? 1.048 32.25 -4.82 1 83.19 341 PRO B CA 1
ATOM 6086 C C . PRO B 1 341 ? 2.26 31.359 -5.051 1 83.19 341 PRO B C 1
ATOM 6088 O O . PRO B 1 341 ? 3.398 31.781 -4.855 1 83.19 341 PRO B O 1
ATOM 6091 N N . SER B 1 342 ? 1.992 30.141 -5.355 1 87.56 342 SER B N 1
ATOM 6092 C CA . SER B 1 342 ? 3.031 29.188 -5.727 1 87.56 342 SER B CA 1
ATOM 6093 C C . SER B 1 342 ? 3.242 29.156 -7.234 1 87.56 342 SER B C 1
ATOM 6095 O O . SER B 1 342 ? 2.297 29.344 -8 1 87.56 342 SER B O 1
ATOM 6097 N N . TRP B 1 343 ? 4.461 28.969 -7.566 1 85.25 343 TRP B N 1
ATOM 6098 C CA . TRP B 1 343 ? 4.777 28.734 -8.977 1 85.25 343 TRP B CA 1
ATOM 6099 C C . TRP B 1 343 ? 4.496 27.281 -9.359 1 85.25 343 TRP B C 1
ATOM 6101 O O . TRP B 1 343 ? 4.824 26.359 -8.617 1 85.25 343 TRP B O 1
ATOM 6111 N N . TYR B 1 344 ? 3.838 27.125 -10.602 1 84.19 344 TYR B N 1
ATOM 6112 C CA . TYR B 1 344 ? 3.533 25.781 -11.109 1 84.19 344 TYR B CA 1
ATOM 6113 C C . TYR B 1 344 ? 4.195 25.562 -12.469 1 84.19 344 TYR B C 1
ATOM 6115 O O . TYR B 1 344 ? 4.324 26.484 -13.266 1 84.19 344 TYR B O 1
ATOM 6123 N N . THR B 1 345 ? 4.59 24.312 -12.617 1 80.69 345 THR B N 1
ATOM 6124 C CA . THR B 1 345 ? 5.047 23.938 -13.945 1 80.69 345 THR B CA 1
ATOM 6125 C C . THR B 1 345 ? 3.904 24.031 -14.953 1 80.69 345 THR B C 1
ATOM 6127 O O . THR B 1 345 ? 2.746 23.781 -14.617 1 80.69 345 THR B O 1
ATOM 6130 N N . PRO B 1 346 ? 4.266 24.344 -16.188 1 81.56 346 PRO B N 1
ATOM 6131 C CA . PRO B 1 346 ? 3.217 24.453 -17.219 1 81.56 346 PRO B CA 1
ATOM 6132 C C . PRO B 1 346 ? 2.451 23.156 -17.406 1 81.56 346 PRO B C 1
ATOM 6134 O O . PRO B 1 346 ? 2.992 22.062 -17.172 1 81.56 346 PRO B O 1
ATOM 6137 N N . PRO B 1 347 ? 1.173 23.312 -17.844 1 78.88 347 PRO B N 1
ATOM 6138 C CA . PRO B 1 347 ? 0.435 22.094 -18.219 1 78.88 347 PRO B CA 1
ATOM 6139 C C . PRO B 1 347 ? 1.062 21.359 -19.391 1 78.88 347 PRO B C 1
ATOM 6141 O O . PRO B 1 347 ? 1.88 21.922 -20.125 1 78.88 347 PRO B O 1
ATOM 6144 N N . ARG B 1 348 ? 0.603 20.125 -19.562 1 75.56 348 ARG B N 1
ATOM 6145 C CA . ARG B 1 348 ? 1.209 19.234 -20.547 1 75.56 348 ARG B CA 1
ATOM 6146 C C . ARG B 1 348 ? 1.008 19.766 -21.969 1 75.56 348 ARG B C 1
ATOM 6148 O O . ARG B 1 348 ? 1.898 19.656 -22.812 1 75.56 348 ARG B O 1
ATOM 6155 N N . GLU B 1 349 ? -0.094 20.328 -22.219 1 73.19 349 GLU B N 1
ATOM 6156 C CA . GLU B 1 349 ? -0.453 20.812 -23.547 1 73.19 349 GLU B CA 1
ATOM 6157 C C . GLU B 1 349 ? 0.318 22.094 -23.906 1 73.19 349 GLU B C 1
ATOM 6159 O O . GLU B 1 349 ? 0.479 22.422 -25.078 1 73.19 349 GLU B O 1
ATOM 6164 N N . GLU B 1 350 ? 0.741 22.828 -22.875 1 73.44 350 GLU B N 1
ATOM 6165 C CA . GLU B 1 350 ? 1.471 24.078 -23.078 1 73.44 350 GLU B CA 1
ATOM 6166 C C . GLU B 1 350 ? 2.842 24.031 -22.406 1 73.44 350 GLU B C 1
ATOM 6168 O O . GLU B 1 350 ? 3.201 24.938 -21.656 1 73.44 350 GLU B O 1
ATOM 6173 N N . ARG B 1 351 ? 3.615 23.125 -22.734 1 75.38 351 ARG B N 1
ATOM 6174 C CA . ARG B 1 351 ? 4.836 22.781 -22.016 1 75.38 351 ARG B CA 1
ATOM 6175 C C . ARG B 1 351 ? 5.836 23.938 -22.047 1 75.38 351 ARG B C 1
ATOM 6177 O O . ARG B 1 351 ? 6.691 24.047 -21.172 1 75.38 351 ARG B O 1
ATOM 6184 N N . TYR B 1 352 ? 5.711 24.781 -22.906 1 72.88 352 TYR B N 1
ATOM 6185 C CA . TYR B 1 352 ? 6.73 25.812 -23.062 1 72.88 352 TYR B CA 1
ATOM 6186 C C . TYR B 1 352 ? 6.238 27.156 -22.516 1 72.88 352 TYR B C 1
ATOM 6188 O O . TYR B 1 352 ? 6.973 28.141 -22.516 1 72.88 352 TYR B O 1
ATOM 6196 N N . LYS B 1 353 ? 5.094 27.219 -21.922 1 76 353 LYS B N 1
ATOM 6197 C CA . LYS B 1 353 ? 4.527 28.453 -21.406 1 76 353 LYS B CA 1
ATOM 6198 C C . LYS B 1 353 ? 4.641 28.516 -19.875 1 76 353 LYS B C 1
ATOM 6200 O O . LYS B 1 353 ? 3.662 28.281 -19.172 1 76 353 LYS B O 1
ATOM 6205 N N . SER B 1 354 ? 5.812 28.828 -19.438 1 80.31 354 SER B N 1
ATOM 6206 C CA . SER B 1 354 ? 5.953 29.047 -18 1 80.31 354 SER B CA 1
ATOM 6207 C C . SER B 1 354 ? 5.516 30.453 -17.609 1 80.31 354 SER B C 1
ATOM 6209 O O . SER B 1 354 ? 5.918 31.438 -18.234 1 80.31 354 SER B O 1
ATOM 6211 N N . VAL B 1 355 ? 4.613 30.531 -16.594 1 76.19 355 VAL B N 1
ATOM 6212 C CA . VAL B 1 355 ? 4.055 31.812 -16.172 1 76.19 355 VAL B CA 1
ATOM 6213 C C . VAL B 1 355 ? 4.48 32.125 -14.742 1 76.19 355 VAL B C 1
ATOM 6215 O O . VAL B 1 355 ? 4.402 31.25 -13.867 1 76.19 355 VAL B O 1
ATOM 6218 N N . ILE B 1 356 ? 5.004 33.281 -14.539 1 75.94 356 ILE B N 1
ATOM 6219 C CA . ILE B 1 356 ? 5.312 33.75 -13.195 1 75.94 356 ILE B CA 1
ATOM 6220 C C . ILE B 1 356 ? 4.035 34.219 -12.508 1 75.94 356 ILE B C 1
ATOM 6222 O O . ILE B 1 356 ? 3.232 34.938 -13.109 1 75.94 356 ILE B O 1
ATOM 6226 N N . PRO B 1 357 ? 3.883 33.812 -11.297 1 78 357 PRO B N 1
ATOM 6227 C CA . PRO B 1 357 ? 2.676 34.25 -10.602 1 78 357 PRO B CA 1
ATOM 6228 C C . PRO B 1 357 ? 2.578 35.781 -10.5 1 78 357 PRO B C 1
ATOM 6230 O O . PRO B 1 357 ? 3.578 36.438 -10.227 1 78 357 PRO B O 1
ATOM 6233 N N . VAL B 1 358 ? 1.396 36.375 -10.734 1 69.31 358 VAL B N 1
ATOM 6234 C CA . VAL B 1 358 ? 1.158 37.812 -10.836 1 69.31 358 VAL B CA 1
ATOM 6235 C C . VAL B 1 358 ? 1.484 38.5 -9.5 1 69.31 358 VAL B C 1
ATOM 6237 O O . VAL B 1 358 ? 2.068 39.562 -9.477 1 69.31 358 VAL B O 1
ATOM 6240 N N . HIS B 1 359 ? 1.213 37.906 -8.367 1 68.12 359 HIS B N 1
ATOM 6241 C CA . HIS B 1 359 ? 1.419 38.531 -7.059 1 68.12 359 HIS B CA 1
ATOM 6242 C C . HIS B 1 359 ? 2.576 37.844 -6.32 1 68.12 359 HIS B C 1
ATOM 6244 O O . HIS B 1 359 ? 2.51 37.656 -5.102 1 68.12 359 HIS B O 1
ATOM 6250 N N . LEU B 1 360 ? 3.584 37.5 -7.086 1 73.56 360 LEU B N 1
ATOM 6251 C CA . LEU B 1 360 ? 4.762 36.875 -6.496 1 73.56 360 LEU B CA 1
ATOM 6252 C C . LEU B 1 360 ? 5.383 37.781 -5.434 1 73.56 360 LEU B C 1
ATOM 6254 O O . LEU B 1 360 ? 5.859 37.312 -4.402 1 73.56 360 LEU B O 1
ATOM 6258 N N . PHE B 1 361 ? 5.391 39.125 -5.73 1 66 361 PHE B N 1
ATOM 6259 C CA . PHE B 1 361 ? 6.059 40.062 -4.84 1 66 361 PHE B CA 1
ATOM 6260 C C . PHE B 1 361 ? 5.051 40.781 -3.959 1 66 361 PHE B C 1
ATOM 6262 O O . PHE B 1 361 ? 5.367 41.812 -3.354 1 66 361 PHE B O 1
ATOM 6269 N N . GLY B 1 362 ? 4.02 40.281 -3.766 1 65.12 362 GLY B N 1
ATOM 6270 C CA . GLY B 1 362 ? 3.004 40.875 -2.914 1 65.12 362 GLY B CA 1
ATOM 6271 C C . GLY B 1 362 ? 2.174 41.938 -3.629 1 65.12 362 GLY B C 1
ATOM 6272 O O . GLY B 1 362 ? 2.432 42.25 -4.793 1 65.12 362 GLY B O 1
ATOM 6273 N N . ARG B 1 363 ? 1.04 42.312 -2.984 1 55.09 363 ARG B N 1
ATOM 6274 C CA . ARG B 1 363 ? 0.185 43.375 -3.492 1 55.09 363 ARG B CA 1
ATOM 6275 C C . ARG B 1 363 ? 0.778 44.75 -3.182 1 55.09 363 ARG B C 1
ATOM 6277 O O . ARG B 1 363 ? 1.48 44.938 -2.182 1 55.09 363 ARG B O 1
ATOM 6284 N N . LYS B 1 364 ? 1.043 45.688 -4.191 1 48.31 364 LYS B N 1
ATOM 6285 C CA . LYS B 1 364 ? 1.55 47.062 -3.988 1 48.31 364 LYS B CA 1
ATOM 6286 C C . LYS B 1 364 ? 0.926 47.688 -2.752 1 48.31 364 LYS B C 1
ATOM 6288 O O . LYS B 1 364 ? -0.3 47.75 -2.629 1 48.31 364 LYS B O 1
ATOM 6293 N N . ARG B 1 365 ? 1.597 47.531 -1.502 1 47.12 365 ARG B N 1
ATOM 6294 C CA . ARG B 1 365 ? 1.205 48.25 -0.288 1 47.12 365 ARG B CA 1
ATOM 6295 C C . ARG B 1 365 ? 1.197 49.75 -0.514 1 47.12 365 ARG B C 1
ATOM 6297 O O . ARG B 1 365 ? 1.966 50.281 -1.328 1 47.12 365 ARG B O 1
ATOM 6304 N N . SER B 1 366 ? 0.105 50.469 -0.246 1 35.69 366 SER B N 1
ATOM 6305 C CA . SER B 1 366 ? 0.318 51.875 0.03 1 35.69 366 SER B CA 1
ATOM 6306 C C . SER B 1 366 ? 1.468 52.094 1.01 1 35.69 366 SER B C 1
ATOM 6308 O O . SER B 1 366 ? 1.816 51.156 1.766 1 35.69 366 SER B O 1
ATOM 6310 N N . ALA B 1 367 ? 2.246 53.281 1.081 1 34.47 367 ALA B N 1
ATOM 6311 C CA . ALA B 1 367 ? 3.445 53.75 1.787 1 34.47 367 ALA B CA 1
ATOM 6312 C C . ALA B 1 367 ? 3.402 53.312 3.254 1 34.47 367 ALA 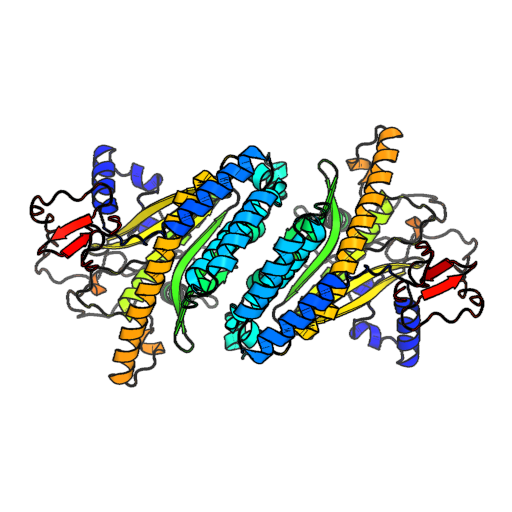B C 1
ATOM 6314 O O . ALA B 1 367 ? 4.266 53.719 4.043 1 34.47 367 ALA B O 1
ATOM 6315 N N . THR B 1 368 ? 2.244 53.062 3.879 1 31.34 368 THR B N 1
ATOM 6316 C CA . THR B 1 368 ? 2.449 53.281 5.309 1 31.34 368 THR B CA 1
ATOM 6317 C C . THR B 1 368 ? 3.48 52.312 5.863 1 31.34 368 THR B C 1
ATOM 6319 O O . THR B 1 368 ? 3.881 51.375 5.18 1 31.34 368 THR B O 1
ATOM 6322 N N . THR B 1 369 ? 3.184 51.812 7.332 1 30.06 369 THR B N 1
ATOM 6323 C CA . THR B 1 369 ? 4.02 51.438 8.469 1 30.06 369 THR B CA 1
ATOM 6324 C C . THR B 1 369 ? 4.527 50 8.32 1 30.06 369 THR B C 1
ATOM 6326 O O . THR B 1 369 ? 3.732 49.062 8.18 1 30.06 369 THR B O 1
ATOM 6329 N N . ILE B 1 370 ? 5.609 49.75 7.695 1 31.95 370 ILE B N 1
ATOM 6330 C CA . ILE B 1 370 ? 6.363 48.5 7.816 1 31.95 370 ILE B CA 1
ATOM 6331 C C . ILE B 1 370 ? 6.406 48.062 9.281 1 31.95 370 ILE B C 1
ATOM 6333 O O . ILE B 1 370 ? 7.082 48.688 10.102 1 31.95 370 ILE B O 1
ATOM 6337 N N . SER B 1 371 ? 5.273 47.812 10 1 29.59 371 SER B N 1
ATOM 6338 C CA . SER B 1 371 ? 5.523 47.344 11.359 1 29.59 371 SER B CA 1
ATOM 6339 C C . SER B 1 371 ? 6.453 46.125 11.359 1 29.59 371 SER B C 1
ATOM 6341 O O . SER B 1 371 ? 6.238 45.188 10.617 1 29.59 371 SER B O 1
ATOM 6343 N N . SER B 1 372 ? 7.75 46.312 11.586 1 28.56 372 SER B N 1
ATOM 6344 C CA . SER B 1 372 ? 8.742 45.281 11.906 1 28.56 372 SER B CA 1
ATOM 6345 C C . SER B 1 372 ? 8.156 44.219 12.812 1 28.56 372 SER B C 1
ATOM 6347 O O . SER B 1 372 ? 7.594 44.531 13.867 1 28.56 372 SER B O 1
ATOM 6349 N N . ILE B 1 373 ? 7.484 43.281 12.312 1 30.83 373 ILE B N 1
ATOM 6350 C CA . ILE B 1 373 ? 7.172 42.188 13.211 1 30.83 373 ILE B CA 1
ATOM 6351 C C . ILE B 1 373 ? 8.352 41.938 14.141 1 30.83 373 ILE B C 1
ATOM 6353 O O . ILE B 1 373 ? 9.445 41.594 13.695 1 30.83 373 ILE B O 1
ATOM 6357 N N . SER B 1 374 ? 8.484 42.781 15.227 1 28.8 374 SER B N 1
ATOM 6358 C CA . SER B 1 374 ? 9.453 42.5 16.281 1 28.8 374 SER B CA 1
ATOM 6359 C C . SER B 1 374 ? 9.391 41.031 16.703 1 28.8 374 SER B C 1
ATOM 6361 O O . SER B 1 374 ? 8.336 40.562 17.141 1 28.8 374 SER B O 1
ATOM 6363 N N . LEU B 1 375 ? 10.016 40.219 16.016 1 30.27 375 LEU B N 1
ATOM 6364 C CA . LEU B 1 375 ? 10.258 38.906 16.594 1 30.27 375 LEU B CA 1
ATOM 6365 C C . LEU B 1 375 ? 10.562 39.031 18.094 1 30.27 375 LEU B C 1
ATOM 6367 O O . LEU B 1 375 ? 11.578 39.594 18.484 1 30.27 375 LEU B O 1
ATOM 6371 N N . SER B 1 376 ? 9.562 39.469 18.938 1 28.98 376 SER B N 1
ATOM 6372 C CA . SER B 1 376 ? 9.797 39.562 20.375 1 28.98 376 SER B CA 1
ATOM 6373 C C . SER B 1 376 ? 10.773 38.5 20.844 1 28.98 376 SER B C 1
ATOM 6375 O O . SER B 1 376 ? 10.656 37.312 20.453 1 28.98 376 SER B O 1
ATOM 6377 N N . ASN B 1 377 ? 11.984 38.906 21.125 1 26.52 377 ASN B N 1
ATOM 6378 C CA . ASN B 1 377 ? 12.922 38.094 21.891 1 26.52 377 ASN B CA 1
ATOM 6379 C C . ASN B 1 377 ? 12.25 37.438 23.078 1 26.52 377 ASN B C 1
ATOM 6381 O O . ASN B 1 377 ? 11.539 38.094 23.844 1 26.52 377 ASN B O 1
ATOM 6385 N N . PRO B 1 378 ? 11.922 36.094 23.047 1 30.12 378 PRO B N 1
ATOM 6386 C CA . PRO B 1 378 ? 11.336 35.531 24.266 1 30.12 378 PRO B CA 1
ATOM 6387 C C . PRO B 1 378 ? 11.836 36.219 25.531 1 30.12 378 PRO B C 1
ATOM 6389 O O . PRO B 1 378 ? 13.016 36.562 25.625 1 30.12 378 PRO B O 1
ATOM 6392 N N . THR B 1 379 ? 11.133 37.125 26.141 1 29.95 379 THR B N 1
ATOM 6393 C CA . THR B 1 379 ? 11.453 37.625 27.469 1 29.95 379 THR B CA 1
ATOM 6394 C C . THR B 1 379 ? 12.172 36.562 28.297 1 29.95 379 THR B C 1
ATOM 6396 O O . THR B 1 379 ? 11.945 35.344 28.094 1 29.95 379 THR B O 1
ATOM 6399 N N . THR B 1 380 ? 13.133 37.062 29.109 1 29.64 380 THR B N 1
ATOM 6400 C CA . THR B 1 380 ? 13.93 36.312 30.094 1 29.64 380 THR B CA 1
ATOM 6401 C C . THR B 1 380 ? 13.039 35.406 30.938 1 29.64 380 THR B C 1
ATOM 6403 O O . THR B 1 380 ? 12.133 35.875 31.625 1 29.64 380 THR B O 1
ATOM 6406 N N . ALA B 1 381 ? 12.719 34.25 30.469 1 32.47 381 ALA B N 1
ATOM 6407 C CA . ALA B 1 381 ? 12.133 33.25 31.344 1 32.47 381 ALA B CA 1
ATOM 6408 C C . ALA B 1 381 ? 12.594 33.438 32.781 1 32.47 381 ALA B C 1
ATOM 6410 O O . ALA B 1 381 ? 13.742 33.812 33.031 1 32.47 381 ALA B O 1
ATOM 6411 N N . ASN B 1 382 ? 11.812 33.875 33.594 1 35.16 382 ASN B N 1
ATOM 6412 C CA . ASN B 1 382 ? 12.164 33.562 34.969 1 35.16 382 ASN B CA 1
ATOM 6413 C C . ASN B 1 382 ? 12.961 32.25 35.031 1 35.16 382 ASN B C 1
ATOM 6415 O O . ASN B 1 382 ? 12.711 31.328 34.281 1 35.16 382 ASN B O 1
ATOM 6419 N N . ASN B 1 383 ? 14.273 32.281 35.5 1 40.28 383 ASN B N 1
ATOM 6420 C CA . ASN B 1 383 ? 15.398 31.375 35.719 1 40.28 383 ASN B CA 1
ATOM 6421 C C . ASN B 1 383 ? 14.93 29.969 36.094 1 40.28 383 ASN B C 1
ATOM 6423 O O . ASN B 1 383 ? 15.57 29.297 36.906 1 40.28 383 ASN B O 1
ATOM 6427 N N . THR B 1 384 ? 13.609 29.688 36.031 1 46.72 384 THR B N 1
ATOM 6428 C CA . THR B 1 384 ? 13.438 28.297 36.438 1 46.72 384 THR B CA 1
ATOM 6429 C C . THR B 1 384 ? 13.969 27.344 35.375 1 46.72 384 THR B C 1
ATOM 6431 O O . THR B 1 384 ? 13.578 27.406 34.219 1 46.72 384 THR B O 1
ATOM 6434 N N . VAL B 1 385 ? 15.148 26.953 35.406 1 52.16 385 VAL B N 1
ATOM 6435 C CA . VAL B 1 385 ? 15.914 26 34.594 1 52.16 385 VAL B CA 1
ATOM 6436 C C . VAL B 1 385 ? 15.086 24.75 34.344 1 52.16 385 VAL B C 1
ATOM 6438 O O . VAL B 1 385 ? 14.711 24.047 35.281 1 52.16 385 VAL B O 1
ATOM 6441 N N . PRO B 1 386 ? 14.539 24.781 33.156 1 53.88 386 PRO B N 1
ATOM 6442 C CA . PRO B 1 386 ? 13.875 23.5 32.906 1 53.88 386 PRO B CA 1
ATOM 6443 C C . PRO B 1 386 ? 14.836 22.312 33 1 53.88 386 PRO B C 1
ATOM 6445 O O . PRO B 1 386 ? 16.047 22.484 32.844 1 53.88 386 PRO B O 1
ATOM 6448 N N . ASP B 1 387 ? 14.258 21.281 33.469 1 58.56 387 ASP B N 1
ATOM 6449 C CA . ASP B 1 387 ? 15.133 20.125 33.5 1 58.56 387 ASP B CA 1
ATOM 6450 C C . ASP B 1 387 ? 15.422 19.641 32.062 1 58.56 387 ASP B C 1
ATOM 6452 O O . ASP B 1 387 ? 15.023 20.281 31.094 1 58.56 387 ASP B O 1
ATOM 6456 N N . GLU B 1 388 ? 16.094 18.641 31.844 1 56.94 388 GLU B N 1
ATOM 6457 C CA . GLU B 1 388 ? 16.562 18.141 30.562 1 56.94 388 GLU B CA 1
ATOM 6458 C C . GLU B 1 388 ? 15.398 17.781 29.641 1 56.94 388 GLU B C 1
ATOM 6460 O O . GLU B 1 388 ? 15.547 17.734 28.422 1 56.94 388 GLU B O 1
ATOM 6465 N N . TYR B 1 389 ? 14.297 17.75 30.281 1 55 389 TYR B N 1
ATOM 6466 C CA . TYR B 1 389 ? 13.125 17.359 29.516 1 55 389 TYR B CA 1
ATOM 6467 C C . TYR B 1 389 ? 12.18 18.531 29.312 1 55 389 TYR B C 1
ATOM 6469 O O . TYR B 1 389 ? 11.047 18.359 28.859 1 55 389 TYR B O 1
ATOM 6477 N N . GLY B 1 390 ? 12.609 19.594 29.75 1 60.25 390 GLY B N 1
ATOM 6478 C CA . GLY B 1 390 ? 11.914 20.844 29.484 1 60.25 390 GLY B CA 1
ATOM 6479 C C . GLY B 1 390 ? 10.914 21.203 30.562 1 60.25 390 GLY B C 1
ATOM 6480 O O . GLY B 1 390 ? 10.18 22.188 30.422 1 60.25 390 GLY B O 1
ATOM 6481 N N . PHE B 1 391 ? 10.82 20.391 31.5 1 64.88 391 PHE B N 1
ATOM 6482 C CA . PHE B 1 391 ? 9.875 20.734 32.562 1 64.88 391 PHE B CA 1
ATOM 6483 C C . PHE B 1 391 ? 10.461 21.766 33.5 1 64.88 391 PHE B C 1
ATOM 6485 O O . PHE B 1 391 ? 11.648 21.703 33.812 1 64.88 391 PHE B O 1
ATOM 6492 N N . TYR B 1 392 ? 9.703 22.75 33.875 1 70.25 392 TYR B N 1
ATOM 6493 C CA . TYR B 1 392 ? 10.094 23.75 34.875 1 70.25 392 TYR B CA 1
ATOM 6494 C C . TYR B 1 392 ? 8.953 24.031 35.844 1 70.25 392 TYR B C 1
ATOM 6496 O O . TYR B 1 392 ? 7.777 23.859 35.5 1 70.25 392 TYR B O 1
ATOM 6504 N N . GLU B 1 393 ? 9.289 24.109 37.094 1 71.19 393 GLU B N 1
ATOM 6505 C CA . GLU B 1 393 ? 8.305 24.406 38.125 1 71.19 393 GLU B CA 1
ATOM 6506 C C . GLU B 1 393 ? 7.926 25.891 38.125 1 71.19 393 GLU B C 1
ATOM 6508 O O . GLU B 1 393 ? 8.805 26.75 38.031 1 71.19 393 GLU B O 1
ATOM 6513 N N . CYS B 1 394 ? 6.582 26.156 38 1 71.38 394 CYS B N 1
ATOM 6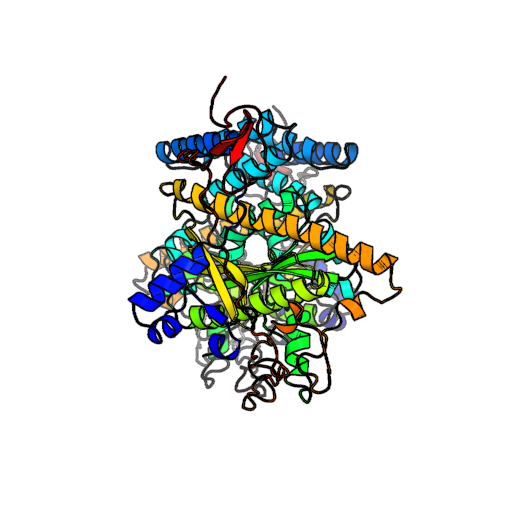514 C CA . CYS B 1 394 ? 6.027 27.5 38.062 1 71.38 394 CYS B CA 1
ATOM 6515 C C . CYS B 1 394 ? 4.777 27.531 38.938 1 71.38 394 CYS B C 1
ATOM 6517 O O . CYS B 1 394 ? 3.783 26.875 38.625 1 71.38 394 CYS B O 1
ATOM 6519 N N . ASP B 1 395 ? 4.789 28.281 40.094 1 72.31 395 ASP B N 1
ATOM 6520 C CA . ASP B 1 395 ? 3.713 28.484 41.062 1 72.31 395 ASP B CA 1
ATOM 6521 C C . ASP B 1 395 ? 3.246 27.156 41.625 1 72.31 395 ASP B C 1
ATOM 6523 O O . ASP B 1 395 ? 2.043 26.922 41.781 1 72.31 395 ASP B O 1
ATOM 6527 N N . GLY B 1 396 ? 4.336 26.188 41.906 1 73.56 396 GLY B N 1
ATOM 6528 C CA . GLY B 1 396 ? 4.031 24.938 42.594 1 73.56 396 GLY B CA 1
ATOM 6529 C C . GLY B 1 396 ? 3.527 23.859 41.656 1 73.56 396 GLY B C 1
ATOM 6530 O O . GLY B 1 396 ? 3.115 22.781 42.094 1 73.56 396 GLY B O 1
ATOM 6531 N N . LYS B 1 397 ? 3.352 24.297 40.531 1 74.81 397 LYS B N 1
ATOM 6532 C CA . LYS B 1 397 ? 2.967 23.328 39.5 1 74.81 397 LYS B CA 1
ATOM 6533 C C . LYS B 1 397 ? 4.066 23.172 38.469 1 74.81 397 LYS B C 1
ATOM 6535 O O . LYS B 1 397 ? 4.965 24.016 38.375 1 74.81 397 LYS B O 1
ATOM 6540 N N . TYR B 1 398 ? 4.117 22.016 37.812 1 68.69 398 TYR B N 1
ATOM 6541 C CA . TYR B 1 398 ? 5.117 21.75 36.781 1 68.69 398 TYR B CA 1
ATOM 6542 C C . TYR B 1 398 ? 4.559 22.031 35.375 1 68.69 398 TYR B C 1
ATOM 6544 O O . TYR B 1 398 ? 3.445 21.609 35.062 1 68.69 398 TYR B O 1
ATOM 6552 N N . LYS B 1 399 ? 5.277 22.828 34.75 1 68.19 399 LYS B N 1
ATOM 6553 C CA . LYS B 1 399 ? 4.973 23.219 33.375 1 68.19 399 LYS B CA 1
ATOM 6554 C C . LYS B 1 399 ? 6.117 22.844 32.438 1 68.19 399 LYS B C 1
ATOM 6556 O O . LYS B 1 399 ? 7.238 22.594 32.875 1 68.19 399 LYS B O 1
ATOM 6561 N N . ASN B 1 400 ? 5.859 22.547 31.219 1 63.47 400 ASN B N 1
ATOM 6562 C CA . ASN B 1 400 ? 6.887 22.25 30.234 1 63.47 400 ASN B CA 1
ATOM 6563 C C . ASN B 1 400 ? 7.117 23.422 29.281 1 63.47 400 ASN B C 1
ATOM 6565 O O . ASN B 1 400 ? 6.164 24.078 28.859 1 63.47 400 ASN B O 1
ATOM 6569 N N . ILE B 1 401 ? 8.242 23.734 29.016 1 63.81 401 ILE B N 1
ATOM 6570 C CA . ILE B 1 401 ? 8.617 24.938 28.266 1 63.81 401 ILE B CA 1
ATOM 6571 C C . ILE B 1 401 ? 8.039 24.859 26.844 1 63.81 401 ILE B C 1
ATOM 6573 O O . ILE B 1 401 ? 7.684 25.875 26.266 1 63.81 401 ILE B O 1
ATOM 6577 N N . GLU B 1 402 ? 7.957 23.672 26.453 1 54.25 402 GLU B N 1
ATOM 6578 C CA . GLU B 1 402 ? 7.477 23.453 25.094 1 54.25 402 GLU B CA 1
ATOM 6579 C C . GLU B 1 402 ? 5.953 23.406 25.047 1 54.25 402 GLU B C 1
ATOM 6581 O O . GLU B 1 402 ? 5.348 23.781 24.031 1 54.25 402 GLU B O 1
ATOM 6586 N N . PHE B 1 403 ? 5.332 22.984 26.125 1 52.78 403 PHE B N 1
ATOM 6587 C CA . PHE B 1 403 ? 3.891 22.875 26.297 1 52.78 403 PHE B CA 1
ATOM 6588 C C . PHE B 1 403 ? 3.42 23.641 27.516 1 52.78 403 PHE B C 1
ATOM 6590 O O . PHE B 1 403 ? 3.055 23.031 28.531 1 52.78 403 PHE B O 1
ATOM 6597 N N . PRO B 1 404 ? 3.334 24.859 27.484 1 59.38 404 PRO B N 1
ATOM 6598 C CA . PRO B 1 404 ? 3.107 25.672 28.688 1 59.38 404 PRO B CA 1
ATOM 6599 C C . PRO B 1 404 ? 1.69 25.516 29.234 1 59.38 404 PRO B C 1
ATOM 6601 O O . PRO B 1 404 ? 1.455 25.766 30.422 1 59.38 404 PRO B O 1
ATOM 6604 N N . ASP B 1 405 ? 0.832 25.078 28.453 1 63.47 405 ASP B N 1
ATOM 6605 C CA . ASP B 1 405 ? -0.553 24.953 28.891 1 63.47 405 ASP B CA 1
ATOM 6606 C C . ASP B 1 405 ? -0.772 23.625 29.641 1 63.47 405 ASP B C 1
ATOM 6608 O O . ASP B 1 405 ? -1.812 23.438 30.266 1 63.47 405 ASP B O 1
ATOM 6612 N N . LEU B 1 406 ? 0.073 22.781 29.438 1 60.03 406 LEU B N 1
ATOM 6613 C CA . LEU B 1 406 ? 0.01 21.578 30.25 1 60.03 406 LEU B CA 1
ATOM 6614 C C . LEU B 1 406 ? 0.582 21.812 31.641 1 60.03 406 LEU B C 1
ATOM 6616 O O . LEU B 1 406 ? 1.753 22.172 31.781 1 60.03 406 LEU B O 1
ATOM 6620 N N . ILE B 1 407 ? -0.316 21.734 32.625 1 67 407 ILE B N 1
ATOM 6621 C CA . ILE B 1 407 ? 0.05 22 34 1 67 407 ILE B CA 1
ATOM 6622 C C . ILE B 1 407 ? -0.075 20.719 34.812 1 67 407 ILE B C 1
ATOM 6624 O O . ILE B 1 407 ? -1.082 20.016 34.75 1 67 407 ILE B O 1
ATOM 6628 N N . PHE B 1 408 ? 1.047 20.297 35.312 1 63.97 408 PHE B N 1
ATOM 6629 C CA . PHE B 1 408 ? 1.103 19.125 36.188 1 63.97 408 PHE B CA 1
ATOM 6630 C C . PHE B 1 408 ? 1.266 19.562 37.625 1 63.97 408 PHE B C 1
ATOM 6632 O O . PHE B 1 408 ? 1.963 20.531 37.938 1 63.97 408 PHE B O 1
ATOM 6639 N N . ASP B 1 409 ? 0.529 18.906 38.531 1 74 409 ASP B N 1
ATOM 6640 C CA . ASP B 1 409 ? 0.624 19.188 39.938 1 74 409 ASP B CA 1
ATOM 6641 C C . ASP B 1 409 ? 1.939 18.672 40.531 1 74 409 ASP B C 1
ATOM 6643 O O . ASP B 1 409 ? 2.463 19.234 41.5 1 74 409 ASP B O 1
ATOM 6647 N N . THR B 1 410 ? 2.508 17.469 39.969 1 66.56 410 THR B N 1
ATOM 6648 C CA . THR B 1 410 ? 3.795 16.891 40.344 1 66.56 410 THR B CA 1
ATOM 6649 C C . THR B 1 410 ? 4.691 16.75 39.125 1 66.56 410 THR B C 1
ATOM 6651 O O . THR B 1 410 ? 4.207 16.766 37.969 1 66.56 410 THR B O 1
ATOM 6654 N N . HIS B 1 411 ? 6.078 16.766 39.25 1 63 411 HIS B N 1
ATOM 6655 C CA . HIS B 1 411 ? 6.973 16.562 38.125 1 63 411 HIS B CA 1
ATOM 6656 C C . HIS B 1 411 ? 6.664 15.258 37.406 1 63 411 HIS B C 1
ATOM 6658 O O . HIS B 1 411 ? 6.613 14.195 38.031 1 63 411 HIS B O 1
ATOM 6664 N N . PRO B 1 412 ? 6.473 15.32 36.156 1 56.66 412 PRO B N 1
ATOM 6665 C CA . PRO B 1 412 ? 5.961 14.125 35.5 1 56.66 412 PRO B CA 1
ATOM 6666 C C . PRO B 1 412 ? 6.906 12.938 35.594 1 56.66 412 PRO B C 1
ATOM 6668 O O . PRO B 1 412 ? 6.488 11.789 35.438 1 56.66 412 PRO B O 1
ATOM 6671 N N . HIS B 1 413 ? 8.117 13.141 35.688 1 48 413 HIS B N 1
ATOM 6672 C CA . HIS B 1 413 ? 9.086 12.062 35.844 1 48 413 HIS B CA 1
ATOM 6673 C C . HIS B 1 413 ? 9.336 11.758 37.312 1 48 413 HIS B C 1
ATOM 6675 O O . HIS B 1 413 ? 10.156 10.891 37.656 1 48 413 HIS B O 1
ATOM 6681 N N . GLN B 1 414 ? 8.953 12.484 38.188 1 44.16 414 GLN B N 1
ATOM 6682 C CA . GLN B 1 414 ? 9.188 12.156 39.594 1 44.16 414 GLN B CA 1
ATOM 6683 C C . GLN B 1 414 ? 8.18 11.133 40.094 1 44.16 414 GLN B C 1
ATOM 6685 O O . GLN B 1 414 ? 6.969 11.328 39.938 1 44.16 414 GLN B O 1
ATOM 6690 N N . HIS B 1 415 ? 8.586 9.875 40.156 1 39.56 415 HIS B N 1
ATOM 6691 C CA . HIS B 1 415 ? 7.887 8.836 40.906 1 39.56 415 HIS B CA 1
ATOM 6692 C C . HIS B 1 415 ? 7.512 9.32 42.312 1 39.56 415 HIS B C 1
ATOM 6694 O O . HIS B 1 415 ? 8.266 10.062 42.938 1 39.56 415 HIS B O 1
ATOM 6700 N N . GLU B 1 416 ? 6.285 9.367 42.656 1 36.91 416 GLU B N 1
ATOM 6701 C CA . GLU B 1 416 ? 6.078 9.414 44.094 1 36.91 416 GLU B CA 1
ATOM 6702 C C . GLU B 1 416 ? 6.938 8.375 44.812 1 36.91 416 GLU B C 1
ATOM 6704 O O . GLU B 1 416 ? 7.145 7.273 44.281 1 36.91 416 GLU B O 1
#

Radius of gyration: 30.39 Å; Cα contacts (8 Å, |Δi|>4): 1303; chains: 2; bounding box: 53×103×86 Å

Sequence (832 aa):
MACGLSSILNLTCTSQKQLFTDEEWNQLATRFTSIAIRYAPVDKKLMTNWALACGFSRSDGNAFRAMNHLTLTRTANFGNTSLYQKLMIMENILLTVQNESFLLSTLNEGTLSQLKKISEVDIFFKLWSPIINGLINVNKRLRLKSGDTVNLVSTAAKKQLYSEAQQVIGFKIDIRIVYDFEDEEIDLCAGEISKGTLNNAKVWHDDSKLIREGKDILNQLYDLCGNRENNELYSWSIQISGLQCVVSTQHLCSNGLYVSVPRFDFVFPKNLSSLDELDNMYKGLLTAIEDMERRSYLVENFLKQNQEQEQSNLTNVLGFNQFNDEDTSKVEEDVYSYKRPSWYTPPREERYKSVIPVHLFGRKRSATTISSISLSNPTTANNTVPDEYGFYECDGKYKNIEFPDLIFDTHPHQHEMACGLSSILNLTCTSQKQLFTDEEWNQLATRFTSIAIRYAPVDKKLMTNWALACGFSRSDGNAFRAMNHLTLTRTANFGNTSLYQKLMIMENILLTVQNESFLLSTLNEGTLSQLKKISEVDIFFKLWSPIINGLINVNKRLRLKSGDTVNLVSTAAKKQLYSEAQQVIGFKIDIRIVYDFEDEEIDLCAGEISKGTLNNAKVWHDDSKLIREGKDILNQLYDLCGNRENNELYSWSIQISGLQCVVSTQHLCSNGLYVSVPRFDFVFPKNLSSLDELDNMYKGLLTAIEDMERRSYLVENFLKQNQEQEQSNLTNVLGFNQFNDEDTSKVEEDVYSYKRPSWYTPPREERYKSVIPVHLFGRKRSATTISSISLSNPTTANNTVPDEYGFYECDGKYKNIEFPDLIFDTHPHQHE

Organism: Mucor circinelloides f. circinelloides (strain 1006PhL) (NCBI:txid1220926)

Secondary structure (DSSP, 8-state):
-TTGGGTEEETT-HHHHTTS-HHHHHHHHHHHHTS--PPPPPPHHHHHHHHHHHHHHHHHTSSHHHHHHHHHHHHHTTT-HHHHHHHHHHHHHHHHHHH-HHHHHHHHH--HHHHTT--HHHIIIIIIHHHHHHHHHHHT--EEEEEEEE-HHHHHHHHHHTTT-SS----EEEEEEEEEETTEEEEEEEEEEESS-TTSHHHHHHHHHHHHHHHHHHHHHHHHH-S-S-TT-EEEEEEEETTEEEEEEEEEEETTEEEEEEEEEEE---SGGGGGGHHHHHHHHHHHHHHHHHHHHHHHHHHHHHHHH----HHHHSS---SS-TT-----SSGGGG--PPP-PPPGGGTT-----TTTT-----S---------------S----TTSEEEETTEEEESS-TT-EESS-TT---/-TTGGGTEEETT-HHHHTTS-HHHHHHHHHHHHTS--PPPPPPHHHHHHHHHHHHHHHHHTSSHHHHHHHHHHHHHTTT-HHHHHHHHHHHHHHHHHHH-HHHHHHHHH--HHHHTT--HHHIIIIIIHHHHHHHHHHHT--EEEEEEEE-HHHHHHHHHHTTT-SS----EEEEEEEEEETTEEEEEEEEEEESS-TTSHHHHHHHHHHHHHHHHHHHHHHHHH-S-S----EEEEEEEETTEEEEEEEEEEETTEEEEEEEEEEE---SGGGGGGHHHHHHHHHHHHHHHHHHHHHHHHHHHHHHHH----HHHHS----SS-TT-----S-GGGG--PPP-PPPGGGTT-----TTTT-----S---------------S----TTSEEEETTEEEESS-TT-EESS-TT---

Solvent-accessible surface area (backbone atoms only — not comparable to full-atom values): 46460 Å² total; per-residue (Å²): 106,67,40,59,60,33,37,36,48,47,76,82,40,66,75,64,46,68,79,41,52,73,68,56,44,49,53,52,50,54,59,57,64,59,60,83,68,63,72,54,86,75,58,62,69,59,53,53,54,48,52,50,24,44,52,44,17,54,73,68,73,43,45,63,70,17,37,48,52,42,48,53,52,27,62,75,34,62,88,40,58,61,60,28,52,53,40,48,42,53,39,48,50,44,49,38,42,64,67,42,43,68,61,33,46,30,64,72,72,40,52,72,76,50,44,69,75,54,41,55,55,43,48,40,57,64,62,46,41,56,51,57,48,47,59,37,53,65,73,61,63,48,44,80,41,45,40,89,38,67,51,66,64,45,18,53,54,44,32,65,72,42,67,85,58,88,75,62,71,31,67,71,34,40,30,36,36,26,33,75,53,90,94,40,77,42,62,50,29,35,26,42,73,40,68,50,59,76,82,38,72,65,43,50,55,48,44,48,51,44,53,50,49,18,46,49,37,32,52,46,50,46,56,56,52,44,64,52,88,67,85,80,64,59,17,30,33,38,42,34,28,50,50,34,38,38,36,28,36,29,34,75,78,45,83,41,36,30,37,38,37,80,73,39,76,36,46,58,48,64,35,70,85,38,48,73,42,41,56,60,39,51,50,46,51,47,16,52,52,52,48,48,50,52,47,45,51,53,45,48,53,38,48,53,52,44,50,72,68,42,89,60,52,62,65,59,61,64,38,76,69,56,64,78,41,82,76,73,76,84,76,67,96,38,70,65,59,23,57,53,56,67,55,56,80,43,42,82,92,45,66,82,57,72,59,78,54,84,29,56,86,41,72,90,70,73,89,71,82,80,70,69,77,70,73,71,67,81,70,82,66,72,82,56,69,46,46,99,81,31,42,23,73,58,96,80,22,24,26,26,75,68,43,65,84,50,74,31,76,57,55,87,80,58,75,130,106,66,41,58,59,33,37,36,48,47,75,83,40,66,76,62,46,69,79,41,51,73,68,55,43,49,50,52,50,54,59,55,63,59,58,83,67,66,73,53,84,75,59,62,69,59,52,51,52,46,53,49,27,44,52,42,17,52,72,68,74,43,46,63,69,18,38,47,52,43,49,53,52,27,62,75,35,61,87,40,59,61,61,29,52,51,39,49,42,54,38,48,49,44,49,39,44,65,68,42,44,68,60,33,46,30,64,70,71,41,51,72,74,50,45,67,74,54,41,56,55,43,47,41,58,65,62,47,39,56,51,56,49,45,59,37,52,64,74,60,63,48,45,80,44,44,41,87,39,67,51,67,64,45,19,52,54,44,32,66,72,42,67,86,57,86,76,62,72,32,66,70,33,40,30,36,36,26,34,75,53,89,93,41,78,42,61,50,31,37,24,42,72,39,70,47,56,73,84,36,73,64,42,50,55,47,43,48,52,44,52,50,50,18,45,48,36,31,52,47,50,44,56,57,50,45,62,54,88,68,83,78,65,58,16,30,32,39,42,34,24,50,51,33,38,37,36,28,37,29,35,76,77,46,84,40,35,28,38,38,36,79,73,39,77,37,46,58,48,63,35,68,86,39,46,73,43,40,58,61,38,50,49,46,52,47,15,52,52,53,47,48,50,53,46,46,52,52,45,49,54,37,49,51,52,45,51,71,69,44,92,61,51,62,66,58,59,62,39,77,70,56,65,78,40,83,75,69,75,87,71,68,97,38,68,65,59,25,57,52,53,65,54,58,81,43,42,83,93,41,66,84,57,71,58,77,54,84,29,57,86,39,74,89,69,74,88,72,83,81,71,69,78,69,74,70,67,79,69,81,64,72,84,55,68,46,46,100,82,30,41,23,70,59,95,80,22,23,26,26,75,71,44,67,82,49,76,31,77,59,54,88,81,58,74,129